Protein AF-0000000087096176 (afdb_homodimer)

Solvent-accessible surface area (backbone atoms only — not comparable to full-atom values): 64821 Å² total; per-residue (Å²): 145,80,95,76,73,90,76,78,76,77,76,79,79,78,75,79,74,74,74,67,80,70,73,62,77,65,70,66,70,52,69,66,39,53,58,54,60,72,56,38,27,32,73,54,94,52,72,79,53,64,83,51,69,37,27,41,52,64,70,56,50,54,68,63,57,31,74,67,51,45,43,53,53,45,50,52,31,26,60,74,67,70,46,69,56,90,79,56,54,57,60,62,65,36,30,38,93,77,67,76,44,36,29,60,59,52,47,49,38,25,40,46,61,70,44,51,59,59,52,55,42,32,57,74,65,70,56,49,43,86,59,61,82,68,51,59,85,86,36,48,77,60,49,56,87,58,42,68,33,57,50,53,48,46,54,59,49,48,30,27,64,51,43,57,66,47,54,50,72,44,79,67,74,44,79,45,61,68,66,53,10,72,50,36,52,53,75,84,59,71,92,71,34,43,71,48,98,88,24,35,36,39,80,44,38,65,42,72,89,38,54,41,70,51,88,92,60,76,82,69,88,36,26,26,40,35,40,29,51,62,81,36,46,66,42,49,53,37,22,49,55,54,32,56,64,37,39,37,86,90,42,53,42,92,18,40,54,47,62,34,39,40,36,37,42,68,71,32,37,38,36,34,30,76,43,58,80,26,30,42,52,55,42,33,67,76,47,80,61,60,47,72,37,39,68,58,48,52,48,50,45,48,42,54,25,41,42,30,49,34,48,33,56,44,41,73,71,42,22,31,54,70,59,61,43,46,74,31,27,29,31,34,77,28,87,92,46,68,77,40,46,48,23,44,46,73,43,48,61,36,46,63,71,42,93,82,50,71,71,60,51,30,55,80,45,79,76,84,47,45,50,58,48,59,41,38,76,62,31,65,92,57,54,62,49,55,45,54,44,38,27,14,45,25,52,42,50,53,49,50,52,40,27,39,69,65,25,31,46,32,43,76,34,55,44,29,69,49,94,86,70,46,52,22,31,2,53,45,24,35,31,22,53,62,28,65,89,48,96,61,65,50,57,38,61,56,41,74,82,51,75,79,40,63,40,66,31,66,45,54,55,44,35,52,50,27,54,58,19,30,51,50,31,14,60,42,54,41,50,51,51,46,47,29,58,70,31,20,58,39,64,54,57,88,68,29,54,53,52,62,55,52,23,47,54,36,45,51,46,50,50,42,36,72,76,34,65,67,34,40,30,46,38,57,88,62,30,50,84,84,62,72,54,43,58,67,55,45,80,68,50,58,64,48,43,62,66,65,50,81,75,60,74,81,68,75,78,75,75,72,81,66,78,76,76,43,76,66,48,60,54,56,67,59,60,73,63,75,76,76,80,76,80,70,136,143,88,93,77,72,93,77,77,78,80,75,79,79,78,75,79,75,77,74,67,80,72,75,62,79,68,72,66,70,52,67,65,37,54,58,52,60,72,55,39,28,31,72,57,94,50,73,79,52,64,82,51,69,37,27,41,54,65,70,56,49,54,67,63,57,3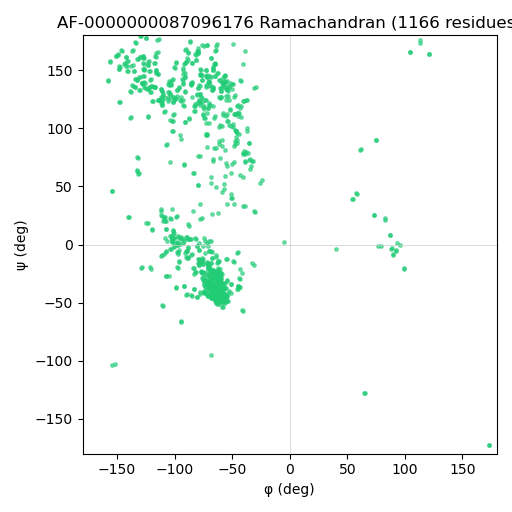2,72,68,50,46,43,54,52,44,49,52,32,25,59,75,67,71,46,70,57,90,79,55,54,58,62,60,66,37,31,39,95,60,77,79,40,36,30,59,61,53,48,51,38,25,39,45,60,70,43,50,59,58,52,54,41,32,56,75,65,71,57,49,45,87,60,61,82,67,52,56,85,87,36,48,78,60,49,57,84,57,41,67,34,56,50,54,48,44,54,60,48,47,29,26,63,50,44,58,66,45,54,52,72,43,79,67,73,43,78,46,62,70,67,55,11,71,51,36,52,54,75,84,59,71,90,72,35,43,71,48,96,89,22,36,36,39,81,44,39,66,43,71,90,36,53,41,69,52,87,92,60,77,81,70,87,38,27,26,37,35,39,28,51,63,80,36,46,66,42,50,53,36,22,49,56,54,32,56,63,37,38,36,86,91,42,54,43,91,18,40,55,46,62,34,40,39,36,36,42,68,71,33,37,37,37,34,29,75,43,59,78,26,31,41,50,54,41,34,67,77,46,79,62,60,44,69,36,39,68,59,49,51,48,50,47,48,42,53,24,41,42,30,48,34,49,33,55,45,40,73,70,44,22,30,55,71,59,61,43,47,74,32,26,29,31,34,77,28,89,92,45,68,77,40,44,49,23,43,45,73,42,48,62,34,46,65,70,43,93,82,50,70,70,59,51,30,56,80,45,80,76,83,47,48,50,57,46,59,40,38,76,62,31,65,92,56,53,63,49,56,44,55,43,38,28,14,46,25,52,43,50,53,50,51,51,40,26,39,69,66,25,32,45,33,41,75,32,56,44,29,72,48,94,86,70,45,52,22,32,3,53,46,26,34,30,22,53,63,26,63,90,48,97,62,66,51,57,37,59,56,41,74,82,50,72,80,39,63,40,66,31,66,44,54,54,43,35,52,52,29,54,56,18,30,52,48,31,13,60,41,53,41,51,53,50,47,47,30,57,71,30,20,58,40,65,54,56,88,69,28,52,53,52,62,55,54,23,47,53,36,47,51,46,51,50,42,37,71,76,34,66,67,34,39,30,48,39,57,87,62,28,49,84,83,61,72,52,43,58,66,55,46,80,68,49,57,65,48,42,59,67,67,48,79,77,57,74,82,68,74,77,74,75,73,81,65,77,76,76,44,74,66,49,61,56,58,66,59,60,73,64,76,77,74,80,75,84,71,136

Organism: NCBI:txid702518

pLDDT: mean 79.22, std 22.74, range [18.48, 98.44]

Sequence (1170 aa):
MDPQQFSRRLSAQTSRSTTGSNASSIRLRSPTGIKLREKVLPKTADPYTFHLPRFLPECDLNTILTIETVKEVMEMVYTNRKLEKELFDPEQQIWGAHRDLKRLKILATLVLIEEPTYIINFVDNDIWDDKLPLDPVSHPMLFDGWLDGHIESFCHRQYWVLAPVLDFTTTKHRVFDARFPMPFEEVLDWSQAKGGANGLVLKVKIHEKYQRWAPLSKPYSFYAIKRFDKSQRDHFLNEKEALLRFSLPEDRHKNLIRLLFSYDIGSHMFMIFPGANWDLEGFWKDNRNNPASSEELIWLIHQCQGLADGLCKVHDYGGRHGDIKSRNLLFFADPQNPPGRLVVADFTLMRFHSPDSDVTKASKVDKTTTYRPPEADGLYSTVASPKFDIWTLGCVYLEFVTWHLLGGDAITEGSFQAEDGETYESFSTARQSDDDGLAHREDKFFNQFATNAAKVKASVETWIHCLRGHPNTSPALRGLLDLVKDHMLVVVPDDRCGMHMVKETLNIIFNQCGKHAEYAKPDSKRSTKGAVIAPRWTEKSKTYSRVAVGAMSTSPEPRDSGSKLDLETINQAFSDAIPFPQNQPMDPQQFSRRLSAQTSRSTTGSNASSIRLRSPTGIKLREKVLPKTADPYTFHLPRFLPECDLNTILTIETVKEVMEMVYTNRKLEKELFDPEQQIWGAHRDLKRLKILATLVLIEEPTYIINFVDNDIWDDKLPLDPVSHPMLFDGWLDGHIESFCHRQYWVLAPVLDFTTTKHRVFDARFPMPFEEVLDWSQAKGGANGLVLKVKIHEKYQRWAPLSKPYSFYAIKRFDKSQRDHFLNEKEALLRFSLPEDRHKNLIRLLFSYDIGSHMFMIFPGANWDLEGFWKDNRNNPASSEELIWLIHQCQGLADGLCKVHDYGGRHGDIKSRNLLFFADPQNPPGRLVVADFTLMRFHSPDSDVTKASKVDKTTTYRPPEADGLYSTVASPKFDIWTLGCVYLEFVTWHLLGGDAITEGSFQAEDGETYESFSTARQSDDDGLAHREDKFFNQFATNAAKVKASVETWIHCLRGHPNTSPALRGLLDLVKDHMLVVVPDDRCGMHMVKETLNIIFNQCGKHAEYAKPDSKRSTKGAVIAPRWTEKSKTYSRVAVGAMSTSPEPRDSGSKLDLETINQAFSDAIPFPQNQP

Foldseek 3Di:
DDPDDPPCCPDPPPPPPPVPPPCPVPLDQDPLLVQQVVQKPQDDPPPVVVVAAIAGDVVSLDVSPDPVNQVVLVVVLCVVVVHDPVVDDSCCLAAPPVSPWGASLVQNLCVNLPHNNLSVLCSVVVPTLVPPPDACVVPVSSCPPPDPVSRVSSNLSSLNHVAAQQEQLDADEEEDEQSHDHQWNHDDDQLPWDDDPLFTKDKTAGDPVSYHDDPPDDDARIKMKTKDFLVLVLLVVQQSVLQVQQQPPVRDAPQAWHWRYWYDYDRMIMTMTHDFPAQQLVCLVQAAADLQDLVVVLLLLVQLLSNLVVVVSQVVQQKALQDDDSRQWGWHQDLVRPRTHTHGHRSSVMDHPDVVDPLPQLCVHPPQDQQFAPCVVVADPDRPHNLRVLSSSLVRSLQSLCCSQATSCLAQNQWGAGPVRFIFGRLQLQQQVLCVVPPDGGNYQWDDDDPHDIDGGPLNVLLLVQSCQAQSQFQLNVLLSCLSVQARNDRHSVRHDDSVVSSVSSVVSSVCCVVDVRRSGGDRVRHDPPRDNGHGDDPVSVVRSVVPCPVPPPDPDPPPPPPSCHSVNSNVVPVPPDDDDDPDD/DDPDDPPPCPDPPPPPPPVPPPCPVPLDQDPLLVQQVVQKPQDDPDVVVVVAAIAGDPVSLDVSPDPVNQVVLVVVLCVVVVHDPVVDDSCCLAAPPVNPWGASLVQNLCVNLVHNNLSVLCSVVVPTLVPPPDACVVPVSSCPPPDPVSRVSSNLSSLNHVAAQQEQLDADEEEDEQSHDHQWNHDDDQLPWDDDPLFTKDKTAGDPVSYHDDPPDDDARIKMKTKDFLVLVLLVVQQSVLQVQQQPPVRDAPQAWHWRYWYDYDRMIMTMTHDFPAQQLVCLVQDAADLQDLVVVLLLLVQLLSNLVVVVSQVVQQKALQDDDSRQWGWHQDPVRPRTHTHGHRSSVMDHPDVVDPLPQLCVHPPQDQQFAPCVVVADRDRPHNLRVLSSSLVRSLQSLCCSQATSCLAQNQWGAGPVRFIFGRLQLQQQVLCVVPPDGGNYQWDDDDPHDIDGGPLNVLLLVQSCQAQSQFQLNVLSSCLSVQARNDRHSVSHDDSVVSSVSSVVSSVCCVVPVRRSGGDRVSHDPPRDNGHGDDPVSVVRSVVPCPVPPPPPDPPPPPPSCHSVNSVVVPVPPDPDDDPDD

Secondary structure (DSSP, 8-state):
------------------------------HHHHHHHHT-BS--SSTTGGGS--B--HHHHHHHS-HHHHHHHHHHHHHHTT--GGG--HHHHHB-TTSS-B-HHHHHHHHHTT-GGGHHHHHHTT--GGG-S--TTT-TTTTTT--HHHHHHHHHHGGGG-PPPEETT---EEEE-TTPPP-BSS---GGG-EEETTEEEEEE-B-GGGEE--TTPPPPS-EEEEEEEGGGHHHHHHHHHHHHHHHSGGG--TTB----EEEEETTEEEEEEEPPSEEHHHHHHH----TT-HHHHHHHHHHHHHHHHHHHHHHHTTEE-----GGGEEEEE-TTSSSEEEEE---TT-EE--SSS---BGGGS-TT-TT--GGGGT-S--BS-THHHHHHHHHHHHHHHHHHHH-GGGTTSSEEE-TTS-EEE-HHHHHHHTTTTSS-----SEEEEETTEEEE-HHHHHHHHHHHT-TT--HHHHHHHHHIIIIIS-SSGGGSPPHHHHHHHHHHHHHHHHH-GGGGS--GGG--TT---SPBP-TTHHHHHGGGGGG--------S------HHHHHHHGGGS--------/------------------------------HHHHHHHHT-BS--S-TTGGGS--B--HHHHHHHS-HHHHHHHHHHHHHHTT--GGG--HHHHHB-SSTT-B-HHHHHHHHHTT-GGGHHHHHHTT--GGG-S--TTT-TTTTTT--HHHHHHHHHHGGGG-PPPEETT---EEEE-TTPPP-BSS---GGG-EEETTEEEEEE-B-GGGEE--TTPPPPS-EEEEEEEGGGHHHHHHHHHHHHHHHSGGG--TTB----EEEEETTEEEEEEEPPSEEHHHHHHH----TT-HHHHHHHHHHHHHHHHHHHHHHHTTEE-----GGGEEEEE-TTSSSEEEEE---TT-EE--SSS---BGGGS-TT-TT--GGGGT-S--BS-THHHHHHHHHHHHHHHHHHHH-THHHHSSEEE-TTS-EEE-HHHHHHHTTTTSS-----SEEEEETTEEEE-HHHHHHHHHHHT-TT--HHHHHHHHHIIIIIS-SSGGGSPPHHHHHHHHHHHHHHHHH-GGGGS--GGG--TT---SPBP-TTHHHHHGGGGGG--------S------HHHHHHHGGG---------

Nearest PDB structures (foldseek):
  6xdf-assembly3_B  TM=8.021E-01  e=5.341E-10  Homo sapiens
  6lvl-assembly2_B  TM=7.315E-01  e=6.959E-09  Homo sapiens
  8y22-assembly2_A  TM=6.646E-01  e=1.322E-08  Homo sapiens
  4zsa-assembly2_B  TM=6.770E-01  e=1.064E-07  Homo sapiens
  1agw-assembly1_A  TM=6.658E-01  e=1.633E-07  Homo sapiens

InterPro domains:
  IPR000719 Protein kinase domain [PF00069] (222-501)
  IPR000719 Protein kinase domain [PS50011] (187-490)
  IPR000719 Protein kinase domain [SM00220] (196-510)
  IPR011009 Protein kinase-like domain superfamily [SSF56112] (196-406)

Radius of gyration: 37.57 Å; Cα contacts (8 Å, |Δi|>4): 1878; chains: 2; bounding box: 113×122×106 Å

Structure (mmCIF, N/CA/C/O backbone):
data_AF-0000000087096176-model_v1
#
loop_
_entity.id
_entity.type
_entity.pdbx_description
1 polymer 'Protein kinase'
#
loop_
_atom_site.group_PDB
_atom_site.id
_atom_site.type_symbol
_atom_site.label_atom_id
_atom_site.label_alt_id
_atom_site.label_comp_id
_atom_site.label_asym_id
_atom_site.label_entity_id
_atom_site.label_seq_id
_atom_site.pdbx_PDB_ins_code
_atom_site.Cartn_x
_atom_site.Cartn_y
_atom_site.Cartn_z
_atom_site.occupancy
_atom_site.B_iso_or_equiv
_atom_site.auth_seq_id
_atom_site.auth_comp_id
_atom_site.auth_asym_id
_atom_site.auth_atom_id
_atom_site.pdbx_PDB_model_num
ATOM 1 N N . MET A 1 1 ? 70.75 -31.422 46.719 1 20.17 1 MET A N 1
ATOM 2 C CA . MET A 1 1 ? 71.562 -30.547 45.875 1 20.17 1 MET A CA 1
ATOM 3 C C . MET A 1 1 ? 70.688 -29.375 45.344 1 20.17 1 MET A C 1
ATOM 5 O O . MET A 1 1 ? 69.5 -29.531 45.125 1 20.17 1 MET A O 1
ATOM 9 N N . ASP A 1 2 ? 71.188 -28.016 45.406 1 23.94 2 ASP A N 1
ATOM 10 C CA . ASP A 1 2 ? 71.188 -26.562 45.594 1 23.94 2 ASP A CA 1
ATOM 11 C C . ASP A 1 2 ? 70.75 -25.828 44.344 1 23.94 2 ASP A C 1
ATOM 13 O O . ASP A 1 2 ? 71.062 -26.281 43.219 1 23.94 2 ASP A O 1
ATOM 17 N N . PRO A 1 3 ? 69.75 -24.922 44.438 1 25.97 3 PRO A N 1
ATOM 18 C CA . PRO A 1 3 ? 68.812 -24.219 43.594 1 25.97 3 PRO A CA 1
ATOM 19 C C . PRO A 1 3 ? 69.438 -23.281 42.594 1 25.97 3 PRO A C 1
ATOM 21 O O . PRO A 1 3 ? 69.875 -22.172 42.938 1 25.97 3 PRO A O 1
ATOM 24 N N . GLN A 1 4 ? 70.5 -23.75 41.781 1 20.31 4 GLN A N 1
ATOM 25 C CA . GLN A 1 4 ? 71.562 -23.203 40.906 1 20.31 4 GLN A CA 1
ATOM 26 C C . GLN A 1 4 ? 71 -22.203 39.938 1 20.31 4 GLN A C 1
ATOM 28 O O . GLN A 1 4 ? 69.812 -22.203 39.625 1 20.31 4 GLN A O 1
ATOM 33 N N . GLN A 1 5 ? 71.875 -21.391 39.062 1 19.95 5 GLN A N 1
ATOM 34 C CA . GLN A 1 5 ? 72.438 -20.156 38.562 1 19.95 5 GLN A CA 1
ATOM 35 C C . GLN A 1 5 ? 71.938 -19.828 37.156 1 19.95 5 GLN A C 1
ATOM 37 O O . GLN A 1 5 ? 72.438 -18.891 36.531 1 19.95 5 GLN A O 1
ATOM 42 N N . PHE A 1 6 ? 71.188 -20.75 36.438 1 21.11 6 PHE A N 1
ATOM 43 C CA . PHE A 1 6 ? 71.375 -20.625 35 1 21.11 6 PHE A CA 1
ATOM 44 C C . PHE A 1 6 ? 71 -19.234 34.5 1 21.11 6 PHE A C 1
ATOM 46 O O . PHE A 1 6 ? 69.812 -18.875 34.625 1 21.11 6 PHE A O 1
ATOM 53 N N . SER A 1 7 ? 71.875 -18.188 34.531 1 20.08 7 SER A N 1
ATOM 54 C CA . SER A 1 7 ? 72.188 -16.781 34.281 1 20.08 7 SER A CA 1
ATOM 55 C C . SER A 1 7 ? 71.812 -16.391 32.844 1 20.08 7 SER A C 1
ATOM 57 O O . SER A 1 7 ? 72.562 -16.719 31.906 1 20.08 7 SER A O 1
ATOM 59 N N . ARG A 1 8 ? 70.5 -16.484 32.438 1 18.72 8 ARG A N 1
ATOM 60 C CA . ARG A 1 8 ? 69.812 -16.375 31.141 1 18.72 8 ARG A CA 1
ATOM 61 C C . ARG A 1 8 ? 70.125 -15.031 30.469 1 18.72 8 ARG A C 1
ATOM 63 O O . ARG A 1 8 ? 69.688 -13.984 30.984 1 18.72 8 ARG A O 1
ATOM 70 N N . ARG A 1 9 ? 71.25 -14.844 29.781 1 18.48 9 ARG A N 1
ATOM 71 C CA . ARG A 1 9 ? 71.938 -13.75 29.109 1 18.48 9 ARG A CA 1
ATOM 72 C C . ARG A 1 9 ? 71 -13.078 28.078 1 18.48 9 ARG A C 1
ATOM 74 O O . ARG A 1 9 ? 70.938 -13.547 26.953 1 18.48 9 ARG A O 1
ATOM 81 N N . LEU A 1 10 ? 69.688 -12.922 28.219 1 18.77 10 LEU A N 1
ATOM 82 C CA . LEU A 1 10 ? 68.938 -12.508 27.078 1 18.77 10 LEU A CA 1
ATOM 83 C C . LEU A 1 10 ? 69.375 -11.148 26.562 1 18.77 10 LEU A C 1
ATOM 85 O O . LEU A 1 10 ? 69.312 -10.156 27.281 1 18.77 10 LEU A O 1
ATOM 89 N N . SER A 1 11 ? 70.375 -11.102 25.703 1 18.77 11 SER A N 1
ATOM 90 C CA . SER A 1 11 ? 71.062 -9.984 25.078 1 18.77 11 SER A CA 1
ATOM 91 C C . SER A 1 11 ? 70.062 -9 24.453 1 18.77 11 SER A C 1
ATOM 93 O O . SER A 1 11 ? 69 -9.398 24.016 1 18.77 11 SER A O 1
ATOM 95 N N . ALA A 1 12 ? 70.25 -7.629 24.688 1 22.69 12 ALA A N 1
ATOM 96 C CA . ALA A 1 12 ? 69.75 -6.285 24.422 1 22.69 12 ALA A CA 1
ATOM 97 C C . ALA A 1 12 ? 69.812 -5.957 22.938 1 22.69 12 ALA A C 1
ATOM 99 O O . ALA A 1 12 ? 70.5 -4.992 22.531 1 22.69 12 ALA A O 1
ATOM 100 N N . GLN A 1 13 ? 69.75 -6.949 22.016 1 19.41 13 GLN A N 1
ATOM 101 C CA . GLN A 1 13 ? 70.062 -6.398 20.703 1 19.41 13 GLN A CA 1
ATOM 102 C C . GLN A 1 13 ? 69.188 -5.234 20.344 1 19.41 13 GLN A C 1
ATOM 104 O O . GLN A 1 13 ? 67.938 -5.309 20.562 1 19.41 13 GLN A O 1
ATOM 109 N N . THR A 1 14 ? 69.688 -3.982 20.234 1 21.91 14 THR A N 1
ATOM 110 C CA . THR A 1 14 ? 69.25 -2.635 19.906 1 21.91 14 THR A CA 1
ATOM 111 C C . THR A 1 14 ? 68.625 -2.602 18.531 1 21.91 14 THR A C 1
ATOM 113 O O . THR A 1 14 ? 69.312 -2.672 17.516 1 21.91 14 THR A O 1
ATOM 116 N N . SER A 1 15 ? 67.688 -3.529 18.172 1 20.94 15 SER A N 1
ATOM 117 C CA . SER A 1 15 ? 67.25 -3.506 16.781 1 20.94 15 SER A CA 1
ATOM 118 C C . SER A 1 15 ? 66.75 -2.121 16.391 1 20.94 15 SER A C 1
ATOM 120 O O . SER A 1 15 ? 65.938 -1.533 17.094 1 20.94 15 SER A O 1
ATOM 122 N N . ARG A 1 16 ? 67.5 -1.351 15.602 1 21.03 16 ARG A N 1
ATOM 123 C CA . ARG A 1 16 ? 67.312 -0.095 14.891 1 21.03 16 ARG A CA 1
ATOM 124 C C . ARG A 1 16 ? 66 -0.131 14.094 1 21.03 16 ARG A C 1
ATOM 126 O O . ARG A 1 16 ? 65.875 -0.889 13.125 1 21.03 16 ARG A O 1
ATOM 133 N N . SER A 1 17 ? 64.938 -0.085 14.742 1 22.23 17 SER A N 1
ATOM 134 C CA . SER A 1 17 ? 63.594 -0.04 14.133 1 22.23 17 SER A CA 1
ATOM 135 C C . SER A 1 17 ? 63.469 1.107 13.141 1 22.23 17 SER A C 1
ATOM 137 O O . SER A 1 17 ? 63.562 2.277 13.516 1 22.23 17 SER A O 1
ATOM 139 N N . THR A 1 18 ? 64.25 0.993 11.977 1 23.78 18 THR A N 1
ATOM 140 C CA . THR A 1 18 ? 64 1.982 10.93 1 23.78 18 THR A CA 1
ATOM 141 C C . THR A 1 18 ? 62.531 2.143 10.656 1 23.78 18 THR A C 1
ATOM 143 O O . THR A 1 18 ? 61.844 1.175 10.312 1 23.78 18 THR A O 1
ATOM 146 N N . THR A 1 19 ? 61.906 2.99 11.328 1 25.75 19 THR A N 1
ATOM 147 C CA . THR A 1 19 ? 60.562 3.523 11.164 1 25.75 19 THR A CA 1
ATOM 148 C C . THR A 1 19 ? 60.344 3.994 9.727 1 25.75 19 THR A C 1
ATOM 150 O O . THR A 1 19 ? 60.719 5.105 9.367 1 25.75 19 THR A O 1
ATOM 153 N N . GLY A 1 20 ? 60.844 3.252 8.727 1 24.94 20 GLY A N 1
ATOM 154 C CA . GLY A 1 20 ? 60.438 3.764 7.426 1 24.94 20 GLY A CA 1
ATOM 155 C C . GLY A 1 20 ? 58.969 4.117 7.367 1 24.94 20 GLY A C 1
ATOM 156 O O . GLY A 1 20 ? 58.125 3.393 7.898 1 24.94 20 GLY A O 1
ATOM 157 N N . SER A 1 21 ? 58.719 5.43 7.281 1 27.23 21 SER A N 1
ATOM 158 C CA . SER A 1 21 ? 57.406 6.047 7.035 1 27.23 21 SER A CA 1
ATOM 159 C C . SER A 1 21 ? 56.656 5.305 5.949 1 27.23 21 SER A C 1
ATOM 161 O O . SER A 1 21 ? 57.031 5.344 4.777 1 27.23 21 SER A O 1
ATOM 163 N N . ASN A 1 22 ? 56.375 4.062 6.094 1 28.66 22 ASN A N 1
ATOM 164 C CA . ASN A 1 22 ? 55.438 3.393 5.215 1 28.66 22 ASN A CA 1
ATOM 165 C C . ASN A 1 22 ? 54.25 4.297 4.871 1 28.66 22 ASN A C 1
ATOM 167 O O . ASN A 1 22 ? 53.406 4.543 5.715 1 28.66 22 ASN A O 1
ATOM 171 N N . ALA A 1 23 ? 54.469 5.301 4.07 1 28.44 23 ALA A N 1
ATOM 172 C CA . ALA A 1 23 ? 53.406 6.086 3.428 1 28.44 23 ALA A CA 1
ATOM 173 C C . ALA A 1 23 ? 52.281 5.188 2.941 1 28.44 23 ALA A C 1
ATOM 175 O O . ALA A 1 23 ? 52.312 4.723 1.799 1 28.44 23 ALA A O 1
ATOM 176 N N . SER A 1 24 ? 52.031 4.16 3.621 1 31.88 24 SER A N 1
ATOM 177 C CA . SER A 1 24 ? 50.719 3.607 3.301 1 31.88 24 SER A CA 1
ATOM 178 C C . SER A 1 24 ? 49.688 4.715 3.09 1 31.88 24 SER A C 1
ATOM 180 O O . SER A 1 24 ? 49.531 5.594 3.939 1 31.88 24 SER A O 1
ATOM 182 N N . SER A 1 25 ? 49.625 5.344 1.963 1 33.84 25 SER A N 1
ATOM 183 C CA . SER A 1 25 ? 48.594 6.309 1.61 1 33.84 25 SER A CA 1
ATOM 184 C C . SER A 1 25 ? 47.312 6.074 2.414 1 33.84 25 SER A C 1
ATOM 186 O O . SER A 1 25 ? 46.562 5.137 2.141 1 33.84 25 SER A O 1
ATOM 188 N N . ILE A 1 26 ? 47.344 6.051 3.637 1 36.81 26 ILE A N 1
ATOM 189 C CA . ILE A 1 26 ? 46.156 6.16 4.465 1 36.81 26 ILE A CA 1
ATOM 190 C C . ILE A 1 26 ? 45.125 7.059 3.779 1 36.81 26 ILE A C 1
ATOM 192 O O . ILE A 1 26 ? 45.375 8.25 3.576 1 36.81 26 ILE A O 1
ATOM 196 N N . ARG A 1 27 ? 44.5 6.656 2.758 1 47.66 27 ARG A N 1
ATOM 197 C CA . ARG A 1 27 ? 43.344 7.371 2.219 1 47.66 27 ARG A CA 1
ATOM 198 C C . ARG A 1 27 ? 42.562 8.047 3.332 1 47.66 27 ARG A C 1
ATOM 200 O O . ARG A 1 27 ? 41.906 7.379 4.141 1 47.66 27 ARG A O 1
ATOM 207 N N . LEU A 1 28 ? 43.062 9.102 3.928 1 46.62 28 LEU A N 1
ATOM 208 C CA . LEU A 1 28 ? 42.469 9.945 4.938 1 46.62 28 LEU A CA 1
ATOM 209 C C . LEU A 1 28 ? 41.031 10.328 4.531 1 46.62 28 LEU A C 1
ATOM 211 O O . LEU A 1 28 ? 40.781 10.625 3.363 1 46.62 28 LEU A O 1
ATOM 215 N N . ARG A 1 29 ? 40.188 10.094 5.453 1 64.38 29 ARG A N 1
ATOM 216 C CA . ARG A 1 29 ? 38.812 10.562 5.402 1 64.38 29 ARG A CA 1
ATOM 217 C C . ARG A 1 29 ? 38.75 12.039 5.016 1 64.38 29 ARG A C 1
ATOM 219 O O . ARG A 1 29 ? 39.438 12.875 5.602 1 64.38 29 ARG A O 1
ATOM 226 N N . SER A 1 30 ? 38.219 12.305 3.848 1 76 30 SER A N 1
ATOM 227 C CA . SER A 1 30 ? 38.062 13.68 3.381 1 76 30 SER A CA 1
ATOM 228 C C . SER A 1 30 ? 37.281 14.531 4.379 1 76 30 SER A C 1
ATOM 230 O O . SER A 1 30 ? 36.156 14.172 4.758 1 76 30 SER A O 1
ATOM 232 N N . PRO A 1 31 ? 37.938 15.531 5.09 1 86.88 31 PRO A N 1
ATOM 233 C CA . PRO A 1 31 ? 37.188 16.438 5.965 1 86.88 31 PRO A CA 1
ATOM 234 C C . PRO A 1 31 ? 35.906 16.969 5.32 1 86.88 31 PRO A C 1
ATOM 236 O O . PRO A 1 31 ? 34.875 17.109 5.988 1 86.88 31 PRO A O 1
ATOM 239 N N . THR A 1 32 ? 36.031 17.188 4.035 1 93.38 32 THR A N 1
ATOM 240 C CA . THR A 1 32 ? 34.875 17.688 3.314 1 93.38 32 THR A CA 1
ATOM 241 C C . THR A 1 32 ? 33.75 16.625 3.287 1 93.38 32 THR A C 1
ATOM 243 O O . THR A 1 32 ? 32.594 16.953 3.488 1 93.38 32 THR A O 1
ATOM 246 N N . GLY A 1 33 ? 34.125 15.383 3.082 1 92.75 33 GLY A N 1
ATOM 247 C CA . GLY A 1 33 ? 33.156 14.305 3.09 1 92.75 33 GLY A CA 1
ATOM 248 C C . GLY A 1 33 ? 32.438 14.156 4.418 1 92.75 33 GLY A C 1
ATOM 249 O O . GLY A 1 33 ? 31.234 13.898 4.453 1 92.75 33 GLY A O 1
ATOM 250 N N . ILE A 1 34 ? 33.156 14.352 5.469 1 92.06 34 ILE A N 1
ATOM 251 C CA . ILE A 1 34 ? 32.594 14.234 6.809 1 92.06 34 ILE A CA 1
ATOM 252 C C . ILE A 1 34 ? 31.578 15.352 7.039 1 92.06 34 ILE A C 1
ATOM 254 O O . ILE A 1 34 ? 30.469 15.102 7.531 1 92.06 34 ILE A O 1
ATOM 258 N N . LYS A 1 35 ? 31.953 16.578 6.676 1 94.69 35 LYS A N 1
ATOM 259 C CA . LYS A 1 35 ? 31.062 17.719 6.848 1 94.69 35 LYS A CA 1
ATOM 260 C C . LYS A 1 35 ? 29.766 17.547 6.047 1 94.69 35 LYS A C 1
ATOM 262 O O . LYS A 1 35 ? 28.688 17.859 6.531 1 94.69 35 LYS A O 1
ATOM 267 N N . LEU A 1 36 ? 29.875 17.062 4.855 1 94.38 36 LEU A N 1
ATOM 268 C CA . LEU A 1 36 ? 28.703 16.844 4.016 1 94.38 36 LEU A CA 1
ATOM 269 C C . LEU A 1 36 ? 27.781 15.805 4.645 1 94.38 36 LEU A C 1
ATOM 271 O O . LEU A 1 36 ? 26.562 16.016 4.707 1 94.38 36 LEU A O 1
ATOM 275 N N . ARG A 1 37 ? 28.344 14.688 5.148 1 91.44 37 ARG A N 1
ATOM 276 C CA . ARG A 1 37 ? 27.547 13.602 5.723 1 91.44 37 ARG A CA 1
ATOM 277 C C . ARG A 1 37 ? 26.828 14.062 6.984 1 91.44 37 ARG A C 1
ATOM 279 O O . ARG A 1 37 ? 25.703 13.617 7.262 1 91.44 37 ARG A O 1
ATOM 286 N N . GLU A 1 38 ? 27.344 14.984 7.668 1 91.12 38 GLU A N 1
ATOM 287 C CA . GLU A 1 38 ? 26.75 15.492 8.906 1 91.12 38 GLU A CA 1
ATOM 288 C C . GLU A 1 38 ? 25.484 16.297 8.617 1 91.12 38 GLU A C 1
ATOM 290 O O . GLU A 1 38 ? 24.641 16.469 9.5 1 91.12 38 GLU A O 1
ATOM 295 N N . LYS A 1 39 ? 25.359 16.75 7.375 1 93.69 39 LYS A N 1
ATOM 296 C CA . LYS A 1 39 ? 24.25 17.641 7.047 1 93.69 39 LYS A CA 1
ATOM 297 C C . LYS A 1 39 ? 23.125 16.891 6.324 1 93.69 39 LYS A C 1
ATOM 299 O O . LYS A 1 39 ? 22.094 17.469 5.984 1 93.69 39 LYS A O 1
ATOM 304 N N . VAL A 1 40 ? 23.297 15.555 6.148 1 92.25 40 VAL A N 1
ATOM 305 C CA . VAL A 1 40 ? 22.328 14.75 5.426 1 92.25 40 VAL A CA 1
ATOM 306 C C . VAL A 1 40 ? 21.062 14.57 6.281 1 92.25 40 VAL A C 1
ATOM 308 O O . VAL A 1 40 ? 21.172 14.336 7.488 1 92.25 40 VAL A O 1
ATOM 311 N N . LEU A 1 41 ? 19.922 14.719 5.66 1 91.88 41 LEU A N 1
ATOM 312 C CA . LEU A 1 41 ? 18.625 14.562 6.309 1 91.88 41 LEU A CA 1
ATOM 313 C C . LEU A 1 41 ? 17.797 13.492 5.609 1 91.88 41 LEU A C 1
ATOM 315 O O . LEU A 1 41 ? 17.922 13.289 4.402 1 91.88 41 LEU A O 1
ATOM 319 N N . PRO A 1 42 ? 16.781 12.891 6.32 1 89.94 42 PRO A N 1
ATOM 320 C CA . PRO A 1 42 ? 16.594 12.938 7.773 1 89.94 42 PRO A CA 1
ATOM 321 C C . PRO A 1 42 ? 17.719 12.25 8.539 1 89.94 42 PRO A C 1
ATOM 323 O O . PRO A 1 42 ? 18.422 11.391 7.988 1 89.94 42 PRO A O 1
ATOM 326 N N . LYS A 1 43 ? 17.828 12.703 9.75 1 84.31 43 LYS A N 1
ATOM 327 C CA . LYS A 1 43 ? 18.844 12.078 10.594 1 84.31 43 LYS A CA 1
ATOM 328 C C . LYS A 1 43 ? 18.391 10.695 11.062 1 84.31 43 LYS A C 1
ATOM 330 O O . LYS A 1 43 ? 17.203 10.492 11.359 1 84.31 43 LYS A O 1
ATOM 335 N N . THR A 1 44 ? 19.062 9.703 10.727 1 71.31 44 THR A N 1
ATOM 336 C CA . THR A 1 44 ? 18.703 8.359 11.172 1 71.31 44 THR A CA 1
ATOM 337 C C . THR A 1 44 ? 19.656 7.863 12.242 1 71.31 44 THR A C 1
ATOM 339 O O . THR A 1 44 ? 20.828 8.258 12.266 1 71.31 44 THR A O 1
ATOM 342 N N . ALA A 1 45 ? 19.016 7.414 13.398 1 59.78 45 ALA A N 1
ATOM 343 C CA . ALA A 1 45 ? 19.875 6.855 14.445 1 59.78 45 ALA A CA 1
ATOM 344 C C . ALA A 1 45 ? 20.812 5.801 13.883 1 59.78 45 ALA A C 1
ATOM 346 O O . ALA A 1 45 ? 21.938 5.633 14.375 1 59.78 45 ALA A O 1
ATOM 347 N N . ASP A 1 46 ? 20.125 5.016 13.008 1 58 46 ASP A N 1
ATOM 348 C CA . ASP A 1 46 ? 20.922 3.943 12.43 1 58 46 ASP A CA 1
ATOM 349 C C . ASP A 1 46 ? 21.516 4.363 11.086 1 58 46 ASP A C 1
ATOM 351 O O . ASP A 1 46 ? 20.797 4.57 10.117 1 58 46 ASP A O 1
ATOM 355 N N . PRO A 1 47 ? 22.641 4.883 11.18 1 50.84 47 PRO A N 1
ATOM 356 C CA . PRO A 1 47 ? 23.25 5.277 9.906 1 50.84 47 PRO A CA 1
ATOM 357 C C . PRO A 1 47 ? 23.047 4.234 8.805 1 50.84 47 PRO A C 1
ATOM 359 O O . PRO A 1 47 ? 23.234 4.531 7.625 1 50.84 47 PRO A O 1
ATOM 362 N N . TYR A 1 48 ? 22.859 3.033 9.305 1 51.62 48 TYR A N 1
ATOM 363 C CA . TYR A 1 48 ? 22.781 1.954 8.328 1 51.62 48 TYR A CA 1
ATOM 364 C C . TYR A 1 48 ? 21.406 1.915 7.672 1 51.62 48 TYR A C 1
ATOM 366 O O . TYR A 1 48 ? 21.125 1.046 6.84 1 51.62 48 TYR A O 1
ATOM 374 N N . THR A 1 49 ? 20.609 2.859 8.086 1 57.88 49 THR A N 1
ATOM 375 C CA . THR A 1 49 ? 19.328 2.914 7.406 1 57.88 49 THR A CA 1
ATOM 376 C C . THR A 1 49 ? 19.453 3.574 6.035 1 57.88 49 THR A C 1
ATOM 378 O O . THR A 1 49 ? 18.562 4.312 5.605 1 57.88 49 THR A O 1
ATOM 381 N N . PHE A 1 50 ? 20.672 3.221 5.535 1 56.88 50 PHE A N 1
ATOM 382 C CA . PHE A 1 50 ? 21.141 3.795 4.277 1 56.88 50 PHE A CA 1
ATOM 383 C C . PHE A 1 50 ? 20.125 3.564 3.166 1 56.88 50 PHE A C 1
ATOM 385 O O . PHE A 1 50 ? 20.141 4.254 2.145 1 56.88 50 PHE A O 1
ATOM 392 N N . HIS A 1 51 ? 19.188 2.691 3.518 1 63.62 51 HIS A N 1
ATOM 393 C CA . HIS A 1 51 ? 18.328 2.35 2.398 1 63.62 51 HIS A CA 1
ATOM 394 C C . HIS A 1 51 ? 17.188 3.359 2.252 1 63.62 51 HIS A C 1
ATOM 396 O O . HIS A 1 51 ? 16.547 3.438 1.197 1 63.62 51 HIS A O 1
ATOM 402 N N . LEU A 1 52 ? 17.156 4.16 3.26 1 74.06 52 LEU A N 1
ATOM 403 C CA . LEU A 1 52 ? 16.094 5.16 3.184 1 74.06 52 LEU A CA 1
ATOM 404 C C . LEU A 1 52 ? 16.562 6.379 2.391 1 74.06 52 LEU A C 1
ATOM 406 O O . LEU A 1 52 ? 17.719 6.777 2.475 1 74.06 52 LEU A O 1
ATOM 410 N N . PRO A 1 53 ? 15.711 6.852 1.614 1 80.75 53 PRO A N 1
ATOM 411 C CA . PRO A 1 53 ? 16.094 8.039 0.847 1 80.75 53 PRO A CA 1
ATOM 412 C C . PRO A 1 53 ? 16.438 9.234 1.738 1 80.75 53 PRO A C 1
ATOM 414 O O . PRO A 1 53 ? 15.688 9.547 2.672 1 80.75 53 PRO A O 1
ATOM 417 N N . ARG A 1 54 ? 17.609 9.781 1.504 1 89.81 54 ARG A N 1
ATOM 418 C CA . ARG A 1 54 ? 18.078 10.953 2.236 1 89.81 54 ARG A CA 1
ATOM 419 C C . ARG A 1 54 ? 18.531 12.055 1.279 1 89.81 54 ARG A C 1
ATOM 421 O O . ARG A 1 54 ? 18.75 11.797 0.094 1 89.81 54 ARG A O 1
ATOM 428 N N . PHE A 1 55 ? 18.609 13.281 1.863 1 94.12 55 PHE A N 1
ATOM 429 C CA . PHE A 1 55 ? 19.016 14.367 0.979 1 94.12 55 PHE A CA 1
ATOM 430 C C . PHE A 1 55 ? 19.953 15.328 1.703 1 94.12 55 PHE A C 1
ATOM 432 O O . PHE A 1 55 ? 19.938 15.406 2.934 1 94.12 55 PHE A O 1
ATOM 439 N N . LEU A 1 56 ? 20.781 15.883 0.956 1 95.69 56 LEU A N 1
ATOM 440 C CA . LEU A 1 56 ? 21.688 16.938 1.383 1 95.69 56 LEU A CA 1
ATOM 441 C C . LEU A 1 56 ? 21.172 18.312 0.924 1 95.69 56 LEU A C 1
ATOM 443 O O . LEU A 1 56 ? 21.188 18.609 -0.272 1 95.69 56 LEU A O 1
ATOM 447 N N . PRO A 1 57 ? 20.734 19.141 1.94 1 96.44 57 PRO A N 1
ATOM 448 C CA . PRO A 1 57 ? 20.188 20.438 1.55 1 96.44 57 PRO A CA 1
ATOM 449 C C . PRO A 1 57 ? 21.188 21.281 0.766 1 96.44 57 PRO A C 1
ATOM 451 O O . PRO A 1 57 ? 22.359 21.344 1.121 1 96.44 57 PRO A O 1
ATOM 454 N N . GLU A 1 58 ? 20.719 21.938 -0.229 1 94.81 58 GLU A N 1
ATOM 455 C CA . GLU A 1 58 ? 21.578 22.75 -1.097 1 94.81 58 GLU A CA 1
ATOM 456 C C . GLU A 1 58 ? 22.219 23.891 -0.324 1 94.81 58 GLU A C 1
ATOM 458 O O . GLU A 1 58 ? 23.359 24.281 -0.603 1 94.81 58 GLU A O 1
ATOM 463 N N . CYS A 1 59 ? 21.484 24.484 0.581 1 94.62 59 CYS A N 1
ATOM 464 C CA . CYS A 1 59 ? 22.031 25.578 1.381 1 94.62 59 CYS A CA 1
ATOM 465 C C . CYS A 1 59 ? 23.25 25.109 2.168 1 94.62 59 CYS A C 1
ATOM 467 O O . CYS A 1 59 ? 24.234 25.844 2.299 1 94.62 59 CYS A O 1
ATOM 469 N N . ASP A 1 60 ? 23.188 23.953 2.67 1 94.94 60 ASP A N 1
ATOM 470 C CA . ASP A 1 60 ? 24.328 23.391 3.408 1 94.94 60 ASP A CA 1
ATOM 471 C C . ASP A 1 60 ? 25.484 23.062 2.471 1 94.94 60 ASP A C 1
ATOM 473 O O . ASP A 1 60 ? 26.641 23.234 2.824 1 94.94 60 ASP A O 1
ATOM 477 N N . LEU A 1 61 ? 25.141 22.547 1.331 1 94.19 61 LEU A N 1
ATOM 478 C CA . LEU A 1 61 ? 26.156 22.281 0.317 1 94.19 61 LEU A CA 1
ATOM 479 C C . LEU A 1 61 ? 26.969 23.531 0.016 1 94.19 61 LEU A C 1
ATOM 481 O O . LEU A 1 61 ? 28.203 23.5 -0.035 1 94.19 61 LEU A O 1
ATOM 485 N N . ASN A 1 62 ? 26.328 24.656 -0.135 1 92.31 62 ASN A N 1
ATOM 486 C CA . ASN A 1 62 ? 26.953 25.938 -0.446 1 92.31 62 ASN A CA 1
ATOM 487 C C . ASN A 1 62 ? 27.797 26.438 0.717 1 92.31 62 ASN A C 1
ATOM 489 O O . ASN A 1 62 ? 28.844 27.047 0.505 1 92.31 62 ASN A O 1
ATOM 493 N N . THR A 1 63 ? 27.312 26.156 1.868 1 94.94 63 THR A N 1
ATOM 494 C CA . THR A 1 63 ? 28.047 26.625 3.047 1 94.94 63 THR A CA 1
ATOM 495 C C . THR A 1 63 ? 29.312 25.797 3.266 1 94.94 63 THR A C 1
ATOM 497 O O . THR A 1 63 ? 30.312 26.297 3.756 1 94.94 63 THR A O 1
ATOM 500 N N . ILE A 1 64 ? 29.281 24.562 2.893 1 95.75 64 ILE A N 1
ATOM 501 C CA . ILE A 1 64 ? 30.406 23.656 3.121 1 95.75 64 ILE A CA 1
ATOM 502 C C . ILE A 1 64 ? 31.406 23.781 1.983 1 95.75 64 ILE A C 1
ATOM 504 O O . ILE A 1 64 ? 32.625 23.859 2.223 1 95.75 64 ILE A O 1
ATOM 508 N N . LEU A 1 65 ? 30.906 23.828 0.751 1 95 65 LEU A N 1
ATOM 509 C CA . LEU A 1 65 ? 31.766 23.891 -0.419 1 95 65 LEU A CA 1
ATOM 510 C C . LEU A 1 65 ? 32.031 25.344 -0.817 1 95 65 LEU A C 1
ATOM 512 O O . LEU A 1 65 ? 31.672 25.766 -1.915 1 95 65 LEU A O 1
ATOM 516 N N . THR A 1 66 ? 32.75 25.984 0.035 1 93.5 66 THR A N 1
ATOM 517 C CA . THR A 1 66 ? 33.219 27.344 -0.256 1 93.5 66 THR A CA 1
ATOM 518 C C . THR A 1 66 ? 34.312 27.328 -1.33 1 93.5 66 THR A C 1
ATOM 520 O O . THR A 1 66 ? 34.781 26.266 -1.722 1 93.5 66 THR A O 1
ATOM 523 N N . ILE A 1 67 ? 34.656 28.5 -1.771 1 92.06 67 ILE A N 1
ATOM 524 C CA . ILE A 1 67 ? 35.688 28.625 -2.779 1 92.06 67 ILE A CA 1
ATOM 525 C C . ILE A 1 67 ? 37 28 -2.262 1 92.06 67 ILE A C 1
ATOM 527 O O . ILE A 1 67 ? 37.688 27.266 -2.986 1 92.06 67 ILE A O 1
ATOM 531 N N . GLU A 1 68 ? 37.281 28.219 -1.019 1 93.19 68 GLU A N 1
ATOM 532 C CA . GLU A 1 68 ? 38.5 27.688 -0.402 1 93.19 68 GLU A CA 1
ATOM 533 C C . GLU A 1 68 ? 38.469 26.156 -0.345 1 93.19 68 GLU A C 1
ATOM 535 O O . GLU A 1 68 ? 39.438 25.5 -0.68 1 93.19 68 GLU A O 1
ATOM 540 N N . THR A 1 69 ? 37.312 25.641 0.079 1 94.75 69 THR A N 1
ATOM 541 C CA . THR A 1 69 ? 37.188 24.188 0.18 1 94.75 69 THR A CA 1
ATOM 542 C C . THR A 1 69 ? 37.281 23.531 -1.198 1 94.75 69 THR A C 1
ATOM 544 O O . THR A 1 69 ? 37.906 22.5 -1.356 1 94.75 69 THR A O 1
ATOM 547 N N . VAL A 1 70 ? 36.656 24.141 -2.174 1 94.31 70 VAL A N 1
ATOM 548 C CA . VAL A 1 70 ? 36.656 23.609 -3.535 1 94.31 70 VAL A CA 1
ATOM 549 C C . VAL A 1 70 ? 38.094 23.609 -4.078 1 94.31 70 VAL A C 1
ATOM 551 O O . VAL A 1 70 ? 38.531 22.641 -4.707 1 94.31 70 VAL A O 1
ATOM 554 N N . LYS A 1 71 ? 38.812 24.672 -3.848 1 92.38 71 LYS A N 1
ATOM 555 C CA . LYS A 1 71 ? 40.188 24.734 -4.293 1 92.38 71 LYS A CA 1
ATOM 556 C C . LYS A 1 71 ? 41.031 23.625 -3.672 1 92.38 71 LYS A C 1
ATOM 558 O O . LYS A 1 71 ? 41.875 23.016 -4.344 1 92.38 71 LYS A O 1
ATOM 563 N N . GLU A 1 72 ? 40.781 23.375 -2.457 1 91.69 72 GLU A N 1
ATOM 564 C CA . GLU A 1 72 ? 41.5 22.312 -1.762 1 91.69 72 GLU A CA 1
ATOM 565 C C . GLU A 1 72 ? 41.188 20.953 -2.385 1 91.69 72 GLU A C 1
ATOM 567 O O . GLU A 1 72 ? 42.094 20.141 -2.604 1 91.69 72 GLU A O 1
ATOM 572 N N . VAL A 1 73 ? 39.938 20.703 -2.643 1 93.31 73 VAL A N 1
ATOM 573 C CA . VAL A 1 73 ? 39.531 19.438 -3.232 1 93.31 73 VAL A CA 1
ATOM 574 C C . VAL A 1 73 ? 40.094 19.312 -4.637 1 93.31 73 VAL A C 1
ATOM 576 O O . VAL A 1 73 ? 40.625 18.25 -5.004 1 93.31 73 VAL A O 1
ATOM 579 N N . MET A 1 74 ? 40.062 20.391 -5.398 1 92.56 74 MET A N 1
ATOM 580 C CA . MET A 1 74 ? 40.531 20.344 -6.777 1 92.56 74 MET A CA 1
ATOM 581 C C . MET A 1 74 ? 42.062 20.172 -6.82 1 92.56 74 MET A C 1
ATOM 583 O O . MET A 1 74 ? 42.594 19.531 -7.73 1 92.56 74 MET A O 1
ATOM 587 N N . GLU A 1 75 ? 42.719 20.703 -5.883 1 90.06 75 GLU A N 1
ATOM 588 C CA . GLU A 1 75 ? 44.156 20.516 -5.801 1 90.06 75 GLU A CA 1
ATOM 589 C C . GLU A 1 75 ? 44.5 19.031 -5.598 1 90.06 75 GLU A C 1
ATOM 591 O O . GLU A 1 75 ? 45.469 18.531 -6.191 1 90.06 75 GLU A O 1
ATOM 596 N N . MET A 1 76 ? 43.75 18.484 -4.727 1 89.5 76 MET A N 1
ATOM 597 C CA . MET A 1 76 ? 43.938 17.047 -4.512 1 89.5 76 MET A CA 1
ATOM 598 C C . MET A 1 76 ? 43.656 16.266 -5.797 1 89.5 76 MET A C 1
ATOM 600 O O . MET A 1 76 ? 44.375 15.297 -6.102 1 89.5 76 MET A O 1
ATOM 604 N N . VAL A 1 77 ? 42.688 16.656 -6.551 1 91 77 VAL A N 1
ATOM 605 C CA . VAL A 1 77 ? 42.312 16.016 -7.805 1 91 77 VAL A CA 1
ATOM 606 C C . VAL A 1 77 ? 43.438 16.141 -8.812 1 91 77 VAL A C 1
ATOM 608 O O . VAL A 1 77 ? 43.844 15.156 -9.453 1 91 77 VAL A O 1
ATOM 611 N N . TYR A 1 78 ? 44.031 17.328 -8.859 1 89.25 78 TYR A N 1
ATOM 612 C CA . TYR A 1 78 ? 45.125 17.562 -9.805 1 89.25 78 TYR A CA 1
ATOM 613 C C . TYR A 1 78 ? 46.344 16.734 -9.453 1 89.25 78 TYR A C 1
ATOM 615 O O . TYR A 1 78 ? 47 16.156 -10.336 1 89.25 78 TYR A O 1
ATOM 623 N N . THR A 1 79 ? 46.562 16.641 -8.234 1 86.88 79 THR A N 1
ATOM 624 C CA . THR A 1 79 ? 47.719 15.875 -7.77 1 86.88 79 THR A CA 1
ATOM 625 C C . THR A 1 79 ? 47.562 14.391 -8.078 1 86.88 79 THR A C 1
ATOM 627 O O . THR A 1 79 ? 48.469 13.742 -8.578 1 86.88 79 THR A O 1
ATOM 630 N N . ASN A 1 80 ? 46.375 13.914 -7.836 1 85.31 80 ASN A N 1
ATOM 631 C CA . ASN A 1 80 ? 46.094 12.492 -8.047 1 85.31 80 ASN A CA 1
ATOM 632 C C . ASN A 1 80 ? 46.125 12.133 -9.531 1 85.31 80 ASN A C 1
ATOM 634 O O . ASN A 1 80 ? 46.531 11.031 -9.898 1 85.31 80 ASN A O 1
ATOM 638 N N . ARG A 1 81 ? 45.719 13.008 -10.344 1 84.88 81 ARG A N 1
ATOM 639 C CA . ARG A 1 81 ? 45.656 12.75 -11.781 1 84.88 81 ARG A CA 1
ATOM 640 C C . ARG A 1 81 ? 46.938 13.188 -12.469 1 84.88 81 ARG A C 1
ATOM 642 O O . ARG A 1 81 ? 47.062 13.078 -13.695 1 84.88 81 ARG A O 1
ATOM 649 N N . LYS A 1 82 ? 47.875 13.672 -11.727 1 83.44 82 LYS A N 1
ATOM 650 C CA . LYS A 1 82 ? 49.156 14.148 -12.242 1 83.44 82 LYS A CA 1
ATOM 651 C C . LYS A 1 82 ? 48.969 15.203 -13.32 1 83.44 82 LYS A C 1
ATOM 653 O O . LYS A 1 82 ? 49.562 15.133 -14.391 1 83.44 82 LYS A O 1
ATOM 658 N N . LEU A 1 83 ? 48.031 15.984 -13.047 1 80.94 83 LEU A N 1
ATOM 659 C CA . LEU A 1 83 ? 47.75 17.094 -13.953 1 80.94 83 LEU A CA 1
ATOM 660 C C . LEU A 1 83 ? 48.531 18.344 -13.523 1 80.94 83 LEU A C 1
ATOM 662 O O . LEU A 1 83 ? 48.75 18.547 -12.328 1 80.94 83 LEU A O 1
ATOM 666 N N . GLU A 1 84 ? 48.906 19.125 -14.539 1 75.94 84 GLU A N 1
ATOM 667 C CA . GLU A 1 84 ? 49.594 20.375 -14.234 1 75.94 84 GLU A CA 1
ATOM 668 C C . GLU A 1 84 ? 48.625 21.422 -13.695 1 75.94 84 GLU A C 1
ATOM 670 O O . GLU A 1 84 ? 47.812 21.984 -14.445 1 75.94 84 GLU A O 1
ATOM 675 N N . LYS A 1 85 ? 48.719 21.719 -12.445 1 71.12 85 LYS A N 1
ATOM 676 C CA . LYS A 1 85 ? 47.781 22.562 -11.703 1 71.12 85 LYS A CA 1
ATOM 677 C C . LYS A 1 85 ? 47.688 23.953 -12.328 1 71.12 85 LYS A C 1
ATOM 679 O O . LYS A 1 85 ? 46.625 24.578 -12.312 1 71.12 85 LYS A O 1
ATOM 684 N N . GLU A 1 86 ? 48.812 24.359 -12.758 1 71.94 86 GLU A N 1
ATOM 685 C CA . GLU A 1 86 ? 48.906 25.734 -13.242 1 71.94 86 GLU A CA 1
ATOM 686 C C . GLU A 1 86 ? 48.031 25.938 -14.484 1 71.94 86 GLU A C 1
ATOM 688 O O . GLU A 1 86 ? 47.688 27.078 -14.82 1 71.94 86 GLU A O 1
ATOM 693 N N . LEU A 1 87 ? 47.531 24.859 -14.984 1 70.56 87 LEU A N 1
ATOM 694 C CA . LEU A 1 87 ? 46.812 24.953 -16.25 1 70.56 87 LEU A CA 1
ATOM 695 C C . LEU A 1 87 ? 45.312 25.031 -15.992 1 70.56 87 LEU A C 1
ATOM 697 O O . LEU A 1 87 ? 44.531 25.281 -16.906 1 70.56 87 LEU A O 1
ATOM 701 N N . PHE A 1 88 ? 45.031 24.859 -14.711 1 79.69 88 PHE A N 1
ATOM 702 C CA . PHE A 1 88 ? 43.594 24.75 -14.469 1 79.69 88 PHE A CA 1
ATOM 703 C C . PHE A 1 88 ? 43.156 25.734 -13.391 1 79.69 88 PHE A C 1
ATOM 705 O O . PHE A 1 88 ? 43.906 26.031 -12.469 1 79.69 88 PHE A O 1
ATOM 712 N N . ASP A 1 89 ? 42.031 26.359 -13.609 1 86 89 ASP A N 1
ATOM 713 C CA . ASP A 1 89 ? 41.344 27.203 -12.625 1 86 89 ASP A CA 1
ATOM 714 C C . ASP A 1 89 ? 40.188 26.484 -11.984 1 86 89 ASP A C 1
ATOM 716 O O . ASP A 1 89 ? 39.125 26.359 -12.594 1 86 89 ASP A O 1
ATOM 720 N N . PRO A 1 90 ? 40.438 26.109 -10.727 1 88.5 90 PRO A N 1
ATOM 721 C CA . PRO A 1 90 ? 39.375 25.344 -10.062 1 88.5 90 PRO A CA 1
ATOM 722 C C . PRO A 1 90 ? 38.031 26.094 -10.031 1 88.5 90 PRO A C 1
ATOM 724 O O . PRO A 1 90 ? 37 25.469 -10.156 1 88.5 90 PRO A O 1
ATOM 727 N N . GLU A 1 91 ? 38.062 27.359 -9.875 1 88.12 91 GLU A N 1
ATOM 728 C CA . GLU A 1 91 ? 36.844 28.141 -9.797 1 88.12 91 GLU A CA 1
ATOM 729 C C . GLU A 1 91 ? 36.062 28.109 -11.125 1 88.12 91 GLU A C 1
ATOM 731 O O . GLU A 1 91 ? 34.844 27.953 -11.141 1 88.12 91 GLU A O 1
ATOM 736 N N . GLN A 1 92 ? 36.75 28.25 -12.156 1 87.19 92 GLN A N 1
ATOM 737 C CA . GLN A 1 92 ? 36.125 28.234 -13.469 1 87.19 92 GLN A CA 1
ATOM 738 C C . GLN A 1 92 ? 35.594 26.844 -13.82 1 87.19 92 GLN A C 1
ATOM 740 O O . GLN A 1 92 ? 34.594 26.719 -14.539 1 87.19 92 GLN A O 1
ATOM 745 N N . GLN A 1 93 ? 36.25 25.875 -13.312 1 89.81 93 GLN A N 1
ATOM 746 C CA . GLN A 1 93 ? 35.844 24.5 -13.617 1 89.81 93 GLN A CA 1
ATOM 747 C C . GLN A 1 93 ? 34.562 24.125 -12.844 1 89.81 93 GLN A C 1
ATOM 749 O O . GLN A 1 93 ? 33.781 23.312 -13.312 1 89.81 93 GLN A O 1
ATOM 754 N N . ILE A 1 94 ? 34.438 24.719 -11.688 1 93.19 94 ILE A N 1
ATOM 755 C CA . ILE A 1 94 ? 33.344 24.328 -10.828 1 93.19 94 ILE A CA 1
ATOM 756 C C . ILE A 1 94 ? 32.188 25.328 -10.961 1 93.19 94 ILE A C 1
ATOM 758 O O . ILE A 1 94 ? 31.031 24.953 -10.883 1 93.19 94 ILE A O 1
ATOM 762 N N . TRP A 1 95 ? 32.594 26.562 -11.102 1 90.44 95 TRP A N 1
ATOM 763 C CA . TRP A 1 95 ? 31.594 27.594 -11.352 1 90.44 95 TRP A CA 1
ATOM 764 C C . TRP A 1 95 ? 31.719 28.141 -12.773 1 90.44 95 TRP A C 1
ATOM 766 O O . TRP A 1 95 ? 32.812 28.5 -13.203 1 90.44 95 TRP A O 1
ATOM 776 N N . GLY A 1 96 ? 30.672 28.031 -13.523 1 81.25 96 GLY A N 1
ATOM 777 C CA . GLY A 1 96 ? 30.688 28.594 -14.867 1 81.25 96 GLY A CA 1
ATOM 778 C C . GLY A 1 96 ? 30.844 30.109 -14.883 1 81.25 96 GLY A C 1
ATOM 779 O O . GLY A 1 96 ? 30.875 30.734 -13.828 1 81.25 96 GLY A O 1
ATOM 780 N N . ALA A 1 97 ? 31.016 30.562 -16.094 1 74.62 97 ALA A N 1
ATOM 781 C CA . ALA A 1 97 ? 31.219 32 -16.297 1 74.62 97 ALA A CA 1
ATOM 782 C C . ALA A 1 97 ? 30.062 32.812 -15.75 1 74.62 97 ALA A C 1
ATOM 784 O O . ALA A 1 97 ? 30.266 33.906 -15.203 1 74.62 97 ALA A O 1
ATOM 785 N N . HIS A 1 98 ? 28.828 32.344 -15.891 1 70.06 98 HIS A N 1
ATOM 786 C CA . HIS A 1 98 ? 27.656 33.125 -15.461 1 70.06 98 HIS A CA 1
ATOM 787 C C . HIS A 1 98 ? 27.125 32.594 -14.133 1 70.06 98 HIS A C 1
ATOM 789 O O . HIS A 1 98 ? 26.031 32.938 -13.719 1 70.06 98 HIS A O 1
ATOM 795 N N . ARG A 1 99 ? 27.891 32.062 -13.281 1 66.88 99 ARG A N 1
ATOM 796 C CA . ARG A 1 99 ? 27.656 31.547 -11.938 1 66.88 99 ARG A CA 1
ATOM 797 C C . ARG A 1 99 ? 26.328 30.797 -11.867 1 66.88 99 ARG A C 1
ATOM 799 O O . ARG A 1 99 ? 25.984 30.234 -10.82 1 66.88 99 ARG A O 1
ATOM 806 N N . ASP A 1 100 ? 25.578 30.828 -13.039 1 76.94 100 ASP A N 1
ATOM 807 C CA . ASP A 1 100 ? 24.328 30.078 -13.023 1 76.94 100 ASP A CA 1
ATOM 808 C C . ASP A 1 100 ? 24.578 28.578 -13.148 1 76.94 100 ASP A C 1
ATOM 810 O O . ASP A 1 100 ? 23.766 27.766 -12.727 1 76.94 100 ASP A O 1
ATOM 814 N N . LEU A 1 101 ? 25.656 28.344 -13.711 1 79.44 101 LEU A N 1
ATOM 815 C CA . LEU A 1 101 ? 26.047 26.953 -13.852 1 79.44 101 LEU A CA 1
ATOM 816 C C . LEU A 1 101 ? 27.078 26.547 -12.805 1 79.44 101 LEU A C 1
ATOM 818 O O . LEU A 1 101 ? 28.031 27.297 -12.562 1 79.44 101 LEU A O 1
ATOM 822 N N . LYS A 1 102 ? 26.766 25.562 -12.102 1 93.38 102 LYS A N 1
ATOM 823 C CA . LYS A 1 102 ? 27.719 25.062 -11.109 1 93.38 102 LYS A CA 1
ATOM 824 C C . LYS A 1 102 ? 27.797 23.547 -11.133 1 93.38 102 LYS A C 1
ATOM 826 O O . LYS A 1 102 ? 26.938 22.875 -11.695 1 93.38 102 LYS A O 1
ATOM 831 N N . ARG A 1 103 ? 28.969 23 -10.688 1 96.38 103 ARG A N 1
ATOM 832 C CA . ARG A 1 103 ? 29.188 21.562 -10.539 1 96.38 103 ARG A CA 1
ATOM 833 C C . ARG A 1 103 ? 29.328 21.172 -9.07 1 96.38 103 ARG A C 1
ATOM 835 O O . ARG A 1 103 ? 30.078 20.266 -8.734 1 96.38 103 ARG A O 1
ATOM 842 N N . LEU A 1 104 ? 28.641 21.938 -8.227 1 95.81 104 LEU A N 1
ATOM 843 C CA . LEU A 1 104 ? 28.812 21.719 -6.789 1 95.81 104 LEU A CA 1
ATOM 844 C C . LEU A 1 104 ? 28.156 20.406 -6.367 1 95.81 104 LEU A C 1
ATOM 846 O O . LEU A 1 104 ? 28.719 19.656 -5.57 1 95.81 104 LEU A O 1
ATOM 850 N N . LYS A 1 105 ? 26.922 20.141 -6.871 1 97.56 105 LYS A N 1
ATOM 851 C CA . LYS A 1 105 ? 26.234 18.891 -6.555 1 97.56 105 LYS A CA 1
ATOM 852 C C . LYS A 1 105 ? 27.031 17.688 -7.043 1 97.56 105 LYS A C 1
ATOM 854 O O . LYS A 1 105 ? 27.156 16.688 -6.336 1 97.56 105 LYS A O 1
ATOM 859 N N . ILE A 1 106 ? 27.562 17.828 -8.242 1 98.12 106 ILE A N 1
ATOM 860 C CA . ILE A 1 106 ? 28.375 16.766 -8.82 1 98.12 106 ILE A CA 1
ATOM 861 C C . ILE A 1 106 ? 29.609 16.531 -7.949 1 98.12 106 ILE A C 1
ATOM 863 O O . ILE A 1 106 ? 29.906 15.391 -7.586 1 98.12 106 ILE A O 1
ATOM 867 N N . LEU A 1 107 ? 30.312 17.625 -7.621 1 97.31 107 LEU A N 1
ATOM 868 C CA . LEU A 1 107 ? 31.516 17.516 -6.805 1 97.31 107 LEU A CA 1
ATOM 869 C C . LEU A 1 107 ? 31.203 16.875 -5.457 1 97.31 107 LEU A C 1
ATOM 871 O O . LEU A 1 107 ? 31.922 15.992 -5 1 97.31 107 LEU A O 1
ATOM 875 N N . ALA A 1 108 ? 30.125 17.344 -4.836 1 97.5 108 ALA A N 1
ATOM 876 C CA . ALA A 1 108 ? 29.719 16.781 -3.551 1 97.5 108 ALA A CA 1
ATOM 877 C C . ALA A 1 108 ? 29.484 15.281 -3.66 1 97.5 108 ALA A C 1
ATOM 879 O O . ALA A 1 108 ? 29.922 14.508 -2.803 1 97.5 108 ALA A O 1
ATOM 880 N N . THR A 1 109 ? 28.766 14.852 -4.684 1 97.56 109 THR A N 1
ATOM 881 C CA . THR A 1 109 ? 28.469 13.445 -4.902 1 97.56 109 THR A CA 1
ATOM 882 C C . THR A 1 109 ? 29.75 12.633 -5.043 1 97.56 109 THR A C 1
ATOM 884 O O . THR A 1 109 ? 29.891 11.578 -4.438 1 97.56 109 THR A O 1
ATOM 887 N N . LEU A 1 110 ? 30.688 13.172 -5.816 1 97.62 110 LEU A N 1
ATOM 888 C CA . LEU A 1 110 ? 31.938 12.484 -6.059 1 97.62 110 LEU A CA 1
ATOM 889 C C . LEU A 1 110 ? 32.781 12.391 -4.777 1 97.62 110 LEU A C 1
ATOM 891 O O . LEU A 1 110 ? 33.438 11.383 -4.527 1 97.62 110 LEU A O 1
ATOM 895 N N . VAL A 1 111 ? 32.75 13.43 -3.998 1 96.25 111 VAL A N 1
ATOM 896 C CA . VAL A 1 111 ? 33.438 13.422 -2.707 1 96.25 111 VAL A CA 1
ATOM 897 C C . VAL A 1 111 ? 32.781 12.367 -1.8 1 96.25 111 VAL A C 1
ATOM 899 O O . VAL A 1 111 ? 33.5 11.617 -1.121 1 96.25 111 VAL A O 1
ATOM 902 N N . LEU A 1 112 ? 31.531 12.281 -1.812 1 94.62 112 LEU A N 1
ATOM 903 C CA . LEU A 1 112 ? 30.797 11.375 -0.931 1 94.62 112 LEU A CA 1
ATOM 904 C C . LEU A 1 112 ? 31.078 9.922 -1.293 1 94.62 112 LEU A C 1
ATOM 906 O O . LEU A 1 112 ? 31.062 9.047 -0.422 1 94.62 112 LEU A O 1
ATOM 910 N N . ILE A 1 113 ? 31.328 9.672 -2.594 1 94.69 113 ILE A N 1
ATOM 911 C CA . ILE A 1 113 ? 31.609 8.289 -2.969 1 94.69 113 ILE A CA 1
ATOM 912 C C . ILE A 1 113 ? 33.125 8.062 -2.988 1 94.69 113 ILE A C 1
ATOM 914 O O . ILE A 1 113 ? 33.594 7.02 -3.453 1 94.69 113 ILE A O 1
ATOM 918 N N . GLU A 1 114 ? 33.938 9.055 -2.59 1 93.62 114 GLU A N 1
ATOM 919 C CA . GLU A 1 114 ? 35.375 9 -2.387 1 93.62 114 GLU A CA 1
ATOM 920 C C . GLU A 1 114 ? 36.125 8.938 -3.721 1 93.62 114 GLU A C 1
ATOM 922 O O . GLU A 1 114 ? 37.156 8.297 -3.824 1 93.62 114 GLU A O 1
ATOM 927 N N . GLU A 1 115 ? 35.438 9.469 -4.754 1 94.81 115 GLU A N 1
ATOM 928 C CA . GLU A 1 115 ? 36.094 9.477 -6.07 1 94.81 115 GLU A CA 1
ATOM 929 C C . GLU A 1 115 ? 36 10.852 -6.719 1 94.81 115 GLU A C 1
ATOM 931 O O . GLU A 1 115 ? 35.469 10.984 -7.832 1 94.81 115 GLU A O 1
ATOM 936 N N . PRO A 1 116 ? 36.594 11.891 -6.078 1 95.12 116 PRO A N 1
ATOM 937 C CA . PRO A 1 116 ? 36.469 13.25 -6.613 1 95.12 116 PRO A CA 1
ATOM 938 C C . PRO A 1 116 ? 37.219 13.43 -7.934 1 95.12 116 PRO A C 1
ATOM 940 O O . PRO A 1 116 ? 36.938 14.375 -8.672 1 95.12 116 PRO A O 1
ATOM 943 N N . THR A 1 117 ? 38.125 12.523 -8.297 1 94.38 117 THR A N 1
ATOM 944 C CA . THR A 1 117 ? 38.969 12.672 -9.484 1 94.38 117 THR A CA 1
ATOM 945 C C . THR A 1 117 ? 38.094 12.586 -10.75 1 94.38 117 THR A C 1
ATOM 947 O O . THR A 1 117 ? 38.469 13.102 -11.797 1 94.38 117 THR A O 1
ATOM 950 N N . TYR A 1 118 ? 36.938 11.938 -10.617 1 96.12 118 TYR A N 1
ATOM 951 C CA . TYR A 1 118 ? 36.062 11.789 -11.766 1 96.12 118 TYR A CA 1
ATOM 952 C C . TYR A 1 118 ? 35.5 13.133 -12.188 1 96.12 118 TYR A C 1
ATOM 954 O O . TYR A 1 118 ? 34.844 13.242 -13.242 1 96.12 118 TYR A O 1
ATOM 962 N N . ILE A 1 119 ? 35.75 14.258 -11.398 1 96.38 119 ILE A N 1
ATOM 963 C CA . ILE A 1 119 ? 35.25 15.594 -11.727 1 96.38 119 ILE A CA 1
ATOM 964 C C . ILE A 1 119 ? 35.781 16.031 -13.078 1 96.38 119 ILE A C 1
ATOM 966 O O . ILE A 1 119 ? 35.125 16.781 -13.805 1 96.38 119 ILE A O 1
ATOM 970 N N . ILE A 1 120 ? 36.906 15.539 -13.438 1 94.25 120 ILE A N 1
ATOM 971 C CA . ILE A 1 120 ? 37.562 15.914 -14.688 1 94.25 120 ILE A CA 1
ATOM 972 C C . ILE A 1 120 ? 36.719 15.453 -15.875 1 94.25 120 ILE A C 1
ATOM 974 O O . ILE A 1 120 ? 36.656 16.141 -16.891 1 94.25 120 ILE A O 1
ATOM 978 N N . ASN A 1 121 ? 36.125 14.242 -15.742 1 95.69 121 ASN A N 1
ATOM 979 C CA . ASN A 1 121 ? 35.219 13.75 -16.797 1 95.69 121 ASN A CA 1
ATOM 980 C C . ASN A 1 121 ? 34.062 14.711 -17.031 1 95.69 121 ASN A C 1
ATOM 982 O O . ASN A 1 121 ? 33.656 14.914 -18.172 1 95.69 121 ASN A O 1
ATOM 986 N N . PHE A 1 122 ? 33.594 15.32 -15.984 1 96.94 122 PHE A N 1
ATOM 987 C CA . PHE A 1 122 ? 32.469 16.25 -16.094 1 96.94 122 PHE A CA 1
ATOM 988 C C . PHE A 1 122 ? 32.938 17.562 -16.734 1 96.94 122 PHE A C 1
ATOM 990 O O . PHE A 1 122 ? 32.188 18.141 -17.547 1 96.94 122 PHE A O 1
ATOM 997 N N . VAL A 1 123 ? 34.094 18 -16.344 1 93.75 123 VAL A N 1
ATOM 998 C CA . VAL A 1 123 ? 34.656 19.219 -16.938 1 93.75 123 VAL A CA 1
ATOM 999 C C . VAL A 1 123 ? 34.906 19 -18.422 1 93.75 123 VAL A C 1
ATOM 1001 O O . VAL A 1 123 ? 34.469 19.828 -19.25 1 93.75 123 VAL A O 1
ATOM 1004 N N . ASP A 1 124 ? 35.438 17.844 -18.781 1 93.19 124 ASP A N 1
ATOM 1005 C CA . ASP A 1 124 ? 35.781 17.547 -20.172 1 93.19 124 ASP A CA 1
ATOM 1006 C C . ASP A 1 124 ? 34.5 17.422 -21.031 1 93.19 124 ASP A C 1
ATOM 1008 O O . ASP A 1 124 ? 34.531 17.734 -22.219 1 93.19 124 ASP A O 1
ATOM 1012 N N . ASN A 1 125 ? 33.5 16.953 -20.453 1 95.75 125 ASN A N 1
ATOM 1013 C CA . ASN A 1 125 ? 32.25 16.734 -21.219 1 95.75 125 ASN A CA 1
ATOM 1014 C C . ASN A 1 125 ? 31.281 17.891 -21.016 1 95.75 125 ASN A C 1
ATOM 1016 O O . ASN A 1 125 ? 30.141 17.828 -21.5 1 95.75 125 ASN A O 1
ATOM 1020 N N . ASP A 1 126 ? 31.594 18.891 -20.297 1 93.69 126 ASP A N 1
ATOM 1021 C CA . ASP A 1 126 ? 30.812 20.094 -20.062 1 93.69 126 ASP A CA 1
ATOM 1022 C C . ASP A 1 126 ? 29.453 19.75 -19.453 1 93.69 126 ASP A C 1
ATOM 1024 O O . ASP A 1 126 ? 28.422 20.188 -19.938 1 93.69 126 ASP A O 1
ATOM 1028 N N . ILE A 1 127 ? 29.484 18.875 -18.516 1 96.38 127 ILE A N 1
ATOM 1029 C CA . ILE A 1 127 ? 28.266 18.469 -17.812 1 96.38 127 ILE A CA 1
ATOM 1030 C C . ILE A 1 127 ? 28.172 19.219 -16.484 1 96.38 127 ILE A C 1
ATOM 1032 O O . ILE A 1 127 ? 29.109 19.234 -15.695 1 96.38 127 ILE A O 1
ATOM 1036 N N . TRP A 1 128 ? 27.031 19.875 -16.281 1 96 128 TRP A N 1
ATOM 1037 C CA . TRP A 1 128 ? 26.797 20.688 -15.086 1 96 128 TRP A CA 1
ATOM 1038 C C . TRP A 1 128 ? 25.688 20.078 -14.227 1 96 128 TRP A C 1
ATOM 1040 O O . TRP A 1 128 ? 25.078 19.078 -14.609 1 96 128 TRP A O 1
ATOM 1050 N N . ASP A 1 129 ? 25.406 20.672 -13.055 1 96.31 129 ASP A N 1
ATOM 1051 C CA . ASP A 1 129 ? 24.453 20.141 -12.086 1 96.31 129 ASP A CA 1
ATOM 1052 C C . ASP A 1 129 ? 23.047 20.047 -12.688 1 96.31 129 ASP A C 1
ATOM 1054 O O . ASP A 1 129 ? 22.266 19.188 -12.289 1 96.31 129 ASP A O 1
ATOM 1058 N N . ASP A 1 130 ? 22.688 20.859 -13.594 1 94.25 130 ASP A N 1
ATOM 1059 C CA . ASP A 1 130 ? 21.344 20.906 -14.133 1 94.25 130 ASP A CA 1
ATOM 1060 C C . ASP A 1 130 ? 21.031 19.672 -14.977 1 94.25 130 ASP A C 1
ATOM 1062 O O . ASP A 1 130 ? 19.875 19.422 -15.32 1 94.25 130 ASP A O 1
ATOM 1066 N N . LYS A 1 131 ? 22.031 18.812 -15.195 1 95.81 131 LYS A N 1
ATOM 1067 C CA . LYS A 1 131 ? 21.828 17.625 -16.016 1 95.81 131 LYS A CA 1
ATOM 1068 C C . LYS A 1 131 ? 21.547 16.391 -15.148 1 95.81 131 LYS A C 1
ATOM 1070 O O . LYS A 1 131 ? 21.203 15.328 -15.664 1 95.81 131 LYS A O 1
ATOM 1075 N N . LEU A 1 132 ? 21.688 16.625 -13.859 1 95.44 132 LEU A N 1
ATOM 1076 C CA . LEU A 1 132 ? 21.391 15.5 -12.977 1 95.44 132 LEU A CA 1
ATOM 1077 C C . LEU A 1 132 ? 19.891 15.195 -12.977 1 95.44 132 LEU A C 1
ATOM 1079 O O . LEU A 1 132 ? 19.078 16.094 -13.094 1 95.44 132 LEU A O 1
ATOM 1083 N N . PRO A 1 133 ? 19.531 13.945 -12.875 1 93.44 133 PRO A N 1
ATOM 1084 C CA . PRO A 1 133 ? 20.359 12.758 -12.648 1 93.44 133 PRO A CA 1
ATOM 1085 C C . PRO A 1 133 ? 20.953 12.203 -13.945 1 93.44 133 PRO A C 1
ATOM 1087 O O . PRO A 1 133 ? 20.422 12.461 -15.031 1 93.44 133 PRO A O 1
ATOM 1090 N N . LEU A 1 134 ? 22.047 11.492 -13.75 1 93.44 134 LEU A N 1
ATOM 1091 C CA . LEU A 1 134 ? 22.781 10.961 -14.898 1 93.44 134 LEU A CA 1
ATOM 1092 C C . LEU A 1 134 ? 22.891 9.438 -14.812 1 93.44 134 LEU A C 1
ATOM 1094 O O . LEU A 1 134 ? 22.891 8.875 -13.711 1 93.44 134 LEU A O 1
ATOM 1098 N N . ASP A 1 135 ? 22.938 8.789 -15.969 1 89.06 135 ASP A N 1
ATOM 1099 C CA . ASP A 1 135 ? 23.125 7.344 -16.047 1 89.06 135 ASP A CA 1
ATOM 1100 C C . ASP A 1 135 ? 23.984 6.961 -17.25 1 89.06 135 ASP A C 1
ATOM 1102 O O . ASP A 1 135 ? 24.062 7.711 -18.219 1 89.06 135 ASP A O 1
ATOM 1106 N N . PRO A 1 136 ? 24.641 5.832 -17.188 1 89 136 PRO A N 1
ATOM 1107 C CA . PRO A 1 136 ? 25.609 5.453 -18.234 1 89 136 PRO A CA 1
ATOM 1108 C C . PRO A 1 136 ? 24.953 5.176 -19.578 1 89 136 PRO A C 1
ATOM 1110 O O . PRO A 1 136 ? 25.625 5.207 -20.609 1 89 136 PRO A O 1
ATOM 1113 N N . VAL A 1 137 ? 23.719 4.828 -19.562 1 85.62 137 VAL A N 1
ATOM 1114 C CA . VAL A 1 137 ? 23.047 4.531 -20.812 1 85.62 137 VAL A CA 1
ATOM 1115 C C . VAL A 1 137 ? 22.812 5.82 -21.594 1 85.62 137 VAL A C 1
ATOM 1117 O O . VAL A 1 137 ? 23.109 5.887 -22.797 1 85.62 137 VAL A O 1
ATOM 1120 N N . SER A 1 138 ? 22.391 6.82 -20.953 1 87.44 138 SER A N 1
ATOM 1121 C CA . SER A 1 138 ? 22.094 8.094 -21.594 1 87.44 138 SER A CA 1
ATOM 1122 C C . SER A 1 138 ? 23.344 8.922 -21.797 1 87.44 138 SER A C 1
ATOM 1124 O O . SER A 1 138 ? 23.406 9.773 -22.688 1 87.44 138 SER A O 1
ATOM 1126 N N . HIS A 1 139 ? 24.422 8.656 -20.969 1 92.38 139 HIS A N 1
ATOM 1127 C CA . HIS A 1 139 ? 25.656 9.43 -21.047 1 92.38 139 HIS A CA 1
ATOM 1128 C C . HIS A 1 139 ? 26.875 8.516 -21.078 1 92.38 139 HIS A C 1
ATOM 1130 O O . HIS A 1 139 ? 27.75 8.609 -20.219 1 92.38 139 HIS A O 1
ATOM 1136 N N . PRO A 1 140 ? 26.969 7.746 -22.078 1 91.25 140 PRO A N 1
ATOM 1137 C CA . PRO A 1 140 ? 28.062 6.766 -22.141 1 91.25 140 PRO A CA 1
ATOM 1138 C C . PRO A 1 140 ? 29.438 7.41 -22.141 1 91.25 140 PRO A C 1
ATOM 1140 O O . PRO A 1 140 ? 30.375 6.879 -21.531 1 91.25 140 PRO A O 1
ATOM 1143 N N . MET A 1 141 ? 29.672 8.547 -22.797 1 94.94 141 MET A N 1
ATOM 1144 C CA . MET A 1 141 ? 30.969 9.203 -22.891 1 94.94 141 MET A CA 1
ATOM 1145 C C . MET A 1 141 ? 31.422 9.711 -21.516 1 94.94 141 MET A C 1
ATOM 1147 O O . MET A 1 141 ? 32.594 9.648 -21.188 1 94.94 141 MET A O 1
ATOM 1151 N N . LEU A 1 142 ? 30.5 10.172 -20.75 1 95.88 142 LEU A N 1
ATOM 1152 C CA . LEU A 1 142 ? 30.797 10.688 -19.422 1 95.88 142 LEU A CA 1
ATOM 1153 C C . LEU A 1 142 ? 31.406 9.594 -18.547 1 95.88 142 LEU A C 1
ATOM 1155 O O . LEU A 1 142 ? 32.344 9.852 -17.797 1 95.88 142 LEU A O 1
ATOM 1159 N N . PHE A 1 143 ? 30.859 8.422 -18.688 1 94 143 PHE A N 1
ATOM 1160 C CA . PHE A 1 143 ? 31.234 7.355 -17.766 1 94 143 PHE A CA 1
ATOM 1161 C C . PHE A 1 143 ? 32.312 6.465 -18.375 1 94 143 PHE A C 1
ATOM 1163 O O . PHE A 1 143 ? 32.656 5.434 -17.797 1 94 143 PHE A O 1
ATOM 1170 N N . ASP A 1 144 ? 32.75 6.91 -19.469 1 92.56 144 ASP A N 1
ATOM 1171 C CA . ASP A 1 144 ? 33.875 6.184 -20.078 1 92.56 144 ASP A CA 1
ATOM 1172 C C . ASP A 1 144 ? 35.094 6.168 -19.156 1 92.56 144 ASP A C 1
ATOM 1174 O O . ASP A 1 144 ? 35.469 7.207 -18.625 1 92.56 144 ASP A O 1
ATOM 1178 N N . GLY A 1 145 ? 35.656 4.961 -18.875 1 90.88 145 GLY A N 1
ATOM 1179 C CA . GLY A 1 145 ? 36.844 4.816 -18.062 1 90.88 145 GLY A CA 1
ATOM 1180 C C . GLY A 1 145 ? 36.531 4.66 -16.578 1 90.88 145 GLY A C 1
ATOM 1181 O O . GLY A 1 145 ? 37.438 4.434 -15.773 1 90.88 145 GLY A O 1
ATOM 1182 N N . TRP A 1 146 ? 35.25 4.859 -16.172 1 93.25 146 TRP A N 1
ATOM 1183 C CA . TRP A 1 146 ? 34.875 4.641 -14.773 1 93.25 146 TRP A CA 1
ATOM 1184 C C . TRP A 1 146 ? 34.844 3.152 -14.438 1 93.25 146 TRP A C 1
ATOM 1186 O O . TRP A 1 146 ? 34.594 2.314 -15.305 1 93.25 146 TRP A O 1
ATOM 1196 N N . LEU A 1 147 ? 35.219 2.842 -13.273 1 92.44 147 LEU A N 1
ATOM 1197 C CA . LEU A 1 147 ? 34.969 1.487 -12.789 1 92.44 147 LEU A CA 1
ATOM 1198 C C . LEU A 1 147 ? 33.469 1.275 -12.508 1 92.44 147 LEU A C 1
ATOM 1200 O O . LEU A 1 147 ? 32.781 2.197 -12.078 1 92.44 147 LEU A O 1
ATOM 1204 N N . ASP A 1 148 ? 32.938 0.085 -12.766 1 89.81 148 ASP A N 1
ATOM 1205 C CA . ASP A 1 148 ? 31.531 -0.217 -12.68 1 89.81 148 ASP A CA 1
ATOM 1206 C C . ASP A 1 148 ? 30.984 0.072 -11.273 1 89.81 148 ASP A C 1
ATOM 1208 O O . ASP A 1 148 ? 29.906 0.64 -11.125 1 89.81 148 ASP A O 1
ATOM 1212 N N . GLY A 1 149 ? 31.703 -0.304 -10.266 1 90.31 149 GLY A N 1
ATOM 1213 C CA . GLY A 1 149 ? 31.266 -0.049 -8.906 1 90.31 149 GLY A CA 1
ATOM 1214 C C . GLY A 1 149 ? 31.125 1.429 -8.594 1 90.31 149 GLY A C 1
ATOM 1215 O O . GLY A 1 149 ? 30.219 1.823 -7.848 1 90.31 149 GLY A O 1
ATOM 1216 N N . HIS A 1 150 ? 32.062 2.232 -9.156 1 93.5 150 HIS A N 1
ATOM 1217 C CA . HIS A 1 150 ? 31.984 3.674 -8.945 1 93.5 150 HIS A CA 1
ATOM 1218 C C . HIS A 1 150 ? 30.781 4.277 -9.672 1 93.5 150 HIS A C 1
ATOM 1220 O O . HIS A 1 150 ? 30.141 5.191 -9.148 1 93.5 150 HIS A O 1
ATOM 1226 N N . ILE A 1 151 ? 30.531 3.723 -10.875 1 92.19 151 ILE A N 1
ATOM 1227 C CA . ILE A 1 151 ? 29.359 4.172 -11.617 1 92.19 151 ILE A CA 1
ATOM 1228 C C . ILE A 1 151 ? 28.094 3.906 -10.805 1 92.19 151 ILE A C 1
ATOM 1230 O O . ILE A 1 151 ? 27.25 4.789 -10.648 1 92.19 151 ILE A O 1
ATOM 1234 N N . GLU A 1 152 ? 27.969 2.709 -10.25 1 89.12 152 GLU A N 1
ATOM 1235 C CA . GLU A 1 152 ? 26.812 2.324 -9.453 1 89.12 152 GLU A CA 1
ATOM 1236 C C . GLU A 1 152 ? 26.672 3.207 -8.219 1 89.12 152 GLU A C 1
ATOM 1238 O O . GLU A 1 152 ? 25.562 3.648 -7.887 1 89.12 152 GLU A O 1
ATOM 1243 N N . SER A 1 153 ? 27.766 3.467 -7.578 1 91 153 SER A N 1
ATOM 1244 C CA . SER A 1 153 ? 27.75 4.316 -6.391 1 91 153 SER A CA 1
ATOM 1245 C C . SER A 1 153 ? 27.312 5.738 -6.73 1 91 153 SER A C 1
ATOM 1247 O O . SER A 1 153 ? 26.547 6.355 -5.992 1 91 153 SER A O 1
ATOM 1249 N N . PHE A 1 154 ? 27.859 6.23 -7.848 1 93.5 154 PHE A N 1
ATOM 1250 C CA . PHE A 1 154 ? 27.5 7.582 -8.273 1 93.5 154 PHE A CA 1
ATOM 1251 C C . PHE A 1 154 ? 26.016 7.676 -8.594 1 93.5 154 PHE A C 1
ATOM 1253 O O . PHE A 1 154 ? 25.344 8.602 -8.141 1 93.5 154 PHE A O 1
ATOM 1260 N N . CYS A 1 155 ? 25.547 6.715 -9.352 1 90.81 155 CYS A N 1
ATOM 1261 C CA . CYS A 1 155 ? 24.156 6.719 -9.789 1 90.81 155 CYS A CA 1
ATOM 1262 C C . CYS A 1 155 ? 23.219 6.625 -8.602 1 90.81 155 CYS A C 1
ATOM 1264 O O . CYS A 1 155 ? 22.109 7.188 -8.625 1 90.81 155 CYS A O 1
ATOM 1266 N N . HIS A 1 156 ? 23.641 6.004 -7.586 1 88.81 156 HIS A N 1
ATOM 1267 C CA . HIS A 1 156 ? 22.828 5.898 -6.379 1 88.81 156 HIS A CA 1
ATOM 1268 C C . HIS A 1 156 ? 22.922 7.172 -5.543 1 88.81 156 HIS A C 1
ATOM 1270 O O . HIS A 1 156 ? 21.906 7.719 -5.121 1 88.81 156 HIS A O 1
ATOM 1276 N N . ARG A 1 157 ? 24.094 7.676 -5.359 1 91.94 157 ARG A N 1
ATOM 1277 C CA . ARG A 1 157 ? 24.391 8.742 -4.41 1 91.94 157 ARG A CA 1
ATOM 1278 C C . ARG A 1 157 ? 23.938 10.094 -4.961 1 91.94 157 ARG A C 1
ATOM 1280 O O . ARG A 1 157 ? 23.641 11.016 -4.195 1 91.94 157 ARG A O 1
ATOM 1287 N N . GLN A 1 158 ? 23.828 10.203 -6.273 1 94.62 158 GLN A N 1
ATOM 1288 C CA . GLN A 1 158 ? 23.516 11.5 -6.867 1 94.62 158 GLN A CA 1
ATOM 1289 C C . GLN A 1 158 ? 22.141 11.992 -6.406 1 94.62 158 GLN A C 1
ATOM 1291 O O . GLN A 1 158 ? 21.906 13.203 -6.355 1 94.62 158 GLN A O 1
ATOM 1296 N N . TYR A 1 159 ? 21.297 11.148 -5.973 1 93.19 159 TYR A N 1
ATOM 1297 C CA . TYR A 1 159 ? 19.938 11.539 -5.602 1 93.19 159 TYR A CA 1
ATOM 1298 C C . TYR A 1 159 ? 19.938 12.266 -4.262 1 93.19 159 TYR A C 1
ATOM 1300 O O . TYR A 1 159 ? 18.953 12.945 -3.924 1 93.19 159 TYR A O 1
ATOM 1308 N N . TRP A 1 160 ? 21.031 12.148 -3.467 1 93.81 160 TRP A N 1
ATOM 1309 C CA . TRP A 1 160 ? 21.141 12.875 -2.203 1 93.81 160 TRP A CA 1
ATOM 1310 C C . TRP A 1 160 ? 21.062 14.383 -2.428 1 93.81 160 TRP A C 1
ATOM 1312 O O . TRP A 1 160 ? 20.719 15.133 -1.513 1 93.81 160 TRP A O 1
ATOM 1322 N N . VAL A 1 161 ? 21.422 14.805 -3.633 1 97.06 161 VAL A N 1
ATOM 1323 C CA . VAL A 1 161 ? 21.484 16.234 -3.867 1 97.06 161 VAL A CA 1
ATOM 1324 C C . VAL A 1 161 ? 20.359 16.656 -4.816 1 97.06 161 VAL A C 1
ATOM 1326 O O . VAL A 1 161 ? 20.438 17.688 -5.47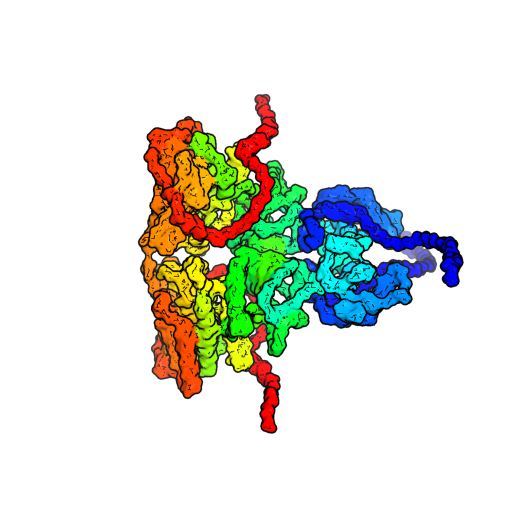3 1 97.06 161 VAL A O 1
ATOM 1329 N N . LEU A 1 162 ? 19.266 15.797 -4.93 1 96 162 LEU A N 1
ATOM 1330 C CA . LEU A 1 162 ? 18.25 16.062 -5.941 1 96 162 LEU A CA 1
ATOM 1331 C C . LEU A 1 162 ? 16.875 16.188 -5.309 1 96 162 LEU A C 1
ATOM 1333 O O . LEU A 1 162 ? 15.859 16 -5.98 1 96 162 LEU A O 1
ATOM 1337 N N . ALA A 1 163 ? 16.766 16.422 -4.016 1 96.62 163 ALA A N 1
ATOM 1338 C CA . ALA A 1 163 ? 15.461 16.641 -3.4 1 96.62 163 ALA A CA 1
ATOM 1339 C C . ALA A 1 163 ? 14.703 17.75 -4.113 1 96.62 163 ALA A C 1
ATOM 1341 O O . ALA A 1 163 ? 15.273 18.797 -4.426 1 96.62 163 ALA A O 1
ATOM 1342 N N . PRO A 1 164 ? 13.484 17.516 -4.426 1 96.56 164 PRO A N 1
ATOM 1343 C CA . PRO A 1 164 ? 12.727 18.531 -5.156 1 96.56 164 PRO A CA 1
ATOM 1344 C C . PRO A 1 164 ? 12.234 19.672 -4.254 1 96.56 164 PRO A C 1
ATOM 1346 O O . PRO A 1 164 ? 11.93 19.438 -3.08 1 96.56 164 PRO A O 1
ATOM 1349 N N . VAL A 1 165 ? 12.195 20.812 -4.816 1 96.38 165 VAL A N 1
ATOM 1350 C CA . VAL A 1 165 ? 11.508 21.922 -4.16 1 96.38 165 VAL A CA 1
ATOM 1351 C C . VAL A 1 165 ? 10 21.797 -4.367 1 96.38 165 VAL A C 1
ATOM 1353 O O . VAL A 1 165 ? 9.531 21.672 -5.504 1 96.38 165 VAL A O 1
ATOM 1356 N N . LEU A 1 166 ? 9.266 21.766 -3.311 1 96.69 166 LEU A N 1
ATOM 1357 C CA . LEU A 1 166 ? 7.809 21.656 -3.391 1 96.69 166 LEU A CA 1
ATOM 1358 C C . LEU A 1 166 ? 7.172 23.031 -3.637 1 96.69 166 LEU A C 1
ATOM 1360 O O . LEU A 1 166 ? 7.242 23.906 -2.781 1 96.69 166 LEU A O 1
ATOM 1364 N N . ASP A 1 167 ? 6.559 23.141 -4.785 1 95.25 167 ASP A N 1
ATOM 1365 C CA . ASP A 1 167 ? 5.945 24.406 -5.188 1 95.25 167 ASP A CA 1
ATOM 1366 C C . ASP A 1 167 ? 4.484 24.469 -4.754 1 95.25 167 ASP A C 1
ATOM 1368 O O . ASP A 1 167 ? 3.615 23.875 -5.395 1 95.25 167 ASP A O 1
ATOM 1372 N N . PHE A 1 168 ? 4.227 25.234 -3.742 1 92.44 168 PHE A N 1
ATOM 1373 C CA . PHE A 1 168 ? 2.877 25.312 -3.193 1 92.44 168 PHE A CA 1
ATOM 1374 C C . PHE A 1 168 ? 2.082 26.422 -3.881 1 92.44 168 PHE A C 1
ATOM 1376 O O . PHE A 1 168 ? 0.96 26.719 -3.477 1 92.44 168 PHE A O 1
ATOM 1383 N N . THR A 1 169 ? 2.641 27.016 -4.906 1 89.56 169 THR A N 1
ATOM 1384 C CA . THR A 1 169 ? 1.963 28.078 -5.641 1 89.56 169 THR A CA 1
ATOM 1385 C C . THR A 1 169 ? 1.114 27.5 -6.77 1 89.56 169 THR A C 1
ATOM 1387 O O . THR A 1 169 ? 0.302 28.219 -7.367 1 89.56 169 THR A O 1
ATOM 1390 N N . THR A 1 170 ? 1.334 26.25 -7 1 86 170 THR A N 1
ATOM 1391 C CA . THR A 1 170 ? 0.58 25.578 -8.047 1 86 170 THR A CA 1
ATOM 1392 C C . THR A 1 170 ? -0.027 24.281 -7.531 1 86 170 THR A C 1
ATOM 1394 O O . THR A 1 170 ? 0.342 23.797 -6.457 1 86 170 THR A O 1
ATOM 1397 N N . THR A 1 171 ? -1.038 23.812 -8.289 1 82.69 171 THR A N 1
ATOM 1398 C CA . THR A 1 171 ? -1.652 22.531 -7.926 1 82.69 171 THR A CA 1
ATOM 1399 C C . THR A 1 171 ? -1.263 21.438 -8.914 1 82.69 171 THR A C 1
ATOM 1401 O O . THR A 1 171 ? -1.941 20.422 -9.016 1 82.69 171 THR A O 1
ATOM 1404 N N . LYS A 1 172 ? -0.223 21.719 -9.562 1 88.31 172 LYS A N 1
ATOM 1405 C CA . LYS A 1 172 ? 0.223 20.75 -10.555 1 88.31 172 LYS A CA 1
ATOM 1406 C C . LYS A 1 172 ? 0.699 19.469 -9.891 1 88.31 172 LYS A C 1
ATOM 1408 O O . LYS A 1 172 ? 1.455 19.5 -8.914 1 88.31 172 LYS A O 1
ATOM 1413 N N . HIS A 1 173 ? 0.218 18.391 -10.438 1 93.88 173 HIS A N 1
ATOM 1414 C CA . HIS A 1 173 ? 0.625 17.078 -9.945 1 93.88 173 HIS A CA 1
ATOM 1415 C C . HIS A 1 173 ? 2.008 16.703 -10.461 1 93.88 173 HIS A C 1
ATOM 1417 O O . HIS A 1 173 ? 2.32 16.922 -11.633 1 93.88 173 HIS A O 1
ATOM 1423 N N . ARG A 1 174 ? 2.869 16.156 -9.617 1 95.94 174 ARG A N 1
ATOM 1424 C CA . ARG A 1 174 ? 4.215 15.773 -10.023 1 95.94 174 ARG A CA 1
ATOM 1425 C C . ARG A 1 174 ? 4.414 14.266 -9.922 1 95.94 174 ARG A C 1
ATOM 1427 O O . ARG A 1 174 ? 3.76 13.602 -9.109 1 95.94 174 ARG A O 1
ATOM 1434 N N . VAL A 1 175 ? 5.223 13.719 -10.789 1 94 175 VAL A N 1
ATOM 1435 C CA . VAL A 1 175 ? 5.605 12.312 -10.75 1 94 175 VAL A CA 1
ATOM 1436 C C . VAL A 1 175 ? 7.113 12.188 -10.562 1 94 175 VAL A C 1
ATOM 1438 O O . VAL A 1 175 ? 7.887 12.742 -11.352 1 94 175 VAL A O 1
ATOM 1441 N N . PHE A 1 176 ? 7.5 11.484 -9.523 1 91.31 176 PHE A N 1
ATOM 1442 C CA . PHE A 1 176 ? 8.914 11.32 -9.227 1 91.31 176 PHE A CA 1
ATOM 1443 C C . PHE A 1 176 ? 9.328 9.859 -9.336 1 91.31 176 PHE A C 1
ATOM 1445 O O . PHE A 1 176 ? 8.539 8.961 -9.031 1 91.31 176 PHE A O 1
ATOM 1452 N N . ASP A 1 177 ? 10.562 9.703 -9.688 1 84.81 177 ASP A N 1
ATOM 1453 C CA . ASP A 1 177 ? 11.188 8.391 -9.555 1 84.81 177 ASP A CA 1
ATOM 1454 C C . ASP A 1 177 ? 11.328 7.992 -8.086 1 84.81 177 ASP A C 1
ATOM 1456 O O . ASP A 1 177 ? 11.531 8.852 -7.223 1 84.81 177 ASP A O 1
ATOM 1460 N N . ALA A 1 178 ? 11.281 6.668 -7.84 1 81.62 178 ALA A N 1
ATOM 1461 C CA . ALA A 1 178 ? 11.289 6.152 -6.473 1 81.62 178 ALA A CA 1
ATOM 1462 C C . ALA A 1 178 ? 12.578 6.543 -5.75 1 81.62 178 ALA A C 1
ATOM 1464 O O . ALA A 1 178 ? 12.617 6.582 -4.52 1 81.62 178 ALA A O 1
ATOM 1465 N N . ARG A 1 179 ? 13.617 7.008 -6.469 1 86.56 179 ARG A N 1
ATOM 1466 C CA . ARG A 1 179 ? 14.922 7.289 -5.883 1 86.56 179 ARG A CA 1
ATOM 1467 C C . ARG A 1 179 ? 15 8.727 -5.379 1 86.56 179 ARG A C 1
ATOM 1469 O O . ARG A 1 179 ? 15.914 9.078 -4.633 1 86.56 179 ARG A O 1
ATOM 1476 N N . PHE A 1 180 ? 14.086 9.461 -5.723 1 91 180 PHE A N 1
ATOM 1477 C CA . PHE A 1 180 ? 14.102 10.852 -5.281 1 91 180 PHE A CA 1
ATOM 1478 C C . PHE A 1 180 ? 13.758 10.953 -3.799 1 91 180 PHE A C 1
ATOM 1480 O O . PHE A 1 180 ? 12.734 10.43 -3.357 1 91 180 PHE A O 1
ATOM 1487 N N . PRO A 1 181 ? 14.648 11.578 -3.074 1 93.12 181 PRO A N 1
ATOM 1488 C CA . PRO A 1 181 ? 14.32 11.836 -1.67 1 93.12 181 PRO A CA 1
ATOM 1489 C C . PRO A 1 181 ? 13.422 13.055 -1.487 1 93.12 181 PRO A C 1
ATOM 1491 O O . PRO A 1 181 ? 13.695 14.117 -2.061 1 93.12 181 PRO A O 1
ATOM 1494 N N . MET A 1 182 ? 12.359 12.867 -0.766 1 94.69 182 MET A N 1
ATOM 1495 C CA . MET A 1 182 ? 11.523 14.016 -0.44 1 94.69 182 MET A CA 1
ATOM 1496 C C . MET A 1 182 ? 12.156 14.859 0.664 1 94.69 182 MET A C 1
ATOM 1498 O O . MET A 1 182 ? 12.852 14.328 1.533 1 94.69 182 MET A O 1
ATOM 1502 N N . PRO A 1 183 ? 11.969 16.094 0.609 1 96.62 183 PRO A N 1
ATOM 1503 C CA . PRO A 1 183 ? 12.68 17 1.524 1 96.62 183 PRO A CA 1
ATOM 1504 C C . PRO A 1 183 ? 12.047 17.047 2.914 1 96.62 183 PRO A C 1
ATOM 1506 O O . PRO A 1 183 ? 11.836 18.125 3.469 1 96.62 183 PRO A O 1
ATOM 1509 N N . PHE A 1 184 ? 11.828 15.961 3.5 1 95.44 184 PHE A N 1
ATOM 1510 C CA . PHE A 1 184 ? 11.32 15.859 4.863 1 95.44 184 PHE A CA 1
ATOM 1511 C C . PHE A 1 184 ? 12.469 15.789 5.863 1 95.44 184 PHE A C 1
ATOM 1513 O O . PHE A 1 184 ? 13.477 15.125 5.609 1 95.44 184 PHE A O 1
ATOM 1520 N N . GLU A 1 185 ? 12.305 16.344 6.918 1 93.06 185 GLU A N 1
ATOM 1521 C CA . GLU A 1 185 ? 13.383 16.453 7.898 1 93.06 185 GLU A CA 1
ATOM 1522 C C . GLU A 1 185 ? 13.484 15.195 8.75 1 93.06 185 GLU A C 1
ATOM 1524 O O . GLU A 1 185 ? 14.516 14.93 9.367 1 93.06 185 GLU A O 1
ATOM 1529 N N . GLU A 1 186 ? 12.383 14.445 8.773 1 89.19 186 GLU A N 1
ATOM 1530 C CA . GLU A 1 186 ? 12.344 13.219 9.562 1 89.19 186 GLU A CA 1
ATOM 1531 C C . GLU A 1 186 ? 11.914 12.023 8.719 1 89.19 186 GLU A C 1
ATOM 1533 O O . GLU A 1 186 ? 11.273 12.195 7.676 1 89.19 186 GLU A O 1
ATOM 1538 N N . VAL A 1 187 ? 12.336 10.898 9.195 1 85.81 187 VAL A N 1
ATOM 1539 C CA . VAL A 1 187 ? 11.938 9.664 8.516 1 85.81 187 VAL A CA 1
ATOM 1540 C C . VAL A 1 187 ? 10.43 9.461 8.672 1 85.81 187 VAL A C 1
ATOM 1542 O O . VAL A 1 187 ? 9.883 9.656 9.758 1 85.81 187 VAL A O 1
ATOM 1545 N N . LEU A 1 188 ? 9.828 9.125 7.582 1 84.44 188 LEU A N 1
ATOM 1546 C CA . LEU A 1 188 ? 8.398 8.844 7.633 1 84.44 188 LEU A CA 1
ATOM 1547 C C . LEU A 1 188 ? 8.133 7.477 8.258 1 84.44 188 LEU A C 1
ATOM 1549 O O . LEU A 1 188 ? 8.523 6.445 7.703 1 84.44 188 LEU A O 1
ATOM 1553 N N . ASP A 1 189 ? 7.574 7.461 9.344 1 81.06 189 ASP A N 1
ATOM 1554 C CA . ASP A 1 189 ? 7.191 6.223 10.016 1 81.06 189 ASP A CA 1
ATOM 1555 C C . ASP A 1 189 ? 5.699 5.953 9.859 1 81.06 189 ASP A C 1
ATOM 1557 O O . ASP A 1 189 ? 4.891 6.402 10.68 1 81.06 189 ASP A O 1
ATOM 1561 N N . TRP A 1 190 ? 5.332 5.164 8.961 1 80.12 190 TRP A N 1
ATOM 1562 C CA . TRP A 1 190 ? 3.934 4.941 8.609 1 80.12 190 TRP A CA 1
ATOM 1563 C C . TRP A 1 190 ? 3.246 4.051 9.641 1 80.12 190 TRP A C 1
ATOM 1565 O O . TRP A 1 190 ? 2.021 3.912 9.633 1 80.12 190 TRP A O 1
ATOM 1575 N N . SER A 1 191 ? 4.07 3.41 10.477 1 71.81 191 SER A N 1
ATOM 1576 C CA . SER A 1 191 ? 3.447 2.662 11.562 1 71.81 191 SER A CA 1
ATOM 1577 C C . SER A 1 191 ? 2.678 3.588 12.5 1 71.81 191 SER A C 1
ATOM 1579 O O . SER A 1 191 ? 1.758 3.15 13.195 1 71.81 191 SER A O 1
ATOM 1581 N N . GLN A 1 192 ? 2.971 4.859 12.367 1 74.62 192 GLN A N 1
ATOM 1582 C CA . GLN A 1 192 ? 2.33 5.859 13.219 1 74.62 192 GLN A CA 1
ATOM 1583 C C . GLN A 1 192 ? 1.22 6.59 12.469 1 74.62 192 GLN A C 1
ATOM 1585 O O . GLN A 1 192 ? 0.594 7.504 13.008 1 74.62 192 GLN A O 1
ATOM 1590 N N . ALA A 1 193 ? 1.044 6.145 11.32 1 82.5 193 ALA A N 1
ATOM 1591 C CA . ALA A 1 193 ? 0.084 6.848 10.477 1 82.5 193 ALA A CA 1
ATOM 1592 C C . ALA A 1 193 ? -1.347 6.59 10.938 1 82.5 193 ALA A C 1
ATOM 1594 O O . ALA A 1 193 ? -1.624 5.574 11.586 1 82.5 193 ALA A O 1
ATOM 1595 N N . LYS A 1 194 ? -2.156 7.566 10.695 1 76.5 194 LYS A N 1
ATOM 1596 C CA . LYS A 1 194 ? -3.596 7.438 10.906 1 76.5 194 LYS A CA 1
ATOM 1597 C C . LYS A 1 194 ? -4.316 7.172 9.586 1 76.5 194 LYS A C 1
ATOM 1599 O O . LYS A 1 194 ? -3.801 7.492 8.516 1 76.5 194 LYS A O 1
ATOM 1604 N N . GLY A 1 195 ? -5.32 6.582 9.695 1 67.62 195 GLY A N 1
ATOM 1605 C CA . GLY A 1 195 ? -6.121 6.332 8.508 1 67.62 195 GLY A CA 1
ATOM 1606 C C . GLY A 1 195 ? -6.188 4.863 8.133 1 67.62 195 GLY A C 1
ATOM 1607 O O . GLY A 1 195 ? -5.699 4.008 8.867 1 67.62 195 GLY A O 1
ATOM 1608 N N . GLY A 1 196 ? -6.93 4.465 7.145 1 63.19 196 GLY A N 1
ATOM 1609 C CA . GLY A 1 196 ? -7.176 3.102 6.699 1 63.19 196 GLY A CA 1
ATOM 1610 C C . GLY A 1 196 ? -7.547 3.008 5.234 1 63.19 196 GLY A C 1
ATOM 1611 O O . GLY A 1 196 ? -6.762 3.396 4.363 1 63.19 196 GLY A O 1
ATOM 1612 N N . ALA A 1 197 ? -8.836 2.799 5.043 1 59.56 197 ALA A N 1
ATOM 1613 C CA . ALA A 1 197 ? -9.359 2.482 3.715 1 59.56 197 ALA A CA 1
ATOM 1614 C C . ALA A 1 197 ? -9.227 3.674 2.771 1 59.56 197 ALA A C 1
ATOM 1616 O O . ALA A 1 197 ? -9.078 3.5 1.561 1 59.56 197 ALA A O 1
ATOM 1617 N N . ASN A 1 198 ? -9.18 4.875 3.334 1 71 198 ASN A N 1
ATOM 1618 C CA . ASN A 1 198 ? -9.117 6.059 2.484 1 71 198 ASN A CA 1
ATOM 1619 C C . ASN A 1 198 ? -7.699 6.609 2.383 1 71 198 ASN A C 1
ATOM 1621 O O . ASN A 1 198 ? -7.488 7.695 1.84 1 71 198 ASN A O 1
ATOM 1625 N N . GLY A 1 199 ? -6.777 5.934 2.928 1 79.62 199 GLY A N 1
ATOM 1626 C CA . GLY A 1 199 ? -5.395 6.383 2.9 1 79.62 199 GLY A CA 1
ATOM 1627 C C . GLY A 1 199 ? -4.805 6.57 4.281 1 79.62 199 GLY A C 1
ATOM 1628 O O . GLY A 1 199 ? -5.535 6.668 5.27 1 79.62 199 GLY A O 1
ATOM 1629 N N . LEU A 1 200 ? -3.529 6.656 4.32 1 85.31 200 LEU A N 1
ATOM 1630 C CA . LEU A 1 200 ? -2.807 6.871 5.57 1 85.31 200 LEU A CA 1
ATOM 1631 C C . LEU A 1 200 ? -2.295 8.305 5.66 1 85.31 200 LEU A C 1
ATOM 1633 O O . LEU A 1 200 ? -1.854 8.875 4.66 1 85.31 200 LEU A O 1
ATOM 1637 N N . VAL A 1 201 ? -2.42 8.867 6.805 1 91.44 201 VAL A N 1
ATOM 1638 C CA . VAL A 1 201 ? -2 10.258 6.98 1 91.44 201 VAL A CA 1
ATOM 1639 C C . VAL A 1 201 ? -0.913 10.336 8.047 1 91.44 201 VAL A C 1
ATOM 1641 O O . VAL A 1 201 ? -1.015 9.695 9.102 1 91.44 201 VAL A O 1
ATOM 1644 N N . LEU A 1 202 ? 0.142 11.102 7.816 1 91.75 202 LEU A N 1
ATOM 1645 C CA . LEU A 1 202 ? 1.265 11.289 8.734 1 91.75 202 LEU A CA 1
ATOM 1646 C C . LEU A 1 202 ? 1.63 12.758 8.859 1 91.75 202 LEU A C 1
ATOM 1648 O O . LEU A 1 202 ? 1.539 13.516 7.887 1 91.75 202 LEU A O 1
ATOM 1652 N N . LYS A 1 203 ? 1.988 13.133 10.047 1 93.06 203 LYS A N 1
ATOM 1653 C CA . LYS A 1 203 ? 2.531 14.469 10.273 1 93.06 203 LYS A CA 1
ATOM 1654 C C . LYS A 1 203 ? 4 14.547 9.875 1 93.06 203 LYS A C 1
ATOM 1656 O O . LYS A 1 203 ? 4.781 13.641 10.18 1 93.06 203 LYS A O 1
ATOM 1661 N N . VAL A 1 204 ? 4.414 15.625 9.133 1 94.94 204 VAL A N 1
ATOM 1662 C CA . VAL A 1 204 ? 5.793 15.703 8.664 1 94.94 204 VAL A CA 1
ATOM 1663 C C . VAL A 1 204 ? 6.281 17.141 8.742 1 94.94 204 VAL A C 1
ATOM 1665 O O . VAL A 1 204 ? 5.477 18.078 8.836 1 94.94 204 VAL A O 1
ATOM 1668 N N . LYS A 1 205 ? 7.543 17.297 8.727 1 95.88 205 LYS A N 1
ATOM 1669 C CA . LYS A 1 205 ? 8.203 18.594 8.602 1 95.88 205 LYS A CA 1
ATOM 1670 C C . LYS A 1 205 ? 8.977 18.688 7.293 1 95.88 205 LYS A C 1
ATOM 1672 O O . LYS A 1 205 ? 9.797 17.828 6.984 1 95.88 205 LYS A O 1
ATOM 1677 N N . ILE A 1 206 ? 8.672 19.688 6.543 1 96.44 206 ILE A N 1
ATOM 1678 C CA . ILE A 1 206 ? 9.344 19.922 5.27 1 96.44 206 ILE A CA 1
ATOM 1679 C C . ILE A 1 206 ? 10.453 20.953 5.449 1 96.44 206 ILE A C 1
ATOM 1681 O O . ILE A 1 206 ? 10.234 22 6.074 1 96.44 206 ILE A O 1
ATOM 1685 N N . HIS A 1 207 ? 11.602 20.688 4.934 1 96.5 207 HIS A N 1
ATOM 1686 C CA . HIS A 1 207 ? 12.719 21.625 5.023 1 96.5 207 HIS A CA 1
ATOM 1687 C C . HIS A 1 207 ? 12.328 22.984 4.461 1 96.5 207 HIS A C 1
ATOM 1689 O O . HIS A 1 207 ? 11.766 23.078 3.369 1 96.5 207 HIS A O 1
ATOM 1695 N N . GLU A 1 208 ? 12.625 24.016 5.105 1 94.5 208 GLU A N 1
ATOM 1696 C CA . GLU A 1 208 ? 12.148 25.359 4.809 1 94.5 208 GLU A CA 1
ATOM 1697 C C . GLU A 1 208 ? 12.609 25.828 3.428 1 94.5 208 GLU A C 1
ATOM 1699 O O . GLU A 1 208 ? 11.852 26.469 2.697 1 94.5 208 GLU A O 1
ATOM 1704 N N . LYS A 1 209 ? 13.859 25.422 3.105 1 95.12 209 LYS A N 1
ATOM 1705 C CA . LYS A 1 209 ? 14.438 25.906 1.857 1 95.12 209 LYS A CA 1
ATOM 1706 C C . LYS A 1 209 ? 13.898 25.125 0.659 1 95.12 209 LYS A C 1
ATOM 1708 O O . LYS A 1 209 ? 14.203 25.469 -0.489 1 95.12 209 LYS A O 1
ATOM 1713 N N . TYR A 1 210 ? 13.141 24.172 0.927 1 96.88 210 TYR A N 1
ATOM 1714 C CA . TYR A 1 210 ? 12.617 23.344 -0.154 1 96.88 210 TYR A CA 1
ATOM 1715 C C . TYR A 1 210 ? 11.109 23.531 -0.314 1 96.88 210 TYR A C 1
ATOM 1717 O O . TYR A 1 210 ? 10.398 22.625 -0.743 1 96.88 210 TYR A O 1
ATOM 1725 N N . GLN A 1 211 ? 10.648 24.672 0.103 1 95.75 211 GLN A N 1
ATOM 1726 C CA . GLN A 1 211 ? 9.266 25.109 -0.078 1 95.75 211 GLN A CA 1
ATOM 1727 C C . GLN A 1 211 ? 9.203 26.406 -0.862 1 95.75 211 GLN A C 1
ATOM 1729 O O . GLN A 1 211 ? 9.969 27.344 -0.594 1 95.75 211 GLN A O 1
ATOM 1734 N N . ARG A 1 212 ? 8.336 26.391 -1.873 1 94.56 212 ARG A N 1
ATOM 1735 C CA . ARG A 1 212 ? 8.078 27.641 -2.588 1 94.56 212 ARG A CA 1
ATOM 1736 C C . ARG A 1 212 ? 6.664 28.141 -2.312 1 94.56 212 ARG A C 1
ATOM 1738 O O . ARG A 1 212 ? 5.688 27.438 -2.566 1 94.56 212 ARG A O 1
ATOM 1745 N N . TRP A 1 213 ? 6.582 29.266 -1.788 1 92.62 213 TRP A N 1
ATOM 1746 C CA . TRP A 1 213 ? 5.309 29.891 -1.426 1 92.62 213 TRP A CA 1
ATOM 1747 C C . TRP A 1 213 ? 5.086 31.172 -2.209 1 92.62 213 TRP A C 1
ATOM 1749 O O . TRP A 1 213 ? 6.043 31.797 -2.686 1 92.62 213 TRP A O 1
ATOM 1759 N N . ALA A 1 214 ? 3.803 31.469 -2.301 1 86.94 214 ALA A N 1
ATOM 1760 C CA . ALA A 1 214 ? 3.488 32.812 -2.812 1 86.94 214 ALA A CA 1
ATOM 1761 C C . ALA A 1 214 ? 3.977 33.875 -1.858 1 86.94 214 ALA A C 1
ATOM 1763 O O . ALA A 1 214 ? 4.137 33.656 -0.66 1 86.94 214 ALA A O 1
ATOM 1764 N N . PRO A 1 215 ? 4.195 35.031 -2.455 1 85.12 215 PRO A N 1
ATOM 1765 C CA . PRO A 1 215 ? 4.641 36.125 -1.588 1 85.12 215 PRO A CA 1
ATOM 1766 C C . PRO A 1 215 ? 3.674 36.375 -0.438 1 85.12 215 PRO A C 1
ATOM 1768 O O . PRO A 1 215 ? 2.455 36.281 -0.616 1 85.12 215 PRO A O 1
ATOM 1771 N N . LEU A 1 216 ? 4.098 36.656 0.779 1 79.38 216 LEU A N 1
ATOM 1772 C CA . LEU A 1 216 ? 3.355 37.031 1.97 1 79.38 216 LEU A CA 1
ATOM 1773 C C . LEU A 1 216 ? 2.67 35.844 2.609 1 79.38 216 LEU A C 1
ATOM 1775 O O . LEU A 1 216 ? 1.946 35.969 3.598 1 79.38 216 LEU A O 1
ATOM 1779 N N . SER A 1 217 ? 2.846 34.656 1.959 1 84.31 217 SER A N 1
ATOM 1780 C CA . SER A 1 217 ? 2.299 33.438 2.584 1 84.31 217 SER A CA 1
ATOM 1781 C C . SER A 1 217 ? 3.17 32.969 3.746 1 84.31 217 SER A C 1
ATOM 1783 O O . SER A 1 217 ? 4.391 33.156 3.715 1 84.31 217 SER A O 1
ATOM 1785 N N . LYS A 1 218 ? 2.486 32.531 4.699 1 83.06 218 LYS A N 1
ATOM 1786 C CA . LYS A 1 218 ? 3.217 32 5.84 1 83.06 218 LYS A CA 1
ATOM 1787 C C . LYS A 1 218 ? 3.24 30.484 5.812 1 83.06 218 LYS A C 1
ATOM 1789 O O . LYS A 1 218 ? 2.189 29.844 5.727 1 83.06 218 LYS A O 1
ATOM 1794 N N . PRO A 1 219 ? 4.473 29.984 5.902 1 89.94 219 PRO A N 1
ATOM 1795 C CA . PRO A 1 219 ? 4.57 28.516 5.941 1 89.94 219 PRO A CA 1
ATOM 1796 C C . PRO A 1 219 ? 4.012 27.922 7.234 1 89.94 219 PRO A C 1
ATOM 1798 O O . PRO A 1 219 ? 3.842 28.641 8.227 1 89.94 219 PRO A O 1
ATOM 1801 N N . TYR A 1 220 ? 3.715 26.734 7.191 1 90.19 220 TYR A N 1
ATOM 1802 C CA . TYR A 1 220 ? 3.236 26 8.359 1 90.19 220 TYR A CA 1
ATOM 1803 C C . TYR A 1 220 ? 4.395 25.344 9.102 1 90.19 220 TYR A C 1
ATOM 1805 O O . TYR A 1 220 ? 5.461 25.125 8.531 1 90.19 220 TYR A O 1
ATOM 1813 N N . SER A 1 221 ? 4.148 25.125 10.391 1 88.62 221 SER A N 1
ATOM 1814 C CA . SER A 1 221 ? 5.172 24.469 11.195 1 88.62 221 SER A CA 1
ATOM 1815 C C . SER A 1 221 ? 5.277 22.984 10.852 1 88.62 221 SER A C 1
ATOM 1817 O O . SER A 1 221 ? 6.34 22.375 11 1 88.62 221 SER A O 1
ATOM 1819 N N . PHE A 1 222 ? 4.219 22.453 10.508 1 94.44 222 PHE A N 1
ATOM 1820 C CA . PHE A 1 222 ? 4.191 21.062 10.078 1 94.44 222 PHE A CA 1
ATOM 1821 C C . PHE A 1 222 ? 3.139 20.844 9 1 94.44 222 PHE A C 1
ATOM 1823 O O . PHE A 1 222 ? 2.328 21.734 8.734 1 94.44 222 PHE A O 1
ATOM 1830 N N . TYR A 1 223 ? 3.221 19.734 8.391 1 96.75 223 TYR A N 1
ATOM 1831 C CA . TYR A 1 223 ? 2.348 19.375 7.277 1 96.75 223 TYR A CA 1
ATOM 1832 C C . TYR A 1 223 ? 1.783 17.969 7.469 1 96.75 223 TYR A C 1
ATOM 1834 O O . TYR A 1 223 ? 2.234 17.234 8.344 1 96.75 223 TYR A O 1
ATOM 1842 N N . ALA A 1 224 ? 0.709 17.734 6.781 1 95.81 224 ALA A N 1
ATOM 1843 C CA . ALA A 1 224 ? 0.141 16.391 6.738 1 95.81 224 ALA A CA 1
ATOM 1844 C C . ALA A 1 224 ? 0.323 15.758 5.359 1 95.81 224 ALA A C 1
ATOM 1846 O O . ALA A 1 224 ? 0.053 16.391 4.336 1 95.81 224 ALA A O 1
ATOM 1847 N N . ILE A 1 225 ? 0.847 14.562 5.391 1 95.81 225 ILE A N 1
ATOM 1848 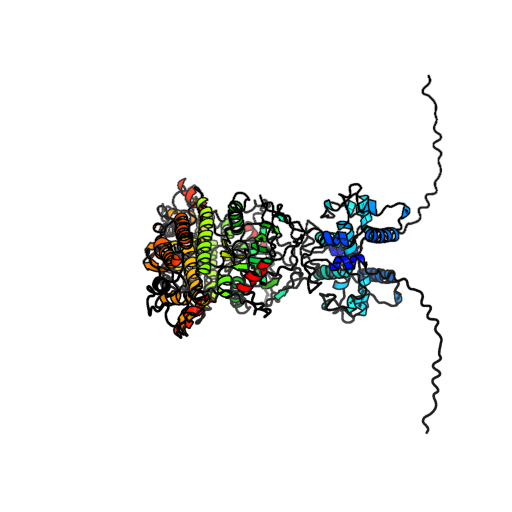C CA . ILE A 1 225 ? 0.994 13.812 4.145 1 95.81 225 ILE A CA 1
ATOM 1849 C C . ILE A 1 225 ? 0.034 12.625 4.133 1 95.81 225 ILE A C 1
ATOM 1851 O O . ILE A 1 225 ? 0.005 11.836 5.082 1 95.81 225 ILE A O 1
ATOM 1855 N N . LYS A 1 226 ? -0.755 12.594 3.105 1 93.56 226 LYS A N 1
ATOM 1856 C CA . LYS A 1 226 ? -1.678 11.484 2.896 1 93.56 226 LYS A CA 1
ATOM 1857 C C . LYS A 1 226 ? -1.171 10.547 1.805 1 93.56 226 LYS A C 1
ATOM 1859 O O . LYS A 1 226 ? -0.792 10.992 0.721 1 93.56 226 LYS A O 1
ATOM 1864 N N . ARG A 1 227 ? -1.145 9.266 2.139 1 92.19 227 ARG A N 1
ATOM 1865 C CA . ARG A 1 227 ? -0.63 8.266 1.208 1 92.19 227 ARG A CA 1
ATOM 1866 C C . ARG A 1 227 ? -1.748 7.352 0.71 1 92.19 227 ARG A C 1
ATOM 1868 O O . ARG A 1 227 ? -2.592 6.914 1.493 1 92.19 227 ARG A O 1
ATOM 1875 N N . PHE A 1 228 ? -1.754 7.129 -0.62 1 86.75 228 PHE A N 1
ATOM 1876 C CA . PHE A 1 228 ? -2.67 6.195 -1.267 1 86.75 228 PHE A CA 1
ATOM 1877 C C . PHE A 1 228 ? -1.903 5.059 -1.931 1 86.75 228 PHE A C 1
ATOM 1879 O O . PHE A 1 228 ? -0.875 5.285 -2.572 1 86.75 228 PHE A O 1
ATOM 1886 N N . ASP A 1 229 ? -2.389 3.898 -1.731 1 78.69 229 ASP A N 1
ATOM 1887 C CA . ASP A 1 229 ? -1.822 2.77 -2.463 1 78.69 229 ASP A CA 1
ATOM 1888 C C . ASP A 1 229 ? -2.375 2.705 -3.885 1 78.69 229 ASP A C 1
ATOM 1890 O O . ASP A 1 229 ? -3.369 3.361 -4.199 1 78.69 229 ASP A O 1
ATOM 1894 N N . LYS A 1 230 ? -1.771 1.954 -4.672 1 72.56 230 LYS A N 1
ATOM 1895 C CA . LYS A 1 230 ? -2.197 1.837 -6.062 1 72.56 230 LYS A CA 1
ATOM 1896 C C . LYS A 1 230 ? -3.646 1.367 -6.156 1 72.56 230 LYS A C 1
ATOM 1898 O O . LYS A 1 230 ? -4.391 1.801 -7.043 1 72.56 230 LYS A O 1
ATOM 1903 N N . SER A 1 231 ? -4.023 0.52 -5.246 1 69.12 231 SER A N 1
ATOM 1904 C CA . SER A 1 231 ? -5.391 0.007 -5.234 1 69.12 231 SER A CA 1
ATOM 1905 C C . SER A 1 231 ? -6.391 1.106 -4.895 1 69.12 231 SER A C 1
ATOM 1907 O O . SER A 1 231 ? -7.594 0.954 -5.125 1 69.12 231 SER A O 1
ATOM 1909 N N . GLN A 1 232 ? -5.887 2.232 -4.449 1 76.38 232 GLN A N 1
ATOM 1910 C CA . GLN A 1 232 ? -6.742 3.34 -4.035 1 76.38 232 GLN A CA 1
ATOM 1911 C C . GLN A 1 232 ? -6.676 4.492 -5.035 1 76.38 232 GLN A C 1
ATOM 1913 O O . GLN A 1 232 ? -6.906 5.648 -4.676 1 76.38 232 GLN A O 1
ATOM 1918 N N . ARG A 1 233 ? -6.336 4.23 -6.246 1 81.75 233 ARG A N 1
ATOM 1919 C CA . ARG A 1 233 ? -6.145 5.262 -7.258 1 81.75 233 ARG A CA 1
ATOM 1920 C C . ARG A 1 233 ? -7.422 6.066 -7.469 1 81.75 233 ARG A C 1
ATOM 1922 O O . ARG A 1 233 ? -7.375 7.289 -7.617 1 81.75 233 ARG A O 1
ATOM 1929 N N . ASP A 1 234 ? -8.508 5.395 -7.441 1 78.25 234 ASP A N 1
ATOM 1930 C CA . ASP A 1 234 ? -9.773 6.09 -7.625 1 78.25 234 ASP A CA 1
ATOM 1931 C C . ASP A 1 234 ? -10.039 7.07 -6.488 1 78.25 234 ASP A C 1
ATOM 1933 O O . ASP A 1 234 ? -10.523 8.18 -6.715 1 78.25 234 ASP A O 1
ATOM 1937 N N . HIS A 1 235 ? -9.789 6.609 -5.348 1 82.44 235 HIS A N 1
ATOM 1938 C CA . HIS A 1 235 ? -9.938 7.488 -4.195 1 82.44 235 HIS A CA 1
ATOM 1939 C C . HIS A 1 235 ? -9.039 8.719 -4.316 1 82.44 235 HIS A C 1
ATOM 1941 O O . HIS A 1 235 ? -9.477 9.836 -4.047 1 82.44 235 HIS A O 1
ATOM 1947 N N . PHE A 1 236 ? -7.891 8.445 -4.754 1 89 236 PHE A N 1
ATOM 1948 C CA . PHE A 1 236 ? -6.93 9.523 -4.926 1 89 236 PHE A CA 1
ATOM 1949 C C . PHE A 1 236 ? -7.418 10.531 -5.961 1 89 236 PHE A C 1
ATOM 1951 O O . PHE A 1 236 ? -7.438 11.734 -5.707 1 89 236 PHE A O 1
ATOM 1958 N N . LEU A 1 237 ? -7.836 10.078 -7.086 1 86.44 237 LEU A N 1
ATOM 1959 C CA . LEU A 1 237 ? -8.266 10.938 -8.188 1 86.44 237 LEU A CA 1
ATOM 1960 C C . LEU A 1 237 ? -9.516 11.727 -7.801 1 86.44 237 LEU A C 1
ATOM 1962 O O . LEU A 1 237 ? -9.625 12.914 -8.109 1 86.44 237 LEU A O 1
ATOM 1966 N N . ASN A 1 238 ? -10.383 11.086 -7.098 1 83.19 238 ASN A N 1
ATOM 1967 C CA . ASN A 1 238 ? -11.609 11.75 -6.652 1 83.19 238 ASN A CA 1
ATOM 1968 C C . ASN A 1 238 ? -11.305 12.891 -5.688 1 83.19 238 ASN A C 1
ATOM 1970 O O . ASN A 1 238 ? -11.836 14 -5.836 1 83.19 238 ASN A O 1
ATOM 1974 N N . GLU A 1 239 ? -10.523 12.555 -4.781 1 88.31 239 GLU A N 1
ATOM 1975 C CA . GLU A 1 239 ? -10.195 13.57 -3.789 1 88.31 239 GLU A CA 1
ATOM 1976 C C . GLU A 1 239 ? -9.438 14.734 -4.426 1 88.31 239 GLU A C 1
ATOM 1978 O O . GLU A 1 239 ? -9.695 15.898 -4.113 1 88.31 239 GLU A O 1
ATOM 1983 N N . LYS A 1 240 ? -8.523 14.43 -5.293 1 89.75 240 LYS A N 1
ATOM 1984 C CA . LYS A 1 240 ? -7.758 15.477 -5.969 1 89.75 240 LYS A CA 1
ATOM 1985 C C . LYS A 1 240 ? -8.672 16.391 -6.781 1 89.75 240 LYS A C 1
ATOM 1987 O O . LYS A 1 240 ? -8.539 17.609 -6.73 1 89.75 240 LYS A O 1
ATOM 1992 N N . GLU A 1 241 ? -9.555 15.82 -7.465 1 85.19 241 GLU A N 1
ATOM 1993 C CA . GLU A 1 241 ? -10.484 16.594 -8.273 1 85.19 241 GLU A CA 1
ATOM 1994 C C . GLU A 1 241 ? -11.336 17.516 -7.406 1 85.19 241 GLU A C 1
ATOM 1996 O O . GLU A 1 241 ? -11.547 18.688 -7.75 1 85.19 241 GLU A O 1
ATOM 2001 N N . ALA A 1 242 ? -11.797 16.969 -6.359 1 84.19 242 ALA A N 1
ATOM 2002 C CA . ALA A 1 242 ? -12.594 17.75 -5.426 1 84.19 242 ALA A CA 1
ATOM 2003 C C . ALA A 1 242 ? -11.789 18.922 -4.871 1 84.19 242 ALA A C 1
ATOM 2005 O O . ALA A 1 242 ? -12.258 20.062 -4.871 1 84.19 242 ALA A O 1
ATOM 2006 N N . LEU A 1 243 ? -10.633 18.641 -4.457 1 88.69 243 LEU A N 1
ATOM 2007 C CA . LEU A 1 243 ? -9.797 19.641 -3.797 1 88.69 243 LEU A CA 1
ATOM 2008 C C . LEU A 1 243 ? -9.367 20.719 -4.781 1 88.69 243 LEU A C 1
ATOM 2010 O O . LEU A 1 243 ? -9.195 21.875 -4.398 1 88.69 243 LEU A O 1
ATOM 2014 N N . LEU A 1 244 ? -9.141 20.359 -6.008 1 86.38 244 LEU A N 1
ATOM 2015 C CA . LEU A 1 244 ? -8.727 21.328 -7.012 1 86.38 244 LEU A CA 1
ATOM 2016 C C . LEU A 1 244 ? -9.82 22.359 -7.266 1 86.38 244 LEU A C 1
ATOM 2018 O O . LEU A 1 244 ? -9.539 23.5 -7.625 1 86.38 244 LEU A O 1
ATOM 2022 N N . ARG A 1 245 ? -10.977 21.969 -7.016 1 78.62 245 ARG A N 1
ATOM 2023 C CA . ARG A 1 245 ? -12.094 22.875 -7.207 1 78.62 245 ARG A CA 1
ATOM 2024 C C . ARG A 1 245 ? -12.125 23.938 -6.113 1 78.62 245 ARG A C 1
ATOM 2026 O O . ARG A 1 245 ? -12.57 25.062 -6.348 1 78.62 245 ARG A O 1
ATOM 2033 N N . PHE A 1 246 ? -11.648 23.531 -4.984 1 78.81 246 PHE A N 1
ATOM 2034 C CA . PHE A 1 246 ? -11.766 24.438 -3.842 1 78.81 246 PHE A CA 1
ATOM 2035 C C . PHE A 1 246 ? -10.406 25.031 -3.479 1 78.81 246 PHE A C 1
ATOM 2037 O O . PHE A 1 246 ? -10.305 25.844 -2.559 1 78.81 246 PHE A O 1
ATOM 2044 N N . SER A 1 247 ? -9.375 24.594 -4.078 1 69.38 247 SER A N 1
ATOM 2045 C CA . SER A 1 247 ? -8.039 24.984 -3.637 1 69.38 247 SER A CA 1
ATOM 2046 C C . SER A 1 247 ? -7.438 26.047 -4.551 1 69.38 247 SER A C 1
ATOM 2048 O O . SER A 1 247 ? -6.375 26.609 -4.258 1 69.38 247 SER A O 1
ATOM 2050 N N . LEU A 1 248 ? -8.117 26.359 -5.551 1 67.88 248 LEU A N 1
ATOM 2051 C CA . LEU A 1 248 ? -7.629 27.453 -6.391 1 67.88 248 LEU A CA 1
ATOM 2052 C C . LEU A 1 248 ? -7.754 28.797 -5.672 1 67.88 248 LEU A C 1
ATOM 2054 O O . LEU A 1 248 ? -8.68 29 -4.879 1 67.88 248 LEU A O 1
ATOM 2058 N N . PRO A 1 249 ? -6.711 29.609 -5.863 1 64.5 249 PRO A N 1
ATOM 2059 C CA . PRO A 1 249 ? -6.645 30.875 -5.117 1 64.5 249 PRO A CA 1
ATOM 2060 C C . PRO A 1 249 ? -7.973 31.625 -5.113 1 64.5 249 PRO A C 1
ATOM 2062 O O . PRO A 1 249 ? -8.359 32.188 -4.09 1 64.5 249 PRO A O 1
ATOM 2065 N N . GLU A 1 250 ? -8.602 31.562 -6.188 1 63.69 250 GLU A N 1
ATOM 2066 C CA . GLU A 1 250 ? -9.852 32.312 -6.273 1 63.69 250 GLU A CA 1
ATOM 2067 C C . GLU A 1 250 ? -10.992 31.562 -5.586 1 63.69 250 GLU A C 1
ATOM 2069 O O . GLU A 1 250 ? -12.016 32.156 -5.242 1 63.69 250 GLU A O 1
ATOM 2074 N N . ASP A 1 251 ? -10.758 30.359 -5.289 1 67.5 251 ASP A N 1
ATOM 2075 C CA . ASP A 1 251 ? -11.867 29.516 -4.828 1 67.5 251 ASP A CA 1
ATOM 2076 C C . ASP A 1 251 ? -11.602 28.984 -3.422 1 67.5 251 ASP A C 1
ATOM 2078 O O . ASP A 1 251 ? -12.367 28.172 -2.906 1 67.5 251 ASP A O 1
ATOM 2082 N N . ARG A 1 252 ? -10.656 29.562 -2.865 1 79.12 252 ARG A N 1
ATOM 2083 C CA . ARG A 1 252 ? -10.297 29.094 -1.536 1 79.12 252 ARG A CA 1
ATOM 2084 C C . ARG A 1 252 ? -11.359 29.469 -0.509 1 79.12 252 ARG A C 1
ATOM 2086 O O . ARG A 1 252 ? -11.984 30.516 -0.616 1 79.12 252 ARG A O 1
ATOM 2093 N N . HIS A 1 253 ? -11.586 28.594 0.3 1 88.38 253 HIS A N 1
ATOM 2094 C CA . HIS A 1 253 ? -12.484 28.812 1.43 1 88.38 253 HIS A CA 1
ATOM 2095 C C . HIS A 1 253 ? -11.773 28.562 2.754 1 88.38 253 HIS A C 1
ATOM 2097 O O . HIS A 1 253 ? -11.086 27.547 2.906 1 88.38 253 HIS A O 1
ATOM 2103 N N . LYS A 1 254 ? -11.938 29.375 3.652 1 89.62 254 LYS A N 1
ATOM 2104 C CA . LYS A 1 254 ? -11.203 29.328 4.91 1 89.62 254 LYS A CA 1
ATOM 2105 C C . LYS A 1 254 ? -11.539 28.062 5.695 1 89.62 254 LYS A C 1
ATOM 2107 O O . LYS A 1 254 ? -10.75 27.609 6.527 1 89.62 254 LYS A O 1
ATOM 2112 N N . ASN A 1 255 ? -12.727 27.469 5.457 1 94.38 255 ASN A N 1
ATOM 2113 C CA . ASN A 1 255 ? -13.164 26.312 6.238 1 94.38 255 ASN A CA 1
ATOM 2114 C C . ASN A 1 255 ? -13.094 25.031 5.422 1 94.38 255 ASN A C 1
ATOM 2116 O O . ASN A 1 255 ? -13.688 24.016 5.793 1 94.38 255 ASN A O 1
ATOM 2120 N N . LEU A 1 256 ? -12.445 25.047 4.32 1 94 256 LEU A N 1
ATOM 2121 C CA . LEU A 1 256 ? -12.141 23.859 3.535 1 94 256 LEU A CA 1
ATOM 2122 C C . LEU A 1 256 ? -10.633 23.656 3.418 1 94 256 LEU A C 1
ATOM 2124 O O . LEU A 1 256 ? -9.898 24.625 3.166 1 94 256 LEU A O 1
ATOM 2128 N N . ILE A 1 257 ? -10.203 22.469 3.594 1 93.88 257 ILE A N 1
ATOM 2129 C CA . ILE A 1 257 ? -8.773 22.172 3.57 1 93.88 257 ILE A CA 1
ATOM 2130 C C . ILE A 1 257 ? -8.219 22.438 2.178 1 93.88 257 ILE A C 1
ATOM 2132 O O . ILE A 1 257 ? -8.891 22.203 1.172 1 93.88 257 ILE A O 1
ATOM 2136 N N . ARG A 1 258 ? -7.055 22.891 2.178 1 91 258 ARG A N 1
ATOM 2137 C CA . ARG A 1 258 ? -6.383 23.219 0.923 1 91 258 ARG A CA 1
ATOM 2138 C C . ARG A 1 258 ? -5.34 22.156 0.57 1 91 258 ARG A C 1
ATOM 2140 O O . ARG A 1 258 ? -4.504 21.797 1.403 1 91 258 ARG A O 1
ATOM 2147 N N . LEU A 1 259 ? -5.402 21.688 -0.692 1 93.56 259 LEU A N 1
ATOM 2148 C CA . LEU A 1 259 ? -4.344 20.828 -1.191 1 93.56 259 LEU A CA 1
ATOM 2149 C C . LEU A 1 259 ? -3.105 21.625 -1.562 1 93.56 259 LEU A C 1
ATOM 2151 O O . LEU A 1 259 ? -3.178 22.531 -2.393 1 93.56 259 LEU A O 1
ATOM 2155 N N . LEU A 1 260 ? -2.004 21.359 -0.958 1 93.25 260 LEU A N 1
ATOM 2156 C CA . LEU A 1 260 ? -0.783 22.109 -1.227 1 93.25 260 LEU A CA 1
ATOM 2157 C C . LEU A 1 260 ? 0.001 21.484 -2.373 1 93.25 260 LEU A C 1
ATOM 2159 O O . LEU A 1 260 ? 0.554 22.188 -3.217 1 93.25 260 LEU A O 1
ATOM 2163 N N . PHE A 1 261 ? 0.087 20.172 -2.352 1 94.88 261 PHE A N 1
ATOM 2164 C CA . PHE A 1 261 ? 0.943 19.453 -3.293 1 94.88 261 PHE A CA 1
ATOM 2165 C C . PHE A 1 261 ? 0.493 18.016 -3.443 1 94.88 261 PHE A C 1
ATOM 2167 O O . PHE A 1 261 ? -0.002 17.406 -2.49 1 94.88 261 PHE A O 1
ATOM 2174 N N . SER A 1 262 ? 0.524 17.453 -4.645 1 96.31 262 SER A N 1
ATOM 2175 C CA . SER A 1 262 ? 0.263 16.047 -4.883 1 96.31 262 SER A CA 1
ATOM 2176 C C . SER A 1 262 ? 1.321 15.438 -5.797 1 96.31 262 SER A C 1
ATOM 2178 O O . SER A 1 262 ? 1.845 16.109 -6.688 1 96.31 262 SER A O 1
ATOM 2180 N N . TYR A 1 263 ? 1.709 14.219 -5.523 1 96.19 263 TYR A N 1
ATOM 2181 C CA . TYR A 1 263 ? 2.756 13.602 -6.324 1 96.19 263 TYR A CA 1
ATOM 2182 C C . TYR A 1 263 ? 2.658 12.078 -6.266 1 96.19 263 TYR A C 1
ATOM 2184 O O . TYR A 1 263 ? 2.01 11.523 -5.375 1 96.19 263 TYR A O 1
ATOM 2192 N N . ASP A 1 264 ? 3.238 11.469 -7.301 1 93.62 264 ASP A N 1
ATOM 2193 C CA . ASP A 1 264 ? 3.475 10.031 -7.336 1 93.62 264 ASP A CA 1
ATOM 2194 C C . ASP A 1 264 ? 4.941 9.703 -7.062 1 93.62 264 ASP A C 1
ATOM 2196 O O . ASP A 1 264 ? 5.836 10.391 -7.562 1 93.62 264 ASP A O 1
ATOM 2200 N N . ILE A 1 265 ? 5.117 8.719 -6.289 1 88.5 265 ILE A N 1
ATOM 2201 C CA . ILE A 1 265 ? 6.461 8.172 -6.141 1 88.5 265 ILE A CA 1
ATOM 2202 C C . ILE A 1 265 ? 6.379 6.664 -5.902 1 88.5 265 ILE A C 1
ATOM 2204 O O . ILE A 1 265 ? 5.695 6.211 -4.98 1 88.5 265 ILE A O 1
ATOM 2208 N N . GLY A 1 266 ? 7.043 5.965 -6.773 1 77.75 266 GLY A N 1
ATOM 2209 C CA . GLY A 1 266 ? 6.922 4.52 -6.695 1 77.75 266 GLY A CA 1
ATOM 2210 C C . GLY A 1 266 ? 5.516 4.023 -6.977 1 77.75 266 GLY A C 1
ATOM 2211 O O . GLY A 1 266 ? 4.926 4.363 -8 1 77.75 266 GLY A O 1
ATOM 2212 N N . SER A 1 267 ? 5.004 3.197 -6.016 1 74.69 267 SER A N 1
ATOM 2213 C CA . SER A 1 267 ? 3.688 2.6 -6.199 1 74.69 267 SER A CA 1
ATOM 2214 C C . SER A 1 267 ? 2.627 3.338 -5.387 1 74.69 267 SER A C 1
ATOM 2216 O O . SER A 1 267 ? 1.489 2.877 -5.281 1 74.69 267 SER A O 1
ATOM 2218 N N . HIS A 1 268 ? 3.025 4.492 -4.887 1 86.06 268 HIS A N 1
ATOM 2219 C CA . HIS A 1 268 ? 2.105 5.215 -4.012 1 86.06 268 HIS A CA 1
ATOM 2220 C C . HIS A 1 268 ? 1.838 6.621 -4.539 1 86.06 268 HIS A C 1
ATOM 2222 O O . HIS A 1 268 ? 2.646 7.172 -5.285 1 86.06 268 HIS A O 1
ATOM 2228 N N . MET A 1 269 ? 0.753 7.098 -4.184 1 92.81 269 MET A N 1
ATOM 2229 C CA . MET A 1 269 ? 0.364 8.484 -4.441 1 92.81 269 MET A CA 1
ATOM 2230 C C . MET A 1 269 ? 0.236 9.266 -3.139 1 92.81 269 MET A C 1
ATOM 2232 O O . MET A 1 269 ? -0.142 8.703 -2.107 1 92.81 269 MET A O 1
ATOM 2236 N N . PHE A 1 270 ? 0.585 10.555 -3.258 1 95.44 270 PHE A N 1
ATOM 2237 C CA . PHE A 1 270 ? 0.649 11.344 -2.033 1 95.44 270 PHE A CA 1
ATOM 2238 C C . PHE A 1 270 ? -0.024 12.695 -2.223 1 95.44 270 PHE A C 1
ATOM 2240 O O . PHE A 1 270 ? -0.029 13.242 -3.326 1 95.44 270 PHE A O 1
ATOM 2247 N N . MET A 1 271 ? -0.573 13.18 -1.145 1 95.81 271 MET A N 1
ATOM 2248 C CA . MET A 1 271 ? -1.06 14.547 -1.028 1 95.81 271 MET A CA 1
ATOM 2249 C C . MET A 1 271 ? -0.484 15.227 0.21 1 95.81 271 MET A C 1
ATOM 2251 O O . MET A 1 271 ? -0.36 14.602 1.265 1 95.81 271 MET A O 1
ATOM 2255 N N . ILE A 1 272 ? -0.137 16.438 0.047 1 96.44 272 ILE A N 1
ATOM 2256 C CA . ILE A 1 272 ? 0.359 17.219 1.178 1 96.44 272 ILE A CA 1
ATOM 2257 C C . ILE A 1 272 ? -0.652 18.297 1.54 1 96.44 272 ILE A C 1
ATOM 2259 O O . ILE A 1 272 ? -1.149 19.016 0.665 1 96.44 272 ILE A O 1
ATOM 2263 N N . PHE A 1 273 ? -0.955 18.406 2.824 1 95.5 273 PHE A N 1
ATOM 2264 C CA . PHE A 1 273 ? -1.883 19.391 3.381 1 95.5 273 PHE A CA 1
ATOM 2265 C C . PHE A 1 273 ? -1.23 20.172 4.516 1 95.5 273 PHE A C 1
ATOM 2267 O O . PHE A 1 273 ? -0.219 19.734 5.074 1 95.5 273 PHE A O 1
ATOM 2274 N N . PRO A 1 274 ? -1.839 21.344 4.797 1 94.56 274 PRO A N 1
ATOM 2275 C CA . PRO A 1 274 ? -1.422 21.953 6.059 1 94.56 274 PRO A CA 1
ATOM 2276 C C . PRO A 1 274 ? -1.643 21.047 7.266 1 94.56 274 PRO A C 1
ATOM 2278 O O . PRO A 1 274 ? -2.641 20.328 7.324 1 94.56 274 PRO A O 1
ATOM 2281 N N . GLY A 1 275 ? -0.673 21.062 8.133 1 94.62 275 GLY A N 1
ATOM 2282 C CA . GLY A 1 275 ? -0.817 20.266 9.344 1 94.62 275 GLY A CA 1
ATOM 2283 C C . GLY A 1 275 ? -1.739 20.891 10.367 1 94.62 275 GLY A C 1
ATOM 2284 O O . GLY A 1 275 ? -1.521 22.031 10.797 1 94.62 275 GLY A O 1
ATOM 2285 N N . ALA A 1 276 ? -2.725 20.188 10.812 1 95.19 276 ALA A N 1
ATOM 2286 C CA . ALA A 1 276 ? -3.666 20.688 11.812 1 95.19 276 ALA A CA 1
ATOM 2287 C C . ALA A 1 276 ? -3.182 20.359 13.227 1 95.19 276 ALA A C 1
ATOM 2289 O O . ALA A 1 276 ? -2.414 19.422 13.422 1 95.19 276 ALA A O 1
ATOM 2290 N N . ASN A 1 277 ? -3.666 21.125 14.148 1 94 277 ASN A N 1
ATOM 2291 C CA . ASN A 1 277 ? -3.35 20.859 15.547 1 94 277 ASN A CA 1
ATOM 2292 C C . ASN A 1 277 ? -4.109 19.641 16.078 1 94 277 ASN A C 1
ATOM 2294 O O . ASN A 1 277 ? -3.557 18.844 16.828 1 94 277 ASN A O 1
ATOM 2298 N N . TRP A 1 278 ? -5.391 19.562 15.68 1 94.06 278 TRP A N 1
ATOM 2299 C CA . TRP A 1 278 ? -6.273 18.469 16.078 1 94.06 278 TRP A CA 1
ATOM 2300 C C . TRP A 1 278 ? -7.289 18.156 14.992 1 94.06 278 TRP A C 1
ATOM 2302 O O . TRP A 1 278 ? -7.555 19 14.125 1 94.06 278 TRP A O 1
ATOM 2312 N N . ASP A 1 279 ? -7.648 16.953 15 1 93.56 279 ASP A N 1
ATOM 2313 C CA . ASP A 1 279 ? -9.016 16.766 14.516 1 93.56 279 ASP A CA 1
ATOM 2314 C C . ASP A 1 279 ? -10.031 17.062 15.609 1 93.56 279 ASP A C 1
ATOM 2316 O O . ASP A 1 279 ? -9.672 17.203 16.781 1 93.56 279 ASP A O 1
ATOM 2320 N N . LEU A 1 280 ? -11.234 17.266 15.281 1 95.81 280 LEU A N 1
ATOM 2321 C CA . LEU A 1 280 ? -12.219 17.75 16.234 1 95.81 280 LEU A CA 1
ATOM 2322 C C . LEU A 1 280 ? -12.383 16.766 17.391 1 95.81 280 LEU A C 1
ATOM 2324 O O . LEU A 1 280 ? -12.578 17.172 18.547 1 95.81 280 LEU A O 1
ATOM 2328 N N . GLU A 1 281 ? -12.297 15.477 17.109 1 93.31 281 GLU A N 1
ATOM 2329 C CA . GLU A 1 281 ? -12.367 14.484 18.188 1 93.31 281 GLU A CA 1
ATOM 2330 C C . GLU A 1 281 ? -11.203 14.641 19.156 1 93.31 281 GLU A C 1
ATOM 2332 O O . GLU A 1 281 ? -11.398 14.617 20.375 1 93.31 281 GLU A O 1
ATOM 2337 N N . GLY A 1 282 ? -10.07 14.773 18.609 1 93.5 282 GLY A N 1
ATOM 2338 C CA . GLY A 1 282 ? -8.906 15.008 19.453 1 93.5 282 GLY A CA 1
ATOM 2339 C C . GLY A 1 282 ? -8.984 16.312 20.219 1 93.5 282 GLY A C 1
ATOM 2340 O O . GLY A 1 282 ? -8.562 16.375 21.391 1 93.5 282 GLY A O 1
ATOM 2341 N N . PHE A 1 283 ? -9.469 17.281 19.625 1 94.81 283 PHE A N 1
ATOM 2342 C CA . PHE A 1 283 ? -9.656 18.562 20.281 1 94.81 283 PHE A CA 1
ATOM 2343 C C . PHE A 1 283 ? -10.57 18.422 21.5 1 94.81 283 PHE A C 1
ATOM 2345 O O . PHE A 1 283 ? -10.273 18.938 22.578 1 94.81 283 PHE A O 1
ATOM 2352 N N . TRP A 1 284 ? -11.664 17.688 21.297 1 95 284 TRP A N 1
ATOM 2353 C CA . TRP A 1 284 ? -12.609 17.453 22.375 1 95 284 TRP A CA 1
ATOM 2354 C C . TRP A 1 284 ? -11.945 16.719 23.531 1 95 284 TRP A C 1
ATOM 2356 O O . TRP A 1 284 ? -12.258 16.969 24.703 1 95 284 TRP A O 1
ATOM 2366 N N . LYS A 1 285 ? -11.109 15.844 23.203 1 92.5 285 LYS A N 1
ATOM 2367 C CA . LYS A 1 285 ? -10.453 15.016 24.219 1 92.5 285 LYS A CA 1
ATOM 2368 C C . LYS A 1 285 ? -9.445 15.828 25.016 1 92.5 285 LYS A C 1
ATOM 2370 O O . LYS A 1 285 ? -9.359 15.695 26.234 1 92.5 285 LYS A O 1
ATOM 2375 N N . ASP A 1 286 ? -8.773 16.719 24.375 1 93.12 286 ASP A N 1
ATOM 2376 C CA . ASP A 1 286 ? -7.621 17.375 24.984 1 93.12 286 ASP A CA 1
ATOM 2377 C C . ASP A 1 286 ? -8.016 18.719 25.609 1 93.12 286 ASP A C 1
ATOM 2379 O O . ASP A 1 286 ? -7.258 19.281 26.391 1 93.12 286 ASP A O 1
ATOM 2383 N N . ASN A 1 287 ? -9.227 19.188 25.219 1 92.38 287 ASN A N 1
ATOM 2384 C CA . ASN A 1 287 ? -9.625 20.516 25.672 1 92.38 287 ASN A CA 1
ATOM 2385 C C . ASN A 1 287 ? -10.992 20.484 26.359 1 92.38 287 ASN A C 1
ATOM 2387 O O . ASN A 1 287 ? -11.82 19.625 26.047 1 92.38 287 ASN A O 1
ATOM 2391 N N . ARG A 1 288 ? -11.195 21.406 27.297 1 91 288 ARG A N 1
ATOM 2392 C CA . ARG A 1 288 ? -12.477 21.578 27.984 1 91 288 ARG A CA 1
ATOM 2393 C C . ARG A 1 288 ? -12.953 23.031 27.875 1 91 288 ARG A C 1
ATOM 2395 O O . ARG A 1 288 ? -12.156 23.953 27.953 1 91 288 ARG A O 1
ATOM 2402 N N . ASN A 1 289 ? -14.203 23.125 27.656 1 88.75 289 ASN A N 1
ATOM 2403 C CA . ASN A 1 289 ? -14.812 24.453 27.641 1 88.75 289 ASN A CA 1
ATOM 2404 C C . ASN A 1 289 ? -15.484 24.781 28.969 1 88.75 289 ASN A C 1
ATOM 2406 O O . ASN A 1 289 ? -15.766 23.875 29.766 1 88.75 289 ASN A O 1
ATOM 2410 N N . ASN A 1 290 ? -15.609 26.094 29.203 1 90.5 290 ASN A N 1
ATOM 2411 C CA . ASN A 1 290 ? -16.484 26.578 30.266 1 90.5 290 ASN A CA 1
ATOM 2412 C C . ASN A 1 290 ? -17.922 26.766 29.766 1 90.5 290 ASN A C 1
ATOM 2414 O O . ASN A 1 290 ? -18.203 27.719 29.031 1 90.5 290 ASN A O 1
ATOM 2418 N N . PRO A 1 291 ? -18.781 25.906 30.203 1 91.44 291 PRO A N 1
ATOM 2419 C CA . PRO A 1 291 ? -20.156 25.953 29.672 1 91.44 291 PRO A CA 1
ATOM 2420 C C . PRO A 1 291 ? -20.859 27.266 29.984 1 91.44 291 PRO A C 1
ATOM 2422 O O . PRO A 1 291 ? -21.828 27.625 29.297 1 91.44 291 PRO A O 1
ATOM 2425 N N . ALA A 1 292 ? -20.375 27.938 30.953 1 91.5 292 ALA A N 1
ATOM 2426 C CA . ALA A 1 292 ? -21.016 29.188 31.344 1 91.5 292 ALA A CA 1
ATOM 2427 C C . ALA A 1 292 ? -20.438 30.359 30.562 1 91.5 292 ALA A C 1
ATOM 2429 O O . ALA A 1 292 ? -20.953 31.484 30.625 1 91.5 292 ALA A O 1
ATOM 2430 N N . SER A 1 293 ? -19.469 30.125 29.812 1 93.25 293 SER A N 1
ATOM 2431 C CA . SER A 1 293 ? -18.781 31.188 29.094 1 93.25 293 SER A CA 1
ATOM 2432 C C . SER A 1 293 ? -19.5 31.547 27.797 1 93.25 293 SER A C 1
ATOM 2434 O O . SER A 1 293 ? -19.562 30.734 26.875 1 93.25 293 SER A O 1
ATOM 2436 N N . SER A 1 294 ? -19.938 32.781 27.688 1 93.62 294 SER A N 1
ATOM 2437 C CA . SER A 1 294 ? -20.594 33.25 26.469 1 93.62 294 SER A CA 1
ATOM 2438 C C . SER A 1 294 ? -19.594 33.312 25.312 1 93.62 294 SER A C 1
ATOM 2440 O O . SER A 1 294 ? -19.953 33.031 24.156 1 93.62 294 SER A O 1
ATOM 2442 N N . GLU A 1 295 ? -18.375 33.688 25.609 1 92.88 295 GLU A N 1
ATOM 2443 C CA . GLU A 1 295 ? -17.359 33.812 24.578 1 92.88 295 GLU A CA 1
ATOM 2444 C C . GLU A 1 295 ? -17.078 32.469 23.922 1 92.88 295 GLU A C 1
ATOM 2446 O O . GLU A 1 295 ? -16.969 32.375 22.688 1 92.88 295 GLU A O 1
ATOM 2451 N N . GLU A 1 296 ? -17 31.453 24.719 1 94.81 296 GLU A N 1
ATOM 2452 C CA . GLU A 1 296 ? -16.719 30.125 24.203 1 94.81 296 GLU A CA 1
ATOM 2453 C C . GLU A 1 296 ? -17.891 29.578 23.406 1 94.81 296 GLU A C 1
ATOM 2455 O O . GLU A 1 296 ? -17.703 28.875 22.406 1 94.81 296 GLU A O 1
ATOM 2460 N N . LEU A 1 297 ? -19.047 29.906 23.859 1 95.88 297 LEU A N 1
ATOM 2461 C CA . LEU A 1 297 ? -20.234 29.516 23.094 1 95.88 297 LEU A CA 1
ATOM 2462 C C . LEU A 1 297 ? -20.281 30.219 21.75 1 95.88 297 LEU A C 1
ATOM 2464 O O . LEU A 1 297 ? -20.594 29.594 20.734 1 95.88 297 LEU A O 1
ATOM 2468 N N . ILE A 1 298 ? -20.016 31.5 21.766 1 95.88 298 ILE A N 1
ATOM 2469 C CA . ILE A 1 298 ? -20.031 32.281 20.547 1 95.88 298 ILE A CA 1
ATOM 2470 C C . ILE A 1 298 ? -19.016 31.719 19.547 1 95.88 298 ILE A C 1
ATOM 2472 O O . ILE A 1 298 ? -19.312 31.625 18.359 1 95.88 298 ILE A O 1
ATOM 2476 N N . TRP A 1 299 ? -17.859 31.359 20 1 95.69 299 TRP A N 1
ATOM 2477 C CA . TRP A 1 299 ? -16.875 30.719 19.156 1 95.69 299 TRP A CA 1
ATOM 2478 C C . TRP A 1 299 ? -17.422 29.453 18.531 1 95.69 299 TRP A C 1
ATOM 2480 O O . TRP A 1 299 ? -17.266 29.219 17.328 1 95.69 299 TRP A O 1
ATOM 2490 N N . LEU A 1 300 ? -18.016 28.609 19.375 1 97.19 300 LEU A N 1
ATOM 2491 C CA . LEU A 1 300 ? -18.578 27.359 18.906 1 97.19 300 LEU A CA 1
ATOM 2492 C C . LEU A 1 300 ? -19.594 27.594 17.781 1 97.19 300 LEU A C 1
ATOM 2494 O O . LEU A 1 300 ? -19.547 26.953 16.734 1 97.19 300 LEU A O 1
ATOM 2498 N N . ILE A 1 301 ? -20.484 28.531 18.016 1 97.31 301 ILE A N 1
ATOM 2499 C CA . ILE A 1 301 ? -21.516 28.844 17.031 1 97.31 301 ILE A CA 1
ATOM 2500 C C . ILE A 1 301 ? -20.859 29.359 15.742 1 97.31 301 ILE A C 1
ATOM 2502 O O . ILE A 1 301 ? -21.266 28.969 14.641 1 97.31 301 ILE A O 1
ATOM 2506 N N . HIS A 1 302 ? -19.891 30.156 15.914 1 96.38 302 HIS A N 1
ATOM 2507 C CA . HIS A 1 302 ? -19.156 30.688 14.766 1 96.38 302 HIS A CA 1
ATOM 2508 C C . HIS A 1 302 ? -18.5 29.578 13.969 1 96.38 302 HIS A C 1
ATOM 2510 O O . HIS A 1 302 ? -18.5 29.594 12.742 1 96.38 302 HIS A O 1
ATOM 2516 N N . GLN A 1 303 ? -17.891 28.625 14.625 1 97.06 303 GLN A N 1
ATOM 2517 C CA . GLN A 1 303 ? -17.266 27.5 13.961 1 97.06 303 GLN A CA 1
ATOM 2518 C C . GLN A 1 303 ? -18.297 26.656 13.211 1 97.06 303 GLN A C 1
ATOM 2520 O O . GLN A 1 303 ? -18.047 26.219 12.094 1 97.06 303 GLN A O 1
ATOM 2525 N N . CYS A 1 304 ? -19.406 26.422 13.875 1 98.38 304 CYS A N 1
ATOM 2526 C CA . CYS A 1 304 ? -20.484 25.688 13.203 1 98.38 304 CYS A CA 1
ATOM 2527 C C . CYS A 1 304 ? -20.922 26.422 11.938 1 98.38 304 CYS A C 1
ATOM 2529 O O . CYS A 1 304 ? -21.109 25.797 10.898 1 98.38 304 CYS A O 1
ATOM 2531 N N . GLN A 1 305 ? -21.062 27.703 12.094 1 97.75 305 GLN A N 1
ATOM 2532 C CA . GLN A 1 305 ? -21.438 28.516 10.945 1 97.75 305 GLN A CA 1
ATOM 2533 C C . GLN A 1 305 ? -20.391 28.422 9.836 1 97.75 305 GLN A C 1
ATOM 2535 O O . GLN A 1 305 ? -20.734 28.328 8.656 1 97.75 305 GLN A O 1
ATOM 2540 N N . GLY A 1 306 ? -19.188 28.562 10.172 1 96.69 306 GLY A N 1
ATOM 2541 C CA . GLY A 1 306 ? -18.094 28.453 9.211 1 96.69 306 GLY A CA 1
ATOM 2542 C C . GLY A 1 306 ? -18.078 27.125 8.477 1 96.69 306 GLY A C 1
ATOM 2543 O O . GLY A 1 306 ? -17.859 27.094 7.262 1 96.69 306 GLY A O 1
ATOM 2544 N N . LEU A 1 307 ? -18.234 26 9.18 1 97.94 307 LEU A N 1
ATOM 2545 C CA . LEU A 1 307 ? -18.297 24.672 8.562 1 97.94 307 LEU A CA 1
ATOM 2546 C C . LEU A 1 307 ? -19.438 24.594 7.555 1 97.94 307 LEU A C 1
ATOM 2548 O O . LEU A 1 307 ? -19.266 24.094 6.441 1 97.94 307 LEU A O 1
ATOM 2552 N N . ALA A 1 308 ? -20.578 25.109 7.977 1 98.19 308 ALA A N 1
ATOM 2553 C CA . ALA A 1 308 ? -21.719 25.141 7.066 1 98.19 308 ALA A CA 1
ATOM 2554 C C . ALA A 1 308 ? -21.422 25.969 5.828 1 98.19 308 ALA A C 1
ATOM 2556 O O . ALA A 1 308 ? -21.781 25.609 4.711 1 98.19 308 ALA A O 1
ATOM 2557 N N . ASP A 1 309 ? -20.797 27.062 6.062 1 96.5 309 ASP A N 1
ATOM 2558 C CA . ASP A 1 309 ? -20.438 27.953 4.953 1 96.5 309 ASP A CA 1
ATOM 2559 C C . ASP A 1 309 ? -19.531 27.234 3.955 1 96.5 309 ASP A C 1
ATOM 2561 O O . ASP A 1 309 ? -19.75 27.312 2.746 1 96.5 309 ASP A O 1
ATOM 2565 N N . GLY A 1 310 ? -18.531 26.594 4.438 1 94.88 310 GLY A N 1
ATOM 2566 C CA . GLY A 1 310 ? -17.672 25.797 3.572 1 94.88 310 GLY A CA 1
ATOM 2567 C C . GLY A 1 310 ? -18.422 24.734 2.803 1 94.88 310 GLY A C 1
ATOM 2568 O O . GLY A 1 310 ? -18.203 24.547 1.603 1 94.88 310 GLY A O 1
ATOM 2569 N N . LEU A 1 311 ? -19.297 24.047 3.457 1 95.69 311 LEU A N 1
ATOM 2570 C CA . LEU A 1 311 ? -20.047 22.953 2.838 1 95.69 311 LEU A CA 1
ATOM 2571 C C . LEU A 1 311 ? -21.047 23.484 1.823 1 95.69 311 LEU A C 1
ATOM 2573 O O . LEU A 1 311 ? -21.422 22.766 0.884 1 95.69 311 LEU A O 1
ATOM 2577 N N . CYS A 1 312 ? -21.516 24.75 2.041 1 94.56 312 CYS A N 1
ATOM 2578 C CA . CYS A 1 312 ? -22.328 25.375 1.012 1 94.56 312 CYS A CA 1
ATOM 2579 C C . CYS A 1 312 ? -21.594 25.438 -0.317 1 94.56 312 CYS A C 1
ATOM 2581 O O . CYS A 1 312 ? -22.172 25.156 -1.37 1 94.56 312 CYS A O 1
ATOM 2583 N N . LYS A 1 313 ? -20.406 25.75 -0.232 1 89.69 313 LYS A N 1
ATOM 2584 C CA . LYS A 1 313 ? -19.594 25.797 -1.446 1 89.69 313 LYS A CA 1
ATOM 2585 C C . LYS A 1 313 ? -19.516 24.438 -2.123 1 89.69 313 LYS A C 1
ATOM 2587 O O . LYS A 1 313 ? -19.641 24.328 -3.346 1 89.69 313 LYS A O 1
ATOM 2592 N N . VAL A 1 314 ? -19.328 23.391 -1.383 1 88.69 314 VAL A N 1
ATOM 2593 C CA . VAL A 1 314 ? -19.266 22.031 -1.888 1 88.69 314 VAL A CA 1
ATOM 2594 C C . VAL A 1 314 ? -20.594 21.688 -2.578 1 88.69 314 VAL A C 1
ATOM 2596 O O . VAL A 1 314 ? -20.594 21.156 -3.697 1 88.69 314 VAL A O 1
ATOM 2599 N N . HIS A 1 315 ? -21.641 22.016 -1.939 1 88.81 315 HIS A N 1
ATOM 2600 C CA . HIS A 1 315 ? -22.969 21.688 -2.451 1 88.81 315 HIS A CA 1
ATOM 2601 C C . HIS A 1 315 ? -23.312 22.516 -3.682 1 88.81 315 HIS A C 1
ATOM 2603 O O . HIS A 1 315 ? -23.984 22.031 -4.594 1 88.81 315 HIS A O 1
ATOM 2609 N N . ASP A 1 316 ? -22.859 23.719 -3.664 1 86.25 316 ASP A N 1
ATOM 2610 C CA . ASP A 1 316 ? -23.094 24.609 -4.797 1 86.25 316 ASP A CA 1
ATOM 2611 C C . ASP A 1 316 ? -22.422 24.078 -6.062 1 86.25 316 ASP A C 1
ATOM 2613 O O . ASP A 1 316 ? -22.906 24.328 -7.176 1 86.25 316 ASP A O 1
ATOM 2617 N N . TYR A 1 317 ? -21.422 23.359 -5.875 1 77.69 317 TYR A N 1
ATOM 2618 C CA . TYR A 1 317 ? -20.719 22.766 -7.012 1 77.69 317 TYR A CA 1
ATOM 2619 C C . TYR A 1 317 ? -21.359 21.438 -7.398 1 77.69 317 TYR A C 1
ATOM 2621 O O . TYR A 1 317 ? -20.828 20.719 -8.25 1 77.69 317 TYR A O 1
ATOM 2629 N N . GLY A 1 318 ? -22.453 21.109 -6.734 1 76.94 318 GLY A N 1
ATOM 2630 C CA . GLY A 1 318 ? -23.172 19.891 -7.066 1 76.94 318 GLY A CA 1
ATOM 2631 C C . GLY A 1 318 ? -22.594 18.641 -6.426 1 76.94 318 GLY A C 1
ATOM 2632 O O . GLY A 1 318 ? -22.766 17.531 -6.926 1 76.94 318 GLY A O 1
ATOM 2633 N N . GLY A 1 319 ? -21.891 18.922 -5.402 1 79.19 319 GLY A N 1
ATOM 2634 C CA . GLY A 1 319 ? -21.25 17.781 -4.773 1 79.19 319 GLY A CA 1
ATOM 2635 C C . GLY A 1 319 ? -21.766 17.5 -3.373 1 79.19 319 GLY A C 1
ATOM 2636 O O . GLY A 1 319 ? -22.562 18.266 -2.838 1 79.19 319 GLY A O 1
ATOM 2637 N N . ARG A 1 320 ? -21.469 16.359 -2.859 1 87.19 320 ARG A N 1
ATOM 2638 C CA . ARG A 1 320 ? -21.625 15.977 -1.459 1 87.19 320 ARG A CA 1
ATOM 2639 C C . ARG A 1 320 ? -20.297 15.5 -0.876 1 87.19 320 ARG A C 1
ATOM 2641 O O . ARG A 1 320 ? -19.531 14.812 -1.553 1 87.19 320 ARG A O 1
ATOM 2648 N N . HIS A 1 321 ? -19.984 15.984 0.311 1 89.31 321 HIS A N 1
ATOM 2649 C CA . HIS A 1 321 ? -18.766 15.531 0.961 1 89.31 321 HIS A CA 1
ATOM 2650 C C . HIS A 1 321 ? -18.766 14.023 1.159 1 89.31 321 HIS A C 1
ATOM 2652 O O . HIS A 1 321 ? -17.844 13.328 0.748 1 89.31 321 HIS A O 1
ATOM 2658 N N . GLY A 1 322 ? -19.906 13.562 1.829 1 86.62 322 GLY A N 1
ATOM 2659 C CA . GLY A 1 322 ? -20.172 12.133 1.892 1 86.62 322 GLY A CA 1
ATOM 2660 C C . GLY A 1 322 ? -19.516 11.453 3.076 1 86.62 322 GLY A C 1
ATOM 2661 O O . GLY A 1 322 ? -19.766 10.281 3.344 1 86.62 322 GLY A O 1
ATOM 2662 N N . ASP A 1 323 ? -18.688 12.172 3.916 1 87.56 323 ASP A N 1
ATOM 2663 C CA . ASP A 1 323 ? -18.047 11.539 5.062 1 87.56 323 ASP A CA 1
ATOM 2664 C C . ASP A 1 323 ? -17.734 12.562 6.152 1 87.56 323 ASP A C 1
ATOM 2666 O O . ASP A 1 323 ? -16.625 12.594 6.688 1 87.56 323 ASP A O 1
ATOM 2670 N N . ILE A 1 324 ? -18.672 13.383 6.453 1 93.25 324 ILE A N 1
ATOM 2671 C CA . ILE A 1 324 ? -18.516 14.352 7.531 1 93.25 324 ILE A CA 1
ATOM 2672 C C . ILE A 1 324 ? -18.531 13.641 8.883 1 93.25 324 ILE A C 1
ATOM 2674 O O . ILE A 1 324 ? -19.484 12.914 9.188 1 93.25 324 ILE A O 1
ATOM 2678 N N . LYS A 1 325 ? -17.453 13.727 9.594 1 92.38 325 LYS A N 1
ATOM 2679 C CA . LYS A 1 325 ? -17.328 13.219 10.953 1 92.38 325 LYS A CA 1
ATOM 2680 C C . LYS A 1 325 ? -16.312 14.031 11.75 1 92.38 325 LYS A C 1
ATOM 2682 O O . LYS A 1 325 ? -15.578 14.844 11.188 1 92.38 325 LYS A O 1
ATOM 2687 N N . SER A 1 326 ? -16.359 13.914 13.047 1 94.31 326 SER A N 1
ATOM 2688 C CA . SER A 1 326 ? -15.508 14.719 13.922 1 94.31 326 SER A CA 1
ATOM 2689 C C . SER A 1 326 ? -14.039 14.578 13.547 1 94.31 326 SER A C 1
ATOM 2691 O O . SER A 1 326 ? -13.281 15.555 13.594 1 94.31 326 SER A O 1
ATOM 2693 N N . ARG A 1 327 ? -13.633 13.406 13.031 1 91.19 327 ARG A N 1
ATOM 2694 C CA . ARG A 1 327 ? -12.242 13.148 12.695 1 91.19 327 ARG A CA 1
ATOM 2695 C C . ARG A 1 327 ? -11.859 13.805 11.375 1 91.19 327 ARG A C 1
ATOM 2697 O O . ARG A 1 327 ? -10.672 13.922 11.055 1 91.19 327 ARG A O 1
ATOM 2704 N N . ASN A 1 328 ? -12.859 14.242 10.602 1 92.75 328 ASN A N 1
ATOM 2705 C CA . ASN A 1 328 ? -12.586 14.883 9.312 1 92.75 328 ASN A CA 1
ATOM 2706 C C . ASN A 1 328 ? -12.773 16.391 9.391 1 92.75 328 ASN A C 1
ATOM 2708 O O . ASN A 1 328 ? -12.781 17.078 8.367 1 92.75 328 ASN A O 1
ATOM 2712 N N . LEU A 1 329 ? -12.984 16.906 10.57 1 97.12 329 LEU A N 1
ATOM 2713 C CA . LEU A 1 329 ? -12.984 18.344 10.867 1 97.12 329 LEU A CA 1
ATOM 2714 C C . LEU A 1 329 ? -11.75 18.734 11.68 1 97.12 329 LEU A C 1
ATOM 2716 O O . LEU A 1 329 ? -11.594 18.312 12.828 1 97.12 329 LEU A O 1
ATOM 2720 N N . LEU A 1 330 ? -10.945 19.5 11.055 1 96.94 330 LEU A N 1
ATOM 2721 C CA . LEU A 1 330 ? -9.625 19.766 11.602 1 96.94 330 LEU A CA 1
ATOM 2722 C C . LEU A 1 330 ? -9.586 21.125 12.281 1 96.94 330 LEU A C 1
ATOM 2724 O O . LEU A 1 330 ? -10.195 22.094 11.797 1 96.94 330 LEU A O 1
ATOM 2728 N N . PHE A 1 331 ? -8.883 21.219 13.359 1 96.94 331 PHE A N 1
ATOM 2729 C CA . PHE A 1 331 ? -8.703 22.453 14.109 1 96.94 331 PHE A CA 1
ATOM 2730 C C . PHE A 1 331 ? -7.34 23.078 13.82 1 96.94 331 PHE A C 1
ATOM 2732 O O . PHE A 1 331 ? -6.305 22.438 14.016 1 96.94 331 PHE A O 1
ATOM 2739 N N . PHE A 1 332 ? -7.359 24.297 13.359 1 94.81 332 PHE A N 1
ATOM 2740 C CA . PHE A 1 332 ? -6.156 25.094 13.148 1 94.81 332 PHE A CA 1
ATOM 2741 C C . PHE A 1 332 ? -6.117 26.281 14.102 1 94.81 332 PHE A C 1
ATOM 2743 O O . PHE A 1 332 ? -7.047 27.094 14.133 1 94.81 332 PHE A O 1
ATOM 2750 N N . ALA A 1 333 ? -5.098 26.344 14.805 1 91.94 333 ALA A N 1
ATOM 2751 C CA . ALA A 1 333 ? -4.934 27.531 15.633 1 91.94 333 ALA A CA 1
ATOM 2752 C C . ALA A 1 333 ? -4.887 28.797 14.773 1 91.94 333 ALA A C 1
ATOM 2754 O O . ALA A 1 333 ? -4.281 28.797 13.695 1 91.94 333 ALA A O 1
ATOM 2755 N N . ASP A 1 334 ? -5.582 29.766 15.172 1 88.69 334 ASP A N 1
ATOM 2756 C CA . ASP A 1 334 ? -5.676 31.016 14.438 1 88.69 334 ASP A CA 1
ATOM 2757 C C . ASP A 1 334 ? -5.629 32.219 15.383 1 88.69 334 ASP A C 1
ATOM 2759 O O . ASP A 1 334 ? -6.621 32.531 16.031 1 88.69 334 ASP A O 1
ATOM 2763 N N . PRO A 1 335 ? -4.578 32.938 15.375 1 83.88 335 PRO A N 1
ATOM 2764 C CA . PRO A 1 335 ? -4.449 34.094 16.281 1 83.88 335 PRO A CA 1
ATOM 2765 C C . PRO A 1 335 ? -5.441 35.188 15.969 1 83.88 335 PRO A C 1
ATOM 2767 O O . PRO A 1 335 ? -5.801 35.969 16.859 1 83.88 335 PRO A O 1
ATOM 2770 N N . GLN A 1 336 ? -5.871 35.281 14.758 1 82.69 336 GLN A N 1
ATOM 2771 C CA . GLN A 1 336 ? -6.824 36.312 14.391 1 82.69 336 GLN A CA 1
ATOM 2772 C C . GLN A 1 336 ? -8.227 35.969 14.891 1 82.69 336 GLN A C 1
ATOM 2774 O O . GLN A 1 336 ? -9.039 36.875 15.133 1 82.69 336 GLN A O 1
ATOM 2779 N N . ASN A 1 337 ? -8.477 34.688 15.008 1 83.81 337 ASN A N 1
ATOM 2780 C CA . ASN A 1 337 ? -9.734 34.188 15.531 1 83.81 337 ASN A CA 1
ATOM 2781 C C . ASN A 1 337 ? -9.516 33.094 16.594 1 83.81 337 ASN A C 1
ATOM 2783 O O . ASN A 1 337 ? -9.781 31.922 16.344 1 83.81 337 ASN A O 1
ATOM 2787 N N . PRO A 1 338 ? -9.125 33.562 17.703 1 88.94 338 PRO A N 1
ATOM 2788 C CA . PRO A 1 338 ? -8.805 32.562 18.719 1 88.94 338 PRO A CA 1
ATOM 2789 C C . PRO A 1 338 ? -10.031 31.781 19.188 1 88.94 338 PRO A C 1
ATOM 2791 O O . PRO A 1 338 ? -11.141 32.312 19.188 1 88.94 338 PRO A O 1
ATOM 2794 N N . PRO A 1 339 ? -9.852 30.562 19.625 1 92.38 339 PRO A N 1
ATOM 2795 C CA . PRO A 1 339 ? -8.594 29.797 19.688 1 92.38 339 PRO A CA 1
ATOM 2796 C C . PRO A 1 339 ? -8.188 29.219 18.328 1 92.38 339 PRO A C 1
ATOM 2798 O O . PRO A 1 339 ? -7.031 28.828 18.156 1 92.38 339 PRO A O 1
ATOM 2801 N N . GLY A 1 340 ? -9.125 29.172 17.484 1 94.75 340 GLY A N 1
ATOM 2802 C CA . GLY A 1 340 ? -8.781 28.625 16.172 1 94.75 340 GLY A CA 1
ATOM 2803 C C . GLY A 1 340 ? -9.984 28.438 15.266 1 94.75 340 GLY A C 1
ATOM 2804 O O . GLY A 1 340 ? -11.062 28.953 15.547 1 94.75 340 GLY A O 1
ATOM 2805 N N . ARG A 1 341 ? -9.727 27.812 14.172 1 95.56 341 ARG A N 1
ATOM 2806 C CA . ARG A 1 341 ? -10.773 27.609 13.172 1 95.56 341 ARG A CA 1
ATOM 2807 C C . ARG A 1 341 ? -10.883 26.141 12.789 1 95.56 341 ARG A C 1
ATOM 2809 O O . ARG A 1 341 ? -9.875 25.422 12.75 1 95.56 341 ARG A O 1
ATOM 2816 N N . LEU A 1 342 ? -12.117 25.719 12.523 1 97.25 342 LEU A N 1
ATOM 2817 C CA . LEU A 1 342 ? -12.367 24.375 12.047 1 97.25 342 LEU A CA 1
ATOM 2818 C C . LEU A 1 342 ? -12.398 24.328 10.523 1 97.25 342 LEU A C 1
ATOM 2820 O O . LEU A 1 342 ? -12.922 25.234 9.883 1 97.25 342 LEU A O 1
ATOM 2824 N N . VAL A 1 343 ? -11.812 23.328 10 1 96.38 343 VAL A N 1
ATOM 2825 C CA . VAL A 1 343 ? -11.672 23.172 8.562 1 96.38 343 VAL A CA 1
ATOM 2826 C C . VAL A 1 343 ? -12.117 21.781 8.141 1 96.38 343 VAL A C 1
ATOM 2828 O O . VAL A 1 343 ? -11.75 20.781 8.766 1 96.38 343 VAL A O 1
ATOM 2831 N N . VAL A 1 344 ? -12.938 21.672 7.102 1 96.5 344 VAL A N 1
ATOM 2832 C CA . VAL A 1 344 ? -13.43 20.391 6.582 1 96.5 344 VAL A CA 1
ATOM 2833 C C . VAL A 1 344 ? -12.336 19.719 5.75 1 96.5 344 VAL A C 1
ATOM 2835 O O . VAL A 1 344 ? -11.719 20.359 4.895 1 96.5 344 VAL A O 1
ATOM 2838 N N . ALA A 1 345 ? -12.078 18.469 6.051 1 93.44 345 ALA A N 1
ATOM 2839 C CA . ALA A 1 345 ? -11.039 17.75 5.332 1 93.44 345 ALA A CA 1
ATOM 2840 C C . ALA A 1 345 ? -11.562 16.391 4.832 1 93.44 345 ALA A C 1
ATOM 2842 O O . ALA A 1 345 ? -12.742 16.078 4.988 1 93.44 345 ALA A O 1
ATOM 2843 N N . ASP A 1 346 ? -10.703 15.594 4.125 1 88.5 346 ASP A N 1
ATOM 2844 C CA . ASP A 1 346 ? -10.914 14.242 3.615 1 88.5 346 ASP A CA 1
ATOM 2845 C C . ASP A 1 346 ? -12.07 14.203 2.621 1 88.5 346 ASP A C 1
ATOM 2847 O O . ASP A 1 346 ? -13.164 13.742 2.951 1 88.5 346 ASP A O 1
ATOM 2851 N N . PHE A 1 347 ? -11.875 14.539 1.447 1 85.75 347 PHE A N 1
ATOM 2852 C CA . PHE A 1 347 ? -12.875 14.594 0.385 1 85.75 347 PHE A CA 1
ATOM 2853 C C . PHE A 1 347 ? -12.828 13.336 -0.471 1 85.75 347 PHE A C 1
ATOM 2855 O O . PHE A 1 347 ? -13.203 13.359 -1.645 1 85.75 347 PHE A O 1
ATOM 2862 N N . THR A 1 348 ? -12.328 12.266 0.113 1 77.12 348 THR A N 1
ATOM 2863 C CA . THR A 1 348 ? -12.125 11.023 -0.622 1 77.12 348 THR A CA 1
ATOM 2864 C C . THR A 1 348 ? -13.445 10.492 -1.17 1 77.12 348 THR A C 1
ATOM 2866 O O . THR A 1 348 ? -13.492 9.945 -2.273 1 77.12 348 THR A O 1
ATOM 2869 N N . LEU A 1 349 ? -14.523 10.695 -0.442 1 64.81 349 LEU A N 1
ATOM 2870 C CA . LEU A 1 349 ? -15.805 10.094 -0.81 1 64.81 349 LEU A CA 1
ATOM 2871 C C . LEU A 1 349 ? -16.719 11.117 -1.477 1 64.81 349 LEU A C 1
ATOM 2873 O O . LEU A 1 349 ? -17.891 10.844 -1.717 1 64.81 349 LEU A O 1
ATOM 2877 N N . MET A 1 350 ? -16.156 12.273 -1.683 1 70.81 350 MET A N 1
ATOM 2878 C CA . MET A 1 350 ? -16.938 13.328 -2.314 1 70.81 350 MET A CA 1
ATOM 2879 C C . MET A 1 350 ? -17.422 12.891 -3.695 1 70.81 350 MET A C 1
ATOM 2881 O O . MET A 1 350 ? -16.688 12.219 -4.426 1 70.81 350 MET A O 1
ATOM 2885 N N . ARG A 1 351 ? -18.578 13.039 -4.02 1 67 351 ARG A N 1
ATOM 2886 C CA . ARG A 1 351 ? -19.141 12.727 -5.324 1 67 351 ARG A CA 1
ATOM 2887 C C . ARG A 1 351 ? -19.875 13.93 -5.902 1 67 351 ARG A C 1
ATOM 2889 O O . ARG A 1 351 ? -20.5 14.703 -5.168 1 67 351 ARG A O 1
ATOM 2896 N N . PHE A 1 352 ? -19.594 14.156 -7.262 1 54.06 352 PHE A N 1
ATOM 2897 C CA . PHE A 1 352 ? -20.312 15.211 -7.965 1 54.06 352 PHE A CA 1
ATOM 2898 C C . PHE A 1 352 ? -21.5 14.648 -8.719 1 54.06 352 PHE A C 1
ATOM 2900 O O . PHE A 1 352 ? -21.453 13.523 -9.219 1 54.06 352 PHE A O 1
ATOM 2907 N N . HIS A 1 353 ? -22.578 15.172 -8.711 1 49.88 353 HIS A N 1
ATOM 2908 C CA . HIS A 1 353 ? -23.734 14.812 -9.523 1 49.88 353 HIS A CA 1
ATOM 2909 C C . HIS A 1 353 ? -23.469 15.086 -11 1 49.88 353 HIS A C 1
ATOM 2911 O O . HIS A 1 353 ? -23.094 16.203 -11.375 1 49.88 353 HIS A O 1
ATOM 2917 N N . SER A 1 354 ? -22.703 14.352 -11.688 1 43.91 354 SER A N 1
ATOM 2918 C CA . SER A 1 354 ? -22.75 14.617 -13.125 1 43.91 354 SER A CA 1
ATOM 2919 C C . SER A 1 354 ? -24.078 14.141 -13.727 1 43.91 354 SER A C 1
ATOM 2921 O O . SER A 1 354 ? -24.656 13.164 -13.266 1 43.91 354 SER A O 1
ATOM 2923 N N . PRO A 1 355 ? -24.688 15.047 -14.664 1 39.62 355 PRO A N 1
ATOM 2924 C CA . PRO A 1 355 ? -25.875 14.594 -15.375 1 39.62 355 PRO A CA 1
ATOM 2925 C C . PRO A 1 355 ? -25.781 13.141 -15.836 1 39.62 355 PRO A C 1
ATOM 2927 O O . PRO A 1 355 ? -26.781 12.422 -15.859 1 39.62 355 PRO A O 1
ATOM 2930 N N . ASP A 1 356 ? -24.781 12.891 -16.562 1 35.94 356 ASP A N 1
ATOM 2931 C CA . ASP A 1 356 ? -24.625 11.578 -17.188 1 35.94 356 ASP A CA 1
ATOM 2932 C C . ASP A 1 356 ? -24.234 10.531 -16.156 1 35.94 356 ASP A C 1
ATOM 2934 O O . ASP A 1 356 ? -24.094 9.352 -16.484 1 35.94 356 ASP A O 1
ATOM 2938 N N . SER A 1 357 ? -23.656 11 -15.188 1 36.69 357 SER A N 1
ATOM 2939 C CA . SER A 1 357 ? -23.031 10.102 -14.227 1 36.69 357 SER A CA 1
ATOM 2940 C C . SER A 1 357 ? -24.078 9.391 -13.375 1 36.69 357 SER A C 1
ATOM 2942 O O . SER A 1 357 ? -24.922 10.039 -12.75 1 36.69 357 SER A O 1
ATOM 2944 N N . ASP A 1 358 ? -24.469 8.289 -13.711 1 33.88 358 ASP A N 1
ATOM 2945 C CA . ASP A 1 358 ? -25.328 7.359 -13.008 1 33.88 358 ASP A CA 1
ATOM 2946 C C . ASP A 1 358 ? -25.188 7.504 -11.492 1 33.88 358 ASP A C 1
ATOM 2948 O O . ASP A 1 358 ? -24.109 7.84 -11 1 33.88 358 ASP A O 1
ATOM 2952 N N . VAL A 1 359 ? -26.375 7.5 -10.805 1 36.03 359 VAL A N 1
ATOM 2953 C CA . VAL A 1 359 ? -26.766 7.496 -9.398 1 36.03 359 VAL A CA 1
ATOM 2954 C C . VAL A 1 359 ? -25.766 6.688 -8.578 1 36.03 359 VAL A C 1
ATOM 2956 O O . VAL A 1 359 ? -25.672 5.469 -8.727 1 36.03 359 VAL A O 1
ATOM 2959 N N . THR A 1 360 ? -24.656 7.148 -8.531 1 39.41 360 THR A N 1
ATOM 2960 C CA . THR A 1 360 ? -23.844 6.453 -7.543 1 39.41 360 THR A CA 1
ATOM 2961 C C . THR A 1 360 ? -24.625 6.223 -6.258 1 39.41 360 THR A C 1
ATOM 2963 O O . THR A 1 360 ? -25.062 7.176 -5.605 1 39.41 360 THR A O 1
ATOM 2966 N N . LYS A 1 361 ? -25.219 5.145 -6.047 1 40.5 361 LYS A N 1
ATOM 2967 C CA . LYS A 1 361 ? -26.109 4.676 -4.992 1 40.5 361 LYS A CA 1
ATOM 2968 C C . LYS A 1 361 ? -25.5 4.906 -3.611 1 40.5 361 LYS A C 1
ATOM 2970 O O . LYS A 1 361 ? -24.312 4.648 -3.4 1 40.5 361 LYS A O 1
ATOM 2975 N N . ALA A 1 362 ? -26.156 5.75 -2.848 1 40.28 362 ALA A N 1
ATOM 2976 C CA . ALA A 1 362 ? -25.875 5.961 -1.431 1 40.28 362 ALA A CA 1
ATOM 2977 C C . ALA A 1 362 ? -25.344 4.68 -0.781 1 40.28 362 ALA A C 1
ATOM 2979 O O . ALA A 1 362 ? -24.641 4.734 0.223 1 40.28 362 ALA A O 1
ATOM 2980 N N . SER A 1 363 ? -25.562 3.631 -1.434 1 38.72 363 SER A N 1
ATOM 2981 C CA . SER A 1 363 ? -25.25 2.326 -0.855 1 38.72 363 SER A CA 1
ATOM 2982 C C . SER A 1 363 ? -23.766 2.016 -0.956 1 38.72 363 SER A C 1
ATOM 2984 O O . SER A 1 363 ? -23.266 1.127 -0.263 1 38.72 363 SER A O 1
ATOM 2986 N N . LYS A 1 364 ? -23.094 2.734 -1.764 1 42.41 364 LYS A N 1
ATOM 2987 C CA . LYS A 1 364 ? -21.656 2.455 -1.897 1 42.41 364 LYS A CA 1
ATOM 2988 C C . LYS A 1 364 ? -20.859 3.107 -0.77 1 42.41 364 LYS A C 1
ATOM 2990 O O . LYS A 1 364 ? -19.641 3.16 -0.821 1 42.41 364 LYS A O 1
ATOM 2995 N N . VAL A 1 365 ? -21.688 3.688 0.128 1 43.72 365 VAL A N 1
ATOM 2996 C CA . VAL A 1 365 ? -21.047 4.395 1.225 1 43.72 365 VAL A CA 1
ATOM 2997 C C . VAL A 1 365 ? -20.703 3.414 2.346 1 43.72 365 VAL A C 1
ATOM 2999 O O . VAL A 1 365 ? -21.375 2.389 2.502 1 43.72 365 VAL A O 1
ATOM 3002 N N . ASP A 1 366 ? -19.547 3.572 2.922 1 47.38 366 ASP A N 1
ATOM 3003 C CA . ASP A 1 366 ? -19.141 2.773 4.07 1 47.38 366 ASP A CA 1
ATOM 3004 C C . ASP A 1 366 ? -20.234 2.711 5.125 1 47.38 366 ASP A C 1
ATOM 3006 O O . ASP A 1 366 ? -20.578 3.723 5.742 1 47.38 366 ASP A O 1
ATOM 3010 N N . LYS A 1 367 ? -21.031 1.738 5.246 1 47.19 367 LYS A N 1
ATOM 3011 C CA . LYS A 1 367 ? -22.203 1.493 6.086 1 47.19 367 LYS A CA 1
ATOM 3012 C C . LYS A 1 367 ? -21.812 1.315 7.547 1 47.19 367 LYS A C 1
ATOM 3014 O O . LYS A 1 367 ? -22.672 1.158 8.414 1 47.19 367 LYS A O 1
ATOM 3019 N N . THR A 1 368 ? -20.453 1.491 7.77 1 47.06 368 THR A N 1
ATOM 3020 C CA . THR A 1 368 ? -20.078 1.155 9.133 1 47.06 368 THR A CA 1
ATOM 3021 C C . THR A 1 368 ? -19.844 2.418 9.961 1 47.06 368 THR A C 1
ATOM 3023 O O . THR A 1 368 ? -19.422 2.344 11.117 1 47.06 368 THR A O 1
ATOM 3026 N N . THR A 1 369 ? -20.469 3.547 9.484 1 69.12 369 THR A N 1
ATOM 3027 C CA . THR A 1 369 ? -20.078 4.746 10.227 1 69.12 369 THR A CA 1
ATOM 3028 C C . THR A 1 369 ? -21.203 5.176 11.172 1 69.12 369 THR A C 1
ATOM 3030 O O . THR A 1 369 ? -22.375 5.043 10.852 1 69.12 369 THR A O 1
ATOM 3033 N N . THR A 1 370 ? -20.891 5.605 12.344 1 82.56 370 THR A N 1
ATOM 3034 C CA . THR A 1 370 ? -21.75 6.133 13.391 1 82.56 370 THR A CA 1
ATOM 3035 C C . THR A 1 370 ? -22.656 7.23 12.844 1 82.56 370 THR A C 1
ATOM 3037 O O . THR A 1 370 ? -23.844 7.285 13.18 1 82.56 370 THR A O 1
ATOM 3040 N N . TYR A 1 371 ? -22.234 7.992 11.945 1 90.88 371 TYR A N 1
ATOM 3041 C CA . TYR A 1 371 ? -22.922 9.211 11.531 1 90.88 371 TYR A CA 1
ATOM 3042 C C . TYR A 1 371 ? -23.781 8.961 10.289 1 90.88 371 TYR A C 1
ATOM 3044 O O . TYR A 1 371 ? -24.469 9.859 9.82 1 90.88 371 TYR A O 1
ATOM 3052 N N . ARG A 1 372 ? -23.781 7.727 9.758 1 87.69 372 ARG A N 1
ATOM 3053 C CA . ARG A 1 372 ? -24.484 7.48 8.492 1 87.69 372 ARG A CA 1
ATOM 3054 C C . ARG A 1 372 ? -25.969 7.781 8.625 1 87.69 372 ARG A C 1
ATOM 3056 O O . ARG A 1 372 ? -26.578 7.484 9.648 1 87.69 372 ARG A O 1
ATOM 3063 N N . PRO A 1 373 ? -26.531 8.367 7.57 1 88.44 373 PRO A N 1
ATOM 3064 C CA . PRO A 1 373 ? -27.969 8.594 7.559 1 88.44 373 PRO A CA 1
ATOM 3065 C C . PRO A 1 373 ? -28.766 7.34 7.203 1 88.44 373 PRO A C 1
ATOM 3067 O O . PRO A 1 373 ? -28.188 6.359 6.723 1 88.44 373 PRO A O 1
ATOM 3070 N N . PRO A 1 374 ? -30 7.359 7.461 1 83.19 374 PRO A N 1
ATOM 3071 C CA . PRO A 1 374 ? -30.828 6.184 7.184 1 83.19 374 PRO A CA 1
ATOM 3072 C C . PRO A 1 374 ? -30.75 5.738 5.723 1 83.19 374 PRO A C 1
ATOM 3074 O O . PRO A 1 374 ? -30.828 4.539 5.434 1 83.19 374 PRO A O 1
ATOM 3077 N N . GLU A 1 375 ? -30.594 6.645 4.754 1 79.56 375 GLU A N 1
ATOM 3078 C CA . GLU A 1 375 ? -30.562 6.281 3.338 1 79.56 375 GLU A CA 1
ATOM 3079 C C . GLU A 1 375 ? -29.297 5.508 2.982 1 79.56 375 GLU A C 1
ATOM 3081 O O . GLU A 1 375 ? -29.25 4.836 1.951 1 79.56 375 GLU A O 1
ATOM 3086 N N . ALA A 1 376 ? -28.266 5.617 3.783 1 75.25 376 ALA A N 1
ATOM 3087 C CA . ALA A 1 376 ? -27.047 4.836 3.557 1 75.25 376 ALA A CA 1
ATOM 3088 C C . ALA A 1 376 ? -27.328 3.342 3.705 1 75.25 376 ALA A C 1
ATOM 3090 O O . ALA A 1 376 ? -26.609 2.514 3.135 1 75.25 376 ALA A O 1
ATOM 3091 N N . ASP A 1 377 ? -28.328 3.062 4.52 1 68.88 377 ASP A N 1
ATOM 3092 C CA . ASP A 1 377 ? -28.703 1.669 4.73 1 68.88 377 ASP A CA 1
ATOM 3093 C C . ASP A 1 377 ? -29.734 1.217 3.689 1 68.88 377 ASP A C 1
ATOM 3095 O O . ASP A 1 377 ? -30.391 0.192 3.863 1 68.88 377 ASP A O 1
ATOM 3099 N N . GLY A 1 378 ? -29.797 1.988 2.666 1 63.44 378 GLY A N 1
ATOM 3100 C CA . GLY A 1 378 ? -30.656 1.596 1.561 1 63.44 378 GLY A CA 1
ATOM 3101 C C . GLY A 1 378 ? -32.094 2.055 1.731 1 63.44 378 GLY A C 1
ATOM 3102 O O . GLY A 1 378 ? -32.969 1.655 0.966 1 63.44 378 GLY A O 1
ATOM 3103 N N . LEU A 1 379 ? -32.219 2.816 2.705 1 57.47 379 LEU A N 1
ATOM 3104 C CA . LEU A 1 379 ? -33.594 3.322 2.928 1 57.47 379 LEU A CA 1
ATOM 3105 C C . LEU A 1 379 ? -33.844 4.566 2.088 1 57.47 379 LEU A C 1
ATOM 3107 O O . LEU A 1 379 ? -32.938 5.391 1.896 1 57.47 379 LEU A O 1
ATOM 3111 N N . TYR A 1 380 ? -34.875 4.703 1.528 1 54.34 380 TYR A N 1
ATOM 3112 C CA . TYR A 1 380 ? -35.375 5.871 0.802 1 54.34 380 TYR A CA 1
ATOM 3113 C C . TYR A 1 380 ? -34.688 6 -0.548 1 54.34 380 TYR A C 1
ATOM 3115 O O . TYR A 1 380 ? -33.5 5.637 -0.689 1 54.34 380 TYR A O 1
ATOM 3123 N N . SER A 1 381 ? -35.062 5.492 -1.655 1 48.84 381 SER A N 1
ATOM 3124 C CA . SER A 1 381 ? -34.562 5.43 -3.031 1 48.84 381 SER A CA 1
ATOM 3125 C C . SER A 1 381 ? -33.75 6.672 -3.391 1 48.84 381 SER A C 1
ATOM 3127 O O . SER A 1 381 ? -33.625 7.004 -4.566 1 48.84 381 SER A O 1
ATOM 3129 N N . THR A 1 382 ? -33.156 7.273 -2.438 1 47.75 382 THR A N 1
ATOM 3130 C CA . THR A 1 382 ? -32.688 8.57 -2.895 1 47.75 382 THR A CA 1
ATOM 3131 C C . THR A 1 382 ? -31.234 8.469 -3.371 1 47.75 382 THR A C 1
ATOM 3133 O O . THR A 1 382 ? -30.453 7.699 -2.82 1 47.75 382 THR A O 1
ATOM 3136 N N . VAL A 1 383 ? -31.047 8.938 -4.605 1 46.97 383 VAL A N 1
ATOM 3137 C CA . VAL A 1 383 ? -29.734 9.305 -5.156 1 46.97 383 VAL A CA 1
ATOM 3138 C C . VAL A 1 383 ? -28.891 9.969 -4.074 1 46.97 383 VAL A C 1
ATOM 3140 O O . VAL A 1 383 ? -29.422 10.695 -3.225 1 46.97 383 VAL A O 1
ATOM 3143 N N . ALA A 1 384 ? -27.797 9.5 -3.822 1 56.94 384 ALA A N 1
ATOM 3144 C CA . ALA A 1 384 ? -26.859 10.133 -2.902 1 56.94 384 ALA A CA 1
ATOM 3145 C C . ALA A 1 384 ? -26.938 11.656 -3.008 1 56.94 384 ALA A C 1
ATOM 3147 O O . ALA A 1 384 ? -26.359 12.25 -3.924 1 56.94 384 ALA A O 1
ATOM 3148 N N . SER A 1 385 ? -27.859 12.383 -2.244 1 74.06 385 SER A N 1
ATOM 3149 C CA . SER A 1 385 ? -28.172 13.812 -2.25 1 74.06 385 SER A CA 1
ATOM 3150 C C . SER A 1 385 ? -27.344 14.555 -1.209 1 74.06 385 SER A C 1
ATOM 3152 O O . SER A 1 385 ? -26.797 13.945 -0.287 1 74.06 385 SER A O 1
ATOM 3154 N N . PRO A 1 386 ? -27.047 15.883 -1.435 1 86.69 386 PRO A N 1
ATOM 3155 C CA . PRO A 1 386 ? -26.391 16.734 -0.444 1 86.69 386 PRO A CA 1
ATOM 3156 C C . PRO A 1 386 ? -27.031 16.656 0.935 1 86.69 386 PRO A C 1
ATOM 3158 O O . PRO A 1 386 ? -26.438 17.062 1.93 1 86.69 386 PRO A O 1
ATOM 3161 N N . LYS A 1 387 ? -28.266 16.078 0.984 1 90.06 387 LYS A N 1
ATOM 3162 C CA . LYS A 1 387 ? -28.969 15.938 2.25 1 90.06 387 LYS A CA 1
ATOM 3163 C C . LYS A 1 387 ? -28.25 14.969 3.178 1 90.06 387 LYS A C 1
ATOM 3165 O O . LYS A 1 387 ? -28.422 15.008 4.395 1 90.06 387 LYS A O 1
ATOM 3170 N N . PHE A 1 388 ? -27.438 14.109 2.598 1 89.69 388 PHE A N 1
ATOM 3171 C CA . PHE A 1 388 ? -26.578 13.203 3.346 1 89.69 388 PHE A CA 1
ATOM 3172 C C . PHE A 1 388 ? -25.688 13.969 4.301 1 89.69 388 PHE A C 1
ATOM 3174 O O . PHE A 1 388 ? -25.578 13.633 5.48 1 89.69 388 PHE A O 1
ATOM 3181 N N . ASP A 1 389 ? -25.125 15.07 3.811 1 94.31 389 ASP A N 1
ATOM 3182 C CA . ASP A 1 389 ? -24.203 15.891 4.578 1 94.31 389 ASP A CA 1
ATOM 3183 C C . ASP A 1 389 ? -24.922 16.625 5.703 1 94.31 389 ASP A C 1
ATOM 3185 O O . ASP A 1 389 ? -24.344 16.875 6.762 1 94.31 389 ASP A O 1
ATOM 3189 N N . ILE A 1 390 ? -26.172 16.953 5.469 1 96.19 390 ILE A N 1
ATOM 3190 C CA . ILE A 1 390 ? -26.938 17.672 6.473 1 96.19 390 ILE A CA 1
ATOM 3191 C C . ILE A 1 390 ? -27.094 16.812 7.723 1 96.19 390 ILE A C 1
ATOM 3193 O O . ILE A 1 390 ? -26.891 17.281 8.844 1 96.19 390 ILE A O 1
ATOM 3197 N N . TRP A 1 391 ? -27.422 15.57 7.457 1 95.06 391 TRP A N 1
ATOM 3198 C CA . TRP A 1 391 ? -27.578 14.641 8.57 1 95.06 391 TRP A CA 1
ATOM 3199 C C . TRP A 1 391 ? -26.266 14.453 9.312 1 95.06 391 TRP A C 1
ATOM 3201 O O . TRP A 1 391 ? -26.219 14.609 10.539 1 95.06 391 TRP A O 1
ATOM 3211 N N . THR A 1 392 ? -25.234 14.156 8.617 1 95.31 392 THR A N 1
ATOM 3212 C CA . THR A 1 392 ? -23.953 13.859 9.25 1 95.31 392 THR A CA 1
ATOM 3213 C C . THR A 1 392 ? -23.438 15.07 10.023 1 95.31 392 THR A C 1
ATOM 3215 O O . THR A 1 392 ? -22.906 14.93 11.125 1 95.31 392 THR A O 1
ATOM 3218 N N . LEU A 1 393 ? -23.609 16.25 9.445 1 97.69 393 LEU A N 1
ATOM 3219 C CA . LEU A 1 393 ? -23.188 17.469 10.133 1 97.69 393 LEU A CA 1
ATOM 3220 C C . LEU A 1 393 ? -24 17.688 11.398 1 97.69 393 LEU A C 1
ATOM 3222 O O . LEU A 1 393 ? -23.484 18.156 12.406 1 97.69 393 LEU A O 1
ATOM 3226 N N . GLY A 1 394 ? -25.281 17.406 11.305 1 98.25 394 GLY A N 1
ATOM 3227 C CA . GLY A 1 394 ? -26.125 17.469 12.484 1 98.25 394 GLY A CA 1
ATOM 3228 C C . GLY A 1 394 ? -25.641 16.609 13.625 1 98.25 394 GLY A C 1
ATOM 3229 O O . GLY A 1 394 ? -25.688 17.016 14.789 1 98.25 394 GLY A O 1
ATOM 3230 N N . CYS A 1 395 ? -25.219 15.383 13.266 1 97.31 395 CYS A N 1
ATOM 3231 C CA . CYS A 1 395 ? -24.656 14.492 14.273 1 97.31 395 CYS A CA 1
ATOM 3232 C C . CYS A 1 395 ? -23.453 15.141 14.953 1 97.31 395 CYS A C 1
ATOM 3234 O O . CYS A 1 395 ? -23.344 15.125 16.172 1 97.31 395 CYS A O 1
ATOM 3236 N N . VAL A 1 396 ? -22.594 15.727 14.211 1 97.62 396 VAL A N 1
ATOM 3237 C CA . VAL A 1 396 ? -21.375 16.344 14.734 1 97.62 396 VAL A CA 1
ATOM 3238 C C . VAL A 1 396 ? -21.734 17.547 15.602 1 97.62 396 VAL A C 1
ATOM 3240 O O . VAL A 1 396 ? -21.156 17.75 16.672 1 97.62 396 VAL A O 1
ATOM 3243 N N . TYR A 1 397 ? -22.688 18.406 15.125 1 98.44 397 TYR A N 1
ATOM 3244 C CA . TYR A 1 397 ? -23.109 19.562 15.891 1 98.44 397 TYR A CA 1
ATOM 3245 C C . TYR A 1 397 ? -23.641 19.156 17.25 1 98.44 397 TYR A C 1
ATOM 3247 O O . TYR A 1 397 ? -23.344 19.812 18.266 1 98.44 397 TYR A O 1
ATOM 3255 N N . LEU A 1 398 ? -24.406 18.109 17.25 1 97.81 398 LEU A N 1
ATOM 3256 C CA . LEU A 1 398 ? -24.938 17.625 18.531 1 97.81 398 LEU A CA 1
ATOM 3257 C C . LEU A 1 398 ? -23.828 17.219 19.469 1 97.81 398 LEU A C 1
ATOM 3259 O O . LEU A 1 398 ? -23.859 17.562 20.656 1 97.81 398 LEU A O 1
ATOM 3263 N N . GLU A 1 399 ? -22.891 16.562 18.953 1 97.12 399 GLU A N 1
ATOM 3264 C CA . GLU A 1 399 ? -21.75 16.156 19.781 1 97.12 399 GLU A CA 1
ATOM 3265 C C . GLU A 1 399 ? -20.922 17.359 20.203 1 97.12 399 GLU A C 1
ATOM 3267 O O . GLU A 1 399 ? -20.375 17.391 21.312 1 97.12 399 GLU A O 1
ATOM 3272 N N . PHE A 1 400 ? -20.812 18.344 19.328 1 97.69 400 PHE A N 1
ATOM 3273 C CA . PHE A 1 400 ? -20.094 19.562 19.656 1 97.69 400 PHE A CA 1
ATOM 3274 C C . PHE A 1 400 ? -20.734 20.297 20.828 1 97.69 400 PHE A C 1
ATOM 3276 O O . PHE A 1 400 ? -20.047 20.734 21.75 1 97.69 400 PHE A O 1
ATOM 3283 N N . VAL A 1 401 ? -22.031 20.359 20.812 1 97.31 401 VAL A N 1
ATOM 3284 C CA . VAL A 1 401 ? -22.781 20.953 21.906 1 97.31 401 VAL A CA 1
ATOM 3285 C C . VAL A 1 401 ? -22.578 20.125 23.188 1 97.31 401 VAL A C 1
ATOM 3287 O O . VAL A 1 401 ? -22.438 20.688 24.281 1 97.31 401 VAL A O 1
ATOM 3290 N N . THR A 1 402 ? -22.578 18.812 22.984 1 96.19 402 THR A N 1
ATOM 3291 C CA . THR A 1 402 ? -22.328 17.922 24.125 1 96.19 402 THR A CA 1
ATOM 3292 C C . THR A 1 402 ? -20.969 18.219 24.75 1 96.19 402 THR A C 1
ATOM 3294 O O . THR A 1 402 ? -20.859 18.297 25.969 1 96.19 402 THR A O 1
ATOM 3297 N N . TRP A 1 403 ? -20 18.344 23.922 1 96.56 403 TRP A N 1
ATOM 3298 C CA . TRP A 1 403 ? -18.656 18.672 24.406 1 96.56 403 TRP A CA 1
ATOM 3299 C C . TRP A 1 403 ? -18.656 19.984 25.188 1 96.56 403 TRP A C 1
ATOM 3301 O O . TRP A 1 403 ? -18.047 20.078 26.25 1 96.56 403 TRP A O 1
ATOM 3311 N N . HIS A 1 404 ? -19.391 20.984 24.688 1 96.06 404 HIS A N 1
ATOM 3312 C CA . HIS A 1 404 ? -19.438 22.312 25.312 1 96.06 404 HIS A CA 1
ATOM 3313 C C . HIS A 1 404 ? -20.062 22.234 26.703 1 96.06 404 HIS A C 1
ATOM 3315 O O . HIS A 1 404 ? -19.547 22.844 27.641 1 96.06 404 HIS A O 1
ATOM 3321 N N . LEU A 1 405 ? -21.109 21.453 26.844 1 93.56 405 LEU A N 1
ATOM 3322 C CA . LEU A 1 405 ? -21.875 21.469 28.078 1 93.56 405 LEU A CA 1
ATOM 3323 C C . LEU A 1 405 ? -21.359 20.422 29.062 1 93.56 405 LEU A C 1
ATOM 3325 O O . LEU A 1 405 ? -21.375 20.641 30.281 1 93.56 405 LEU A O 1
ATOM 3329 N N . LEU A 1 406 ? -20.922 19.281 28.453 1 92.94 406 LEU A N 1
ATOM 3330 C CA . LEU A 1 406 ? -20.688 18.141 29.344 1 92.94 406 LEU A CA 1
ATOM 3331 C C . LEU A 1 406 ? -19.234 17.688 29.266 1 92.94 406 LEU A C 1
ATOM 3333 O O . LEU A 1 406 ? -18.75 16.969 30.141 1 92.94 406 LEU A O 1
ATOM 3337 N N . GLY A 1 407 ? -18.547 18.016 28.234 1 92.5 407 GLY A N 1
ATOM 3338 C CA . GLY A 1 407 ? -17.172 17.562 28.078 1 92.5 407 GLY A CA 1
ATOM 3339 C C . GLY A 1 407 ? -17.031 16.438 27.062 1 92.5 407 GLY A C 1
ATOM 3340 O O . GLY A 1 407 ? -18.016 15.812 26.688 1 92.5 407 GLY A O 1
ATOM 3341 N N . GLY A 1 408 ? -15.797 16.172 26.656 1 93.12 408 GLY A N 1
ATOM 3342 C CA . GLY A 1 408 ? -15.508 15.18 25.625 1 93.12 408 GLY A CA 1
ATOM 3343 C C . GLY A 1 408 ? -15.781 13.758 26.094 1 93.12 408 GLY A C 1
ATOM 3344 O O . GLY A 1 408 ? -16.125 12.898 25.281 1 93.12 408 GLY A O 1
ATOM 3345 N N . ASP A 1 409 ? -15.57 13.469 27.297 1 91.12 409 ASP A N 1
ATOM 3346 C CA . ASP A 1 409 ? -15.805 12.141 27.844 1 91.12 409 ASP A CA 1
ATOM 3347 C C . ASP A 1 409 ? -17.266 11.734 27.703 1 91.12 409 ASP A C 1
ATOM 3349 O O . ASP A 1 409 ? -17.594 10.547 27.641 1 91.12 409 ASP A O 1
ATOM 3353 N N . ALA A 1 410 ? -18.156 12.68 27.609 1 93.25 410 ALA A N 1
ATOM 3354 C CA . ALA A 1 410 ? -19.578 12.406 27.5 1 93.25 410 ALA A CA 1
ATOM 3355 C C . ALA A 1 410 ? -19.922 11.93 26.094 1 93.25 410 ALA A C 1
ATOM 3357 O O . ALA A 1 410 ? -21.031 11.414 25.859 1 93.25 410 ALA A O 1
ATOM 3358 N N . ILE A 1 411 ? -19.016 12.062 25.188 1 92.31 411 ILE A N 1
ATOM 3359 C CA . ILE A 1 411 ? -19.312 11.727 23.797 1 92.31 411 ILE A CA 1
ATOM 3360 C C . ILE A 1 411 ? -18.875 10.289 23.516 1 92.31 411 ILE A C 1
ATOM 3362 O O . ILE A 1 411 ? -19.703 9.438 23.188 1 92.31 411 ILE A O 1
ATOM 3366 N N . THR A 1 412 ? -17.5 10.008 23.562 1 81.12 412 THR A N 1
ATOM 3367 C CA . THR A 1 412 ? -17 8.773 22.953 1 81.12 412 THR A CA 1
ATOM 3368 C C . THR A 1 412 ? -16.5 7.816 24.031 1 81.12 412 THR A C 1
ATOM 3370 O O . THR A 1 412 ? -16.266 6.637 23.766 1 81.12 412 THR A O 1
ATOM 3373 N N . GLU A 1 413 ? -16.422 8.305 25.172 1 81.5 413 GLU A N 1
ATOM 3374 C CA . GLU A 1 413 ? -15.969 7.367 26.188 1 81.5 413 GLU A CA 1
ATOM 3375 C C . GLU A 1 413 ? -17.094 6.453 26.656 1 81.5 413 GLU A C 1
ATOM 3377 O O . GLU A 1 413 ? -18.234 6.594 26.203 1 81.5 413 GLU A O 1
ATOM 3382 N N . GLY A 1 414 ? -16.844 5.496 27.344 1 84.25 414 GLY A N 1
ATOM 3383 C CA . GLY A 1 414 ? -17.875 4.609 27.859 1 84.25 414 GLY A CA 1
ATOM 3384 C C . GLY A 1 414 ? -18.844 5.301 28.812 1 84.25 414 GLY A C 1
ATOM 3385 O O . GLY A 1 414 ? -20.047 5.094 28.719 1 84.25 414 GLY A O 1
ATOM 3386 N N . SER A 1 415 ? -18.297 6.105 29.609 1 89.19 415 SER A N 1
ATOM 3387 C CA . SER A 1 415 ? -19.078 6.828 30.609 1 89.19 415 SER A CA 1
ATOM 3388 C C . SER A 1 415 ? -18.453 8.188 30.906 1 89.19 415 SER A C 1
ATOM 3390 O O . SER A 1 415 ? -17.375 8.508 30.422 1 89.19 415 SER A O 1
ATOM 3392 N N . PHE A 1 416 ? -19.266 9.062 31.547 1 90.38 416 PHE A N 1
ATOM 3393 C CA . PHE A 1 416 ? -18.766 10.352 32 1 90.38 416 PHE A CA 1
ATOM 3394 C C . PHE A 1 416 ? -19.359 10.719 33.344 1 90.38 416 PHE A C 1
ATOM 3396 O O . PHE A 1 416 ? -20.406 10.188 33.75 1 90.38 416 PHE A O 1
ATOM 3403 N N . GLN A 1 417 ? -18.656 11.516 34.094 1 87.88 417 GLN A N 1
ATOM 3404 C CA . GLN A 1 417 ? -19.141 12 35.375 1 87.88 417 GLN A CA 1
ATOM 3405 C C . GLN A 1 417 ? -19.797 13.375 35.25 1 87.88 417 GLN A C 1
ATOM 3407 O O . GLN A 1 417 ? -19.172 14.312 34.75 1 87.88 417 GLN A O 1
ATOM 3412 N N . ALA A 1 418 ? -21.016 13.469 35.688 1 83.19 418 ALA A N 1
ATOM 3413 C CA . ALA A 1 418 ? -21.734 14.727 35.625 1 83.19 418 ALA A CA 1
ATOM 3414 C C . ALA A 1 418 ? -21.453 15.594 36.844 1 83.19 418 ALA A C 1
ATOM 3416 O O . ALA A 1 418 ? -20.688 15.211 37.719 1 83.19 418 ALA A O 1
ATOM 3417 N N . GLU A 1 419 ? -22 16.797 36.812 1 76.12 419 GLU A N 1
ATOM 3418 C CA . GLU A 1 419 ? -21.781 17.766 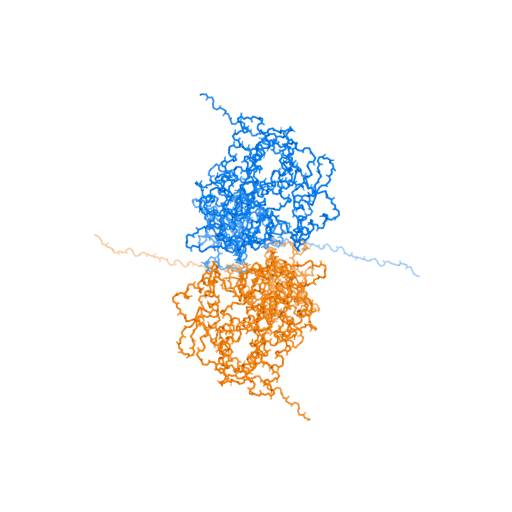37.875 1 76.12 419 GLU A CA 1
ATOM 3419 C C . GLU A 1 419 ? -22.375 17.281 39.188 1 76.12 419 GLU A C 1
ATOM 3421 O O . GLU A 1 419 ? -21.906 17.656 40.281 1 76.12 419 GLU A O 1
ATOM 3426 N N . ASP A 1 420 ? -23.344 16.422 39.094 1 76.31 420 ASP A N 1
ATOM 3427 C CA . ASP A 1 420 ? -23.984 15.914 40.312 1 76.31 420 ASP A CA 1
ATOM 3428 C C . ASP A 1 420 ? -23.156 14.805 40.938 1 76.31 420 ASP A C 1
ATOM 3430 O O . ASP A 1 420 ? -23.531 14.258 41.969 1 76.31 420 ASP A O 1
ATOM 3434 N N . GLY A 1 421 ? -22.078 14.445 40.344 1 81.19 421 GLY A N 1
ATOM 3435 C CA . GLY A 1 421 ? -21.172 13.461 40.906 1 81.19 421 GLY A CA 1
ATOM 3436 C C . GLY A 1 421 ? -21.453 12.047 40.438 1 81.19 421 GLY A C 1
ATOM 3437 O O . GLY A 1 421 ? -20.703 11.125 40.719 1 81.19 421 GLY A O 1
ATOM 3438 N N . GLU A 1 422 ? -22.484 11.914 39.719 1 85.06 422 GLU A N 1
ATOM 3439 C CA . GLU A 1 422 ? -22.859 10.578 39.25 1 85.06 422 GLU A CA 1
ATOM 3440 C C . GLU A 1 422 ? -22.203 10.25 37.938 1 85.06 422 GLU A C 1
ATOM 3442 O O . GLU A 1 422 ? -21.797 11.156 37.188 1 85.06 422 GLU A O 1
ATOM 3447 N N . THR A 1 423 ? -22.172 8.93 37.688 1 89.62 423 THR A N 1
ATOM 3448 C CA . THR A 1 423 ? -21.609 8.453 36.438 1 89.62 423 THR A CA 1
ATOM 3449 C C . THR A 1 423 ? -22.703 7.996 35.469 1 89.62 423 THR A C 1
ATOM 3451 O O . THR A 1 423 ? -23.562 7.195 35.844 1 89.62 423 THR A O 1
ATOM 3454 N N . TYR A 1 424 ? -22.672 8.578 34.344 1 90.31 424 TYR A N 1
ATOM 3455 C CA . TYR A 1 424 ? -23.688 8.289 33.344 1 90.31 424 TYR A CA 1
ATOM 3456 C C . TYR A 1 424 ? -23.078 7.637 32.094 1 90.31 424 TYR A C 1
ATOM 3458 O O . TYR A 1 424 ? -21.859 7.691 31.906 1 90.31 424 TYR A O 1
ATOM 3466 N N . GLU A 1 425 ? -23.938 6.992 31.312 1 91.25 425 GLU A N 1
ATOM 3467 C CA . GLU A 1 425 ? -23.5 6.504 30 1 91.25 425 GLU A CA 1
ATOM 3468 C C . GLU A 1 425 ? -23.172 7.656 29.062 1 91.25 425 GLU A C 1
ATOM 3470 O O . GLU A 1 425 ? -23.859 8.68 29.062 1 91.25 425 GLU A O 1
ATOM 3475 N N . SER A 1 426 ? -22.094 7.461 28.422 1 92.19 426 SER A N 1
ATOM 3476 C CA . SER A 1 426 ? -21.797 8.445 27.391 1 92.19 426 SER A CA 1
ATOM 3477 C C . SER A 1 426 ? -22.828 8.414 26.281 1 92.19 426 SER A C 1
ATOM 3479 O O . SER A 1 426 ? -23.672 7.512 26.234 1 92.19 426 SER A O 1
ATOM 3481 N N . PHE A 1 427 ? -22.812 9.414 25.453 1 93.56 427 PHE A N 1
ATOM 3482 C CA . PHE A 1 427 ? -23.75 9.508 24.344 1 93.56 427 PHE A CA 1
ATOM 3483 C C . PHE A 1 427 ? -23.641 8.281 23.438 1 93.56 427 PHE A C 1
ATOM 3485 O O . PHE A 1 427 ? -24.656 7.734 23 1 93.56 427 PHE A O 1
ATOM 3492 N N . SER A 1 428 ? -22.422 7.852 23.078 1 91.06 428 SER A N 1
ATOM 3493 C CA . SER A 1 428 ? -22.172 6.656 22.266 1 91.06 428 SER A CA 1
ATOM 3494 C C . SER A 1 428 ? -22.766 5.414 22.938 1 91.06 428 SER A C 1
ATOM 3496 O O . SER A 1 428 ? -23.453 4.629 22.281 1 91.06 428 SER A O 1
ATOM 3498 N N . THR A 1 429 ? -22.516 5.262 24.219 1 88.81 429 THR A N 1
ATOM 3499 C CA . THR A 1 429 ? -23.031 4.113 24.953 1 88.81 429 THR A CA 1
ATOM 3500 C C . THR A 1 429 ? -24.547 4.145 25.031 1 88.81 429 THR A C 1
ATOM 3502 O O . THR A 1 429 ? -25.203 3.107 24.891 1 88.81 429 THR A O 1
ATOM 3505 N N . ALA A 1 430 ? -25.078 5.27 25.25 1 90.56 430 ALA A N 1
ATOM 3506 C CA . ALA A 1 430 ? -26.531 5.426 25.344 1 90.56 430 ALA A CA 1
ATOM 3507 C C . ALA A 1 430 ? -27.203 5.012 24.031 1 90.56 430 ALA A C 1
ATOM 3509 O O . ALA A 1 430 ? -28.281 4.398 24.047 1 90.56 430 ALA A O 1
ATOM 3510 N N . ARG A 1 431 ? -26.625 5.352 22.922 1 90.44 431 ARG A N 1
ATOM 3511 C CA . ARG A 1 431 ? -27.188 4.984 21.625 1 90.44 431 ARG A CA 1
ATOM 3512 C C . ARG A 1 431 ? -27.172 3.475 21.422 1 90.44 431 ARG A C 1
ATOM 3514 O O . ARG A 1 431 ? -28.078 2.91 20.797 1 90.44 431 ARG A O 1
ATOM 3521 N N . GLN A 1 432 ? -26.172 2.887 21.906 1 85.75 432 GLN A N 1
ATOM 3522 C CA . GLN A 1 432 ? -26.078 1.434 21.812 1 85.75 432 GLN A CA 1
ATOM 3523 C C . GLN A 1 432 ? -27.062 0.758 22.781 1 85.75 432 GLN A C 1
ATOM 3525 O O . GLN A 1 432 ? -27.672 -0.259 22.438 1 85.75 432 GLN A O 1
ATOM 3530 N N . SER A 1 433 ? -27.125 1.349 23.938 1 85.44 433 SER A N 1
ATOM 3531 C CA . SER A 1 433 ? -28.062 0.834 24.938 1 85.44 433 SER A CA 1
ATOM 3532 C C . SER A 1 433 ? -29.5 0.886 24.438 1 85.44 433 SER A C 1
ATOM 3534 O O . SER A 1 433 ? -30.328 0.046 24.812 1 85.44 433 SER A O 1
ATOM 3536 N N . ASP A 1 434 ? -29.75 1.798 23.641 1 86.06 434 ASP A N 1
ATOM 3537 C CA . ASP A 1 434 ? -31.078 1.974 23.047 1 86.06 434 ASP A CA 1
ATOM 3538 C C . ASP A 1 434 ? -31.469 0.757 22.219 1 86.06 434 ASP A C 1
ATOM 3540 O O . ASP A 1 434 ? -32.656 0.529 21.953 1 86.06 434 ASP A O 1
ATOM 3544 N N . ASP A 1 435 ? -30.516 0.037 21.75 1 79.56 435 ASP A N 1
ATOM 3545 C CA . ASP A 1 435 ? -30.734 -1.127 20.906 1 79.56 435 ASP A CA 1
ATOM 3546 C C . ASP A 1 435 ? -30.906 -2.395 21.734 1 79.56 435 ASP A C 1
ATOM 3548 O O . ASP A 1 435 ? -30.922 -3.502 21.188 1 79.56 435 ASP A O 1
ATOM 3552 N N . ASP A 1 436 ? -30.922 -2.148 22.984 1 74.75 436 ASP A N 1
ATOM 3553 C CA . ASP A 1 436 ? -31.078 -3.311 23.859 1 74.75 436 ASP A CA 1
ATOM 3554 C C . ASP A 1 436 ? -32.344 -4.109 23.484 1 74.75 436 ASP A C 1
ATOM 3556 O O . ASP A 1 436 ? -33.406 -3.537 23.328 1 74.75 436 ASP A O 1
ATOM 3560 N N . GLY A 1 437 ? -32.188 -5.348 23.281 1 62.91 437 GLY A N 1
ATOM 3561 C CA . GLY A 1 437 ? -33.281 -6.211 22.875 1 62.91 437 GLY A CA 1
ATOM 3562 C C . GLY A 1 437 ? -33.312 -6.484 21.391 1 62.91 437 GLY A C 1
ATOM 3563 O O . GLY A 1 437 ? -34.062 -7.363 20.938 1 62.91 437 GLY A O 1
ATOM 3564 N N . LEU A 1 438 ? -32.625 -5.551 20.781 1 64.25 438 LEU A N 1
ATOM 3565 C CA . LEU A 1 438 ? -32.531 -5.777 19.344 1 64.25 438 LEU A CA 1
ATOM 3566 C C . LEU A 1 438 ? -31.438 -6.777 19.016 1 64.25 438 LEU A C 1
ATOM 3568 O O . LEU A 1 438 ? -30.594 -7.086 19.875 1 64.25 438 LEU A O 1
ATOM 3572 N N . ALA A 1 439 ? -31.547 -7.336 17.906 1 53.03 439 ALA A N 1
ATOM 3573 C CA . ALA A 1 439 ? -30.609 -8.375 17.469 1 53.03 439 ALA A CA 1
ATOM 3574 C C . ALA A 1 439 ? -29.188 -7.824 17.391 1 53.03 439 ALA A C 1
ATOM 3576 O O . ALA A 1 439 ? -28.219 -8.539 17.656 1 53.03 439 ALA A O 1
ATOM 3577 N N . HIS A 1 440 ? -29.062 -6.562 17.031 1 59.34 440 HIS A N 1
ATOM 3578 C CA . HIS A 1 440 ? -27.75 -5.938 16.891 1 59.34 440 HIS A CA 1
ATOM 3579 C C . HIS A 1 440 ? -27.734 -4.531 17.484 1 59.34 440 HIS A C 1
ATOM 3581 O O . HIS A 1 440 ? -28.703 -3.785 17.328 1 59.34 440 HIS A O 1
ATOM 3587 N N . ARG A 1 441 ? -26.688 -4.391 18.266 1 71.56 441 ARG A N 1
ATOM 3588 C CA . ARG A 1 441 ? -26.469 -3.037 18.766 1 71.56 441 ARG A CA 1
ATOM 3589 C C . ARG A 1 441 ? -25.547 -2.248 17.828 1 71.56 441 ARG A C 1
ATOM 3591 O O . ARG A 1 441 ? -24.578 -2.789 17.312 1 71.56 441 ARG A O 1
ATOM 3598 N N . GLU A 1 442 ? -25.922 -1.107 17.484 1 78.06 442 GLU A N 1
ATOM 3599 C CA . GLU A 1 442 ? -25.109 -0.259 16.625 1 78.06 442 GLU A CA 1
ATOM 3600 C C . GLU A 1 442 ? -25.031 1.167 17.156 1 78.06 442 GLU A C 1
ATOM 3602 O O . GLU A 1 442 ? -26.031 1.719 17.625 1 78.06 442 GLU A O 1
ATOM 3607 N N . ASP A 1 443 ? -23.891 1.692 17.141 1 86.25 443 ASP A N 1
ATOM 3608 C CA . ASP A 1 443 ? -23.688 3.102 17.469 1 86.25 443 ASP A CA 1
ATOM 3609 C C . ASP A 1 443 ? -24.078 3.996 16.281 1 86.25 443 ASP A C 1
ATOM 3611 O O . ASP A 1 443 ? -23.203 4.426 15.523 1 86.25 443 ASP A O 1
ATOM 3615 N N . LYS A 1 444 ? -25.312 4.137 16.125 1 89.12 444 LYS A N 1
ATOM 3616 C CA . LYS A 1 444 ? -25.844 5.027 15.102 1 89.12 444 LYS A CA 1
ATOM 3617 C C . LYS A 1 444 ? -26.969 5.898 15.648 1 89.12 444 LYS A C 1
ATOM 3619 O O . LYS A 1 444 ? -27.391 5.727 16.797 1 89.12 444 LYS A O 1
ATOM 3624 N N . PHE A 1 445 ? -27.484 6.832 14.883 1 93.88 445 PHE A N 1
ATOM 3625 C CA . PHE A 1 445 ? -28.375 7.855 15.398 1 93.88 445 PHE A CA 1
ATOM 3626 C C . PHE A 1 445 ? -29.828 7.516 15.078 1 93.88 445 PHE A C 1
ATOM 3628 O O . PHE A 1 445 ? -30.734 8.25 15.453 1 93.88 445 PHE A O 1
ATOM 3635 N N . PHE A 1 446 ? -30.031 6.379 14.367 1 90.44 446 PHE A N 1
ATOM 3636 C CA . PHE A 1 446 ? -31.391 6.008 13.992 1 90.44 446 PHE A CA 1
ATOM 3637 C C . PHE A 1 446 ? -31.594 4.504 14.109 1 90.44 446 PHE A C 1
ATOM 3639 O O . PHE A 1 446 ? -30.625 3.748 14.219 1 90.44 446 PHE A O 1
ATOM 3646 N N . ASN A 1 447 ? -32.844 4.137 14.242 1 86.12 447 ASN A N 1
ATOM 3647 C CA . ASN A 1 447 ? -33.219 2.73 14.133 1 86.12 447 ASN A CA 1
ATOM 3648 C C . ASN A 1 447 ? -34.219 2.506 13.016 1 86.12 447 ASN A C 1
ATOM 3650 O O . ASN A 1 447 ? -35.062 3.373 12.75 1 86.12 447 ASN A O 1
ATOM 3654 N N . GLN A 1 448 ? -34 1.37 12.367 1 76.56 448 GLN A N 1
ATOM 3655 C CA . GLN A 1 448 ? -34.938 0.968 11.336 1 76.56 448 GLN A CA 1
ATOM 3656 C C . GLN A 1 448 ? -36.031 0.052 11.922 1 76.56 448 GLN A C 1
ATOM 3658 O O . GLN A 1 448 ? -35.719 -0.822 12.734 1 76.56 448 GLN A O 1
ATOM 3663 N N . PHE A 1 449 ? -37.312 0.369 11.883 1 63.31 449 PHE A N 1
ATOM 3664 C CA . PHE A 1 449 ? -38.344 -0.461 12.5 1 63.31 449 PHE A CA 1
ATOM 3665 C C . PHE A 1 449 ? -39.156 -1.182 11.445 1 63.31 449 PHE A C 1
ATOM 3667 O O . PHE A 1 449 ? -39.875 -2.154 11.742 1 63.31 449 PHE A O 1
ATOM 3674 N N . ALA A 1 450 ? -39.281 -0.664 10.258 1 55.47 450 ALA A N 1
ATOM 3675 C CA . ALA A 1 450 ? -40 -1.333 9.164 1 55.47 450 ALA A CA 1
ATOM 3676 C C . ALA A 1 450 ? -39.219 -1.213 7.859 1 55.47 450 ALA A C 1
ATOM 3678 O O . ALA A 1 450 ? -38.125 -0.615 7.828 1 55.47 450 ALA A O 1
ATOM 3679 N N . THR A 1 451 ? -39.625 -2.037 6.805 1 53.91 451 THR A N 1
ATOM 3680 C CA . THR A 1 451 ? -38.969 -2.121 5.5 1 53.91 451 THR A CA 1
ATOM 3681 C C . THR A 1 451 ? -38.594 -0.73 4.988 1 53.91 451 THR A C 1
ATOM 3683 O O . THR A 1 451 ? -37.562 -0.555 4.34 1 53.91 451 THR A O 1
ATOM 3686 N N . ASN A 1 452 ? -39.344 0.233 5.363 1 59.22 452 ASN A N 1
ATOM 3687 C CA . ASN A 1 452 ? -39.062 1.508 4.707 1 59.22 452 ASN A CA 1
ATOM 3688 C C . ASN A 1 452 ? -39.156 2.674 5.684 1 59.22 452 ASN A C 1
ATOM 3690 O O . ASN A 1 452 ? -39.5 3.797 5.293 1 59.22 452 ASN A O 1
ATOM 3694 N N . ALA A 1 453 ? -38.969 2.24 6.941 1 73.94 453 ALA A N 1
ATOM 3695 C CA . ALA A 1 453 ? -39.156 3.359 7.863 1 73.94 453 ALA A CA 1
ATOM 3696 C C . ALA A 1 453 ? -38.062 3.357 8.938 1 73.94 453 ALA A C 1
ATOM 3698 O O . ALA A 1 453 ? -37.656 2.295 9.422 1 73.94 453 ALA A O 1
ATOM 3699 N N . ALA A 1 454 ? -37.562 4.578 9.18 1 85.25 454 ALA A N 1
ATOM 3700 C CA . ALA A 1 454 ? -36.562 4.789 10.219 1 85.25 454 ALA A CA 1
ATOM 3701 C C . ALA A 1 454 ? -37 5.883 11.195 1 85.25 454 ALA A C 1
ATOM 3703 O O . ALA A 1 454 ? -37.875 6.68 10.883 1 85.25 454 ALA A O 1
ATOM 3704 N N . LYS A 1 455 ? -36.562 5.777 12.406 1 87.88 455 LYS A N 1
ATOM 3705 C CA . LYS A 1 455 ? -36.781 6.805 13.422 1 87.88 455 LYS A CA 1
ATOM 3706 C C . LYS A 1 455 ? -35.469 7.152 14.133 1 87.88 455 LYS A C 1
ATOM 3708 O O . LYS A 1 455 ? -34.625 6.285 14.344 1 87.88 455 LYS A O 1
ATOM 3713 N N . VAL A 1 456 ? -35.406 8.438 14.438 1 94.06 456 VAL A N 1
ATOM 3714 C CA . VAL A 1 456 ? -34.312 8.812 15.305 1 94.06 456 VAL A CA 1
ATOM 3715 C C . VAL A 1 456 ? -34.375 8.016 16.609 1 94.06 456 VAL A C 1
ATOM 3717 O O . VAL A 1 456 ? -35.438 7.848 17.188 1 94.06 456 VAL A O 1
ATOM 3720 N N . LYS A 1 457 ? -33.25 7.527 17.016 1 92.81 457 LYS A N 1
ATOM 3721 C CA . LYS A 1 457 ? -33.188 6.734 18.25 1 92.81 457 LYS A CA 1
ATOM 3722 C C . LYS A 1 457 ? -33.75 7.523 19.422 1 92.81 457 LYS A C 1
ATOM 3724 O O . LYS A 1 457 ? -33.531 8.727 19.547 1 92.81 457 LYS A O 1
ATOM 3729 N N . ALA A 1 458 ? -34.406 6.871 20.359 1 91.38 458 ALA A N 1
ATOM 3730 C CA . ALA A 1 458 ? -34.969 7.496 21.562 1 91.38 458 ALA A CA 1
ATOM 3731 C C . ALA A 1 458 ? -33.875 8.117 22.406 1 91.38 458 ALA A C 1
ATOM 3733 O O . ALA A 1 458 ? -34.062 9.172 23.016 1 91.38 458 ALA A O 1
ATOM 3734 N N . SER A 1 459 ? -32.781 7.457 22.5 1 92.25 459 SER A N 1
ATOM 3735 C CA . SER A 1 459 ? -31.656 7.969 23.266 1 92.25 459 SER A CA 1
ATOM 3736 C C . SER A 1 459 ? -31.188 9.312 22.719 1 92.25 459 SER A C 1
ATOM 3738 O O . SER A 1 459 ? -30.781 10.188 23.484 1 92.25 459 SER A O 1
ATOM 3740 N N . VAL A 1 460 ? -31.219 9.477 21.406 1 95.31 460 VAL A N 1
ATOM 3741 C CA . VAL A 1 460 ? -30.797 10.719 20.781 1 95.31 460 VAL A CA 1
ATOM 3742 C C . VAL A 1 460 ? -31.781 11.836 21.109 1 95.31 460 VAL A C 1
ATOM 3744 O O . VAL A 1 460 ? -31.391 12.945 21.453 1 95.31 460 VAL A O 1
ATOM 3747 N N . GLU A 1 461 ? -33.062 11.531 21.031 1 93.19 461 GLU A N 1
ATOM 3748 C CA . GLU A 1 461 ? -34.094 12.508 21.359 1 93.19 461 GLU A CA 1
ATOM 3749 C C . GLU A 1 461 ? -34 12.93 22.828 1 93.19 461 GLU A C 1
ATOM 3751 O O . GLU A 1 461 ? -34.094 14.117 23.141 1 93.19 461 GLU A O 1
ATOM 3756 N N . THR A 1 462 ? -33.812 11.945 23.625 1 92.31 462 THR A N 1
ATOM 3757 C CA . THR A 1 462 ? -33.656 12.227 25.047 1 92.31 462 THR A CA 1
ATOM 3758 C C . THR A 1 462 ? -32.438 13.086 25.312 1 92.31 462 THR A C 1
ATOM 3760 O O . THR A 1 462 ? -32.469 14 26.141 1 92.31 462 THR A O 1
ATOM 3763 N N . TRP A 1 463 ? -31.375 12.742 24.672 1 94.06 463 TRP A N 1
ATOM 3764 C CA . TRP A 1 463 ? -30.141 13.492 24.828 1 94.06 463 TRP A CA 1
ATOM 3765 C C . TRP A 1 463 ? -30.328 14.961 24.469 1 94.06 463 TRP A C 1
ATOM 3767 O O . TRP A 1 463 ? -29.906 15.852 25.203 1 94.06 463 TRP A O 1
ATOM 3777 N N . ILE A 1 464 ? -30.969 15.227 23.344 1 95.12 464 ILE A N 1
ATOM 3778 C CA . ILE A 1 464 ? -31.25 16.594 22.891 1 95.12 464 ILE A CA 1
ATOM 3779 C C . ILE A 1 464 ? -32.094 17.312 23.938 1 95.12 464 ILE A C 1
ATOM 3781 O O . ILE A 1 464 ? -31.844 18.469 24.266 1 95.12 464 ILE A O 1
ATOM 3785 N N . HIS A 1 465 ? -33.062 16.594 24.422 1 91.31 465 HIS A N 1
ATOM 3786 C CA . HIS A 1 465 ? -33.938 17.156 25.422 1 91.31 465 HIS A CA 1
ATOM 3787 C C . HIS A 1 465 ? -33.188 17.562 26.672 1 91.31 465 HIS A C 1
ATOM 3789 O O . HIS A 1 465 ? -33.375 18.641 27.219 1 91.31 465 HIS A O 1
ATOM 3795 N N . CYS A 1 466 ? -32.312 16.734 27.062 1 89.81 466 CYS A N 1
ATOM 3796 C CA . CYS A 1 466 ? -31.531 17 28.25 1 89.81 466 CYS A CA 1
ATOM 3797 C C . CYS A 1 466 ? -30.594 18.172 28.047 1 89.81 466 CYS A C 1
ATOM 3799 O O . CYS A 1 466 ? -30.438 19.016 28.922 1 89.81 466 CYS A O 1
ATOM 3801 N N . LEU A 1 467 ? -29.984 18.234 26.938 1 93.5 467 LEU A N 1
ATOM 3802 C CA . LEU A 1 467 ? -29.094 19.359 26.641 1 93.5 467 LEU A CA 1
ATOM 3803 C C . LEU A 1 467 ? -29.859 20.672 26.594 1 93.5 467 LEU A C 1
ATOM 3805 O O . LEU A 1 467 ? -29.375 21.703 27.078 1 93.5 467 LEU A O 1
ATOM 3809 N N . ARG A 1 468 ? -31.016 20.625 26.047 1 91.88 468 ARG A N 1
ATOM 3810 C CA . ARG A 1 468 ? -31.875 21.797 25.953 1 91.88 468 ARG A CA 1
ATOM 3811 C C . ARG A 1 468 ? -32.25 22.312 27.344 1 91.88 468 ARG A C 1
ATOM 3813 O O . ARG A 1 468 ? -32.406 23.516 27.547 1 91.88 468 ARG A O 1
ATOM 3820 N N . GLY A 1 469 ? -32.344 21.406 28.25 1 89.12 469 GLY A N 1
ATOM 3821 C CA . GLY A 1 469 ? -32.75 21.75 29.609 1 89.12 469 GLY A CA 1
ATOM 3822 C C . GLY A 1 469 ? -31.578 21.969 30.547 1 89.12 469 GLY A C 1
ATOM 3823 O O . GLY A 1 469 ? -31.781 22.203 31.75 1 89.12 469 GLY A O 1
ATOM 3824 N N . HIS A 1 470 ? -30.453 21.859 30.125 1 89.81 470 HIS A N 1
ATOM 3825 C CA . HIS A 1 470 ? -29.266 22.031 30.953 1 89.81 470 HIS A CA 1
ATOM 3826 C C . HIS A 1 470 ? -29.188 23.453 31.516 1 89.81 470 HIS A C 1
ATOM 3828 O O . HIS A 1 470 ? -29.516 24.406 30.828 1 89.81 470 HIS A O 1
ATOM 3834 N N . PRO A 1 471 ? -28.672 23.625 32.656 1 88.12 471 PRO A N 1
ATOM 3835 C CA . PRO A 1 471 ? -28.656 24.938 33.312 1 88.12 471 PRO A CA 1
ATOM 3836 C C . PRO A 1 471 ? -27.812 25.953 32.562 1 88.12 471 PRO A C 1
ATOM 3838 O O . PRO A 1 471 ? -28.062 27.156 32.625 1 88.12 471 PRO A O 1
ATOM 3841 N N . ASN A 1 472 ? -26.859 25.516 31.906 1 91.38 472 ASN A N 1
ATOM 3842 C CA . ASN A 1 472 ? -25.953 26.422 31.203 1 91.38 472 ASN A CA 1
ATOM 3843 C C . ASN A 1 472 ? -26.375 26.656 29.766 1 91.38 472 ASN A C 1
ATOM 3845 O O . ASN A 1 472 ? -25.641 27.25 28.984 1 91.38 472 ASN A O 1
ATOM 3849 N N . THR A 1 473 ? -27.5 26.125 29.359 1 93.75 473 THR A N 1
ATOM 3850 C CA . THR A 1 473 ? -27.969 26.312 28 1 93.75 473 THR A CA 1
ATOM 3851 C C . THR A 1 473 ? -28.547 27.719 27.797 1 93.75 473 THR A C 1
ATOM 3853 O O . THR A 1 473 ? -29.438 28.125 28.547 1 93.75 473 THR A O 1
ATOM 3856 N N . SER A 1 474 ? -28.062 28.469 26.906 1 94.75 474 SER A N 1
ATOM 3857 C CA . SER A 1 474 ? -28.516 29.812 26.531 1 94.75 474 SER A CA 1
ATOM 3858 C C . SER A 1 474 ? -29.562 29.75 25.438 1 94.75 474 SER A C 1
ATOM 3860 O O . SER A 1 474 ? -29.766 28.703 24.812 1 94.75 474 SER A O 1
ATOM 3862 N N . PRO A 1 475 ? -30.234 30.844 25.156 1 94.75 475 PRO A N 1
ATOM 3863 C CA . PRO A 1 475 ? -31.156 30.875 24.016 1 94.75 475 PRO A CA 1
ATOM 3864 C C . PRO A 1 475 ? -30.453 30.547 22.703 1 94.75 475 PRO A C 1
ATOM 3866 O O . PRO A 1 475 ? -31.031 29.891 21.828 1 94.75 475 PRO A O 1
ATOM 3869 N N . ALA A 1 476 ? -29.25 31.031 22.562 1 96.75 476 ALA A N 1
ATOM 3870 C CA . ALA A 1 476 ? -28.484 30.734 21.359 1 96.75 476 ALA A CA 1
ATOM 3871 C C . ALA A 1 476 ? -28.281 29.234 21.188 1 96.75 476 ALA A C 1
ATOM 3873 O O . ALA A 1 476 ? -28.469 28.703 20.094 1 96.75 476 ALA A O 1
ATOM 3874 N N . LEU A 1 477 ? -27.875 28.625 22.234 1 96.56 477 LEU A N 1
ATOM 3875 C CA . LEU A 1 477 ? -27.625 27.188 22.188 1 96.56 477 LEU A CA 1
ATOM 3876 C C . LEU A 1 477 ? -28.922 26.438 21.922 1 96.56 477 LEU A C 1
ATOM 3878 O O . LEU A 1 477 ? -28.922 25.422 21.234 1 96.56 477 LEU A O 1
ATOM 3882 N N . ARG A 1 478 ? -30 26.844 22.516 1 95.69 478 ARG A N 1
ATOM 3883 C CA . ARG A 1 478 ? -31.312 26.25 22.234 1 95.69 478 ARG A CA 1
ATOM 3884 C C . ARG A 1 478 ? -31.656 26.344 20.766 1 95.69 478 ARG A C 1
ATOM 3886 O O . ARG A 1 478 ? -32.219 25.406 20.188 1 95.69 478 ARG A O 1
ATOM 3893 N N . GLY A 1 479 ? -31.391 27.547 20.219 1 96.25 479 GLY A N 1
ATOM 3894 C CA . GLY A 1 479 ? -31.609 27.719 18.797 1 96.25 479 GLY A CA 1
ATOM 3895 C C . GLY A 1 479 ? -30.859 26.719 17.953 1 96.25 479 GLY A C 1
ATOM 3896 O O . GLY A 1 479 ? -31.406 26.172 16.984 1 96.25 479 GLY A O 1
ATOM 3897 N N . LEU A 1 480 ? -29.594 26.516 18.266 1 97.88 480 LEU A N 1
ATOM 3898 C CA . LEU A 1 480 ? -28.766 25.547 17.547 1 97.88 480 LEU A CA 1
ATOM 3899 C C . LEU A 1 480 ? -29.328 24.141 17.703 1 97.88 480 LEU A C 1
ATOM 3901 O O . LEU A 1 480 ? -29.406 23.375 16.734 1 97.88 480 LEU A O 1
ATOM 3905 N N . LEU A 1 481 ? -29.688 23.734 18.922 1 97.56 481 LEU A N 1
ATOM 3906 C CA . LEU A 1 481 ? -30.266 22.422 19.172 1 97.56 481 LEU A CA 1
ATOM 3907 C C . LEU A 1 481 ? -31.562 22.234 18.406 1 97.56 481 LEU A C 1
ATOM 3909 O O . LEU A 1 481 ? -31.844 21.141 17.906 1 97.56 481 LEU A O 1
ATOM 3913 N N . ASP A 1 482 ? -32.375 23.281 18.312 1 96.81 482 ASP A N 1
ATOM 3914 C CA . ASP A 1 482 ? -33.594 23.219 17.547 1 96.81 482 ASP A CA 1
ATOM 3915 C C . ASP A 1 482 ? -33.312 22.984 16.062 1 96.81 482 ASP A C 1
ATOM 3917 O O . ASP A 1 482 ? -34 22.203 15.414 1 96.81 482 ASP A O 1
ATOM 3921 N N . LEU A 1 483 ? -32.375 23.734 15.578 1 97.81 483 LEU A N 1
ATOM 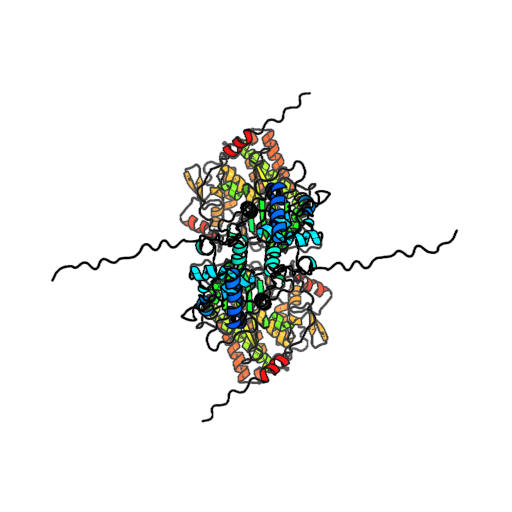3922 C CA . LEU A 1 483 ? -31.953 23.531 14.195 1 97.81 483 LEU A CA 1
ATOM 3923 C C . LEU A 1 483 ? -31.578 22.078 13.945 1 97.81 483 LEU A C 1
ATOM 3925 O O . LEU A 1 483 ? -32.031 21.469 12.977 1 97.81 483 LEU A O 1
ATOM 3929 N N . VAL A 1 484 ? -30.766 21.469 14.805 1 98.31 484 VAL A N 1
ATOM 3930 C CA . VAL A 1 484 ? -30.266 20.109 14.68 1 98.31 484 VAL A CA 1
ATOM 3931 C C . VAL A 1 484 ? -31.438 19.125 14.742 1 98.31 484 VAL A C 1
ATOM 3933 O O . VAL A 1 484 ? -31.578 18.266 13.859 1 98.31 484 VAL A O 1
ATOM 3936 N N . LYS A 1 485 ? -32.281 19.266 15.688 1 97.12 485 LYS A N 1
ATOM 3937 C CA . LYS A 1 485 ? -33.375 18.328 15.953 1 97.12 485 LYS A CA 1
ATOM 3938 C C . LYS A 1 485 ? -34.438 18.391 14.852 1 97.12 485 LYS A C 1
ATOM 3940 O O . LYS A 1 485 ? -34.844 17.359 14.328 1 97.12 485 LYS A O 1
ATOM 3945 N N . ASP A 1 486 ? -34.75 19.578 14.445 1 96 486 ASP A N 1
ATOM 3946 C CA . ASP A 1 486 ? -35.969 19.75 13.648 1 96 486 ASP A CA 1
ATOM 3947 C C . ASP A 1 486 ? -35.625 19.797 12.156 1 96 486 ASP A C 1
ATOM 3949 O O . ASP A 1 486 ? -36.5 19.547 11.32 1 96 486 ASP A O 1
ATOM 3953 N N . HIS A 1 487 ? -34.406 20.062 11.836 1 96.69 487 HIS A N 1
ATOM 3954 C CA . HIS A 1 487 ? -34.156 20.344 10.422 1 96.69 487 HIS A CA 1
ATOM 3955 C C . HIS A 1 487 ? -33 19.5 9.898 1 96.69 487 HIS A C 1
ATOM 3957 O O . HIS A 1 487 ? -32.844 19.344 8.688 1 96.69 487 HIS A O 1
ATOM 3963 N N . MET A 1 488 ? -32.156 18.984 10.766 1 97.94 488 MET A N 1
ATOM 3964 C CA . MET A 1 488 ? -30.984 18.266 10.281 1 97.94 488 MET A CA 1
ATOM 3965 C C . MET A 1 488 ? -31.094 16.781 10.555 1 97.94 488 MET A C 1
ATOM 3967 O O . MET A 1 488 ? -30.953 15.961 9.641 1 97.94 488 MET A O 1
ATOM 3971 N N . LEU A 1 489 ? -31.344 16.391 11.797 1 97.19 489 LEU A N 1
ATOM 3972 C CA . LEU A 1 489 ? -31.516 14.984 12.148 1 97.19 489 LEU A CA 1
ATOM 3973 C C . LEU A 1 489 ? -32.938 14.523 11.875 1 97.19 489 LEU A C 1
ATOM 3975 O O . LEU A 1 489 ? -33.656 14.102 12.797 1 97.19 489 LEU A O 1
ATOM 3979 N N . VAL A 1 490 ? -33.281 14.617 10.625 1 94.12 490 VAL A N 1
ATOM 3980 C CA . VAL A 1 490 ? -34.594 14.203 10.102 1 94.12 490 VAL A CA 1
ATOM 3981 C C . VAL A 1 490 ? -34.406 12.977 9.211 1 94.12 490 VAL A C 1
ATOM 3983 O O . VAL A 1 490 ? -33.625 12.984 8.273 1 94.12 490 VAL A O 1
ATOM 3986 N N . VAL A 1 491 ? -35.125 11.906 9.445 1 91.19 491 VAL A N 1
ATOM 3987 C CA . VAL A 1 491 ? -34.875 10.586 8.875 1 91.19 491 VAL A CA 1
ATOM 3988 C C . VAL A 1 491 ? -35.156 10.609 7.379 1 91.19 491 VAL A C 1
ATOM 3990 O O . VAL A 1 491 ? -34.438 9.953 6.602 1 91.19 491 VAL A O 1
ATOM 3993 N N . VAL A 1 492 ? -36.219 11.328 6.957 1 85.94 492 VAL A N 1
ATOM 3994 C CA . VAL A 1 492 ? -36.531 11.422 5.535 1 85.94 492 VAL A CA 1
ATOM 3995 C C . VAL A 1 492 ? -35.625 12.477 4.879 1 85.94 492 VAL A C 1
ATOM 3997 O O . VAL A 1 492 ? -35.719 13.656 5.23 1 85.94 492 VAL A O 1
ATOM 4000 N N . PRO A 1 493 ? -34.875 12.18 3.932 1 87.56 493 PRO A N 1
ATOM 4001 C CA . PRO A 1 493 ? -33.906 13.109 3.35 1 87.56 493 PRO A CA 1
ATOM 4002 C C . PRO A 1 493 ? -34.562 14.367 2.789 1 87.56 493 PRO A C 1
ATOM 4004 O O . PRO A 1 493 ? -34.062 15.477 3.006 1 87.56 493 PRO A O 1
ATOM 4007 N N . ASP A 1 494 ? -35.625 14.297 2.16 1 85.56 494 ASP A N 1
ATOM 4008 C CA . ASP A 1 494 ? -36.281 15.43 1.492 1 85.56 494 ASP A CA 1
ATOM 4009 C C . ASP A 1 494 ? -36.875 16.406 2.508 1 85.56 494 ASP A C 1
ATOM 4011 O O . ASP A 1 494 ? -37.188 17.547 2.17 1 85.56 494 ASP A O 1
ATOM 4015 N N . ASP A 1 495 ? -37 15.969 3.678 1 90.12 495 ASP A N 1
ATOM 4016 C CA . ASP A 1 495 ? -37.531 16.828 4.719 1 90.12 495 ASP A CA 1
ATOM 4017 C C . ASP A 1 495 ? -36.438 17.594 5.449 1 90.12 495 ASP A C 1
ATOM 4019 O O . ASP A 1 495 ? -36.719 18.469 6.262 1 90.12 495 ASP A O 1
ATOM 4023 N N . ARG A 1 496 ? -35.219 17.297 5.168 1 93.94 496 ARG A N 1
ATOM 4024 C CA . ARG A 1 496 ? -34.094 18.031 5.75 1 93.94 496 ARG A CA 1
ATOM 4025 C C . ARG A 1 496 ? -33.906 19.375 5.055 1 93.94 496 ARG A C 1
ATOM 4027 O O . ARG A 1 496 ? -34.25 19.531 3.881 1 93.94 496 ARG A O 1
ATOM 4034 N N . CYS A 1 497 ? -33.438 20.266 5.777 1 94 497 CYS A N 1
ATOM 4035 C CA . CYS A 1 497 ? -33.156 21.562 5.172 1 94 497 CYS A CA 1
ATOM 4036 C C . CYS A 1 497 ? -31.906 21.516 4.301 1 94 497 CYS A C 1
ATOM 4038 O O . CYS A 1 497 ? -31.234 20.484 4.246 1 94 497 CYS A O 1
ATOM 4040 N N . GLY A 1 498 ? -31.656 22.578 3.562 1 94 498 GLY A N 1
ATOM 4041 C CA . GLY A 1 498 ? -30.438 22.703 2.789 1 94 498 GLY A CA 1
ATOM 4042 C C . GLY A 1 498 ? -29.297 23.328 3.572 1 94 498 GLY A C 1
ATOM 4043 O O . GLY A 1 498 ? -29.516 23.906 4.641 1 94 498 GLY A O 1
ATOM 4044 N N . MET A 1 499 ? -28.156 23.188 3.049 1 96.75 499 MET A N 1
ATOM 4045 C CA . MET A 1 499 ? -26.969 23.688 3.748 1 96.75 499 MET A CA 1
ATOM 4046 C C . MET A 1 499 ? -27.031 25.203 3.887 1 96.75 499 MET A C 1
ATOM 4048 O O . MET A 1 499 ? -26.562 25.75 4.883 1 96.75 499 MET A O 1
ATOM 4052 N N . HIS A 1 500 ? -27.594 25.906 2.92 1 96.06 500 HIS A N 1
ATOM 4053 C CA . HIS A 1 500 ? -27.734 27.344 2.99 1 96.06 500 HIS A CA 1
ATOM 4054 C C . HIS A 1 500 ? -28.625 27.766 4.16 1 96.06 500 HIS A C 1
ATOM 4056 O O . HIS A 1 500 ? -28.359 28.766 4.82 1 96.06 500 HIS A O 1
ATOM 4062 N N . MET A 1 501 ? -29.625 26.969 4.344 1 96.31 501 MET A N 1
ATOM 4063 C CA . MET A 1 501 ? -30.5 27.266 5.477 1 96.31 501 MET A CA 1
ATOM 4064 C C . MET A 1 501 ? -29.781 27.047 6.797 1 96.31 501 MET A C 1
ATOM 4066 O O . MET A 1 501 ? -29.953 27.812 7.746 1 96.31 501 MET A O 1
ATOM 4070 N N . VAL A 1 502 ? -29 26 6.863 1 98.19 502 VAL A N 1
ATOM 4071 C CA . VAL A 1 502 ? -28.203 25.75 8.062 1 98.19 502 VAL A CA 1
ATOM 4072 C C . VAL A 1 502 ? -27.281 26.953 8.32 1 98.19 502 VAL A C 1
ATOM 4074 O O . VAL A 1 502 ? -27.266 27.5 9.422 1 98.19 502 VAL A O 1
ATOM 4077 N N . LYS A 1 503 ? -26.562 27.375 7.289 1 98 503 LYS A N 1
ATOM 4078 C CA . LYS A 1 503 ? -25.625 28.516 7.367 1 98 503 LYS A CA 1
ATOM 4079 C C . LYS A 1 503 ? -26.359 29.781 7.816 1 98 503 LYS A C 1
ATOM 4081 O O . LYS A 1 503 ? -25.891 30.469 8.727 1 98 503 LYS A O 1
ATOM 4086 N N . GLU A 1 504 ? -27.453 30.016 7.223 1 97.56 504 GLU A N 1
ATOM 4087 C CA . GLU A 1 504 ? -28.203 31.234 7.504 1 97.56 504 GLU A CA 1
ATOM 4088 C C . GLU A 1 504 ? -28.75 31.234 8.93 1 97.56 504 GLU A C 1
ATOM 4090 O O . GLU A 1 504 ? -28.719 32.25 9.609 1 97.56 504 GLU A O 1
ATOM 4095 N N . THR A 1 505 ? -29.312 30.141 9.297 1 97.56 505 THR A N 1
ATOM 4096 C CA . THR A 1 505 ? -29.828 30.047 10.656 1 97.56 505 THR A CA 1
ATOM 4097 C C . THR A 1 505 ? -28.719 30.297 11.68 1 97.56 505 THR A C 1
ATOM 4099 O O . THR A 1 505 ? -28.922 31.016 12.656 1 97.56 505 THR A O 1
ATOM 4102 N N . LEU A 1 506 ? -27.609 29.75 11.469 1 98.25 506 LEU A N 1
ATOM 4103 C CA . LEU A 1 506 ? -26.484 29.938 12.375 1 98.25 506 LEU A CA 1
ATOM 4104 C C . LEU A 1 506 ? -25.969 31.359 12.336 1 98.25 506 LEU A C 1
ATOM 4106 O O . LEU A 1 506 ? -25.531 31.906 13.352 1 98.25 506 LEU A O 1
ATOM 4110 N N . ASN A 1 507 ? -26.016 31.969 11.141 1 97.25 507 ASN A N 1
ATOM 4111 C CA . ASN A 1 507 ? -25.672 33.375 11.016 1 97.25 507 ASN A CA 1
ATOM 4112 C C . ASN A 1 507 ? -26.578 34.25 11.852 1 97.25 507 ASN A C 1
ATOM 4114 O O . ASN A 1 507 ? -26.109 35.219 12.484 1 97.25 507 ASN A O 1
ATOM 4118 N N . ILE A 1 508 ? -27.812 33.938 11.797 1 96.75 508 ILE A N 1
ATOM 4119 C CA . ILE A 1 508 ? -28.781 34.688 12.578 1 96.75 508 ILE A CA 1
ATOM 4120 C C . ILE A 1 508 ? -28.484 34.531 14.07 1 96.75 508 ILE A C 1
ATOM 4122 O O . ILE A 1 508 ? -28.438 35.531 14.805 1 96.75 508 ILE A O 1
ATOM 4126 N N . ILE A 1 509 ? -28.25 33.344 14.492 1 96.88 509 ILE A N 1
ATOM 4127 C CA . ILE A 1 509 ? -27.953 33.094 15.891 1 96.88 509 ILE A CA 1
ATOM 4128 C C . ILE A 1 509 ? -26.672 33.844 16.297 1 96.88 509 ILE A C 1
ATOM 4130 O O . ILE A 1 509 ? -26.641 34.5 17.328 1 96.88 509 ILE A O 1
ATOM 4134 N N . PHE A 1 510 ? -25.703 33.781 15.492 1 96.38 510 PHE A N 1
ATOM 4135 C CA . PHE A 1 510 ? -24.406 34.406 15.758 1 96.38 510 PHE A CA 1
ATOM 4136 C C . PHE A 1 510 ? -24.578 35.938 15.875 1 96.38 510 PHE A C 1
ATOM 4138 O O . PHE A 1 510 ? -24.031 36.531 16.797 1 96.38 510 PHE A O 1
ATOM 4145 N N . ASN A 1 511 ? -25.328 36.5 14.93 1 95.94 511 ASN A N 1
ATOM 4146 C CA . ASN A 1 511 ? -25.547 37.938 14.938 1 95.94 511 ASN A CA 1
ATOM 4147 C C . ASN A 1 511 ? -26.328 38.375 16.172 1 95.94 511 ASN A C 1
ATOM 4149 O O . ASN A 1 511 ? -26.078 39.438 16.719 1 95.94 511 ASN A O 1
ATOM 4153 N N . GLN A 1 512 ? -27.297 37.562 16.578 1 95.75 512 GLN A N 1
ATOM 4154 C CA . GLN A 1 512 ? -28.062 37.844 17.781 1 95.75 512 GLN A CA 1
ATOM 4155 C C . GLN A 1 512 ? -27.188 37.844 19.031 1 95.75 512 GLN A C 1
ATOM 4157 O O . GLN A 1 512 ? -27.391 38.656 19.953 1 95.75 512 GLN A O 1
ATOM 4162 N N . CYS A 1 513 ? -26.219 37 19.078 1 94.75 513 CYS A N 1
ATOM 4163 C CA . CYS A 1 513 ? -25.266 36.969 20.188 1 94.75 513 CYS A CA 1
ATOM 4164 C C . CYS A 1 513 ? -24.469 38.25 20.25 1 94.75 513 CYS A C 1
ATOM 4166 O O . CYS A 1 513 ? -24.125 38.719 21.344 1 94.75 513 CYS A O 1
ATOM 4168 N N . GLY A 1 514 ? -24.172 38.844 19.109 1 91.81 514 GLY A N 1
ATOM 4169 C CA . GLY A 1 514 ? -23.453 40.094 19.047 1 91.81 514 GLY A CA 1
ATOM 4170 C C . GLY A 1 514 ? -24.281 41.312 19.438 1 91.81 514 GLY A C 1
ATOM 4171 O O . GLY A 1 514 ? -23.797 42.219 20.094 1 91.81 514 GLY A O 1
ATOM 4172 N N . LYS A 1 515 ? -25.547 41.25 19.109 1 93.31 515 LYS A N 1
ATOM 4173 C CA . LYS A 1 515 ? -26.453 42.375 19.359 1 93.31 515 LYS A CA 1
ATOM 4174 C C . LYS A 1 515 ? -26.984 42.375 20.781 1 93.31 515 LYS A C 1
ATOM 4176 O O . LYS A 1 515 ? -27.188 43.406 21.391 1 93.31 515 LYS A O 1
ATOM 4181 N N . HIS A 1 516 ? -27.25 41.125 21.234 1 92.19 516 HIS A N 1
ATOM 4182 C CA . HIS A 1 516 ? -27.828 40.938 22.578 1 92.19 516 HIS A CA 1
ATOM 4183 C C . HIS A 1 516 ? -26.953 40.031 23.422 1 92.19 516 HIS A C 1
ATOM 4185 O O . HIS A 1 516 ? -27.031 38.812 23.297 1 92.19 516 HIS A O 1
ATOM 4191 N N . ALA A 1 517 ? -26.344 40.5 24.359 1 87.69 517 ALA A N 1
ATOM 4192 C CA . ALA A 1 517 ? -25.422 39.75 25.188 1 87.69 517 ALA A CA 1
ATOM 4193 C C . ALA A 1 517 ? -26.141 38.625 25.938 1 87.69 517 ALA A C 1
ATOM 4195 O O . ALA A 1 517 ? -25.578 37.562 26.156 1 87.69 517 ALA A O 1
ATOM 4196 N N . GLU A 1 518 ? -27.359 38.875 26.25 1 91.19 518 GLU A N 1
ATOM 4197 C CA . GLU A 1 518 ? -28.141 37.906 27.031 1 91.19 518 GLU A CA 1
ATOM 4198 C C . GLU A 1 518 ? -28.469 36.688 26.203 1 91.19 518 GLU A C 1
ATOM 4200 O O . GLU A 1 518 ? -28.781 35.625 26.75 1 91.19 518 GLU A O 1
ATOM 4205 N N . TYR A 1 519 ? -28.344 36.844 24.922 1 94.38 519 TYR A N 1
ATOM 4206 C CA . TYR A 1 519 ? -28.719 35.75 24.031 1 94.38 519 TYR A CA 1
ATOM 4207 C C . TYR A 1 519 ? -27.734 34.594 24.141 1 94.38 519 TYR A C 1
ATOM 4209 O O . TYR A 1 519 ? -28.094 33.438 23.891 1 94.38 519 TYR A O 1
ATOM 4217 N N . ALA A 1 520 ? -26.516 34.875 24.594 1 94.62 520 ALA A N 1
ATOM 4218 C CA . ALA A 1 520 ? -25.484 33.844 24.719 1 94.62 520 ALA A CA 1
ATOM 4219 C C . ALA A 1 520 ? -25.234 33.469 26.188 1 94.62 520 ALA A C 1
ATOM 4221 O O . ALA A 1 520 ? -24.375 32.656 26.484 1 94.62 520 ALA A O 1
ATOM 4222 N N . LYS A 1 521 ? -25.953 34.031 27.047 1 93.94 521 LYS A N 1
ATOM 4223 C CA . LYS A 1 521 ? -25.812 33.75 28.469 1 93.94 521 LYS A CA 1
ATOM 4224 C C . LYS A 1 521 ? -26.766 32.625 28.891 1 93.94 521 LYS A C 1
ATOM 4226 O O . LYS A 1 521 ? -27.906 32.562 28.438 1 93.94 521 LYS A O 1
ATOM 4231 N N . PRO A 1 522 ? -26.25 31.797 29.766 1 91 522 PRO A N 1
ATOM 4232 C CA . PRO A 1 522 ? -27.109 30.734 30.281 1 91 522 PRO A CA 1
ATOM 4233 C C . PRO A 1 522 ? -28.422 31.266 30.844 1 91 522 PRO A C 1
ATOM 4235 O O . PRO A 1 522 ? -28.453 32.312 31.469 1 91 522 PRO A O 1
ATOM 4238 N N . ASP A 1 523 ? -29.469 30.562 30.5 1 83.19 523 ASP A N 1
ATOM 4239 C CA . ASP A 1 523 ? -30.781 30.891 31.031 1 83.19 523 ASP A CA 1
ATOM 4240 C C . ASP A 1 523 ? -31.234 29.859 32.062 1 83.19 523 ASP A C 1
ATOM 4242 O O . ASP A 1 523 ? -31.938 28.906 31.734 1 83.19 523 ASP A O 1
ATOM 4246 N N . SER A 1 524 ? -30.844 30.031 33.312 1 71.19 524 SER A N 1
ATOM 4247 C CA . SER A 1 524 ? -31.062 29.047 34.375 1 71.19 524 SER A CA 1
ATOM 4248 C C . SER A 1 524 ? -32.562 28.891 34.656 1 71.19 524 SER A C 1
ATOM 4250 O O . SER A 1 524 ? -32.969 27.859 35.188 1 71.19 524 SER A O 1
ATOM 4252 N N . LYS A 1 525 ? -33.375 29.828 34.344 1 73.25 525 LYS A N 1
ATOM 4253 C CA . LYS A 1 525 ? -34.781 29.75 34.656 1 73.25 525 LYS A CA 1
ATOM 4254 C C . LYS A 1 525 ? -35.469 28.672 33.812 1 73.25 525 LYS A C 1
ATOM 4256 O O . LYS A 1 525 ? -36.531 28.141 34.219 1 73.25 525 LYS A O 1
ATOM 4261 N N . ARG A 1 526 ? -34.906 28.312 32.719 1 69.75 526 ARG A N 1
ATOM 4262 C CA . ARG A 1 526 ? -35.5 27.328 31.812 1 69.75 526 ARG A CA 1
ATOM 4263 C C . ARG A 1 526 ? -34.844 25.953 31.969 1 69.75 526 ARG A C 1
ATOM 4265 O O . ARG A 1 526 ? -35 25.094 31.094 1 69.75 526 ARG A O 1
ATOM 4272 N N . SER A 1 527 ? -34.094 25.906 32.938 1 71.44 527 SER A N 1
ATOM 4273 C CA . SER A 1 527 ? -33.406 24.625 33.188 1 71.44 527 SER A CA 1
ATOM 4274 C C . SER A 1 527 ? -34.375 23.562 33.656 1 71.44 527 SER A C 1
ATOM 4276 O O . SER A 1 527 ? -35.344 23.859 34.375 1 71.44 527 SER A O 1
ATOM 4278 N N . THR A 1 528 ? -34.5 22.469 32.938 1 63.56 528 THR A N 1
ATOM 4279 C CA . THR A 1 528 ? -35.344 21.359 33.375 1 63.56 528 THR A CA 1
ATOM 4280 C C . THR A 1 528 ? -34.688 20.625 34.562 1 63.56 528 THR A C 1
ATOM 4282 O O . THR A 1 528 ? -33.562 20.094 34.406 1 63.56 528 THR A O 1
ATOM 4285 N N . LYS A 1 529 ? -35.031 20.984 35.812 1 56.25 529 LYS A N 1
ATOM 4286 C CA . LYS A 1 529 ? -34.562 20.281 37 1 56.25 529 LYS A CA 1
ATOM 4287 C C . LYS A 1 529 ? -34.844 18.781 36.906 1 56.25 529 LYS A C 1
ATOM 4289 O O . LYS A 1 529 ? -35.938 18.375 36.5 1 56.25 529 LYS A O 1
ATOM 4294 N N . GLY A 1 530 ? -33.719 17.859 37.062 1 55.28 530 GLY A N 1
ATOM 4295 C CA . GLY A 1 530 ? -33.875 16.422 37.25 1 55.28 530 GLY A CA 1
ATOM 4296 C C . GLY A 1 530 ? -33.812 15.648 35.938 1 55.28 530 GLY A C 1
ATOM 4297 O O . GLY A 1 530 ? -34.125 14.461 35.906 1 55.28 530 GLY A O 1
ATOM 4298 N N . ALA A 1 531 ? -33.594 16.375 34.844 1 57.06 531 ALA A N 1
ATOM 4299 C CA . ALA A 1 531 ? -33.656 15.555 33.625 1 57.06 531 ALA A CA 1
ATOM 4300 C C . ALA A 1 531 ? -32.375 14.695 33.531 1 57.06 531 ALA A C 1
ATOM 4302 O O . ALA A 1 531 ? -31.281 15.18 33.719 1 57.06 531 ALA A O 1
ATOM 4303 N N . VAL A 1 532 ? -32.656 13.383 33.594 1 57.94 532 VAL A N 1
ATOM 4304 C CA . VAL A 1 532 ? -31.609 12.367 33.469 1 57.94 532 VAL A CA 1
ATOM 4305 C C . VAL A 1 532 ? -31.141 12.312 32 1 57.94 532 VAL A C 1
ATOM 4307 O O . VAL A 1 532 ? -31.922 11.984 31.109 1 57.94 532 VAL A O 1
ATOM 4310 N N . ILE A 1 533 ? -29.984 12.859 31.719 1 66.69 533 ILE A N 1
ATOM 4311 C CA . ILE A 1 533 ? -29.469 12.977 30.359 1 66.69 533 ILE A CA 1
ATOM 4312 C C . ILE A 1 533 ? -29.25 11.586 29.781 1 66.69 533 ILE A C 1
ATOM 4314 O O . ILE A 1 533 ? -29.453 11.375 28.578 1 66.69 533 ILE A O 1
ATOM 4318 N N . ALA A 1 534 ? -28.797 10.789 30.594 1 73.25 534 ALA A N 1
ATOM 4319 C CA . ALA A 1 534 ? -28.422 9.453 30.141 1 73.25 534 ALA A CA 1
ATOM 4320 C C . ALA A 1 534 ? -28.625 8.422 31.25 1 73.25 534 ALA A C 1
ATOM 4322 O O . ALA A 1 534 ? -28.75 8.781 32.438 1 73.25 534 ALA A O 1
ATOM 4323 N N . PRO A 1 535 ? -28.844 7.207 30.734 1 77.88 535 PRO A N 1
ATOM 4324 C CA . PRO A 1 535 ? -28.891 6.168 31.766 1 77.88 535 PRO A CA 1
ATOM 4325 C C . PRO A 1 535 ? -27.625 6.137 32.625 1 77.88 535 PRO A C 1
ATOM 4327 O O . PRO A 1 535 ? -26.531 6.469 32.125 1 77.88 535 PRO A O 1
ATOM 4330 N N . ARG A 1 536 ? -27.922 5.906 33.906 1 84.19 536 ARG A N 1
ATOM 4331 C CA . ARG A 1 536 ? -26.781 5.734 34.812 1 84.19 536 ARG A CA 1
ATOM 4332 C C . ARG A 1 536 ? -25.891 4.59 34.344 1 84.19 536 ARG A C 1
ATOM 4334 O O . ARG A 1 536 ? -26.359 3.619 33.75 1 84.19 536 ARG A O 1
ATOM 4341 N N . TRP A 1 537 ? -24.656 4.816 34.531 1 86.94 537 TRP A N 1
ATOM 4342 C CA . TRP A 1 537 ? -23.672 3.797 34.188 1 86.94 537 TRP A CA 1
ATOM 4343 C C . TRP A 1 537 ? -23.797 2.574 35.094 1 86.94 537 TRP A C 1
ATOM 4345 O O . TRP A 1 537 ? -23.766 2.691 36.312 1 86.94 537 TRP A O 1
ATOM 4355 N N . THR A 1 538 ? -24.062 1.513 34.531 1 82.44 538 THR A N 1
ATOM 4356 C CA . THR A 1 538 ? -24.25 0.261 35.25 1 82.44 538 THR A CA 1
ATOM 4357 C C . THR A 1 538 ? -23.328 -0.823 34.719 1 82.44 538 THR A C 1
ATOM 4359 O O . THR A 1 538 ? -22.562 -0.581 33.781 1 82.44 538 THR A O 1
ATOM 4362 N N . GLU A 1 539 ? -23.359 -2.041 35.344 1 78.75 539 GLU A N 1
ATOM 4363 C CA . GLU A 1 539 ? -22.594 -3.186 34.875 1 78.75 539 GLU A CA 1
ATOM 4364 C C . GLU A 1 539 ? -23 -3.582 33.438 1 78.75 539 GLU A C 1
ATOM 4366 O O . GLU A 1 539 ? -22.172 -4.008 32.656 1 78.75 539 GLU A O 1
ATOM 4371 N N . LYS A 1 540 ? -24.188 -3.396 33.219 1 76.31 540 LYS A N 1
ATOM 4372 C CA . LYS A 1 540 ? -24.703 -3.723 31.891 1 76.31 540 LYS A CA 1
ATOM 4373 C C . LYS A 1 540 ? -24.156 -2.762 30.844 1 76.31 540 LYS A C 1
ATOM 4375 O O . LYS A 1 540 ? -23.906 -3.162 29.703 1 76.31 540 LYS A O 1
ATOM 4380 N N . SER A 1 541 ? -23.984 -1.535 31.266 1 82.94 541 SER A N 1
ATOM 4381 C CA . SER A 1 541 ? -23.484 -0.509 30.359 1 82.94 541 SER A CA 1
ATOM 4382 C C . SER A 1 541 ? -22.109 -0.887 29.812 1 82.94 541 SER A C 1
ATOM 4384 O O . SER A 1 541 ? -21.781 -0.536 28.688 1 82.94 541 SER A O 1
ATOM 4386 N N . LYS A 1 542 ? -21.328 -1.571 30.594 1 74.06 542 LYS A N 1
ATOM 4387 C CA . LYS A 1 542 ? -19.984 -1.984 30.203 1 74.06 542 LYS A CA 1
ATOM 4388 C C . LYS A 1 542 ? -20.016 -2.885 28.969 1 74.06 542 LYS A C 1
ATOM 4390 O O . LYS A 1 542 ? -19.062 -2.896 28.172 1 74.06 542 LYS A O 1
ATOM 4395 N N . THR A 1 543 ? -21.047 -3.582 28.812 1 71.19 543 THR A N 1
ATOM 4396 C CA . THR A 1 543 ? -21.156 -4.52 27.703 1 71.19 543 THR A CA 1
ATOM 4397 C C . THR A 1 543 ? -21.438 -3.783 26.391 1 71.19 543 THR A C 1
ATOM 4399 O O . THR A 1 543 ? -21.203 -4.324 25.312 1 71.19 543 THR A O 1
ATOM 4402 N N . TYR A 1 544 ? -22 -2.623 26.562 1 67.31 544 TYR A N 1
ATOM 4403 C CA . TYR A 1 544 ? -22.344 -1.854 25.375 1 67.31 544 TYR A CA 1
ATOM 4404 C C . TYR A 1 544 ? -21.109 -1.179 24.781 1 67.31 544 TYR A C 1
ATOM 4406 O O . TYR A 1 544 ? -20.984 -1.055 23.562 1 67.31 544 TYR A O 1
ATOM 4414 N N . SER A 1 545 ? -20.25 -0.612 25.594 1 58.44 545 SER A N 1
ATOM 4415 C CA . SER A 1 545 ? -19.094 0.182 25.188 1 58.44 545 SER A CA 1
ATOM 4416 C C . SER A 1 545 ? -18.031 -0.687 24.531 1 58.44 545 SER A C 1
ATOM 4418 O O . SER A 1 545 ? -17.297 -0.221 23.656 1 58.44 545 SER A O 1
ATOM 4420 N N . ARG A 1 546 ? -17.781 -1.926 24.875 1 45.28 546 ARG A N 1
ATOM 4421 C CA . ARG A 1 546 ? -16.719 -2.803 24.375 1 45.28 546 ARG A CA 1
ATOM 4422 C C . ARG A 1 546 ? -17 -3.254 22.953 1 45.28 546 ARG A C 1
ATOM 4424 O O . ARG A 1 546 ? -16.141 -3.852 22.297 1 45.28 546 ARG A O 1
ATOM 4431 N N . VAL A 1 547 ? -18.109 -3.055 22.625 1 38.97 547 VAL A N 1
ATOM 4432 C CA . VAL A 1 547 ? -18.328 -3.65 21.312 1 38.97 547 VAL A CA 1
ATOM 4433 C C . VAL A 1 547 ? -17.594 -2.85 20.25 1 38.97 547 VAL A C 1
ATOM 4435 O O . VAL A 1 547 ? -17.531 -3.254 19.078 1 38.97 547 VAL A O 1
ATOM 4438 N N . ALA A 1 548 ? -17.25 -1.621 20.5 1 35.97 548 ALA A N 1
ATOM 4439 C CA . ALA A 1 548 ? -16.672 -0.789 19.453 1 35.97 548 ALA A CA 1
ATOM 4440 C C . ALA A 1 548 ? -15.258 -1.244 19.094 1 35.97 548 ALA A C 1
ATOM 4442 O O . ALA A 1 548 ? -14.648 -0.722 18.156 1 35.97 548 ALA A O 1
ATOM 4443 N N . VAL A 1 549 ? -14.5 -1.927 20.062 1 31.91 549 VAL A N 1
ATOM 4444 C CA . VAL A 1 549 ? -13.047 -1.812 19.984 1 31.91 549 VAL A CA 1
ATOM 4445 C C . VAL A 1 549 ? -12.531 -2.59 18.781 1 31.91 549 VAL A C 1
ATOM 4447 O O . VAL A 1 549 ? -11.328 -2.857 18.672 1 31.91 549 VAL A O 1
ATOM 4450 N N . GLY A 1 550 ? -13.25 -3.207 18.047 1 28.06 550 GLY A N 1
ATOM 4451 C CA . GLY A 1 550 ? -12.43 -3.973 17.125 1 28.06 550 GLY A CA 1
ATOM 4452 C C . GLY A 1 550 ? -11.445 -3.117 16.344 1 28.06 550 GLY A C 1
ATOM 4453 O O . GLY A 1 550 ? -10.609 -3.637 15.609 1 28.06 550 GLY A O 1
ATOM 4454 N N . ALA A 1 551 ? -11.812 -1.939 15.945 1 27.77 551 ALA A N 1
ATOM 4455 C CA . ALA A 1 551 ? -10.773 -1.171 15.266 1 27.77 551 ALA A CA 1
ATOM 4456 C C . ALA A 1 551 ? -9.789 -0.57 16.266 1 27.77 551 ALA A C 1
ATOM 4458 O O . ALA A 1 551 ? -9.727 0.651 16.422 1 27.77 551 ALA A O 1
ATOM 4459 N N . MET A 1 552 ? -9.602 -1.036 17.484 1 25.95 552 MET A N 1
ATOM 4460 C CA . MET A 1 552 ? -8.688 -0.3 18.344 1 25.95 552 MET A CA 1
ATOM 4461 C C . MET A 1 552 ? -7.281 -0.278 17.75 1 25.95 552 MET A C 1
ATOM 4463 O O . MET A 1 552 ? -6.688 -1.331 17.516 1 25.95 552 MET A O 1
ATOM 4467 N N . SER A 1 553 ? -6.848 0.752 17.141 1 24.28 553 SER A N 1
ATOM 4468 C CA . SER A 1 553 ? -5.477 1.22 16.984 1 24.28 553 SER A CA 1
ATOM 4469 C C . SER A 1 553 ? -4.738 1.228 18.312 1 24.28 553 SER A C 1
ATOM 4471 O O . SER A 1 553 ? -5.227 1.793 19.297 1 24.28 553 SER A O 1
ATOM 4473 N N . THR A 1 554 ? -4.145 0.13 18.781 1 25.06 554 THR A N 1
ATOM 4474 C CA . THR A 1 554 ? -3.223 0.205 19.906 1 25.06 554 THR A CA 1
ATOM 4475 C C . THR A 1 554 ? -2.369 1.467 19.828 1 25.06 554 THR A C 1
ATOM 4477 O O . THR A 1 554 ? -1.543 1.605 18.922 1 25.06 554 THR A O 1
ATOM 4480 N N . SER A 1 555 ? -2.812 2.605 20.188 1 23.19 555 SER A N 1
ATOM 4481 C CA . SER A 1 555 ? -2.039 3.818 20.438 1 23.19 555 SER A CA 1
ATOM 4482 C C . SER A 1 555 ? -0.865 3.551 21.359 1 23.19 555 SER A C 1
ATOM 4484 O O . SER A 1 555 ? -1.025 2.904 22.406 1 23.19 555 SER A O 1
ATOM 4486 N N . PRO A 1 556 ? 0.4 3.461 20.891 1 25.31 556 PRO A N 1
ATOM 4487 C CA . PRO A 1 556 ? 1.463 3.422 21.891 1 25.31 556 PRO A CA 1
ATOM 4488 C C . PRO A 1 556 ? 1.236 4.418 23.031 1 25.31 556 PRO A C 1
ATOM 4490 O O . PRO A 1 556 ? 0.508 5.398 22.859 1 25.31 556 PRO A O 1
ATOM 4493 N N . GLU A 1 557 ? 1.546 4.012 24.297 1 23.73 557 GLU A N 1
ATOM 4494 C CA . GLU A 1 557 ? 1.582 4.844 25.484 1 23.73 557 GLU A CA 1
ATOM 4495 C C . GLU A 1 557 ? 2.246 6.188 25.203 1 23.73 557 GLU A C 1
ATOM 4497 O O . GLU A 1 557 ? 3.254 6.254 24.5 1 23.73 557 GLU A O 1
ATOM 4502 N N . PRO A 1 558 ? 1.506 7.309 25.391 1 22.44 558 PRO A N 1
ATOM 4503 C CA . PRO A 1 558 ? 2.098 8.641 25.266 1 22.44 558 PRO A CA 1
ATOM 4504 C C . PRO A 1 558 ? 3.432 8.766 26 1 22.44 558 PRO A C 1
ATOM 4506 O O . PRO A 1 558 ? 3.58 8.258 27.109 1 22.44 558 PRO A O 1
ATOM 4509 N N . ARG A 1 559 ? 4.555 8.648 25.391 1 23.41 559 ARG A N 1
ATOM 4510 C CA . ARG A 1 559 ? 5.645 9.227 26.172 1 23.41 559 ARG A CA 1
ATOM 4511 C C . ARG A 1 559 ? 5.199 10.516 26.844 1 23.41 559 ARG A C 1
ATOM 4513 O O . ARG A 1 559 ? 4.434 11.297 26.281 1 23.41 559 ARG A O 1
ATOM 4520 N N . ASP A 1 560 ? 5.254 10.758 28.172 1 22.25 560 ASP A N 1
ATOM 4521 C CA . ASP A 1 560 ? 4.926 11.766 29.172 1 22.25 560 ASP A CA 1
ATOM 4522 C C . ASP A 1 560 ? 5.348 13.164 28.719 1 22.25 560 ASP A C 1
ATOM 4524 O O . ASP A 1 560 ? 5.398 14.094 29.516 1 22.25 560 ASP A O 1
ATOM 4528 N N . SER A 1 561 ? 6.039 13.32 27.609 1 26.11 561 SER A N 1
ATOM 4529 C CA . SER A 1 561 ? 6.43 14.719 27.75 1 26.11 561 SER A CA 1
ATOM 4530 C C . SER A 1 561 ? 5.219 15.641 27.625 1 26.11 561 SER A C 1
ATOM 4532 O O . SER A 1 561 ? 4.738 15.914 26.531 1 26.11 561 SER A O 1
ATOM 4534 N N . GLY A 1 562 ? 4.211 15.508 28.438 1 26.8 562 GLY A N 1
ATOM 4535 C CA . GLY A 1 562 ? 2.939 16.188 28.641 1 26.8 562 GLY A CA 1
ATOM 4536 C C . GLY A 1 562 ? 3.076 17.703 28.703 1 26.8 562 GLY A C 1
ATOM 4537 O O . GLY A 1 562 ? 2.961 18.297 29.766 1 26.8 562 GLY A O 1
ATOM 4538 N N . SER A 1 563 ? 3.963 18.375 27.969 1 25.38 563 SER A N 1
ATOM 4539 C CA . SER A 1 563 ? 3.666 19.766 28.266 1 25.38 563 SER A CA 1
ATOM 4540 C C . SER A 1 563 ? 2.242 20.141 27.859 1 25.38 563 SER A C 1
ATOM 4542 O O . SER A 1 563 ? 1.875 20 26.703 1 25.38 563 SER A O 1
ATOM 4544 N N . LYS A 1 564 ? 1.301 19.969 28.719 1 29.27 564 LYS A N 1
ATOM 4545 C CA . LYS A 1 564 ? -0.087 20.422 28.734 1 29.27 564 LYS A CA 1
ATOM 4546 C C . LYS A 1 564 ? -0.208 21.844 28.219 1 29.27 564 LYS A C 1
ATOM 4548 O O . LYS A 1 564 ? 0.203 22.797 28.875 1 29.27 564 LYS A O 1
ATOM 4553 N N . LEU A 1 565 ? -0.17 22.094 26.875 1 28.64 565 LEU A N 1
ATOM 4554 C CA . LEU A 1 565 ? -0.454 23.453 26.391 1 28.64 565 LEU A CA 1
ATOM 4555 C C . LEU A 1 565 ? -1.898 23.844 26.672 1 28.64 565 LEU A C 1
ATOM 4557 O O . LEU A 1 565 ? -2.83 23.203 26.188 1 28.64 565 LEU A O 1
ATOM 4561 N N . ASP A 1 566 ? -2.244 24.297 27.797 1 32.19 566 ASP A N 1
ATOM 4562 C CA . ASP A 1 566 ? -3.521 24.844 28.234 1 32.19 566 ASP A CA 1
ATOM 4563 C C . ASP A 1 566 ? -4.039 25.891 27.266 1 32.19 566 ASP A C 1
ATOM 4565 O O . ASP A 1 566 ? -3.258 26.516 26.547 1 32.19 566 ASP A O 1
ATOM 4569 N N . LEU A 1 567 ? -5.34 25.844 27 1 35.09 567 LEU A N 1
ATOM 4570 C CA . LEU A 1 567 ? -5.992 26.844 26.156 1 35.09 567 LEU A CA 1
ATOM 4571 C C . LEU A 1 567 ? -5.5 28.25 26.516 1 35.09 567 LEU A C 1
ATOM 4573 O O . LEU A 1 567 ? -5.328 29.078 25.625 1 35.09 567 LEU A O 1
ATOM 4577 N N . GLU A 1 568 ? -5.273 28.438 27.828 1 34.5 568 GLU A N 1
ATOM 4578 C CA . GLU A 1 568 ? -4.715 29.703 28.281 1 34.5 568 GLU A CA 1
ATOM 4579 C C . GLU A 1 568 ? -3.305 29.922 27.734 1 34.5 568 GLU A C 1
ATOM 4581 O O . GLU A 1 568 ? -2.932 31.047 27.391 1 34.5 568 GLU A O 1
ATOM 4586 N N . THR A 1 569 ? -2.607 28.906 27.594 1 36.97 569 THR A N 1
ATOM 4587 C CA . THR A 1 569 ? -1.235 29 27.109 1 36.97 569 THR A CA 1
ATOM 4588 C C . THR A 1 569 ? -1.21 29.297 25.609 1 36.97 569 THR A C 1
ATOM 4590 O O . THR A 1 569 ? -0.367 30.062 25.141 1 36.97 569 THR A O 1
ATOM 4593 N N . ILE A 1 570 ? -2.1 28.766 24.906 1 35.97 570 ILE A N 1
ATOM 4594 C CA . ILE A 1 570 ? -2.176 29.156 23.516 1 35.97 570 ILE A CA 1
ATOM 4595 C C . ILE A 1 570 ? -2.518 30.641 23.406 1 35.97 570 ILE A C 1
ATOM 4597 O O . ILE A 1 570 ? -1.914 31.359 22.609 1 35.97 570 ILE A O 1
ATOM 4601 N N . ASN A 1 571 ? -3.297 31.172 24.281 1 35.66 571 ASN A N 1
ATOM 4602 C CA . ASN A 1 571 ? -3.619 32.594 24.281 1 35.66 571 ASN A CA 1
ATOM 4603 C C . ASN A 1 571 ? -2.404 33.438 24.641 1 35.66 571 ASN A C 1
ATOM 4605 O O . ASN A 1 571 ? -2.211 34.531 24.094 1 35.66 571 ASN A O 1
ATOM 4609 N N . GLN A 1 572 ? -1.632 33.062 25.703 1 33.91 572 GLN A N 1
ATOM 4610 C CA . GLN A 1 572 ? -0.504 33.875 26.172 1 33.91 572 GLN A CA 1
ATOM 4611 C C . GLN A 1 572 ? 0.613 33.906 25.125 1 33.91 572 GLN A C 1
ATOM 4613 O O . GLN A 1 572 ? 1.324 34.906 25 1 33.91 572 GLN A O 1
ATOM 4618 N N . ALA A 1 573 ? 0.766 32.875 24.453 1 34.78 573 ALA A N 1
ATOM 4619 C CA . ALA A 1 573 ? 1.871 32.875 23.5 1 34.78 573 ALA A CA 1
ATOM 4620 C C . ALA A 1 573 ? 1.62 33.875 22.375 1 34.78 573 ALA A C 1
ATOM 4622 O O . ALA A 1 573 ? 2.564 34.406 21.797 1 34.78 573 ALA A O 1
ATOM 4623 N N . PHE A 1 574 ? 0.484 34.125 22.094 1 33.12 574 PHE A N 1
ATOM 4624 C CA . PHE A 1 574 ? 0.204 35.062 21 1 33.12 574 PHE A CA 1
ATOM 4625 C C . PHE A 1 574 ? 0.145 36.5 21.516 1 33.12 574 PHE A C 1
ATOM 4627 O O . PHE A 1 574 ? -0.147 37.438 20.766 1 33.12 574 PHE A O 1
ATOM 4634 N N . SER A 1 575 ? 0.288 36.719 22.844 1 29.86 575 SER A N 1
ATOM 4635 C CA . SER A 1 575 ? 0.271 38.125 23.281 1 29.86 575 SER A CA 1
ATOM 4636 C C . SER A 1 575 ? 1.403 38.906 22.641 1 29.86 575 SER A C 1
ATOM 4638 O O . SER A 1 575 ? 1.354 40.125 22.594 1 29.86 575 SER A O 1
ATOM 4640 N N . ASP A 1 576 ? 2.574 38.25 22.5 1 28.72 576 ASP A N 1
ATOM 4641 C CA . ASP A 1 576 ? 3.689 39.125 22.172 1 28.72 576 ASP A CA 1
ATOM 4642 C C . ASP A 1 576 ? 3.613 39.594 20.719 1 28.72 576 ASP A C 1
ATOM 4644 O O . ASP A 1 576 ? 4.613 40.031 20.141 1 28.72 576 ASP A O 1
ATOM 4648 N N . ALA A 1 577 ? 2.527 39.188 20.031 1 27.41 577 ALA A N 1
ATOM 4649 C CA . ALA A 1 577 ? 2.57 39.75 18.672 1 27.41 577 ALA A CA 1
ATOM 4650 C C . ALA A 1 577 ? 2.469 41.25 18.672 1 27.41 577 ALA A C 1
ATOM 4652 O O . ALA A 1 577 ? 1.628 41.812 19.375 1 27.41 577 ALA A O 1
ATOM 4653 N N . ILE A 1 578 ? 3.549 42 18.328 1 29.62 578 ILE A N 1
ATOM 4654 C CA . ILE A 1 578 ? 3.85 43.438 18.188 1 29.62 578 ILE A CA 1
ATOM 4655 C C . ILE A 1 578 ? 2.713 44.125 17.453 1 29.62 578 ILE A C 1
ATOM 4657 O O . ILE A 1 578 ? 2.277 43.688 16.391 1 29.62 578 ILE A O 1
ATOM 4661 N N . PRO A 1 579 ? 1.999 45 18.156 1 27.91 579 PRO A N 1
ATOM 4662 C CA . PRO A 1 579 ? 0.961 45.875 17.641 1 27.91 579 PRO A CA 1
ATOM 4663 C C . PRO A 1 579 ? 1.414 46.625 16.391 1 27.91 579 PRO A C 1
ATOM 4665 O O . PRO A 1 579 ? 2.564 47.094 16.328 1 27.91 579 PRO A O 1
ATOM 4668 N N . PHE A 1 580 ? 1.053 46.25 15.195 1 25.27 580 PHE A N 1
ATOM 4669 C CA . PHE A 1 580 ? 1.307 47.094 14.047 1 25.27 580 PHE A CA 1
ATOM 4670 C C . PHE A 1 580 ? 0.921 48.531 14.352 1 25.27 580 PHE A C 1
ATOM 4672 O O . PHE A 1 580 ? -0.058 48.781 15.062 1 25.27 580 PHE A O 1
ATOM 4679 N N . PRO A 1 581 ? 1.853 49.5 14.297 1 26.61 581 PRO A N 1
ATOM 4680 C CA . PRO A 1 581 ? 1.65 50.938 14.508 1 26.61 581 PRO A CA 1
ATOM 4681 C C . PRO A 1 581 ? 0.452 51.5 13.727 1 26.61 581 PRO A C 1
ATOM 4683 O O . PRO A 1 581 ? 0.143 51 12.641 1 26.61 581 PRO A O 1
ATOM 4686 N N . GLN A 1 582 ? -0.587 51.906 14.461 1 22.38 582 GLN A N 1
ATOM 4687 C CA . GLN A 1 582 ? -1.741 52.656 14.016 1 22.38 582 GLN A CA 1
ATOM 4688 C C . GLN A 1 582 ? -1.31 53.844 13.141 1 22.38 582 GLN A C 1
ATOM 4690 O O . GLN A 1 582 ? -0.456 54.625 13.547 1 22.38 582 GLN A O 1
ATOM 4695 N N . ASN A 1 583 ? -1.218 53.781 11.812 1 22.44 583 ASN A N 1
ATOM 4696 C CA . ASN A 1 583 ? -1.143 54.969 10.977 1 22.44 583 ASN A CA 1
ATOM 4697 C C . ASN A 1 583 ? -2.035 56.094 11.516 1 22.44 583 ASN A C 1
ATOM 4699 O O . ASN A 1 583 ? -3.209 55.844 11.812 1 22.44 583 ASN A O 1
ATOM 4703 N N . GLN A 1 584 ? -1.519 57.125 12.234 1 23.55 584 GLN A N 1
ATOM 4704 C CA . GLN A 1 584 ? -2.084 58.438 12.406 1 23.55 584 GLN A CA 1
ATOM 4705 C C . GLN A 1 584 ? -2.73 58.938 11.117 1 23.55 584 GLN A C 1
ATOM 4707 O O . GLN A 1 584 ? -2.357 58.5 10.023 1 23.55 584 GLN A O 1
ATOM 4712 N N . PRO A 1 585 ? -3.6 60.094 11.141 1 23.73 585 PRO A N 1
ATOM 4713 C CA . PRO A 1 585 ? -3.945 60.812 9.914 1 23.73 585 PRO A CA 1
ATOM 4714 C C . PRO A 1 585 ? -2.719 61.188 9.086 1 23.73 585 PRO A C 1
ATOM 4716 O O . PRO A 1 585 ? -1.631 61.375 9.641 1 23.73 585 PRO A O 1
ATOM 4719 N N . MET B 1 1 ? 49.094 42.688 -60.5 1 19.62 1 MET B N 1
ATOM 4720 C CA . MET B 1 1 ? 50.312 42.125 -59.938 1 19.62 1 MET B CA 1
ATOM 4721 C C . MET B 1 1 ? 50.062 40.719 -59.406 1 19.62 1 MET B C 1
ATOM 4723 O O . MET B 1 1 ? 48.938 40.406 -59 1 19.62 1 MET B O 1
ATOM 4727 N N . ASP B 1 2 ? 51.031 39.625 -59.469 1 22.84 2 ASP B N 1
ATOM 4728 C CA . ASP B 1 2 ? 51.438 38.281 -59.875 1 22.84 2 ASP B CA 1
ATOM 4729 C C . ASP B 1 2 ? 51.375 37.344 -58.656 1 22.84 2 ASP B C 1
ATOM 4731 O O . ASP B 1 2 ? 51.906 37.625 -57.594 1 22.84 2 ASP B O 1
ATOM 4735 N N . PRO B 1 3 ? 50.375 36.375 -58.5 1 24.69 3 PRO B N 1
ATOM 4736 C CA . PRO B 1 3 ? 49.656 35.594 -57.5 1 24.69 3 PRO B CA 1
ATOM 4737 C C . PRO B 1 3 ? 50.5 34.531 -56.875 1 24.69 3 PRO B C 1
ATOM 4739 O O . PRO B 1 3 ? 49.969 33.625 -56.188 1 24.69 3 PRO B O 1
ATOM 4742 N N . GLN B 1 4 ? 51.875 34.406 -57.281 1 19.86 4 GLN B N 1
ATOM 4743 C CA . GLN B 1 4 ? 52.688 33.188 -57.406 1 19.86 4 GLN B CA 1
ATOM 4744 C C . GLN B 1 4 ? 52.969 32.562 -56.031 1 19.86 4 GLN B C 1
ATOM 4746 O O . GLN B 1 4 ? 52.719 31.375 -55.844 1 19.86 4 GLN B O 1
ATOM 4751 N N . GLN B 1 5 ? 54.156 32.812 -55.281 1 19.22 5 GLN B N 1
ATOM 4752 C CA . GLN B 1 5 ? 55.344 32.031 -55 1 19.22 5 GLN B CA 1
ATOM 4753 C C . GLN B 1 5 ? 55.312 31.5 -53.562 1 19.22 5 GLN B C 1
ATOM 4755 O O . GLN B 1 5 ? 56.219 30.734 -53.156 1 19.22 5 GLN B O 1
ATOM 4760 N N . PHE B 1 6 ? 54.625 32.125 -52.531 1 21 6 PHE B N 1
ATOM 4761 C CA . PHE B 1 6 ? 55.344 32.094 -51.25 1 21 6 PHE B CA 1
ATOM 4762 C C . PHE B 1 6 ? 55.312 30.672 -50.688 1 21 6 PHE B C 1
ATOM 4764 O O . PHE B 1 6 ? 54.25 30.156 -50.344 1 21 6 PHE B O 1
ATOM 4771 N N . SER B 1 7 ? 56.25 29.688 -51.094 1 20.22 7 SER B N 1
ATOM 4772 C CA . SER B 1 7 ? 56.688 28.297 -50.938 1 20.22 7 SER B CA 1
ATOM 4773 C C . SER B 1 7 ? 57 27.984 -49.5 1 20.22 7 SER B C 1
ATOM 4775 O O . SER B 1 7 ? 58.062 28.344 -49 1 20.22 7 SER B O 1
ATOM 4777 N N . ARG B 1 8 ? 56 28.125 -48.5 1 18.69 8 ARG B N 1
ATOM 4778 C CA . ARG B 1 8 ? 56.125 28.141 -47.062 1 18.69 8 ARG B CA 1
ATOM 4779 C C . ARG B 1 8 ? 56.75 26.859 -46.531 1 18.69 8 ARG B C 1
ATOM 4781 O O . ARG B 1 8 ? 56.281 25.766 -46.812 1 18.69 8 ARG B O 1
ATOM 4788 N N . ARG B 1 9 ? 58.062 26.812 -46.156 1 19.03 9 ARG B N 1
ATOM 4789 C CA . ARG B 1 9 ? 59.125 25.906 -45.719 1 19.03 9 ARG B CA 1
ATOM 4790 C C . ARG B 1 9 ? 58.688 25.156 -44.469 1 19.03 9 ARG B C 1
ATOM 4792 O O . ARG B 1 9 ? 58.656 25.719 -43.375 1 19.03 9 ARG B O 1
ATOM 4799 N N . LEU B 1 10 ? 57.469 24.453 -44.406 1 19.7 10 LEU B N 1
ATOM 4800 C CA . LEU B 1 10 ? 56.938 23.844 -43.188 1 19.7 10 LEU B CA 1
ATOM 4801 C C . LEU B 1 10 ? 57.906 22.797 -42.656 1 19.7 10 LEU B C 1
ATOM 4803 O O . LEU B 1 10 ? 58.156 21.766 -43.281 1 19.7 10 LEU B O 1
ATOM 4807 N N . SER B 1 11 ? 59.062 23.234 -42.031 1 19.25 11 SER B N 1
ATOM 4808 C CA . SER B 1 11 ? 60.156 22.422 -41.5 1 19.25 11 SER B CA 1
ATOM 4809 C C . SER B 1 11 ? 59.625 21.312 -40.594 1 19.25 11 SER B C 1
ATOM 4811 O O . SER B 1 11 ? 58.594 21.453 -39.938 1 19.25 11 SER B O 1
ATOM 4813 N N . ALA B 1 12 ? 60.188 19.984 -40.688 1 21.56 12 ALA B N 1
ATOM 4814 C CA . ALA B 1 12 ? 60.125 18.594 -40.25 1 21.56 12 ALA B CA 1
ATOM 4815 C C . ALA B 1 12 ? 60.5 18.469 -38.781 1 21.56 12 ALA B C 1
ATOM 4817 O O . ALA B 1 12 ? 61.562 17.938 -38.469 1 21.56 12 ALA B O 1
ATOM 4818 N N . GLN B 1 13 ? 60.312 19.516 -37.938 1 19.62 13 GLN B N 1
ATOM 4819 C CA . GLN B 1 13 ? 61 19.219 -36.688 1 19.62 13 GLN B CA 1
ATOM 4820 C C . GLN B 1 13 ? 60.469 17.906 -36.094 1 19.62 13 GLN B C 1
ATOM 4822 O O . GLN B 1 13 ? 59.281 17.672 -36.031 1 19.62 13 GLN B O 1
ATOM 4827 N N . THR B 1 14 ? 61.312 16.844 -36.031 1 21.33 14 THR B N 1
ATOM 4828 C CA . THR B 1 14 ? 61.281 15.469 -35.531 1 21.33 14 THR B CA 1
ATOM 4829 C C . THR B 1 14 ? 60.969 15.43 -34.031 1 21.33 14 THR B C 1
ATOM 4831 O O . THR B 1 14 ? 61.812 15.758 -33.188 1 21.33 14 THR B O 1
ATOM 4834 N N . SER B 1 15 ? 60 16.172 -33.531 1 20.83 15 SER B N 1
ATOM 4835 C CA . SER B 1 15 ? 59.844 16.156 -32.062 1 20.83 15 SER B CA 1
ATOM 4836 C C . SER B 1 15 ? 59.719 14.734 -31.531 1 20.83 15 SER B C 1
ATOM 4838 O O . SER B 1 15 ? 58.906 13.953 -32.031 1 20.83 15 SER B O 1
ATOM 4840 N N . ARG B 1 16 ? 60.781 14.188 -30.875 1 21.56 16 ARG B N 1
ATOM 4841 C CA . ARG B 1 16 ? 61 12.969 -30.109 1 21.56 16 ARG B CA 1
ATOM 4842 C C . ARG B 1 16 ? 59.906 12.797 -29.047 1 21.56 16 ARG B C 1
ATOM 4844 O O . ARG B 1 16 ? 59.875 13.531 -28.062 1 21.56 16 ARG B O 1
ATOM 4851 N N . SER B 1 17 ? 58.719 12.531 -29.469 1 22.28 17 SER B N 1
ATOM 4852 C CA . SER B 1 17 ? 57.594 12.289 -28.562 1 22.28 17 SER B CA 1
ATOM 4853 C C . SER B 1 17 ? 57.906 11.164 -27.578 1 22.28 17 SER B C 1
ATOM 4855 O O . SER B 1 17 ? 58.125 10.016 -27.984 1 22.28 17 SER B O 1
ATOM 4857 N N . THR B 1 18 ? 58.875 11.445 -26.562 1 24.27 18 THR B N 1
ATOM 4858 C CA . THR B 1 18 ? 59.094 10.492 -25.484 1 24.27 18 THR B CA 1
ATOM 4859 C C . THR B 1 18 ? 57.781 10.008 -24.906 1 24.27 18 THR B C 1
ATOM 4861 O O . THR B 1 18 ? 56.969 10.812 -24.438 1 24.27 18 THR B O 1
ATOM 4864 N N . THR B 1 19 ? 57.219 9.008 -25.453 1 25.66 19 THR B N 1
ATOM 4865 C CA . THR B 1 19 ? 56.062 8.211 -25 1 25.66 19 THR B CA 1
ATOM 4866 C C . THR B 1 19 ? 56.25 7.754 -23.562 1 25.66 19 THR B C 1
ATOM 4868 O O . THR B 1 19 ? 56.938 6.77 -23.297 1 25.66 19 THR B O 1
ATOM 4871 N N . GLY B 1 20 ? 56.812 8.656 -22.672 1 26.12 20 GLY B N 1
ATOM 4872 C CA . GLY B 1 20 ? 56.781 8.133 -21.328 1 26.12 20 GLY B CA 1
ATOM 4873 C C . GLY B 1 20 ? 55.469 7.441 -20.969 1 26.12 20 GLY B C 1
ATOM 4874 O O . GLY B 1 20 ? 54.406 7.922 -21.328 1 26.12 20 GLY B O 1
ATOM 4875 N N . SER B 1 21 ? 55.562 6.113 -20.844 1 26.83 21 SER B N 1
ATOM 4876 C CA . SER B 1 21 ? 54.531 5.215 -20.328 1 26.83 21 SER B CA 1
ATOM 4877 C C . SER B 1 21 ? 53.812 5.805 -19.109 1 26.83 21 SER B C 1
ATOM 4879 O O . SER B 1 21 ? 54.438 5.914 -18.047 1 26.83 21 SER B O 1
ATOM 4881 N N . ASN B 1 22 ? 53.219 6.926 -19.188 1 27.33 22 ASN B N 1
ATOM 4882 C CA . ASN B 1 22 ? 52.312 7.371 -18.141 1 27.33 22 ASN B CA 1
ATOM 4883 C C . ASN B 1 22 ? 51.469 6.219 -17.609 1 27.33 22 ASN B C 1
ATOM 4885 O O . ASN B 1 22 ? 50.5 5.797 -18.25 1 27.33 22 ASN B O 1
ATOM 4889 N N . ALA B 1 23 ? 52.031 5.285 -16.875 1 28.95 23 ALA B N 1
ATOM 4890 C CA . ALA B 1 23 ? 51.344 4.301 -16.047 1 28.95 23 ALA B CA 1
ATOM 4891 C C . ALA B 1 23 ? 50.125 4.93 -15.352 1 28.95 23 ALA B C 1
ATOM 4893 O O . ALA B 1 23 ? 50.281 5.461 -14.242 1 28.95 23 ALA B O 1
ATOM 4894 N N . SER B 1 24 ? 49.5 5.805 -15.93 1 30.92 24 SER B N 1
ATOM 4895 C CA . SER B 1 24 ? 48.188 6.09 -15.391 1 30.92 24 SER B CA 1
ATOM 4896 C C . SER B 1 24 ? 47.5 4.816 -14.891 1 30.92 24 SER B C 1
ATOM 4898 O O . SER B 1 24 ? 47.375 3.848 -15.641 1 30.92 24 SER B O 1
ATOM 4900 N N . SER B 1 25 ? 47.812 4.297 -13.742 1 33.22 25 SER B N 1
ATOM 4901 C CA . SER B 1 25 ? 47.094 3.184 -13.125 1 33.22 25 SER B CA 1
ATOM 4902 C C . SER B 1 25 ? 45.656 3.113 -13.609 1 33.22 25 SER B C 1
ATOM 4904 O O . SER B 1 25 ? 44.812 3.898 -13.18 1 33.22 25 SER B O 1
ATOM 4906 N N . ILE B 1 26 ? 45.406 3.086 -14.812 1 36.31 26 ILE B N 1
ATOM 4907 C CA . ILE B 1 26 ? 44.125 2.711 -15.359 1 36.31 26 ILE B CA 1
ATOM 4908 C C . ILE B 1 26 ? 43.5 1.612 -14.5 1 36.31 26 ILE B C 1
ATOM 4910 O O . ILE B 1 26 ? 44.031 0.502 -14.422 1 36.31 26 ILE B O 1
ATOM 4914 N N . ARG B 1 27 ? 43.031 1.88 -13.367 1 46.91 27 ARG B N 1
ATOM 4915 C CA . ARG B 1 27 ? 42.219 0.947 -12.602 1 46.91 27 ARG B CA 1
ATOM 4916 C C . ARG B 1 27 ? 41.344 0.102 -13.531 1 46.91 27 ARG B C 1
ATOM 4918 O O . ARG B 1 27 ? 40.438 0.621 -14.172 1 46.91 27 ARG B O 1
ATOM 4925 N N . LEU B 1 28 ? 41.906 -0.844 -14.25 1 46.38 28 LEU B N 1
ATOM 4926 C CA . LEU B 1 28 ? 41.25 -1.823 -15.117 1 46.38 28 LEU B CA 1
ATOM 4927 C C . LEU B 1 28 ? 40.094 -2.473 -14.398 1 46.38 28 LEU B C 1
ATOM 4929 O O . LEU B 1 28 ? 40.188 -2.801 -13.211 1 46.38 28 LEU B O 1
ATOM 4933 N N . ARG B 1 29 ? 38.969 -2.408 -15.07 1 63.41 29 ARG B N 1
ATOM 4934 C CA . ARG B 1 29 ? 37.781 -3.141 -14.711 1 63.41 29 ARG B CA 1
ATOM 4935 C C . ARG B 1 29 ? 38.094 -4.59 -14.359 1 63.41 29 ARG B C 1
ATOM 4937 O O . ARG B 1 29 ? 38.781 -5.281 -15.117 1 63.41 29 ARG B O 1
ATOM 4944 N N . SER B 1 30 ? 37.906 -4.941 -13.094 1 75.81 30 SER B N 1
ATOM 4945 C CA . SER B 1 30 ? 38.188 -6.305 -12.648 1 75.81 30 SER B CA 1
ATOM 4946 C C . SER B 1 30 ? 37.375 -7.312 -13.445 1 75.81 30 SER B C 1
ATOM 4948 O O . SER B 1 30 ? 36.125 -7.199 -13.523 1 75.81 30 SER B O 1
ATOM 4950 N N . PRO B 1 31 ? 38 -8.18 -14.32 1 86.88 31 PRO B N 1
ATOM 4951 C CA . PRO B 1 31 ? 37.25 -9.234 -15.016 1 86.88 31 PRO B CA 1
ATOM 4952 C C . PRO B 1 31 ? 36.281 -9.992 -14.094 1 86.88 31 PRO B C 1
ATOM 4954 O O . PRO B 1 31 ? 35.188 -10.344 -14.508 1 86.88 31 PRO B O 1
ATOM 4957 N N . THR B 1 32 ? 36.75 -10.148 -12.883 1 93.5 32 THR B N 1
ATOM 4958 C CA . THR B 1 32 ? 35.906 -10.844 -11.914 1 93.5 32 THR B CA 1
ATOM 4959 C C . THR B 1 32 ? 34.656 -10.031 -11.602 1 93.5 32 THR B C 1
ATOM 4961 O O . THR B 1 32 ? 33.562 -10.578 -11.531 1 93.5 32 THR B O 1
ATOM 4964 N N . GLY B 1 33 ? 34.812 -8.734 -11.461 1 93 33 GLY B N 1
ATOM 4965 C CA . GLY B 1 33 ? 33.656 -7.867 -11.219 1 93 33 GLY B CA 1
ATOM 4966 C C . GLY B 1 33 ? 32.625 -7.898 -12.336 1 93 33 GLY B C 1
ATOM 4967 O O . GLY B 1 33 ? 31.438 -7.891 -12.078 1 93 33 GLY B O 1
ATOM 4968 N N . ILE B 1 34 ? 33.125 -7.965 -13.531 1 92.25 34 ILE B N 1
ATOM 4969 C CA . ILE B 1 34 ? 32.25 -8 -14.703 1 92.25 34 ILE B CA 1
ATOM 4970 C C . ILE B 1 34 ? 31.438 -9.297 -14.711 1 92.25 34 ILE B C 1
ATOM 4972 O O . ILE B 1 34 ? 30.219 -9.281 -14.922 1 92.25 34 ILE B O 1
ATOM 4976 N N . LYS B 1 35 ? 32.125 -10.414 -14.469 1 94.69 35 LYS B N 1
ATOM 4977 C CA . LYS B 1 35 ? 31.469 -11.719 -14.453 1 94.69 35 LYS B CA 1
ATOM 4978 C C . LYS B 1 35 ? 30.391 -11.781 -13.367 1 94.69 35 LYS B C 1
ATOM 4980 O O . LYS B 1 35 ? 29.312 -12.32 -13.586 1 94.69 35 LYS B O 1
ATOM 4985 N N . LEU B 1 36 ? 30.688 -11.266 -12.227 1 94.38 36 LEU B N 1
ATOM 4986 C CA . LEU B 1 36 ? 29.719 -11.25 -11.133 1 94.38 36 LEU B CA 1
ATOM 4987 C C . LEU B 1 36 ? 28.484 -10.445 -11.5 1 94.38 36 LEU B C 1
ATOM 4989 O O . LEU B 1 36 ? 27.359 -10.891 -11.273 1 94.38 36 LEU B O 1
ATOM 4993 N N . ARG B 1 37 ? 28.672 -9.242 -12.094 1 91.31 37 ARG B N 1
ATOM 4994 C CA . ARG B 1 37 ? 27.578 -8.352 -12.445 1 91.31 37 ARG B CA 1
ATOM 4995 C C . ARG B 1 37 ? 26.672 -8.977 -13.508 1 91.31 37 ARG B C 1
ATOM 4997 O O . ARG B 1 37 ? 25.469 -8.766 -13.508 1 91.31 37 ARG B O 1
ATOM 5004 N N . GLU B 1 38 ? 27.203 -9.797 -14.305 1 91 38 GLU B N 1
ATOM 5005 C CA . GLU B 1 38 ? 26.453 -10.445 -15.375 1 91 38 GLU B CA 1
ATOM 5006 C C . GLU B 1 38 ? 25.469 -11.477 -14.82 1 91 38 GLU B C 1
ATOM 5008 O O . GLU B 1 38 ? 24.5 -11.836 -15.484 1 91 38 GLU B O 1
ATOM 5013 N N . LYS B 1 39 ? 25.719 -11.914 -13.586 1 93.69 39 LYS B N 1
ATOM 5014 C CA . LYS B 1 39 ? 24.922 -13 -13.031 1 93.69 39 LYS B CA 1
ATOM 5015 C C . LYS B 1 39 ? 23.875 -12.461 -12.047 1 93.69 39 LYS B C 1
ATOM 5017 O O . LYS B 1 39 ? 23.094 -13.227 -11.484 1 93.69 39 LYS B O 1
ATOM 5022 N N . VAL B 1 40 ? 23.828 -11.117 -11.891 1 92.25 40 VAL B N 1
ATOM 5023 C CA . VAL B 1 40 ? 22.906 -10.508 -10.945 1 92.25 40 VAL B CA 1
ATOM 5024 C C . VAL B 1 40 ? 21.484 -10.602 -11.477 1 92.25 40 VAL B C 1
ATOM 5026 O O . VAL B 1 40 ? 21.234 -10.375 -12.664 1 92.25 40 VAL B O 1
ATOM 5029 N N . LEU B 1 41 ? 20.562 -10.945 -10.602 1 92 41 LEU B N 1
ATOM 5030 C CA . LEU B 1 41 ? 19.141 -11.078 -10.922 1 92 41 LEU B CA 1
ATOM 5031 C C . LEU B 1 41 ? 18.297 -10.172 -10.023 1 92 41 LEU B C 1
ATOM 5033 O O . LEU B 1 41 ? 18.672 -9.914 -8.875 1 92 41 LEU B O 1
ATOM 5037 N N . PRO B 1 42 ? 17.047 -9.789 -10.461 1 89.94 42 PRO B N 1
ATOM 5038 C CA . PRO B 1 42 ? 16.531 -9.898 -11.828 1 89.94 42 PRO B CA 1
ATOM 5039 C C . PRO B 1 42 ? 17.297 -9.023 -12.82 1 89.94 42 PRO B C 1
ATOM 5041 O O . PRO B 1 42 ? 17.906 -8.031 -12.43 1 89.94 42 PRO B O 1
ATOM 5044 N N . LYS B 1 43 ? 17.203 -9.477 -14.031 1 84.25 43 LYS B N 1
ATOM 5045 C CA . LYS B 1 43 ? 17.844 -8.68 -15.078 1 84.25 43 LYS B CA 1
ATOM 5046 C C . LYS B 1 43 ? 17.031 -7.426 -15.391 1 84.25 43 LYS B C 1
ATOM 5048 O O . LYS B 1 43 ? 15.797 -7.461 -15.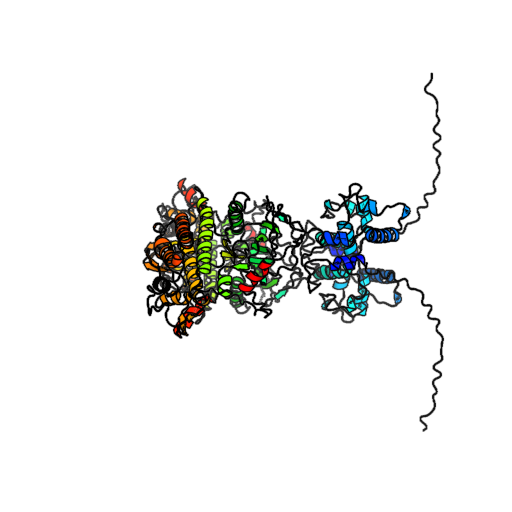375 1 84.25 43 LYS B O 1
ATOM 5053 N N . THR B 1 44 ? 17.578 -6.316 -15.211 1 71 44 THR B N 1
ATOM 5054 C CA . THR B 1 44 ? 16.859 -5.086 -15.531 1 71 44 THR B CA 1
ATOM 5055 C C . THR B 1 44 ? 17.438 -4.43 -16.781 1 71 44 THR B C 1
ATOM 5057 O O . THR B 1 44 ? 18.625 -4.566 -17.078 1 71 44 THR B O 1
ATOM 5060 N N . ALA B 1 45 ? 16.484 -4.164 -17.766 1 59.84 45 ALA B N 1
ATOM 5061 C CA . ALA B 1 45 ? 16.938 -3.469 -18.969 1 59.84 45 ALA B CA 1
ATOM 5062 C C . ALA B 1 45 ? 17.672 -2.182 -18.609 1 59.84 45 ALA B C 1
ATOM 5064 O O . ALA B 1 45 ? 18.594 -1.758 -19.328 1 59.84 45 ALA B O 1
ATOM 5065 N N . ASP B 1 46 ? 17.016 -1.553 -17.562 1 57.81 46 ASP B N 1
ATOM 5066 C CA . ASP B 1 46 ? 17.578 -0.265 -17.188 1 57.81 46 ASP B CA 1
ATOM 5067 C C . ASP B 1 46 ? 18.562 -0.419 -16.016 1 57.81 46 ASP B C 1
ATOM 5069 O O . ASP B 1 46 ? 18.156 -0.792 -14.914 1 57.81 46 ASP B O 1
ATOM 5073 N N . PRO B 1 47 ? 19.75 -0.535 -16.391 1 50.62 47 PRO B N 1
ATOM 5074 C CA . PRO B 1 47 ? 20.703 -0.627 -15.289 1 50.62 47 PRO B CA 1
ATOM 5075 C C . PRO B 1 47 ? 20.422 0.374 -14.172 1 50.62 47 PRO B C 1
ATOM 5077 O O . PRO B 1 47 ? 20.969 0.248 -13.07 1 50.62 47 PRO B O 1
ATOM 5080 N N . TYR B 1 48 ? 19.688 1.39 -14.594 1 51.31 48 TYR B N 1
ATOM 5081 C CA . TYR B 1 48 ? 19.438 2.461 -13.633 1 51.31 48 TYR B CA 1
ATOM 5082 C C . TYR B 1 48 ? 18.391 2.041 -12.609 1 51.31 48 TYR B C 1
ATOM 5084 O O . TYR B 1 48 ? 18.078 2.801 -11.695 1 51.31 48 TYR B O 1
ATOM 5092 N N . THR B 1 49 ? 17.953 0.858 -12.844 1 57.84 49 THR B N 1
ATOM 5093 C CA . THR B 1 49 ? 16.969 0.396 -11.867 1 57.84 49 THR B CA 1
ATOM 5094 C C . THR B 1 49 ? 17.656 -0.189 -10.641 1 57.84 49 THR B C 1
ATOM 5096 O O . THR B 1 49 ? 17.141 -1.109 -10.008 1 57.84 49 THR B O 1
ATOM 5099 N N . PHE B 1 50 ? 18.859 0.456 -10.516 1 57.03 50 PHE B N 1
ATOM 5100 C CA . PHE B 1 50 ? 19.766 0.01 -9.453 1 57.03 50 PHE B CA 1
ATOM 5101 C C . PHE B 1 50 ? 19.078 0.063 -8.102 1 57.03 50 PHE B C 1
ATOM 5103 O O . PHE B 1 50 ? 19.5 -0.594 -7.148 1 57.03 50 PHE B O 1
ATOM 5110 N N . HIS B 1 51 ? 17.938 0.736 -8.141 1 63.34 51 HIS B N 1
ATOM 5111 C CA . HIS B 1 51 ? 17.359 0.926 -6.816 1 63.34 51 HIS B CA 1
ATOM 5112 C C . HIS B 1 51 ? 16.516 -0.28 -6.41 1 63.34 51 HIS B C 1
ATOM 5114 O O . HIS B 1 51 ? 16.203 -0.458 -5.227 1 63.34 51 HIS B O 1
ATOM 5120 N N . LEU B 1 52 ? 16.375 -1.094 -7.398 1 73.69 52 LEU B N 1
ATOM 5121 C CA . LEU B 1 52 ? 15.586 -2.277 -7.078 1 73.69 52 LEU B CA 1
ATOM 5122 C C . LEU B 1 52 ? 16.453 -3.361 -6.457 1 73.69 52 LEU B C 1
ATOM 5124 O O . LEU B 1 52 ? 17.625 -3.521 -6.832 1 73.69 52 LEU B O 1
ATOM 5128 N N . PRO B 1 53 ? 15.93 -3.984 -5.508 1 80.31 53 PRO B N 1
ATOM 5129 C CA . PRO B 1 53 ? 16.703 -5.055 -4.883 1 80.31 53 PRO B CA 1
ATOM 5130 C C . PRO B 1 53 ? 17.062 -6.176 -5.855 1 80.31 53 PRO B C 1
ATOM 5132 O O . PRO B 1 53 ? 16.203 -6.648 -6.598 1 80.31 53 PRO B O 1
ATOM 5135 N N . ARG B 1 54 ? 18.344 -6.469 -5.914 1 89.81 54 ARG B N 1
ATOM 5136 C CA . ARG B 1 54 ? 18.859 -7.539 -6.762 1 89.81 54 ARG B CA 1
ATOM 5137 C C . ARG B 1 54 ? 19.719 -8.5 -5.961 1 89.81 54 ARG B C 1
ATOM 5139 O O . ARG B 1 54 ? 20.172 -8.18 -4.859 1 89.81 54 ARG B O 1
ATOM 5146 N N . PHE B 1 55 ? 19.906 -9.711 -6.578 1 94.12 55 PHE B N 1
ATOM 5147 C CA . PHE B 1 55 ? 20.719 -10.664 -5.836 1 94.12 55 PHE B CA 1
ATOM 5148 C C . PHE B 1 55 ? 21.625 -11.445 -6.777 1 94.12 55 PHE B C 1
ATOM 5150 O O . PHE B 1 55 ? 21.344 -11.555 -7.973 1 94.12 55 PHE B O 1
ATOM 5157 N N . LEU B 1 56 ? 22.719 -11.797 -6.242 1 95.69 56 LEU B N 1
ATOM 5158 C CA . LEU B 1 56 ? 23.688 -12.672 -6.895 1 95.69 56 LEU B CA 1
ATOM 5159 C C . LEU B 1 56 ? 23.562 -14.094 -6.355 1 95.69 56 LEU B C 1
ATOM 5161 O O . LEU B 1 56 ? 23.922 -14.359 -5.207 1 95.69 56 LEU B O 1
ATOM 5165 N N . PRO B 1 57 ? 23.078 -15.031 -7.273 1 96.38 57 PRO B N 1
ATOM 5166 C CA . PRO B 1 57 ? 22.906 -16.406 -6.793 1 96.38 57 PRO B CA 1
ATOM 5167 C C . PRO B 1 57 ? 24.203 -17.016 -6.285 1 96.38 57 PRO B C 1
ATOM 5169 O O . PRO B 1 57 ? 25.25 -16.859 -6.91 1 96.38 57 PRO B O 1
ATOM 5172 N N . GLU B 1 58 ? 24.125 -17.719 -5.223 1 94.81 58 GLU B N 1
ATOM 5173 C CA . GLU B 1 58 ? 25.312 -18.328 -4.598 1 94.81 58 GLU B CA 1
ATOM 5174 C C . GLU B 1 58 ? 25.969 -19.344 -5.527 1 94.81 58 GLU B C 1
ATOM 5176 O O . GLU B 1 58 ? 27.188 -19.484 -5.535 1 94.81 58 GLU B O 1
ATOM 5181 N N . CYS B 1 59 ? 25.172 -20.094 -6.254 1 94.62 59 CYS B N 1
ATOM 5182 C CA . CYS B 1 59 ? 25.719 -21.078 -7.188 1 94.62 59 CYS B CA 1
ATOM 5183 C C . CYS B 1 59 ? 26.594 -20.391 -8.227 1 94.62 59 CYS B C 1
ATOM 5185 O O . CYS B 1 59 ? 27.641 -20.938 -8.609 1 94.62 59 CYS B O 1
ATOM 5187 N N . ASP B 1 60 ? 26.188 -19.266 -8.672 1 94.81 60 ASP B N 1
ATOM 5188 C CA . ASP B 1 60 ? 26.984 -18.531 -9.648 1 94.81 60 ASP B CA 1
ATOM 5189 C C . ASP B 1 60 ? 28.234 -17.938 -9 1 94.81 60 ASP B C 1
ATOM 5191 O O . ASP B 1 60 ? 29.297 -17.906 -9.625 1 94.81 60 ASP B O 1
ATOM 5195 N N . LEU B 1 61 ? 28.078 -17.469 -7.801 1 94.19 61 LEU B N 1
ATOM 5196 C CA . LEU B 1 61 ? 29.234 -16.984 -7.051 1 94.19 61 LEU B CA 1
ATOM 5197 C C . LEU B 1 61 ? 30.312 -18.062 -6.977 1 94.19 61 LEU B C 1
ATOM 5199 O O . LEU B 1 61 ? 31.5 -17.781 -7.215 1 94.19 61 LEU B O 1
ATOM 5203 N N . ASN B 1 62 ? 29.969 -19.281 -6.699 1 92.31 62 ASN B N 1
ATOM 5204 C CA . ASN B 1 62 ? 30.891 -20.406 -6.574 1 92.31 62 ASN B CA 1
ATOM 5205 C C . ASN B 1 62 ? 31.531 -20.75 -7.914 1 92.31 62 ASN B C 1
ATOM 5207 O O . ASN B 1 62 ? 32.688 -21.156 -7.969 1 92.31 62 ASN B O 1
ATOM 5211 N N . THR B 1 63 ? 30.734 -20.609 -8.922 1 94.94 63 THR B N 1
ATOM 5212 C CA . THR B 1 63 ? 31.25 -20.953 -10.242 1 94.94 63 THR B CA 1
ATOM 5213 C C . THR B 1 63 ? 32.219 -19.891 -10.734 1 94.94 63 THR B C 1
ATOM 5215 O O . THR B 1 63 ? 33.188 -20.203 -11.461 1 94.94 63 THR B O 1
ATOM 5218 N N . ILE B 1 64 ? 32.031 -18.688 -10.336 1 95.75 64 ILE B N 1
ATOM 5219 C CA . ILE B 1 64 ? 32.875 -17.578 -10.797 1 95.75 64 ILE B CA 1
ATOM 5220 C C . ILE B 1 64 ? 34.125 -17.484 -9.938 1 95.75 64 ILE B C 1
ATOM 5222 O O . ILE B 1 64 ? 35.25 -17.328 -10.453 1 95.75 64 ILE B O 1
ATOM 5226 N N . LEU B 1 65 ? 33.938 -17.594 -8.625 1 95 65 LEU B N 1
ATOM 5227 C CA . LEU B 1 65 ? 35.062 -17.453 -7.695 1 95 65 LEU B CA 1
ATOM 5228 C C . LEU B 1 65 ? 35.688 -18.812 -7.402 1 95 65 LEU B C 1
ATOM 5230 O O . LEU B 1 65 ? 35.688 -19.266 -6.258 1 95 65 LEU B O 1
ATOM 5234 N N . THR B 1 66 ? 36.312 -19.328 -8.414 1 93.5 66 THR B N 1
ATOM 5235 C CA . THR B 1 66 ? 37.094 -20.547 -8.273 1 93.5 66 THR B CA 1
ATOM 5236 C C . THR B 1 66 ? 38.375 -20.297 -7.484 1 93.5 66 THR B C 1
ATOM 5238 O O . THR B 1 66 ? 38.719 -19.156 -7.191 1 93.5 66 THR B O 1
ATOM 5241 N N . ILE B 1 67 ? 39.062 -21.359 -7.164 1 92.06 67 ILE B N 1
ATOM 5242 C CA . ILE B 1 67 ? 40.312 -21.25 -6.434 1 92.06 67 ILE B CA 1
ATOM 5243 C C . ILE B 1 67 ? 41.312 -20.406 -7.227 1 92.06 67 ILE B C 1
ATOM 5245 O O . ILE B 1 67 ? 41.969 -19.531 -6.664 1 92.06 67 ILE B O 1
ATOM 5249 N N . GLU B 1 68 ? 41.312 -20.594 -8.516 1 93.12 68 GLU B N 1
ATOM 5250 C CA . GLU B 1 68 ? 42.219 -19.844 -9.383 1 93.12 68 GLU B CA 1
ATOM 5251 C C . GLU B 1 68 ? 41.875 -18.359 -9.398 1 93.12 68 GLU B C 1
ATOM 5253 O O . GLU B 1 68 ? 42.75 -17.516 -9.289 1 93.12 68 GLU B O 1
ATOM 5258 N N . THR B 1 69 ? 40.594 -18.094 -9.523 1 94.69 69 THR B N 1
ATOM 5259 C CA . THR B 1 69 ? 40.156 -16.703 -9.562 1 94.69 69 THR B CA 1
ATOM 5260 C C . THR B 1 69 ? 40.438 -16.016 -8.227 1 94.69 69 THR B C 1
ATOM 5262 O O . THR B 1 69 ? 40.875 -14.859 -8.203 1 94.69 69 THR B O 1
ATOM 5265 N N . VAL B 1 70 ? 40.188 -16.688 -7.145 1 94.31 70 VAL B N 1
ATOM 5266 C CA . VAL B 1 70 ? 40.406 -16.141 -5.812 1 94.31 70 VAL B CA 1
ATOM 5267 C C . VAL B 1 70 ? 41.875 -15.844 -5.621 1 94.31 70 VAL B C 1
ATOM 5269 O O . VAL B 1 70 ? 42.25 -14.797 -5.09 1 94.31 70 VAL B O 1
ATOM 5272 N N . LYS B 1 71 ? 42.719 -16.734 -6.043 1 92.44 71 LYS B N 1
ATOM 5273 C CA . LYS B 1 71 ? 44.156 -16.516 -5.941 1 92.44 71 LYS B CA 1
ATOM 5274 C C . LYS B 1 71 ? 44.594 -15.273 -6.719 1 92.44 71 LYS B C 1
ATOM 5276 O O . LYS B 1 71 ? 45.438 -14.5 -6.25 1 92.44 71 LYS B O 1
ATOM 5281 N N . GLU B 1 72 ? 44.031 -15.117 -7.832 1 91.62 72 GLU B N 1
ATOM 5282 C CA . GLU B 1 72 ? 44.344 -13.945 -8.648 1 91.62 72 GLU B CA 1
ATOM 5283 C C . GLU B 1 72 ? 43.938 -12.656 -7.945 1 91.62 72 GLU B C 1
ATOM 5285 O O . GLU B 1 72 ? 44.688 -11.68 -7.93 1 91.62 72 GLU B O 1
ATOM 5290 N N . VAL B 1 73 ? 42.75 -12.672 -7.395 1 93.25 73 VAL B N 1
ATOM 5291 C CA . VAL B 1 73 ? 42.25 -11.492 -6.695 1 93.25 73 VAL B CA 1
ATOM 5292 C C . VAL B 1 73 ? 43.094 -11.211 -5.469 1 93.25 73 VAL B C 1
ATOM 5294 O O . VAL B 1 73 ? 43.469 -10.062 -5.211 1 93.25 73 VAL B O 1
ATOM 5297 N N . MET B 1 74 ? 43.438 -12.258 -4.742 1 92.56 74 MET B N 1
ATOM 5298 C CA . MET B 1 74 ? 44.219 -12.094 -3.518 1 92.56 74 MET B CA 1
ATOM 5299 C C . MET B 1 74 ? 45.656 -11.625 -3.832 1 92.56 74 MET B C 1
ATOM 5301 O O . MET B 1 74 ? 46.25 -10.867 -3.061 1 92.56 74 MET B O 1
ATOM 5305 N N . GLU B 1 75 ? 46.156 -12.016 -4.906 1 90 75 GLU B N 1
ATOM 5306 C CA . GLU B 1 75 ? 47.469 -11.539 -5.328 1 90 75 GLU B CA 1
ATOM 5307 C C . GLU B 1 75 ? 47.469 -10.031 -5.574 1 90 75 GLU B C 1
ATOM 5309 O O . GLU B 1 75 ? 48.406 -9.328 -5.211 1 90 75 GLU B O 1
ATOM 5314 N N . MET B 1 76 ? 46.438 -9.656 -6.223 1 89.31 76 MET B N 1
ATOM 5315 C CA . MET B 1 76 ? 46.25 -8.219 -6.438 1 89.31 76 MET B CA 1
ATOM 5316 C C . MET B 1 76 ? 46.156 -7.48 -5.105 1 89.31 76 MET B C 1
ATOM 5318 O O . MET B 1 76 ? 46.688 -6.387 -4.953 1 89.31 76 MET B O 1
ATOM 5322 N N . VAL B 1 77 ? 45.469 -8.055 -4.16 1 91 77 VAL B N 1
ATOM 5323 C CA . VAL B 1 77 ? 45.281 -7.461 -2.84 1 91 77 VAL B CA 1
ATOM 5324 C C . VAL B 1 77 ? 46.656 -7.34 -2.135 1 91 77 VAL B C 1
ATOM 5326 O O . VAL B 1 77 ? 46.969 -6.285 -1.584 1 91 77 VAL B O 1
ATOM 5329 N N . TYR B 1 78 ? 47.469 -8.375 -2.26 1 89.06 78 TYR B N 1
ATOM 5330 C CA . TYR B 1 78 ? 48.75 -8.375 -1.605 1 89.06 78 TYR B CA 1
ATOM 5331 C C . TYR B 1 78 ? 49.688 -7.32 -2.217 1 89.06 78 TYR B C 1
ATOM 5333 O O . TYR B 1 78 ? 50.375 -6.609 -1.498 1 89.06 78 TYR B O 1
ATOM 5341 N N . THR B 1 79 ? 49.594 -7.219 -3.447 1 86.88 79 THR B N 1
ATOM 5342 C CA . THR B 1 79 ? 50.406 -6.254 -4.156 1 86.88 79 THR B CA 1
ATOM 5343 C C . THR B 1 79 ? 50.031 -4.824 -3.781 1 86.88 79 THR B C 1
ATOM 5345 O O . THR B 1 79 ? 50.875 -3.994 -3.496 1 86.88 79 THR B O 1
ATOM 5348 N N . ASN B 1 80 ? 48.781 -4.594 -3.717 1 85.25 80 ASN B N 1
ATOM 5349 C CA . ASN B 1 80 ? 48.281 -3.256 -3.414 1 85.25 80 ASN B CA 1
ATOM 5350 C C . ASN B 1 80 ? 48.562 -2.861 -1.969 1 85.25 80 ASN B C 1
ATOM 5352 O O . ASN B 1 80 ? 48.844 -1.694 -1.682 1 85.25 80 ASN B O 1
ATOM 5356 N N . ARG B 1 81 ? 48.531 -3.783 -1.102 1 84.75 81 ARG B N 1
ATOM 5357 C CA . ARG B 1 81 ? 48.781 -3.508 0.312 1 84.75 81 ARG B CA 1
ATOM 5358 C C . ARG B 1 81 ? 50.25 -3.672 0.667 1 84.75 81 ARG B C 1
ATOM 5360 O O . ARG B 1 81 ? 50.625 -3.514 1.828 1 84.75 81 ARG B O 1
ATOM 5367 N N . LYS B 1 82 ? 51.062 -3.957 -0.297 1 83.56 82 LYS B N 1
ATOM 5368 C CA . LYS B 1 82 ? 52.5 -4.156 -0.114 1 83.56 82 LYS B CA 1
ATOM 5369 C C . LYS B 1 82 ? 52.781 -5.211 0.957 1 83.56 82 LYS B C 1
ATOM 5371 O O . LYS B 1 82 ? 53.594 -4.996 1.847 1 83.56 82 LYS B O 1
ATOM 5376 N N . LEU B 1 83 ? 51.969 -6.16 0.895 1 80.69 83 LEU B N 1
ATOM 5377 C CA . LEU B 1 83 ? 52.156 -7.285 1.81 1 80.69 83 LEU B CA 1
ATOM 5378 C C . LEU B 1 83 ? 53 -8.375 1.176 1 80.69 83 LEU B C 1
ATOM 5380 O O . LEU B 1 83 ? 53 -8.555 -0.043 1 80.69 83 LEU B O 1
ATOM 5384 N N . GLU B 1 84 ? 53.781 -9.047 2.029 1 75.81 84 GLU B N 1
ATOM 5385 C CA . GLU B 1 84 ? 54.625 -10.148 1.532 1 75.81 84 GLU B CA 1
ATOM 5386 C C . GLU B 1 84 ? 53.781 -11.375 1.218 1 75.81 84 GLU B C 1
ATOM 5388 O O . GLU B 1 84 ? 53.312 -12.07 2.127 1 75.81 84 GLU B O 1
ATOM 5393 N N . LYS B 1 85 ? 53.625 -11.672 -0.009 1 71.12 85 LYS B N 1
ATOM 5394 C CA . LYS B 1 85 ? 52.719 -12.711 -0.526 1 71.12 85 LYS B CA 1
ATOM 5395 C C . LYS B 1 85 ? 53.062 -14.07 0.072 1 71.12 85 LYS B C 1
ATOM 5397 O O . LYS B 1 85 ? 52.188 -14.898 0.295 1 71.12 85 LYS B O 1
ATOM 5402 N N . GLU B 1 86 ? 54.312 -14.242 0.218 1 72.06 86 GLU B N 1
ATOM 5403 C CA . GLU B 1 86 ? 54.781 -15.562 0.64 1 72.06 86 GLU B CA 1
ATOM 5404 C C . GLU B 1 86 ? 54.281 -15.898 2.045 1 72.06 86 GLU B C 1
ATOM 5406 O O . GLU B 1 86 ? 54.25 -17.062 2.434 1 72.06 86 GLU B O 1
ATOM 5411 N N . LEU B 1 87 ? 53.75 -14.922 2.689 1 70.56 87 LEU B N 1
ATOM 5412 C CA . LEU B 1 87 ? 53.375 -15.125 4.082 1 70.56 87 LEU B CA 1
ATOM 5413 C C . LEU B 1 87 ? 51.875 -15.492 4.195 1 70.56 87 LEU B C 1
ATOM 5415 O O . LEU B 1 87 ? 51.406 -15.875 5.27 1 70.56 87 LEU B O 1
ATOM 5419 N N . PHE B 1 88 ? 51.312 -15.43 3.025 1 79.56 88 PHE B N 1
ATOM 5420 C CA . PHE B 1 88 ? 49.844 -15.602 3.137 1 79.56 88 PHE B CA 1
ATOM 5421 C C . PHE B 1 88 ? 49.375 -16.688 2.176 1 79.56 88 PHE B C 1
ATOM 5423 O O . PHE B 1 88 ? 49.938 -16.859 1.093 1 79.56 88 PHE B O 1
ATOM 5430 N N . ASP B 1 89 ? 48.469 -17.516 2.641 1 86.06 89 ASP B N 1
ATOM 5431 C CA . ASP B 1 89 ? 47.75 -18.5 1.827 1 86.06 89 ASP B CA 1
ATOM 5432 C C . ASP B 1 89 ? 46.344 -18.047 1.498 1 86.06 89 ASP B C 1
ATOM 5434 O O . ASP B 1 89 ? 45.438 -18.109 2.346 1 86.06 89 ASP B O 1
ATOM 5438 N N . PRO B 1 90 ? 46.219 -17.656 0.223 1 88.56 90 PRO B N 1
ATOM 5439 C CA . PRO B 1 90 ? 44.906 -17.141 -0.153 1 88.56 90 PRO B CA 1
ATOM 5440 C C . PRO B 1 90 ? 43.781 -18.125 0.118 1 88.56 90 PRO B C 1
ATOM 5442 O O . PRO B 1 90 ? 42.688 -17.734 0.502 1 88.56 90 PRO B O 1
ATOM 5445 N N . GLU B 1 91 ? 44 -19.359 -0.075 1 88.19 91 GLU B N 1
ATOM 5446 C CA . GLU B 1 91 ? 42.969 -20.375 0.125 1 88.19 91 GLU B CA 1
ATOM 5447 C C . GLU B 1 91 ? 42.562 -20.469 1.593 1 88.19 91 GLU B C 1
ATOM 5449 O O . GLU B 1 91 ? 41.375 -20.562 1.905 1 88.19 91 GLU B O 1
ATOM 5454 N N . GLN B 1 92 ? 43.469 -20.438 2.436 1 87.12 92 GLN B N 1
ATOM 5455 C CA . GLN B 1 92 ? 43.188 -20.531 3.863 1 87.12 92 GLN B CA 1
ATOM 5456 C C . GLN B 1 92 ? 42.469 -19.266 4.355 1 87.12 92 GLN B C 1
ATOM 5458 O O . GLN B 1 92 ? 41.688 -19.312 5.289 1 87.12 92 GLN B O 1
ATOM 5463 N N . GLN B 1 93 ? 42.781 -18.188 3.742 1 89.88 93 GLN B N 1
ATOM 5464 C CA . GLN B 1 93 ? 42.219 -16.922 4.164 1 89.88 93 GLN B CA 1
ATOM 5465 C C . GLN B 1 93 ? 40.75 -16.812 3.719 1 89.88 93 GLN B C 1
ATOM 5467 O O . GLN B 1 93 ? 39.938 -16.172 4.387 1 89.88 93 GLN B O 1
ATOM 5472 N N . ILE B 1 94 ? 40.469 -17.453 2.617 1 93.31 94 ILE B N 1
ATOM 5473 C CA . ILE B 1 94 ? 39.125 -17.312 2.047 1 93.31 94 ILE B CA 1
ATOM 5474 C C . ILE B 1 94 ? 38.281 -18.5 2.43 1 93.31 94 ILE B C 1
ATOM 5476 O O . ILE B 1 94 ? 37.062 -18.375 2.641 1 93.31 94 ILE B O 1
ATOM 5480 N N . TRP B 1 95 ? 38.938 -19.625 2.467 1 90.44 95 TRP B N 1
ATOM 5481 C CA . TRP B 1 95 ? 38.25 -20.828 2.922 1 90.44 95 TRP B CA 1
ATOM 5482 C C . TRP B 1 95 ? 38.812 -21.312 4.258 1 90.44 95 TRP B C 1
ATOM 5484 O O . TRP B 1 95 ? 40.031 -21.438 4.422 1 90.44 95 TRP B O 1
ATOM 5494 N N . GLY B 1 96 ? 37.938 -21.391 5.246 1 81.31 96 GLY B N 1
ATOM 5495 C CA . GLY B 1 96 ? 38.375 -21.906 6.535 1 81.31 96 GLY B CA 1
ATOM 5496 C C . GLY B 1 96 ? 38.812 -23.344 6.484 1 81.31 96 GLY B C 1
ATOM 5497 O O . GLY B 1 96 ? 38.75 -24 5.438 1 81.31 96 GLY B O 1
ATOM 5498 N N . ALA B 1 97 ? 39.375 -23.688 7.637 1 74.69 97 ALA B N 1
ATOM 5499 C CA . ALA B 1 97 ? 39.875 -25.047 7.77 1 74.69 97 ALA B CA 1
ATOM 5500 C C . ALA B 1 97 ? 38.781 -26.078 7.516 1 74.69 97 ALA B C 1
ATOM 5502 O O . ALA B 1 97 ? 39.031 -27.141 6.945 1 74.69 97 ALA B O 1
ATOM 5503 N N . HIS B 1 98 ? 37.531 -25.734 7.984 1 71.31 98 HIS B N 1
ATOM 5504 C CA . HIS B 1 98 ? 36.406 -26.625 7.797 1 71.31 98 HIS B CA 1
ATOM 5505 C C . HIS B 1 98 ? 35.5 -26.125 6.688 1 71.31 98 HIS B C 1
ATOM 5507 O O . HIS B 1 98 ? 34.75 -25.141 6.875 1 71.31 98 HIS B O 1
ATOM 5513 N N . ARG B 1 99 ? 35.875 -26.172 5.445 1 66.69 99 ARG B N 1
ATOM 5514 C CA . ARG B 1 99 ? 35.25 -25.719 4.203 1 66.69 99 ARG B CA 1
ATOM 5515 C C . ARG B 1 99 ? 33.844 -25.188 4.461 1 66.69 99 ARG B C 1
ATOM 5517 O O . ARG B 1 99 ? 33.188 -24.688 3.547 1 66.69 99 ARG B O 1
ATOM 5524 N N . ASP B 1 100 ? 33.438 -25.188 5.816 1 77.44 100 ASP B N 1
ATOM 5525 C CA . ASP B 1 100 ? 32.125 -24.672 6.102 1 77.44 100 ASP B CA 1
ATOM 5526 C C . ASP B 1 100 ? 32.125 -23.141 6.203 1 77.44 100 ASP B C 1
ATOM 5528 O O . ASP B 1 100 ? 31.094 -22.5 6.004 1 77.44 100 ASP B O 1
ATOM 5532 N N . LEU B 1 101 ? 33.25 -22.703 6.531 1 79.5 101 LEU B N 1
ATOM 5533 C CA . LEU B 1 101 ? 33.406 -21.25 6.625 1 79.5 101 LEU B CA 1
ATOM 5534 C C . LEU B 1 101 ? 34.062 -20.688 5.371 1 79.5 101 LEU B C 1
ATOM 5536 O O . LEU B 1 101 ? 35.062 -21.234 4.891 1 79.5 101 LEU B O 1
ATOM 5540 N N . LYS B 1 102 ? 33.406 -19.766 4.789 1 93.38 102 LYS B N 1
ATOM 5541 C CA . LYS B 1 102 ? 33.969 -19.125 3.611 1 93.38 102 LYS B CA 1
ATOM 5542 C C . LYS B 1 102 ? 33.75 -17.625 3.65 1 93.38 102 LYS B C 1
ATOM 5544 O O . LYS B 1 102 ? 32.938 -17.125 4.414 1 93.38 102 LYS B O 1
ATOM 5549 N N . ARG B 1 103 ? 34.656 -16.875 2.951 1 96.38 103 ARG B N 1
ATOM 5550 C CA . ARG B 1 103 ? 34.562 -15.422 2.791 1 96.38 103 ARG B CA 1
ATOM 5551 C C . ARG B 1 103 ? 34.25 -15.055 1.342 1 96.38 103 ARG B C 1
ATOM 5553 O O . ARG B 1 103 ? 34.719 -14.023 0.854 1 96.38 103 ARG B O 1
ATOM 5560 N N . LEU B 1 104 ? 33.562 -15.953 0.666 1 95.81 104 LEU B N 1
ATOM 5561 C CA . LEU B 1 104 ? 33.344 -15.734 -0.759 1 95.81 104 LEU B CA 1
ATOM 5562 C C . LEU B 1 104 ? 32.344 -14.586 -0.986 1 95.81 104 LEU B C 1
ATOM 5564 O O . LEU B 1 104 ? 32.562 -13.766 -1.881 1 95.81 104 LEU B O 1
ATOM 5568 N N . LYS B 1 105 ? 31.25 -14.578 -0.201 1 97.56 105 LYS B N 1
ATOM 5569 C CA . LYS B 1 105 ? 30.281 -13.492 -0.316 1 97.56 105 LYS B CA 1
ATOM 5570 C C . LYS B 1 105 ? 30.906 -12.141 -0.001 1 97.56 105 LYS B C 1
ATOM 5572 O O . LYS B 1 105 ? 30.656 -11.156 -0.695 1 97.56 105 LYS B O 1
ATOM 5577 N N . ILE B 1 106 ? 31.719 -12.148 1.026 1 98.12 106 ILE B N 1
ATOM 5578 C CA . ILE B 1 106 ? 32.438 -10.93 1.422 1 98.12 106 ILE B CA 1
ATOM 5579 C C . ILE B 1 106 ? 33.344 -10.477 0.293 1 98.12 106 ILE B C 1
ATOM 5581 O O . ILE B 1 106 ? 33.344 -9.312 -0.104 1 98.12 106 ILE B O 1
ATOM 5585 N N . LEU B 1 107 ? 34.156 -11.414 -0.218 1 97.38 107 LEU B N 1
ATOM 5586 C CA . LEU B 1 107 ? 35.094 -11.094 -1.296 1 97.38 107 LEU B CA 1
ATOM 5587 C C . LEU B 1 107 ? 34.344 -10.562 -2.518 1 97.38 107 LEU B C 1
ATOM 5589 O O . LEU B 1 107 ? 34.75 -9.562 -3.111 1 97.38 107 LEU B O 1
ATOM 5593 N N . ALA B 1 108 ? 33.25 -11.25 -2.871 1 97.44 108 ALA B N 1
ATOM 5594 C CA . ALA B 1 108 ? 32.469 -10.812 -4.012 1 97.44 108 ALA B CA 1
ATOM 5595 C C . ALA B 1 108 ? 31.969 -9.383 -3.812 1 97.44 108 ALA B C 1
ATOM 5597 O O . ALA B 1 108 ? 32.031 -8.562 -4.73 1 97.44 108 ALA B O 1
ATOM 5598 N N . THR B 1 109 ? 31.438 -9.078 -2.639 1 97.56 109 THR B N 1
ATOM 5599 C CA . THR B 1 109 ? 30.922 -7.746 -2.324 1 97.56 109 THR B CA 1
ATOM 5600 C C . THR B 1 109 ? 32.031 -6.699 -2.471 1 97.56 109 THR B C 1
ATOM 5602 O O . THR B 1 109 ? 31.812 -5.645 -3.074 1 97.56 109 THR B O 1
ATOM 5605 N N . LEU B 1 110 ? 33.188 -7.02 -1.957 1 97.56 110 LEU B N 1
ATOM 5606 C CA . LE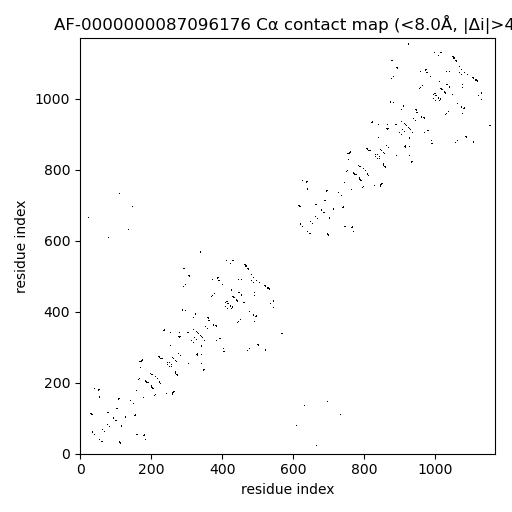U B 1 110 ? 34.312 -6.09 -2.006 1 97.56 110 LEU B CA 1
ATOM 5607 C C . LEU B 1 110 ? 34.781 -5.867 -3.441 1 97.56 110 LEU B C 1
ATOM 5609 O O . LEU B 1 110 ? 35.156 -4.754 -3.814 1 97.56 110 LEU B O 1
ATOM 5613 N N . VAL B 1 111 ? 34.781 -6.91 -4.211 1 96.25 111 VAL B N 1
ATOM 5614 C CA . VAL B 1 111 ? 35.125 -6.797 -5.625 1 96.25 111 VAL B CA 1
ATOM 5615 C C . VAL B 1 111 ? 34.094 -5.914 -6.336 1 96.25 111 VAL B C 1
ATOM 5617 O O . VAL B 1 111 ? 34.469 -5.055 -7.145 1 96.25 111 VAL B O 1
ATOM 5620 N N . LEU B 1 112 ? 32.875 -6.082 -6.023 1 94.5 112 LEU B N 1
ATOM 5621 C CA . LEU B 1 112 ? 31.812 -5.359 -6.688 1 94.5 112 LEU B CA 1
ATOM 5622 C C . LEU B 1 112 ? 31.875 -3.869 -6.367 1 94.5 112 LEU B C 1
ATOM 5624 O O . LEU B 1 112 ? 31.484 -3.035 -7.188 1 94.5 112 LEU B O 1
ATOM 5628 N N . ILE B 1 113 ? 32.375 -3.541 -5.156 1 94.56 113 ILE B N 1
ATOM 5629 C CA . ILE B 1 113 ? 32.438 -2.123 -4.824 1 94.56 113 ILE B CA 1
ATOM 5630 C C . ILE B 1 113 ? 33.844 -1.601 -5.152 1 94.56 113 ILE B C 1
ATOM 5632 O O . ILE B 1 113 ? 34.188 -0.478 -4.781 1 94.56 113 ILE B O 1
ATOM 5636 N N . GLU B 1 114 ? 34.719 -2.422 -5.758 1 93.56 114 GLU B N 1
ATOM 5637 C CA . GLU B 1 114 ? 36.031 -2.08 -6.289 1 93.56 114 GLU B CA 1
ATOM 5638 C C . GLU B 1 114 ? 37.031 -1.846 -5.168 1 93.56 114 GLU B C 1
ATOM 5640 O O . GLU B 1 114 ? 37.938 -1.013 -5.297 1 93.56 114 GLU B O 1
ATOM 5645 N N . GLU B 1 115 ? 36.75 -2.471 -4.016 1 94.69 115 GLU B N 1
ATOM 5646 C CA . GLU B 1 115 ? 37.656 -2.32 -2.885 1 94.69 115 GLU B CA 1
ATOM 5647 C C . GLU B 1 115 ? 38 -3.672 -2.264 1 94.69 115 GLU B C 1
ATOM 5649 O O . GLU B 1 115 ? 37.812 -3.879 -1.064 1 94.69 115 GLU B O 1
ATOM 5654 N N . PRO B 1 116 ? 38.625 -4.586 -3.059 1 95.06 116 PRO B N 1
ATOM 5655 C CA . PRO B 1 116 ? 38.906 -5.926 -2.547 1 95.06 116 PRO B CA 1
ATOM 5656 C C . PRO B 1 116 ? 39.969 -5.922 -1.441 1 95.06 116 PRO B C 1
ATOM 5658 O O . PRO B 1 116 ? 40.062 -6.891 -0.685 1 95.06 116 PRO B O 1
ATOM 5661 N N . THR B 1 117 ? 40.75 -4.832 -1.283 1 94.31 117 THR B N 1
ATOM 5662 C CA . THR B 1 117 ? 41.844 -4.789 -0.323 1 94.31 117 THR B CA 1
ATOM 5663 C C . THR B 1 117 ? 41.312 -4.84 1.107 1 94.31 117 THR B C 1
ATOM 5665 O O . THR B 1 117 ? 42.031 -5.242 2.027 1 94.31 117 THR B O 1
ATOM 5668 N N . TYR B 1 118 ? 40.062 -4.449 1.258 1 96.06 118 TYR B N 1
ATOM 5669 C CA . TYR B 1 118 ? 39.438 -4.449 2.588 1 96.06 118 TYR B CA 1
ATOM 5670 C C . TYR B 1 118 ? 39.25 -5.875 3.1 1 96.06 118 TYR B C 1
ATOM 5672 O O . TYR B 1 118 ? 38.938 -6.082 4.27 1 96.06 118 TYR B O 1
ATOM 5680 N N . ILE B 1 119 ? 39.562 -6.945 2.256 1 96.38 119 ILE B N 1
ATOM 5681 C CA . ILE B 1 119 ? 39.406 -8.336 2.658 1 96.38 119 ILE B CA 1
ATOM 5682 C C . ILE B 1 119 ? 40.344 -8.633 3.83 1 96.38 119 ILE B C 1
ATOM 5684 O O . ILE B 1 119 ? 40.031 -9.484 4.672 1 96.38 119 ILE B O 1
ATOM 5688 N N . ILE B 1 120 ? 41.406 -7.922 3.918 1 94.25 120 ILE B N 1
ATOM 5689 C CA . ILE B 1 120 ? 42.406 -8.133 4.969 1 94.25 120 ILE B CA 1
ATOM 5690 C C . ILE B 1 120 ? 41.781 -7.816 6.328 1 94.25 120 ILE B C 1
ATOM 5692 O O . ILE B 1 120 ? 42.062 -8.492 7.32 1 94.25 120 ILE B O 1
ATOM 5696 N N . ASN B 1 121 ? 40.938 -6.754 6.391 1 95.62 121 ASN B N 1
ATOM 5697 C CA . ASN B 1 121 ? 40.25 -6.43 7.629 1 95.62 121 ASN B CA 1
ATOM 5698 C C . ASN B 1 121 ? 39.375 -7.59 8.117 1 95.62 121 ASN B C 1
ATOM 5700 O O . ASN B 1 121 ? 39.312 -7.852 9.32 1 95.62 121 ASN B O 1
ATOM 5704 N N . PHE B 1 122 ? 38.812 -8.312 7.195 1 97 122 PHE B N 1
ATOM 5705 C CA . PHE B 1 122 ? 37.938 -9.438 7.543 1 97 122 PHE B CA 1
ATOM 5706 C C . PHE B 1 122 ? 38.781 -10.617 8.031 1 97 122 PHE B C 1
ATOM 5708 O O . PHE B 1 122 ? 38.375 -11.305 8.977 1 97 122 PHE B O 1
ATOM 5715 N N . VAL B 1 123 ? 39.875 -10.828 7.352 1 93.75 123 VAL B N 1
ATOM 5716 C CA . VAL B 1 123 ? 40.812 -11.891 7.758 1 93.75 123 VAL B CA 1
ATOM 5717 C C . VAL B 1 123 ? 41.344 -11.602 9.156 1 93.75 123 VAL B C 1
ATOM 5719 O O . VAL B 1 123 ? 41.281 -12.461 10.039 1 93.75 123 VAL B O 1
ATOM 5722 N N . ASP B 1 124 ? 41.688 -10.359 9.414 1 93.19 124 ASP B N 1
ATOM 5723 C CA . ASP B 1 124 ? 42.281 -9.953 10.688 1 93.19 124 ASP B CA 1
ATOM 5724 C C . ASP B 1 124 ? 41.281 -10.07 11.828 1 93.19 124 ASP B C 1
ATOM 5726 O O . ASP B 1 124 ? 41.656 -10.344 12.969 1 93.19 124 ASP B O 1
ATOM 5730 N N . ASN B 1 125 ? 40.062 -9.82 11.523 1 95.75 125 ASN B N 1
ATOM 5731 C CA . ASN B 1 125 ? 39.031 -9.836 12.555 1 95.75 125 ASN B CA 1
ATOM 5732 C C . ASN B 1 125 ? 38.281 -11.164 12.578 1 95.75 125 ASN B C 1
ATOM 5734 O O . ASN B 1 125 ? 37.312 -11.312 13.305 1 95.75 125 ASN B O 1
ATOM 5738 N N . ASP B 1 126 ? 38.625 -12.102 11.773 1 93.69 126 ASP B N 1
ATOM 5739 C CA . ASP B 1 126 ? 38.062 -13.445 11.695 1 93.69 126 ASP B CA 1
ATOM 5740 C C . ASP B 1 126 ? 36.562 -13.383 11.43 1 93.69 126 ASP B C 1
ATOM 5742 O O . ASP B 1 126 ? 35.75 -14.008 12.148 1 93.69 126 ASP B O 1
ATOM 5746 N N . ILE B 1 127 ? 36.188 -12.539 10.531 1 96.44 127 ILE B N 1
ATOM 5747 C CA . ILE B 1 127 ? 34.781 -12.398 10.141 1 96.44 127 ILE B CA 1
ATOM 5748 C C . ILE B 1 127 ? 34.531 -13.195 8.867 1 96.44 127 ILE B C 1
ATOM 5750 O O . ILE B 1 127 ? 35.219 -13.031 7.871 1 96.44 127 ILE B O 1
ATOM 5754 N N . TRP B 1 128 ? 33.5 -14.047 8.922 1 96.06 128 TRP B N 1
ATOM 5755 C CA . TRP B 1 128 ? 33.156 -14.922 7.812 1 96.06 128 TRP B CA 1
ATOM 5756 C C . TRP B 1 128 ? 31.781 -14.562 7.25 1 96.06 128 TRP B C 1
ATOM 5758 O O . TRP B 1 128 ? 31.094 -13.695 7.785 1 96.06 128 TRP B O 1
ATOM 5768 N N . ASP B 1 129 ? 31.359 -15.25 6.156 1 96.31 129 ASP B N 1
ATOM 5769 C CA . ASP B 1 129 ? 30.109 -14.945 5.445 1 96.31 129 ASP B CA 1
ATOM 5770 C C . ASP B 1 129 ? 28.906 -15.109 6.363 1 96.31 129 ASP B C 1
ATOM 5772 O O . ASP B 1 129 ? 27.891 -14.43 6.188 1 96.31 129 ASP B O 1
ATOM 5776 N N . ASP B 1 130 ? 28.938 -15.945 7.309 1 94.25 130 ASP B N 1
ATOM 5777 C CA . ASP B 1 130 ? 27.797 -16.25 8.156 1 94.25 130 ASP B CA 1
ATOM 5778 C C . ASP B 1 130 ? 27.469 -15.086 9.078 1 94.25 130 ASP B C 1
ATOM 5780 O O . ASP B 1 130 ? 26.391 -15.062 9.695 1 94.25 130 ASP B O 1
ATOM 5784 N N . LYS B 1 131 ? 28.297 -14.031 9.078 1 95.75 131 LYS B N 1
ATOM 5785 C CA . LYS B 1 131 ? 28.062 -12.883 9.953 1 95.75 131 LYS B CA 1
ATOM 5786 C C . LYS B 1 131 ? 27.328 -11.766 9.203 1 95.75 131 LYS B C 1
ATOM 5788 O O . LYS B 1 131 ? 26.922 -10.773 9.812 1 95.75 131 LYS B O 1
ATOM 5793 N N . LEU B 1 132 ? 27.219 -11.992 7.918 1 95.44 132 LEU B N 1
ATOM 5794 C CA . LEU B 1 132 ? 26.5 -10.984 7.152 1 95.44 132 LEU B CA 1
ATOM 5795 C C . LEU B 1 132 ? 25.016 -10.977 7.512 1 95.44 132 LEU B C 1
ATOM 5797 O O . LEU B 1 132 ? 24.453 -12.023 7.809 1 95.44 132 LEU B O 1
ATOM 5801 N N . PRO B 1 133 ? 24.406 -9.812 7.523 1 93.56 133 PRO B N 1
ATOM 5802 C CA . PRO B 1 133 ? 24.922 -8.492 7.141 1 93.56 133 PRO B CA 1
ATOM 5803 C C . PRO B 1 133 ? 25.672 -7.801 8.273 1 93.56 133 PRO B C 1
ATOM 5805 O O . PRO B 1 133 ? 25.469 -8.133 9.445 1 93.56 133 PRO B O 1
ATOM 5808 N N . LEU B 1 134 ? 26.531 -6.902 7.836 1 93.5 134 LEU B N 1
ATOM 5809 C CA . LEU B 1 134 ? 27.391 -6.207 8.789 1 93.5 134 LEU B CA 1
ATOM 5810 C C . LEU B 1 134 ? 27.172 -4.699 8.711 1 93.5 134 LEU B C 1
ATOM 5812 O O . LEU B 1 134 ? 26.797 -4.172 7.664 1 93.5 134 LEU B O 1
ATOM 5816 N N . ASP B 1 135 ? 27.359 -4.023 9.852 1 89.06 135 ASP B N 1
ATOM 5817 C CA . ASP B 1 135 ? 27.266 -2.566 9.914 1 89.06 135 ASP B CA 1
ATOM 5818 C C . ASP B 1 135 ? 28.297 -1.992 10.891 1 89.06 135 ASP B C 1
ATOM 5820 O O . ASP B 1 135 ? 28.75 -2.686 11.797 1 89.06 135 ASP B O 1
ATOM 5824 N N . PRO B 1 136 ? 28.672 -0.744 10.711 1 89.06 136 PRO B N 1
ATOM 5825 C CA . PRO B 1 136 ? 29.766 -0.155 11.492 1 89.06 136 PRO B CA 1
ATOM 5826 C C . PRO B 1 136 ? 29.406 0.018 12.969 1 89.06 136 PRO B C 1
ATOM 5828 O O . PRO B 1 136 ? 30.297 0.138 13.812 1 89.06 136 PRO B O 1
ATOM 5831 N N . VAL B 1 137 ? 28.156 0.114 13.25 1 85.62 137 VAL B N 1
ATOM 5832 C CA . VAL B 1 137 ? 27.75 0.303 14.641 1 85.62 137 VAL B CA 1
ATOM 5833 C C . VAL B 1 137 ? 27.984 -0.986 15.422 1 85.62 137 VAL B C 1
ATOM 5835 O O . VAL B 1 137 ? 28.562 -0.964 16.516 1 85.62 137 VAL B O 1
ATOM 5838 N N . SER B 1 138 ? 27.625 -2.07 14.867 1 87.38 138 SER B N 1
ATOM 5839 C CA . SER B 1 138 ? 27.75 -3.363 15.531 1 87.38 138 SER B CA 1
ATOM 5840 C C . SER B 1 138 ? 29.156 -3.918 15.414 1 87.38 138 SER B C 1
ATOM 5842 O O . SER B 1 138 ? 29.594 -4.719 16.25 1 87.38 138 SER B O 1
ATOM 5844 N N . HIS B 1 139 ? 29.922 -3.457 14.367 1 92.38 139 HIS B N 1
ATOM 5845 C CA . HIS B 1 139 ? 31.266 -3.969 14.133 1 92.38 139 HIS B CA 1
ATOM 5846 C C . HIS B 1 139 ? 32.25 -2.832 13.891 1 92.38 139 HIS B C 1
ATOM 5848 O O . HIS B 1 139 ? 32.906 -2.775 12.844 1 92.38 139 HIS B O 1
ATOM 5854 N N . PRO B 1 140 ? 32.438 -2.035 14.859 1 91.12 140 PRO B N 1
ATOM 5855 C CA . PRO B 1 140 ? 33.281 -0.857 14.68 1 91.12 140 PRO B CA 1
ATOM 5856 C C . PRO B 1 140 ? 34.719 -1.22 14.336 1 91.12 140 PRO B C 1
ATOM 5858 O O . PRO B 1 140 ? 35.375 -0.525 13.547 1 91.12 140 PRO B O 1
ATOM 5861 N N . MET B 1 141 ? 35.312 -2.281 14.883 1 94.88 141 MET B N 1
ATOM 5862 C CA . MET B 1 141 ? 36.719 -2.666 14.656 1 94.88 141 MET B CA 1
ATOM 5863 C C . MET B 1 141 ? 36.906 -3.105 13.211 1 94.88 141 MET B C 1
ATOM 5865 O O . MET B 1 141 ? 37.969 -2.818 12.609 1 94.88 141 MET B O 1
ATOM 5869 N N . LEU B 1 142 ? 35.938 -3.754 12.68 1 95.88 142 LEU B N 1
ATOM 5870 C CA . LEU B 1 142 ? 36.031 -4.23 11.297 1 95.88 142 LEU B CA 1
ATOM 5871 C C . LEU B 1 142 ? 36.188 -3.064 10.328 1 95.88 142 LEU B C 1
ATOM 5873 O O . LEU B 1 142 ? 36.969 -3.145 9.375 1 95.88 142 LEU B O 1
ATOM 5877 N N . PHE B 1 143 ? 35.469 -2.016 10.633 1 93.81 143 PHE B N 1
ATOM 5878 C CA . PHE B 1 143 ? 35.406 -0.921 9.672 1 93.81 143 PHE B CA 1
ATOM 5879 C C . PHE B 1 143 ? 36.406 0.176 10.023 1 93.81 143 PHE B C 1
ATOM 5881 O O . PHE B 1 143 ? 36.406 1.244 9.406 1 93.81 143 PHE B O 1
ATOM 5888 N N . ASP B 1 144 ? 37.156 -0.135 10.961 1 92.44 144 ASP B N 1
ATOM 5889 C CA . ASP B 1 144 ? 38.219 0.809 11.312 1 92.44 144 ASP B CA 1
ATOM 5890 C C . ASP B 1 144 ? 39.156 1.046 10.125 1 92.44 144 ASP B C 1
ATOM 5892 O O . ASP B 1 144 ? 39.594 0.095 9.477 1 92.44 144 ASP B O 1
ATOM 5896 N N . GLY B 1 145 ? 39.375 2.332 9.758 1 90.88 145 GLY B N 1
ATOM 5897 C CA . GLY B 1 145 ? 40.281 2.691 8.68 1 90.88 145 GLY B CA 1
ATOM 5898 C C . GLY B 1 145 ? 39.625 2.75 7.32 1 90.88 145 GLY B C 1
ATOM 5899 O O . GLY B 1 145 ? 40.25 3.133 6.332 1 90.88 145 GLY B O 1
ATOM 5900 N N . TRP B 1 146 ? 38.312 2.289 7.227 1 93.31 146 TRP B N 1
ATOM 5901 C CA . TRP B 1 146 ? 37.594 2.393 5.965 1 93.31 146 TRP B CA 1
ATOM 5902 C C . TRP B 1 146 ? 37.219 3.842 5.676 1 93.31 146 TRP B C 1
ATOM 5904 O O . TRP B 1 146 ? 37 4.633 6.598 1 93.31 146 TRP B O 1
ATOM 5914 N N . LEU B 1 147 ? 37.219 4.195 4.465 1 92.56 147 LEU B N 1
ATOM 5915 C CA . LEU B 1 147 ? 36.594 5.457 4.086 1 92.56 147 LEU B CA 1
ATOM 5916 C C . LEU B 1 147 ? 35.062 5.363 4.172 1 92.56 147 LEU B C 1
ATOM 5918 O O . LEU B 1 147 ? 34.5 4.309 3.889 1 92.56 147 LEU B O 1
ATOM 5922 N N . ASP B 1 148 ? 34.406 6.422 4.566 1 89.94 148 ASP B N 1
ATOM 5923 C CA . ASP B 1 148 ? 32.969 6.43 4.828 1 89.94 148 ASP B CA 1
ATOM 5924 C C . ASP B 1 148 ? 32.188 6.004 3.586 1 89.94 148 ASP B C 1
ATOM 5926 O O . ASP B 1 148 ? 31.234 5.23 3.684 1 89.94 148 ASP B O 1
ATOM 5930 N N . GLY B 1 149 ? 32.562 6.488 2.447 1 90.5 149 GLY B N 1
ATOM 5931 C CA . GLY B 1 149 ? 31.875 6.117 1.222 1 90.5 149 GLY B CA 1
ATOM 5932 C C . GLY B 1 149 ? 31.953 4.633 0.918 1 90.5 149 GLY B C 1
ATOM 5933 O O . GLY B 1 149 ? 31 4.051 0.395 1 90.5 149 GLY B O 1
ATOM 5934 N N . HIS B 1 150 ? 33.125 4.047 1.229 1 93.62 150 HIS B N 1
ATOM 5935 C CA . HIS B 1 150 ? 33.312 2.617 1.013 1 93.62 150 HIS B CA 1
ATOM 5936 C C . HIS B 1 150 ? 32.438 1.806 1.982 1 93.62 150 HIS B C 1
ATOM 5938 O O . HIS B 1 150 ? 31.891 0.769 1.609 1 93.62 150 HIS B O 1
ATOM 5944 N N . ILE B 1 151 ? 32.375 2.324 3.229 1 92.25 151 ILE B N 1
ATOM 5945 C CA . ILE B 1 151 ? 31.531 1.671 4.219 1 92.25 151 ILE B CA 1
ATOM 5946 C C . ILE B 1 151 ? 30.078 1.66 3.729 1 92.25 151 ILE B C 1
ATOM 5948 O O . ILE B 1 151 ? 29.422 0.621 3.758 1 92.25 151 ILE B O 1
ATOM 5952 N N . GLU B 1 152 ? 29.609 2.797 3.24 1 89.25 152 GLU B N 1
ATOM 5953 C CA . GLU B 1 152 ? 28.234 2.926 2.752 1 89.25 152 GLU B CA 1
ATOM 5954 C C . GLU B 1 152 ? 27.984 2.002 1.562 1 89.25 152 GLU B C 1
ATOM 5956 O O . GLU B 1 152 ? 26.953 1.343 1.491 1 89.25 152 GLU B O 1
ATOM 5961 N N . SER B 1 153 ? 28.922 1.948 0.678 1 91.06 153 SER B N 1
ATOM 5962 C CA . SER B 1 153 ? 28.797 1.086 -0.492 1 91.06 153 SER B CA 1
ATOM 5963 C C . SER B 1 153 ? 28.734 -0.385 -0.091 1 91.06 153 SER B C 1
ATOM 5965 O O . SER B 1 153 ? 27.953 -1.159 -0.645 1 91.06 153 SER B O 1
ATOM 5967 N N . PHE B 1 154 ? 29.609 -0.733 0.854 1 93.56 154 PHE B N 1
ATOM 5968 C CA . PHE B 1 154 ? 29.641 -2.117 1.315 1 93.56 154 PHE B CA 1
ATOM 5969 C C . PHE B 1 154 ? 28.328 -2.496 1.978 1 93.56 154 PHE B C 1
ATOM 5971 O O . PHE B 1 154 ? 27.75 -3.547 1.677 1 93.56 154 PHE B O 1
ATOM 5978 N N . CYS B 1 155 ? 27.875 -1.632 2.844 1 90.88 155 CYS B N 1
ATOM 5979 C CA . CYS B 1 155 ? 26.656 -1.902 3.598 1 90.88 155 CYS B CA 1
ATOM 5980 C C . CYS B 1 155 ? 25.453 -2.025 2.668 1 90.88 155 CYS B C 1
ATOM 5982 O O . CYS B 1 155 ? 24.531 -2.783 2.945 1 90.88 155 CYS B O 1
ATOM 5984 N N . HIS B 1 156 ? 25.5 -1.353 1.586 1 88.88 156 HIS B N 1
ATOM 5985 C CA . HIS B 1 156 ? 24.422 -1.44 0.605 1 88.88 156 HIS B CA 1
ATOM 5986 C C . HIS B 1 156 ? 24.578 -2.689 -0.259 1 88.88 156 HIS B C 1
ATOM 5988 O O . HIS B 1 156 ? 23.609 -3.439 -0.437 1 88.88 156 HIS B O 1
ATOM 5994 N N . ARG B 1 157 ? 25.75 -2.945 -0.712 1 91.94 157 ARG B N 1
ATOM 5995 C CA . ARG B 1 157 ? 26.016 -3.963 -1.728 1 91.94 157 ARG B CA 1
ATOM 5996 C C . ARG B 1 157 ? 25.984 -5.359 -1.121 1 91.94 157 ARG B C 1
ATOM 5998 O O . ARG B 1 157 ? 25.703 -6.34 -1.816 1 91.94 157 ARG B O 1
ATOM 6005 N N . GLN B 1 158 ? 26.203 -5.453 0.174 1 94.62 158 GLN B N 1
ATOM 6006 C CA . GLN B 1 158 ? 26.297 -6.77 0.796 1 94.62 158 GLN B CA 1
ATOM 6007 C C . GLN B 1 158 ? 24.984 -7.539 0.661 1 94.62 158 GLN B C 1
ATOM 6009 O O . GLN B 1 158 ? 24.984 -8.773 0.639 1 94.62 158 GLN B O 1
ATOM 6014 N N . TYR B 1 159 ? 23.922 -6.895 0.464 1 93.12 159 TYR B N 1
ATOM 6015 C CA . TYR B 1 159 ? 22.625 -7.555 0.415 1 93.12 159 TYR B CA 1
ATOM 6016 C C . TYR B 1 159 ? 22.438 -8.305 -0.9 1 93.12 159 TYR B C 1
ATOM 6018 O O . TYR B 1 159 ? 21.562 -9.172 -1.013 1 93.12 159 TYR B O 1
ATOM 6026 N N . TRP B 1 160 ? 23.266 -7.984 -1.933 1 93.75 160 TRP B N 1
ATOM 6027 C CA . TRP B 1 160 ? 23.203 -8.703 -3.199 1 93.75 160 TRP B CA 1
ATOM 6028 C C . TRP B 1 160 ? 23.469 -10.188 -2.996 1 93.75 160 TRP B C 1
ATOM 6030 O O . TRP B 1 160 ? 23.078 -11.023 -3.82 1 93.75 160 TRP B O 1
ATOM 6040 N N . VAL B 1 161 ? 24.203 -10.5 -1.923 1 97.06 161 VAL B N 1
ATOM 6041 C CA . VAL B 1 161 ? 24.594 -11.891 -1.741 1 97.06 161 VAL B CA 1
ATOM 6042 C C . VAL B 1 161 ? 23.828 -12.492 -0.565 1 97.06 161 VAL B C 1
ATOM 6044 O O . VAL B 1 161 ? 24.266 -13.477 0.031 1 97.06 161 VAL B O 1
ATOM 6047 N N . LEU B 1 162 ? 22.641 -11.883 -0.189 1 95.94 162 LEU B N 1
ATOM 6048 C CA . LEU B 1 162 ? 21.969 -12.32 1.027 1 95.94 162 LEU B CA 1
ATOM 6049 C C . LEU B 1 162 ? 20.531 -12.727 0.732 1 95.94 162 LEU B C 1
ATOM 6051 O O . LEU B 1 162 ? 19.688 -12.734 1.63 1 95.94 162 LEU B O 1
ATOM 6055 N N . ALA B 1 163 ? 20.172 -13.008 -0.492 1 96.62 163 ALA B N 1
ATOM 6056 C CA . ALA B 1 163 ? 18.828 -13.492 -0.788 1 96.62 163 ALA B CA 1
ATOM 6057 C C . ALA B 1 163 ? 18.5 -14.719 0.06 1 96.62 163 ALA B C 1
ATOM 6059 O O . ALA B 1 163 ? 19.312 -15.625 0.207 1 96.62 163 ALA B O 1
ATOM 6060 N N . PRO B 1 164 ? 17.375 -14.719 0.646 1 96.5 164 PRO B N 1
ATOM 6061 C CA . PRO B 1 164 ? 17.016 -15.844 1.512 1 96.5 164 PRO B CA 1
ATOM 6062 C C . PRO B 1 164 ? 16.562 -17.078 0.726 1 96.5 164 PRO B C 1
ATOM 6064 O O . PRO B 1 164 ? 15.945 -16.938 -0.337 1 96.5 164 PRO B O 1
ATOM 6067 N N . VAL B 1 165 ? 16.875 -18.188 1.254 1 96.31 165 VAL B N 1
ATOM 6068 C CA . VAL B 1 165 ? 16.281 -19.438 0.756 1 96.31 165 VAL B CA 1
ATOM 6069 C C . VAL B 1 165 ? 14.867 -19.594 1.317 1 96.31 165 VAL B C 1
ATOM 6071 O O . VAL B 1 165 ? 14.664 -19.531 2.531 1 96.31 165 VAL B O 1
ATOM 6074 N N . LEU B 1 166 ? 13.906 -19.75 0.467 1 96.62 166 LEU B N 1
ATOM 6075 C CA . LEU B 1 166 ? 12.523 -19.922 0.891 1 96.62 166 LEU B CA 1
ATOM 6076 C C . LEU B 1 166 ? 12.242 -21.375 1.249 1 96.62 166 LEU B C 1
ATOM 6078 O O . LEU B 1 166 ? 12.273 -22.25 0.379 1 96.62 166 LEU B O 1
ATOM 6082 N N . ASP B 1 167 ? 11.953 -21.594 2.508 1 95.25 167 ASP B N 1
ATOM 6083 C CA . ASP B 1 167 ? 11.719 -22.938 3.016 1 95.25 167 ASP B CA 1
ATOM 6084 C C . ASP B 1 167 ? 10.234 -23.297 2.939 1 95.25 167 ASP B C 1
ATOM 6086 O O . ASP B 1 167 ? 9.445 -22.875 3.783 1 95.25 167 ASP B O 1
ATOM 6090 N N . PHE B 1 168 ? 9.898 -24.125 1.991 1 92.44 168 PHE B N 1
ATOM 6091 C CA . PHE B 1 168 ? 8.5 -24.484 1.775 1 92.44 168 PHE B CA 1
ATOM 6092 C C . PHE B 1 168 ? 8.125 -25.703 2.607 1 92.44 168 PHE B C 1
ATOM 6094 O O . PHE B 1 168 ? 7.02 -26.234 2.479 1 92.44 168 PHE B O 1
ATOM 6101 N N . THR B 1 169 ? 9.023 -26.156 3.455 1 89.62 169 THR B N 1
ATOM 6102 C CA . THR B 1 169 ? 8.758 -27.312 4.305 1 89.62 169 THR B CA 1
ATOM 6103 C C . THR B 1 169 ? 8.109 -26.875 5.617 1 89.62 169 THR B C 1
ATOM 6105 O O . THR B 1 169 ? 7.621 -27.719 6.379 1 89.62 169 THR B O 1
ATOM 6108 N N . THR B 1 170 ? 8.125 -25.594 5.824 1 85.94 170 THR B N 1
ATOM 6109 C CA . THR B 1 170 ? 7.535 -25.062 7.043 1 85.94 170 THR B CA 1
ATOM 6110 C C . THR B 1 170 ? 6.57 -23.922 6.715 1 85.94 170 THR B C 1
ATOM 6112 O O . THR B 1 170 ? 6.57 -23.406 5.594 1 85.94 170 THR B O 1
ATOM 6115 N N . THR B 1 171 ? 5.699 -23.641 7.703 1 82.56 171 THR B N 1
ATOM 6116 C CA . THR B 1 171 ? 4.77 -22.531 7.523 1 82.56 171 THR B CA 1
ATOM 6117 C C . THR B 1 171 ? 5.152 -21.359 8.422 1 82.56 171 THR B C 1
ATOM 6119 O O . THR B 1 171 ? 4.324 -20.484 8.695 1 82.56 171 THR B O 1
ATOM 6122 N N . LYS B 1 172 ? 6.344 -21.406 8.797 1 88.25 172 LYS B N 1
ATOM 6123 C CA . LYS B 1 172 ? 6.809 -20.344 9.68 1 88.25 172 LYS B CA 1
ATOM 6124 C C . LYS B 1 172 ? 6.852 -19 8.945 1 88.25 172 LYS B C 1
ATOM 6126 O O . LYS B 1 172 ? 7.344 -18.922 7.816 1 88.25 172 LYS B O 1
ATOM 6131 N N . HIS B 1 173 ? 6.312 -18.016 9.617 1 93.88 173 HIS B N 1
ATOM 6132 C CA . HIS B 1 173 ? 6.324 -16.672 9.062 1 93.88 173 HIS B CA 1
ATOM 6133 C C . HIS B 1 173 ? 7.688 -16.016 9.25 1 93.88 173 HIS B C 1
ATOM 6135 O O . HIS B 1 173 ? 8.297 -16.125 10.312 1 93.88 173 HIS B O 1
ATOM 6141 N N . ARG B 1 174 ? 8.195 -15.336 8.242 1 95.88 174 ARG B N 1
ATOM 6142 C CA . ARG B 1 174 ? 9.5 -14.688 8.328 1 95.88 174 ARG B CA 1
ATOM 6143 C C . ARG B 1 174 ? 9.367 -13.172 8.211 1 95.88 174 ARG B C 1
ATOM 6145 O O . ARG B 1 174 ? 8.422 -12.672 7.594 1 95.88 174 ARG B O 1
ATOM 6152 N N . VAL B 1 175 ? 10.242 -12.469 8.875 1 93.94 175 VAL B N 1
ATOM 6153 C CA . VAL B 1 175 ? 10.32 -11.016 8.781 1 93.94 175 VAL B CA 1
ATOM 6154 C C . VAL B 1 175 ? 11.688 -10.602 8.25 1 93.94 175 VAL B C 1
ATOM 6156 O O . VAL B 1 175 ? 12.719 -10.961 8.828 1 93.94 175 VAL B O 1
ATOM 6159 N N . PHE B 1 176 ? 11.672 -9.859 7.164 1 91.31 176 PHE B N 1
ATOM 6160 C CA . PHE B 1 176 ? 12.914 -9.43 6.547 1 91.31 176 PHE B CA 1
ATOM 6161 C C . PHE B 1 176 ? 13.047 -7.914 6.59 1 91.31 176 PHE B C 1
ATOM 6163 O O . PHE B 1 176 ? 12.047 -7.195 6.5 1 91.31 176 PHE B O 1
ATOM 6170 N N . ASP B 1 177 ? 14.281 -7.508 6.645 1 84.88 177 ASP B N 1
ATOM 6171 C CA . ASP B 1 177 ? 14.586 -6.102 6.398 1 84.88 177 ASP B CA 1
ATOM 6172 C C . ASP B 1 177 ? 14.297 -5.727 4.949 1 84.88 177 ASP B C 1
ATOM 6174 O O . ASP B 1 177 ? 14.453 -6.547 4.043 1 84.88 177 ASP B O 1
ATOM 6178 N N . ALA B 1 178 ? 13.938 -4.449 4.75 1 81.62 178 ALA B N 1
ATOM 6179 C CA . ALA B 1 178 ? 13.523 -3.977 3.434 1 81.62 178 ALA B CA 1
ATOM 6180 C C . ALA B 1 178 ? 14.656 -4.121 2.42 1 81.62 178 ALA B C 1
ATOM 6182 O O . ALA B 1 178 ? 14.414 -4.188 1.212 1 81.62 178 ALA B O 1
ATOM 6183 N N . ARG B 1 179 ? 15.906 -4.352 2.863 1 86.62 179 ARG B N 1
ATOM 6184 C CA . ARG B 1 179 ? 17.062 -4.383 1.979 1 86.62 179 ARG B CA 1
ATOM 6185 C C . ARG B 1 179 ? 17.312 -5.789 1.438 1 86.62 179 ARG B C 1
ATOM 6187 O O . ARG B 1 179 ? 18.078 -5.973 0.49 1 86.62 179 ARG B O 1
ATOM 6194 N N . PHE B 1 180 ? 16.656 -6.688 1.976 1 90.94 180 PHE B N 1
ATOM 6195 C CA . PHE B 1 180 ? 16.828 -8.055 1.507 1 90.94 180 PHE B CA 1
ATOM 6196 C C . PHE B 1 180 ? 16.172 -8.25 0.145 1 90.94 180 PHE B C 1
ATOM 6198 O O . PHE B 1 180 ? 14.992 -7.961 -0.027 1 90.94 180 PHE B O 1
ATOM 6205 N N . PRO B 1 181 ? 16.984 -8.703 -0.791 1 93.06 181 PRO B N 1
ATOM 6206 C CA . PRO B 1 181 ? 16.391 -9.047 -2.082 1 93.06 181 PRO B CA 1
ATOM 6207 C C . PRO B 1 181 ? 15.727 -10.422 -2.08 1 93.06 181 PRO B C 1
ATOM 6209 O O . PRO B 1 181 ? 16.328 -11.398 -1.606 1 93.06 181 PRO B O 1
ATOM 6212 N N . MET B 1 182 ? 14.508 -10.461 -2.535 1 94.56 182 MET B N 1
ATOM 6213 C CA . MET B 1 182 ? 13.859 -11.758 -2.68 1 94.56 182 MET B CA 1
ATOM 6214 C C . MET B 1 182 ? 14.375 -12.484 -3.922 1 94.56 182 MET B C 1
ATOM 6216 O O . MET B 1 182 ? 14.719 -11.852 -4.918 1 94.56 182 MET B O 1
ATOM 6220 N N . PRO B 1 183 ? 14.453 -13.742 -3.85 1 96.56 183 PRO B N 1
ATOM 6221 C CA . PRO B 1 183 ? 15.086 -14.508 -4.926 1 96.56 183 PRO B CA 1
ATOM 6222 C C . PRO B 1 183 ? 14.164 -14.711 -6.129 1 96.56 183 PRO B C 1
ATOM 6224 O O . PRO B 1 183 ? 14.047 -15.828 -6.641 1 96.56 183 PRO B O 1
ATOM 6227 N N . PHE B 1 184 ? 13.602 -13.719 -6.625 1 95.38 184 PHE B N 1
ATOM 6228 C CA . PHE B 1 184 ? 12.773 -13.75 -7.824 1 95.38 184 PHE B CA 1
ATOM 6229 C C . PHE B 1 184 ? 13.617 -13.477 -9.07 1 95.38 184 PHE B C 1
ATOM 6231 O O . PHE B 1 184 ? 14.508 -12.625 -9.047 1 95.38 184 PHE B O 1
ATOM 6238 N N . GLU B 1 185 ? 13.328 -14.07 -10.07 1 92.94 185 GLU B N 1
ATOM 6239 C CA . GLU B 1 185 ? 14.141 -13.992 -11.281 1 92.94 185 GLU B CA 1
ATOM 6240 C C . GLU B 1 185 ? 13.781 -12.758 -12.102 1 92.94 185 GLU B C 1
ATOM 6242 O O . GLU B 1 185 ? 14.57 -12.32 -12.938 1 92.94 185 GLU B O 1
ATOM 6247 N N . GLU B 1 186 ? 12.586 -12.234 -11.844 1 89.12 186 GLU B N 1
ATOM 6248 C CA . GLU B 1 186 ? 12.125 -11.062 -12.578 1 89.12 186 GLU B CA 1
ATOM 6249 C C . GLU B 1 186 ? 11.68 -9.961 -11.617 1 89.12 186 GLU B C 1
ATOM 6251 O O . GLU B 1 186 ? 11.344 -10.227 -10.469 1 89.12 186 GLU B O 1
ATOM 6256 N N . VAL B 1 187 ? 11.742 -8.781 -12.148 1 85.75 187 VAL B N 1
ATOM 6257 C CA . VAL B 1 187 ? 11.273 -7.637 -11.375 1 85.75 187 VAL B CA 1
ATOM 6258 C C . VAL B 1 187 ? 9.766 -7.734 -11.164 1 85.75 187 VAL B C 1
ATOM 6260 O O . VAL B 1 187 ? 9.023 -8.062 -12.086 1 85.75 187 VAL B O 1
ATOM 6263 N N . LEU B 1 188 ? 9.383 -7.5 -9.953 1 84.5 188 LEU B N 1
ATOM 6264 C CA . LEU B 1 188 ? 7.957 -7.512 -9.656 1 84.5 188 LEU B CA 1
ATOM 6265 C C . LEU B 1 188 ? 7.285 -6.242 -10.172 1 84.5 188 LEU B C 1
ATOM 6267 O O . LEU B 1 188 ? 7.566 -5.145 -9.688 1 84.5 188 LEU B O 1
ATOM 6271 N N . ASP B 1 189 ? 6.5 -6.355 -11.109 1 80.94 189 ASP B N 1
ATOM 6272 C CA . ASP B 1 189 ? 5.73 -5.234 -11.641 1 80.94 189 ASP B CA 1
ATOM 6273 C C . ASP B 1 189 ? 4.293 -5.262 -11.133 1 80.94 189 ASP B C 1
ATOM 6275 O O . ASP B 1 189 ? 3.426 -5.891 -11.742 1 80.94 189 ASP B O 1
ATOM 6279 N N . TRP B 1 190 ? 3.994 -4.539 -10.156 1 80 190 TRP B N 1
ATOM 6280 C CA . TRP B 1 190 ? 2.701 -4.59 -9.477 1 80 190 TRP B CA 1
ATOM 6281 C C . TRP B 1 190 ? 1.629 -3.885 -10.297 1 80 190 TRP B C 1
ATOM 6283 O O . TRP B 1 190 ? 0.438 -3.99 -10 1 80 190 TRP B O 1
ATOM 6293 N N . SER B 1 191 ? 2.09 -3.109 -11.297 1 71.75 191 SER B N 1
ATOM 6294 C CA . SER B 1 191 ? 1.094 -2.531 -12.195 1 71.75 191 SER B CA 1
ATOM 6295 C C . SER B 1 191 ? 0.327 -3.617 -12.945 1 71.75 191 SER B C 1
ATOM 6297 O O . SER B 1 191 ? -0.796 -3.391 -13.398 1 71.75 191 SER B O 1
ATOM 6299 N N . GLN B 1 192 ? 0.885 -4.805 -12.906 1 74.5 192 GLN B N 1
ATOM 6300 C CA . GLN B 1 192 ? 0.277 -5.934 -13.602 1 74.5 192 GLN B CA 1
ATOM 6301 C C . GLN B 1 192 ? -0.459 -6.852 -12.625 1 74.5 192 GLN B C 1
ATOM 6303 O O . GLN B 1 192 ? -0.992 -7.887 -13.016 1 74.5 192 GLN B O 1
ATOM 6308 N N . ALA B 1 193 ? -0.451 -6.414 -11.461 1 82.12 193 ALA B N 1
ATOM 6309 C CA . ALA B 1 193 ? -1.028 -7.27 -10.422 1 82.12 193 ALA B CA 1
ATOM 6310 C C . ALA B 1 193 ? -2.549 -7.312 -10.531 1 82.12 193 ALA B C 1
ATOM 6312 O O . ALA B 1 193 ? -3.166 -6.383 -11.062 1 82.12 193 ALA B O 1
ATOM 6313 N N . LYS B 1 194 ? -3.061 -8.43 -10.125 1 76.38 194 LYS B N 1
ATOM 6314 C CA . LYS B 1 194 ? -4.504 -8.594 -9.984 1 76.38 194 LYS B CA 1
ATOM 6315 C C . LYS B 1 194 ? -4.934 -8.438 -8.523 1 76.38 194 LYS B C 1
ATOM 6317 O O . LYS B 1 194 ? -4.129 -8.617 -7.613 1 76.38 194 LYS B O 1
ATOM 6322 N N . GLY B 1 195 ? -6.023 -8.047 -8.383 1 67.31 195 GLY B N 1
ATOM 6323 C CA . GLY B 1 195 ? -6.551 -7.934 -7.031 1 67.31 195 GLY B CA 1
ATOM 6324 C C . GLY B 1 195 ? -6.805 -6.496 -6.613 1 67.31 195 GLY B C 1
ATOM 6325 O O . GLY B 1 195 ? -6.645 -5.574 -7.414 1 67.31 195 GLY B O 1
ATOM 6326 N N . GLY B 1 196 ? -7.387 -6.23 -5.484 1 63.16 196 GLY B N 1
ATOM 6327 C CA . GLY B 1 196 ? -7.773 -4.93 -4.961 1 63.16 196 GLY B CA 1
ATOM 6328 C C . GLY B 1 196 ? -7.797 -4.875 -3.445 1 63.16 196 GLY B C 1
ATOM 6329 O O . GLY B 1 196 ? -6.773 -5.09 -2.795 1 63.16 196 GLY B O 1
ATOM 6330 N N . ALA B 1 197 ? -9.023 -4.926 -2.957 1 59.44 197 ALA B N 1
ATOM 6331 C CA . ALA B 1 197 ? -9.273 -4.688 -1.538 1 59.44 197 ALA B CA 1
ATOM 6332 C C . ALA B 1 197 ? -8.688 -5.809 -0.682 1 59.44 197 ALA B C 1
ATOM 6334 O O . ALA B 1 197 ? -8.297 -5.582 0.464 1 59.44 197 ALA B O 1
ATOM 6335 N N . ASN B 1 198 ? -8.539 -6.984 -1.271 1 70.94 198 ASN B N 1
ATOM 6336 C CA . ASN B 1 198 ? -8.055 -8.117 -0.486 1 70.94 198 ASN B CA 1
ATOM 6337 C C . ASN B 1 198 ? -6.57 -8.375 -0.735 1 70.94 198 ASN B C 1
ATOM 6339 O O . ASN B 1 198 ? -6.031 -9.391 -0.29 1 70.94 198 ASN B O 1
ATOM 6343 N N . GLY B 1 199 ? -5.953 -7.555 -1.458 1 79.5 199 GLY B N 1
ATOM 6344 C CA . GLY B 1 199 ? -4.539 -7.719 -1.765 1 79.5 199 GLY B CA 1
ATOM 6345 C C . GLY B 1 199 ? -4.262 -7.824 -3.252 1 79.5 199 GLY B C 1
ATOM 6346 O O . GLY B 1 199 ? -5.168 -8.094 -4.039 1 79.5 199 GLY B O 1
ATOM 6347 N N . LEU B 1 200 ? -3.039 -7.641 -3.584 1 85.19 200 LEU B N 1
ATOM 6348 C CA . LEU B 1 200 ? -2.6 -7.738 -4.973 1 85.19 200 LEU B CA 1
ATOM 6349 C C . LEU B 1 200 ? -1.855 -9.047 -5.215 1 85.19 200 LEU B C 1
ATOM 6351 O O . LEU B 1 200 ? -1.087 -9.492 -4.363 1 85.19 200 LEU B O 1
ATOM 6355 N N . VAL B 1 201 ? -2.141 -9.656 -6.309 1 91.38 201 VAL B N 1
ATOM 6356 C CA . VAL B 1 201 ? -1.51 -10.938 -6.613 1 91.38 201 VAL B CA 1
ATOM 6357 C C . VAL B 1 201 ? -0.71 -10.828 -7.906 1 91.38 201 VAL B C 1
ATOM 6359 O O . VAL B 1 201 ? -1.18 -10.242 -8.883 1 91.38 201 VAL B O 1
ATOM 6362 N N . LEU B 1 202 ? 0.499 -11.367 -7.949 1 91.69 202 LEU B N 1
ATOM 6363 C CA . LEU B 1 202 ? 1.386 -11.344 -9.109 1 91.69 202 LEU B CA 1
ATOM 6364 C C . LEU B 1 202 ? 1.994 -12.719 -9.352 1 91.69 202 LEU B C 1
ATOM 6366 O O . LEU B 1 202 ? 2.293 -13.445 -8.406 1 91.69 202 LEU B O 1
ATOM 6370 N N . LYS B 1 203 ? 2.131 -13.047 -10.602 1 92.94 203 LYS B N 1
ATOM 6371 C CA . LYS B 1 203 ? 2.855 -14.258 -10.984 1 92.94 203 LYS B CA 1
ATOM 6372 C C . LYS B 1 203 ? 4.363 -14.031 -10.945 1 92.94 203 LYS B C 1
ATOM 6374 O O . LYS B 1 203 ? 4.852 -13 -11.414 1 92.94 203 LYS B O 1
ATOM 6379 N N . VAL B 1 204 ? 5.141 -14.992 -10.344 1 94.88 204 VAL B N 1
ATOM 6380 C CA . VAL B 1 204 ? 6.582 -14.781 -10.219 1 94.88 204 VAL B CA 1
ATOM 6381 C C . VAL B 1 204 ? 7.312 -16.109 -10.438 1 94.88 204 VAL B C 1
ATOM 6383 O O . VAL B 1 204 ? 6.711 -17.172 -10.359 1 94.88 204 VAL B O 1
ATOM 6386 N N . LYS B 1 205 ? 8.547 -16 -10.727 1 95.81 205 LYS B N 1
ATOM 6387 C CA . LYS B 1 205 ? 9.469 -17.141 -10.789 1 95.81 205 LYS B CA 1
ATOM 6388 C C . LYS B 1 205 ? 10.531 -17.047 -9.695 1 95.81 205 LYS B C 1
ATOM 6390 O O . LYS B 1 205 ? 11.211 -16.031 -9.57 1 95.81 205 LYS B O 1
ATOM 6395 N N . ILE B 1 206 ? 10.609 -18.078 -8.922 1 96.38 206 ILE B N 1
ATOM 6396 C CA . ILE B 1 206 ? 11.594 -18.141 -7.844 1 96.38 206 ILE B CA 1
ATOM 6397 C C . ILE B 1 206 ? 12.812 -18.938 -8.305 1 96.38 206 ILE B C 1
ATOM 6399 O O . ILE B 1 206 ? 12.664 -20.016 -8.883 1 96.38 206 ILE B O 1
ATOM 6403 N N . HIS B 1 207 ? 13.977 -18.422 -8.07 1 96.44 207 HIS B N 1
ATOM 6404 C CA . HIS B 1 207 ? 15.195 -19.125 -8.438 1 96.44 207 HIS B CA 1
ATOM 6405 C C . HIS B 1 207 ? 15.227 -20.531 -7.832 1 96.44 207 HIS B C 1
ATOM 6407 O O . HIS B 1 207 ? 14.969 -20.688 -6.637 1 96.44 207 HIS B O 1
ATOM 6413 N N . GLU B 1 208 ? 15.562 -21.5 -8.547 1 94.44 208 GLU B N 1
ATOM 6414 C CA . GLU B 1 208 ? 15.445 -22.906 -8.172 1 94.44 208 GLU B CA 1
ATOM 6415 C C . GLU B 1 208 ? 16.297 -23.219 -6.949 1 94.44 208 GLU B C 1
ATOM 6417 O O . GLU B 1 208 ? 15.883 -23.984 -6.074 1 94.44 208 GLU B O 1
ATOM 6422 N N . LYS B 1 209 ? 17.484 -22.578 -6.926 1 95 209 LYS B N 1
ATOM 6423 C CA . LYS B 1 209 ? 18.438 -22.906 -5.859 1 95 209 LYS B CA 1
ATOM 6424 C C . LYS B 1 209 ? 18.062 -22.219 -4.555 1 95 209 LYS B C 1
ATOM 6426 O O . LYS B 1 209 ? 18.688 -22.453 -3.518 1 95 209 LYS B O 1
ATOM 6431 N N . TYR B 1 210 ? 17.078 -21.422 -4.613 1 96.88 210 TYR B N 1
ATOM 6432 C CA . TYR B 1 210 ? 16.672 -20.688 -3.422 1 96.88 210 TYR B CA 1
ATOM 6433 C C . TYR B 1 210 ? 15.32 -21.188 -2.914 1 96.88 210 TYR B C 1
ATOM 6435 O O . TYR B 1 210 ? 14.562 -20.422 -2.307 1 96.88 210 TYR B O 1
ATOM 6443 N N . GLN B 1 211 ? 15 -22.391 -3.236 1 95.69 211 GLN B N 1
ATOM 6444 C CA . GLN B 1 211 ? 13.812 -23.094 -2.744 1 95.69 211 GLN B CA 1
ATOM 6445 C C . GLN B 1 211 ? 14.195 -24.359 -1.999 1 95.69 211 GLN B C 1
ATOM 6447 O O . GLN B 1 211 ? 15.039 -25.141 -2.463 1 95.69 211 GLN B O 1
ATOM 6452 N N . ARG B 1 212 ? 13.609 -24.5 -0.815 1 94.56 212 ARG B N 1
ATOM 6453 C CA . ARG B 1 212 ? 13.766 -25.75 -0.089 1 94.56 212 ARG B CA 1
ATOM 6454 C C . ARG B 1 212 ? 12.461 -26.531 -0.033 1 94.56 212 ARG B C 1
ATOM 6456 O O . ARG B 1 212 ? 11.453 -26.016 0.462 1 94.56 212 ARG B O 1
ATOM 6463 N N . TRP B 1 213 ? 12.469 -27.656 -0.546 1 92.62 213 TRP B N 1
ATOM 6464 C CA . TRP B 1 213 ? 11.297 -28.516 -0.61 1 92.62 213 TRP B CA 1
ATOM 6465 C C . TRP B 1 213 ? 11.523 -29.812 0.174 1 92.62 213 TRP B C 1
ATOM 6467 O O . TRP B 1 213 ? 12.664 -30.219 0.397 1 92.62 213 TRP B O 1
ATOM 6477 N N . ALA B 1 214 ? 10.375 -30.359 0.553 1 86.94 214 ALA B N 1
ATOM 6478 C CA . ALA B 1 214 ? 10.461 -31.719 1.093 1 86.94 214 ALA B CA 1
ATOM 6479 C C . ALA B 1 214 ? 10.914 -32.688 0.025 1 86.94 214 ALA B C 1
ATOM 6481 O O . ALA B 1 214 ? 10.734 -32.469 -1.171 1 86.94 214 ALA B O 1
ATOM 6482 N N . PRO B 1 215 ? 11.492 -33.75 0.526 1 85.06 215 PRO B N 1
ATOM 6483 C CA . PRO B 1 215 ? 11.93 -34.75 -0.446 1 85.06 215 PRO B CA 1
ATOM 6484 C C . PRO B 1 215 ? 10.797 -35.25 -1.345 1 85.06 215 PRO B C 1
ATOM 6486 O O . PRO B 1 215 ? 9.656 -35.375 -0.885 1 85.06 215 PRO B O 1
ATOM 6489 N N . LEU B 1 216 ? 10.961 -35.438 -2.633 1 79.75 216 LEU B N 1
ATOM 6490 C CA . LEU B 1 216 ? 10.055 -36 -3.625 1 79.75 216 LEU B CA 1
ATOM 6491 C C . LEU B 1 216 ? 9.016 -34.969 -4.059 1 79.75 216 LEU B C 1
ATOM 6493 O O . LEU B 1 216 ? 8.133 -35.281 -4.867 1 79.75 216 LEU B O 1
ATOM 6497 N N . SER B 1 217 ? 9.102 -33.75 -3.432 1 84.19 217 SER B N 1
ATOM 6498 C CA . SER B 1 217 ? 8.195 -32.688 -3.883 1 84.19 217 SER B CA 1
ATOM 6499 C C . SER B 1 217 ? 8.664 -32.094 -5.203 1 84.19 217 SER B C 1
ATOM 6501 O O . SER B 1 217 ? 9.867 -32 -5.465 1 84.19 217 SER B O 1
ATOM 6503 N N . LYS B 1 218 ? 7.703 -31.828 -5.961 1 83.12 218 LYS B N 1
ATOM 6504 C CA . LYS B 1 218 ? 8.031 -31.188 -7.23 1 83.12 218 LYS B CA 1
ATOM 6505 C C . LYS B 1 218 ? 7.75 -29.688 -7.176 1 83.12 218 LYS B C 1
ATOM 6507 O O . LYS B 1 218 ? 6.645 -29.266 -6.832 1 83.12 218 LYS B O 1
ATOM 6512 N N . PRO B 1 219 ? 8.812 -28.953 -7.543 1 89.81 219 PRO B N 1
ATOM 6513 C CA . PRO B 1 219 ? 8.602 -27.5 -7.566 1 89.81 219 PRO B CA 1
ATOM 6514 C C . PRO B 1 219 ? 7.648 -27.062 -8.68 1 89.81 219 PRO B C 1
ATOM 6516 O O . PRO B 1 219 ? 7.395 -27.828 -9.617 1 89.81 219 PRO B O 1
ATOM 6519 N N . TYR B 1 220 ? 7.129 -25.953 -8.539 1 90.12 220 TYR B N 1
ATOM 6520 C CA . TYR B 1 220 ? 6.254 -25.359 -9.547 1 90.12 220 TYR B CA 1
ATOM 6521 C C . TYR B 1 220 ? 7.051 -24.516 -10.531 1 90.12 220 TYR B C 1
ATOM 6523 O O . TYR B 1 220 ? 8.164 -24.078 -10.219 1 90.12 220 TYR B O 1
ATOM 6531 N N . SER B 1 221 ? 6.473 -24.359 -11.711 1 88.56 221 SER B N 1
ATOM 6532 C CA . SER B 1 221 ? 7.133 -23.531 -12.719 1 88.56 221 SER B CA 1
ATOM 6533 C C . SER B 1 221 ? 7.016 -22.062 -12.375 1 88.56 221 SER B C 1
ATOM 6535 O O . SER B 1 221 ? 7.879 -21.25 -12.75 1 88.56 221 SER B O 1
ATOM 6537 N N . PHE B 1 222 ? 5.984 -21.75 -11.789 1 94.44 222 PHE B N 1
ATOM 6538 C CA . PHE B 1 222 ? 5.781 -20.375 -11.336 1 94.44 222 PHE B CA 1
ATOM 6539 C C . PHE B 1 222 ? 4.992 -20.344 -10.031 1 94.44 222 PHE B C 1
ATOM 6541 O O . PHE B 1 222 ? 4.461 -21.375 -9.602 1 94.44 222 PHE B O 1
ATOM 6548 N N . TYR B 1 223 ? 4.996 -19.234 -9.43 1 96.69 223 TYR B N 1
ATOM 6549 C CA . TYR B 1 223 ? 4.355 -19.016 -8.133 1 96.69 223 TYR B CA 1
ATOM 6550 C C . TYR B 1 223 ? 3.496 -17.766 -8.156 1 96.69 223 TYR B C 1
ATOM 6552 O O . TYR B 1 223 ? 3.572 -16.969 -9.094 1 96.69 223 TYR B O 1
ATOM 6560 N N . ALA B 1 224 ? 2.586 -17.719 -7.223 1 95.75 224 ALA B N 1
ATOM 6561 C CA . ALA B 1 224 ? 1.791 -16.516 -7.016 1 95.75 224 ALA B CA 1
ATOM 6562 C C . ALA B 1 224 ? 2.166 -15.828 -5.707 1 95.75 224 ALA B C 1
ATOM 6564 O O . ALA B 1 224 ? 2.275 -16.484 -4.664 1 95.75 224 ALA B O 1
ATOM 6565 N N . ILE B 1 225 ? 2.428 -14.555 -5.836 1 95.69 225 ILE B N 1
ATOM 6566 C CA . ILE B 1 225 ? 2.717 -13.766 -4.645 1 95.69 225 ILE B CA 1
ATOM 6567 C C . ILE B 1 225 ? 1.572 -12.789 -4.379 1 95.69 225 ILE B C 1
ATOM 6569 O O . ILE B 1 225 ? 1.166 -12.047 -5.273 1 95.69 225 ILE B O 1
ATOM 6573 N N . LYS B 1 226 ? 1.06 -12.891 -3.195 1 93.56 226 LYS B N 1
ATOM 6574 C CA . LYS B 1 226 ? 0.01 -11.977 -2.748 1 93.56 226 LYS B CA 1
ATOM 6575 C C . LYS B 1 226 ? 0.563 -10.93 -1.785 1 93.56 226 LYS B C 1
ATOM 6577 O O . LYS B 1 226 ? 1.269 -11.266 -0.833 1 93.56 226 LYS B O 1
ATOM 6582 N N . ARG B 1 227 ? 0.251 -9.68 -2.088 1 92.12 227 ARG B N 1
ATOM 6583 C CA . ARG B 1 227 ? 0.764 -8.578 -1.282 1 92.12 227 ARG B CA 1
ATOM 6584 C C . ARG B 1 227 ? -0.361 -7.891 -0.514 1 92.12 227 ARG B C 1
ATOM 6586 O O . ARG B 1 227 ? -1.435 -7.637 -1.066 1 92.12 227 ARG B O 1
ATOM 6593 N N . PHE B 1 228 ? -0.093 -7.641 0.786 1 86.75 228 PHE B N 1
ATOM 6594 C CA . PHE B 1 228 ? -0.997 -6.891 1.651 1 86.75 228 PHE B CA 1
ATOM 6595 C C . PHE B 1 228 ? -0.336 -5.605 2.143 1 86.75 228 PHE B C 1
ATOM 6597 O O . PHE B 1 228 ? 0.837 -5.613 2.52 1 86.75 228 PHE B O 1
ATOM 6604 N N . ASP B 1 229 ? -1.071 -4.566 2.09 1 78.69 229 ASP B N 1
ATOM 6605 C CA . ASP B 1 229 ? -0.582 -3.332 2.695 1 78.69 229 ASP B CA 1
ATOM 6606 C C . ASP B 1 229 ? -0.786 -3.344 4.207 1 78.69 229 ASP B C 1
ATOM 6608 O O . ASP B 1 229 ? -1.53 -4.172 4.734 1 78.69 229 ASP B O 1
ATOM 6612 N N . LYS B 1 230 ? -0.172 -2.467 4.84 1 72.5 230 LYS B N 1
ATOM 6613 C CA . LYS B 1 230 ? -0.274 -2.402 6.293 1 72.5 230 LYS B CA 1
ATOM 6614 C C . LYS B 1 230 ? -1.723 -2.221 6.738 1 72.5 230 LYS B C 1
ATOM 6616 O O . LYS B 1 230 ? -2.141 -2.773 7.758 1 72.5 230 LYS B O 1
ATOM 6621 N N . SER B 1 231 ? -2.471 -1.486 5.969 1 69 231 SER B N 1
ATOM 6622 C CA . SER B 1 231 ? -3.873 -1.249 6.289 1 69 231 SER B CA 1
ATOM 6623 C C . SER B 1 231 ? -4.691 -2.531 6.172 1 69 231 SER B C 1
ATOM 6625 O O . SER B 1 231 ? -5.809 -2.609 6.684 1 69 231 SER B O 1
ATOM 6627 N N . GLN B 1 232 ? -4.098 -3.551 5.602 1 76.38 232 GLN B N 1
ATOM 6628 C CA . GLN B 1 232 ? -4.793 -4.812 5.375 1 76.38 232 GLN B CA 1
ATOM 6629 C C . GLN B 1 232 ? -4.27 -5.906 6.301 1 76.38 232 GLN B C 1
ATOM 6631 O O . GLN B 1 232 ? -4.34 -7.094 5.977 1 76.38 232 GLN B O 1
ATOM 6636 N N . ARG B 1 233 ? -3.705 -5.551 7.398 1 81.69 233 ARG B N 1
ATOM 6637 C CA . ARG B 1 233 ? -3.082 -6.504 8.312 1 81.69 233 ARG B CA 1
ATOM 6638 C C . ARG B 1 233 ? -4.094 -7.535 8.797 1 81.69 233 ARG B C 1
ATOM 6640 O O . ARG B 1 233 ? -3.775 -8.719 8.906 1 81.69 233 ARG B O 1
ATOM 6647 N N . ASP B 1 234 ? -5.27 -7.086 9.047 1 78.31 234 ASP B N 1
ATOM 6648 C CA . ASP B 1 234 ? -6.297 -8.016 9.508 1 78.31 234 ASP B CA 1
ATOM 6649 C C . ASP B 1 234 ? -6.621 -9.055 8.438 1 78.31 234 ASP B C 1
ATOM 6651 O O . ASP B 1 234 ? -6.805 -10.234 8.75 1 78.31 234 ASP B O 1
ATOM 6655 N N . HIS B 1 235 ? -6.742 -8.586 7.285 1 82.38 235 HIS B N 1
ATOM 6656 C CA . HIS B 1 235 ? -6.98 -9.508 6.18 1 82.38 235 HIS B CA 1
ATOM 6657 C C . HIS B 1 235 ? -5.855 -10.523 6.059 1 82.38 235 HIS B C 1
ATOM 6659 O O . HIS B 1 235 ? -6.109 -11.719 5.871 1 82.38 235 HIS B O 1
ATOM 6665 N N . PHE B 1 236 ? -4.711 -10.031 6.227 1 89 236 PHE B N 1
ATOM 6666 C CA . PHE B 1 236 ? -3.539 -10.898 6.141 1 89 236 PHE B CA 1
ATOM 6667 C C . PHE B 1 236 ? -3.566 -11.953 7.238 1 89 236 PHE B C 1
ATOM 6669 O O . PHE B 1 236 ? -3.408 -13.148 6.969 1 89 236 PHE B O 1
ATOM 6676 N N . LEU B 1 237 ? -3.785 -11.555 8.445 1 86.31 237 LEU B N 1
ATOM 6677 C CA . LEU B 1 237 ? -3.77 -12.461 9.594 1 86.31 237 LEU B CA 1
ATOM 6678 C C . LEU B 1 237 ? -4.895 -13.484 9.492 1 86.31 237 LEU B C 1
ATOM 6680 O O . LEU B 1 237 ? -4.691 -14.664 9.789 1 86.31 237 LEU B O 1
ATOM 6684 N N . ASN B 1 238 ? -6.012 -13.047 9.023 1 83.12 238 ASN B N 1
ATOM 6685 C CA . ASN B 1 238 ? -7.145 -13.953 8.859 1 83.12 238 ASN B CA 1
ATOM 6686 C C . ASN B 1 238 ? -6.855 -15.031 7.828 1 83.12 238 ASN B C 1
ATOM 6688 O O . ASN B 1 238 ? -7.105 -16.219 8.07 1 83.12 238 ASN B O 1
ATOM 6692 N N . GLU B 1 239 ? -6.398 -14.57 6.777 1 88.25 239 GLU B N 1
ATOM 6693 C CA . GLU B 1 239 ? -6.109 -15.523 5.715 1 88.25 239 GLU B CA 1
ATOM 6694 C C . GLU B 1 239 ? -5.012 -16.5 6.129 1 88.25 239 GLU B C 1
ATOM 6696 O O . GLU B 1 239 ? -5.105 -17.703 5.863 1 88.25 239 GLU B O 1
ATOM 6701 N N . LYS B 1 240 ? -3.996 -16 6.758 1 89.69 240 LYS B N 1
ATOM 6702 C CA . LYS B 1 240 ? -2.906 -16.859 7.215 1 89.69 240 LYS B CA 1
ATOM 6703 C C . LYS B 1 240 ? -3.406 -17.906 8.195 1 89.69 240 LYS B C 1
ATOM 6705 O O . LYS B 1 240 ? -3.055 -19.094 8.086 1 89.69 240 LYS B O 1
ATOM 6710 N N . GLU B 1 241 ? -4.199 -17.5 9.078 1 85.12 241 GLU B N 1
ATOM 6711 C CA . GLU B 1 241 ? -4.742 -18.438 10.07 1 85.12 241 GLU B CA 1
ATOM 6712 C C . GLU B 1 241 ? -5.574 -19.531 9.406 1 85.12 241 GLU B C 1
ATOM 6714 O O . GLU B 1 241 ? -5.465 -20.703 9.758 1 85.12 241 GLU B O 1
ATOM 6719 N N . ALA B 1 242 ? -6.371 -19.109 8.508 1 84.06 242 ALA B N 1
ATOM 6720 C CA . ALA B 1 242 ? -7.191 -20.062 7.766 1 84.06 242 ALA B CA 1
ATOM 6721 C C . ALA B 1 242 ? -6.324 -21.062 7.008 1 84.06 242 ALA B C 1
ATOM 6723 O O . ALA B 1 242 ? -6.543 -22.281 7.094 1 84.06 242 ALA B O 1
ATOM 6724 N N . LEU B 1 243 ? -5.375 -20.578 6.34 1 88.56 243 LEU B N 1
ATOM 6725 C CA . LEU B 1 243 ? -4.539 -21.406 5.48 1 88.56 243 LEU B CA 1
ATOM 6726 C C . LEU B 1 243 ? -3.68 -22.344 6.309 1 88.56 243 LEU B C 1
ATOM 6728 O O . LEU B 1 243 ? -3.373 -23.453 5.867 1 88.56 243 LEU B O 1
ATOM 6732 N N . LEU B 1 244 ? -3.246 -21.906 7.461 1 86.19 244 LEU B N 1
ATOM 6733 C CA . LEU B 1 244 ? -2.42 -22.766 8.312 1 86.19 244 LEU B CA 1
ATOM 6734 C C . LEU B 1 244 ? -3.203 -23.984 8.789 1 86.19 244 LEU B C 1
ATOM 6736 O O . LEU B 1 244 ? -2.621 -25.031 9.039 1 86.19 244 LEU B O 1
ATOM 6740 N N . ARG B 1 245 ? -4.441 -23.828 8.82 1 78.62 245 ARG B N 1
ATOM 6741 C CA . ARG B 1 245 ? -5.285 -24.938 9.25 1 78.62 245 ARG B CA 1
ATOM 6742 C C . ARG B 1 245 ? -5.359 -26.016 8.172 1 78.62 245 ARG B C 1
ATOM 6744 O O . ARG B 1 245 ? -5.496 -27.203 8.484 1 78.62 245 ARG B O 1
ATOM 6751 N N . PHE B 1 246 ? -5.25 -25.547 6.973 1 78.94 246 PHE B N 1
ATOM 6752 C CA . PHE B 1 246 ? -5.449 -26.484 5.871 1 78.94 246 PHE B CA 1
ATOM 6753 C C . PHE B 1 246 ? -4.129 -26.797 5.184 1 78.94 246 PHE B C 1
ATOM 6755 O O . PHE B 1 246 ? -4.09 -27.594 4.234 1 78.94 246 PHE B O 1
ATOM 6762 N N . SER B 1 247 ? -3.09 -26.172 5.531 1 69.62 247 SER B N 1
ATOM 6763 C CA . SER B 1 247 ? -1.849 -26.297 4.773 1 69.62 247 SER B CA 1
ATOM 6764 C C . SER B 1 247 ? -0.853 -27.188 5.496 1 69.62 247 SER B C 1
ATOM 6766 O O . SER B 1 247 ? 0.197 -27.531 4.945 1 69.62 247 SER B O 1
ATOM 6768 N N . LEU B 1 248 ? -1.202 -27.609 6.625 1 68.25 248 LEU B N 1
ATOM 6769 C CA . LEU B 1 248 ? -0.326 -28.562 7.301 1 68.25 248 LEU B CA 1
ATOM 6770 C C . LEU B 1 248 ? -0.352 -29.906 6.602 1 68.25 248 LEU B C 1
ATOM 6772 O O . LEU B 1 248 ? -1.378 -30.312 6.047 1 68.25 248 LEU B O 1
ATOM 6776 N N . PRO B 1 249 ? 0.85 -30.5 6.535 1 65 249 PRO B N 1
ATOM 6777 C CA . PRO B 1 249 ? 0.982 -31.75 5.773 1 65 249 PRO B CA 1
ATOM 6778 C C . PRO B 1 249 ? -0.137 -32.75 6.066 1 65 249 PRO B C 1
ATOM 6780 O O . PRO B 1 249 ? -0.635 -33.406 5.152 1 65 249 PRO B O 1
ATOM 6783 N N . GLU B 1 250 ? -0.497 -32.781 7.262 1 64.06 250 GLU B N 1
ATOM 6784 C CA . GLU B 1 250 ? -1.52 -33.75 7.629 1 64.06 250 GLU B CA 1
ATOM 6785 C C . GLU B 1 250 ? -2.914 -33.281 7.25 1 64.06 250 GLU B C 1
ATOM 6787 O O . GLU B 1 250 ? -3.854 -34.062 7.16 1 64.06 250 GLU B O 1
ATOM 6792 N N . ASP B 1 251 ? -2.992 -32.031 6.918 1 67.5 251 ASP B N 1
ATOM 6793 C CA . ASP B 1 251 ? -4.316 -31.438 6.75 1 67.5 251 ASP B CA 1
ATOM 6794 C C . ASP B 1 251 ? -4.504 -30.906 5.332 1 67.5 251 ASP B C 1
ATOM 6796 O O . ASP B 1 251 ? -5.523 -30.281 5.023 1 67.5 251 ASP B O 1
ATOM 6800 N N . ARG B 1 252 ? -3.627 -31.312 4.559 1 79.06 252 ARG B N 1
ATOM 6801 C CA . ARG B 1 252 ? -3.691 -30.812 3.189 1 79.06 252 ARG B CA 1
ATOM 6802 C C . ARG B 1 252 ? -4.871 -31.422 2.438 1 79.06 252 ARG B C 1
ATOM 6804 O O . ARG B 1 252 ? -5.238 -32.562 2.674 1 79.06 252 ARG B O 1
ATOM 6811 N N . HIS B 1 253 ? -5.449 -30.625 1.729 1 88.31 253 HIS B N 1
ATOM 6812 C CA . HIS B 1 253 ? -6.52 -31.062 0.836 1 88.31 253 HIS B CA 1
ATOM 6813 C C . HIS B 1 253 ? -6.207 -30.703 -0.613 1 88.31 253 HIS B C 1
ATOM 6815 O O . HIS B 1 253 ? -5.789 -29.578 -0.903 1 88.31 253 HIS B O 1
ATOM 6821 N N . LYS B 1 254 ? -6.418 -31.562 -1.466 1 89.75 254 LYS B N 1
ATOM 6822 C CA . LYS B 1 254 ? -6.027 -31.406 -2.863 1 89.75 254 LYS B CA 1
ATOM 6823 C C . LYS B 1 254 ? -6.781 -30.25 -3.516 1 89.75 254 LYS B C 1
ATOM 6825 O O . LYS B 1 254 ? -6.316 -29.672 -4.504 1 89.75 254 LYS B O 1
ATOM 6830 N N . ASN B 1 255 ? -7.973 -29.891 -2.992 1 94.38 255 ASN B N 1
ATOM 6831 C CA . ASN B 1 255 ? -8.797 -28.875 -3.621 1 94.38 255 ASN B CA 1
ATOM 6832 C C . ASN B 1 255 ? -8.789 -27.578 -2.814 1 94.38 255 ASN B C 1
ATOM 6834 O O . ASN B 1 255 ? -9.641 -26.703 -3.014 1 94.38 255 ASN B O 1
ATOM 6838 N N . LEU B 1 256 ? -7.91 -27.438 -1.896 1 94 256 LEU B N 1
ATOM 6839 C CA . LEU B 1 256 ? -7.664 -26.188 -1.179 1 94 256 LEU B CA 1
ATOM 6840 C C . LEU B 1 256 ? -6.242 -25.703 -1.419 1 94 256 LEU B C 1
ATOM 6842 O O . LEU B 1 256 ? -5.293 -26.484 -1.372 1 94 256 LEU B O 1
ATOM 6846 N N . ILE B 1 257 ? -6.113 -24.438 -1.665 1 93.88 257 ILE B N 1
ATOM 6847 C CA . ILE B 1 257 ? -4.805 -23.859 -1.974 1 93.88 257 ILE B CA 1
ATOM 6848 C C . ILE B 1 257 ? -3.889 -23.984 -0.758 1 93.88 257 ILE B C 1
ATOM 6850 O O . ILE B 1 257 ? -4.34 -23.859 0.383 1 93.88 257 ILE B O 1
ATOM 6854 N N . ARG B 1 258 ? -2.697 -24.188 -1.043 1 90.94 258 ARG B N 1
ATOM 6855 C CA . ARG B 1 258 ? -1.701 -24.344 0.012 1 90.94 258 ARG B CA 1
ATOM 6856 C C . ARG B 1 258 ? -0.831 -23.109 0.133 1 90.94 258 ARG B C 1
ATOM 6858 O O . ARG B 1 258 ? -0.296 -22.609 -0.864 1 90.94 258 ARG B O 1
ATOM 6865 N N . LEU B 1 259 ? -0.688 -22.641 1.38 1 93.56 259 LEU B N 1
ATOM 6866 C CA . LEU B 1 259 ? 0.267 -21.562 1.636 1 93.56 259 LEU B CA 1
ATOM 6867 C C . LEU B 1 259 ? 1.692 -22.109 1.683 1 93.56 259 LEU B C 1
ATOM 6869 O O . LEU B 1 259 ? 1.995 -23 2.477 1 93.56 259 LEU B O 1
ATOM 6873 N N . LEU B 1 260 ? 2.549 -21.625 0.852 1 93.25 260 LEU B N 1
ATOM 6874 C CA . LEU B 1 260 ? 3.922 -22.109 0.808 1 93.25 260 LEU B CA 1
ATOM 6875 C C . LEU B 1 260 ? 4.812 -21.312 1.755 1 93.25 260 LEU B C 1
ATOM 6877 O O . LEU B 1 260 ? 5.676 -21.891 2.43 1 93.25 260 LEU B O 1
ATOM 6881 N N . PHE B 1 261 ? 4.637 -20.016 1.743 1 94.88 261 PHE B N 1
ATOM 6882 C CA . PHE B 1 261 ? 5.531 -19.125 2.473 1 94.88 261 PHE B CA 1
ATOM 6883 C C . PHE B 1 261 ? 4.855 -17.797 2.758 1 94.88 261 PHE B C 1
ATOM 6885 O O . PHE B 1 261 ? 4.043 -17.312 1.962 1 94.88 261 PHE B O 1
ATOM 6892 N N . SER B 1 262 ? 5.059 -17.203 3.926 1 96.31 262 SER B N 1
ATOM 6893 C CA . SER B 1 262 ? 4.586 -15.867 4.254 1 96.31 262 SER B CA 1
ATOM 6894 C C . SER B 1 262 ? 5.688 -15.039 4.902 1 96.31 262 SER B C 1
ATOM 6896 O O . SER B 1 262 ? 6.531 -15.578 5.629 1 96.31 262 SER B O 1
ATOM 6898 N N . TYR B 1 263 ? 5.754 -13.773 4.574 1 96.19 263 TYR B N 1
ATOM 6899 C CA . TYR B 1 263 ? 6.816 -12.938 5.121 1 96.19 263 TYR B CA 1
ATOM 6900 C C . TYR B 1 263 ? 6.41 -11.469 5.121 1 96.19 263 TYR B C 1
ATOM 6902 O O . TYR B 1 263 ? 5.477 -11.078 4.422 1 96.19 263 TYR B O 1
ATOM 6910 N N . ASP B 1 264 ? 7.094 -10.734 6.012 1 93.56 264 ASP B N 1
ATOM 6911 C CA . ASP B 1 264 ? 7.039 -9.281 6.027 1 93.56 264 ASP B CA 1
ATOM 6912 C C . ASP B 1 264 ? 8.305 -8.68 5.422 1 93.56 264 ASP B C 1
ATOM 6914 O O . ASP B 1 264 ? 9.414 -9.156 5.676 1 93.56 264 ASP B O 1
ATOM 6918 N N . ILE B 1 265 ? 8.094 -7.684 4.652 1 88.5 265 ILE B N 1
ATOM 6919 C CA . ILE B 1 265 ? 9.234 -6.883 4.203 1 88.5 265 ILE B CA 1
ATOM 6920 C C . ILE B 1 265 ? 8.797 -5.43 4.02 1 88.5 265 ILE B C 1
ATOM 6922 O O . ILE B 1 265 ? 7.836 -5.148 3.301 1 88.5 265 ILE B O 1
ATOM 6926 N N . GLY B 1 266 ? 9.484 -4.598 4.727 1 77.69 266 GLY B N 1
ATOM 6927 C CA . GLY B 1 266 ? 9.055 -3.205 4.711 1 77.69 266 GLY B CA 1
ATOM 6928 C C . GLY B 1 266 ? 7.688 -2.994 5.332 1 77.69 266 GLY B C 1
ATOM 6929 O O . GLY B 1 266 ? 7.438 -3.422 6.461 1 77.69 266 GLY B O 1
ATOM 6930 N N . SER B 1 267 ? 6.809 -2.309 4.535 1 74.69 267 SER B N 1
ATOM 6931 C CA . SER B 1 267 ? 5.48 -1.985 5.039 1 74.69 267 SER B CA 1
ATOM 6932 C C . SER B 1 267 ? 4.43 -2.938 4.48 1 74.69 267 SER B C 1
ATOM 6934 O O . SER B 1 267 ? 3.229 -2.721 4.66 1 74.69 267 SER B O 1
ATOM 6936 N N . HIS B 1 268 ? 4.926 -4.008 3.873 1 86.12 268 HIS B N 1
ATOM 6937 C CA . HIS B 1 268 ? 3.992 -4.918 3.223 1 86.12 268 HIS B CA 1
ATOM 6938 C C . HIS B 1 268 ? 4.141 -6.336 3.764 1 86.12 268 HIS B C 1
ATOM 6940 O O . HIS B 1 268 ? 5.195 -6.699 4.289 1 86.12 268 HIS B O 1
ATOM 6946 N N . MET B 1 269 ? 3.115 -7.031 3.658 1 92.75 269 MET B N 1
ATOM 6947 C CA . MET B 1 269 ? 3.08 -8.461 3.969 1 92.75 269 MET B CA 1
ATOM 6948 C C . MET B 1 269 ? 2.809 -9.281 2.715 1 92.75 269 MET B C 1
ATOM 6950 O O . MET B 1 269 ? 2.096 -8.836 1.815 1 92.75 269 MET B O 1
ATOM 6954 N N . PHE B 1 270 ? 3.424 -10.477 2.725 1 95.44 270 PHE B N 1
ATOM 6955 C CA . PHE B 1 270 ? 3.35 -11.258 1.5 1 95.44 270 PHE B CA 1
ATOM 6956 C C . PHE B 1 270 ? 3.02 -12.719 1.812 1 95.44 270 PHE B C 1
ATOM 6958 O O . PHE B 1 270 ? 3.383 -13.227 2.873 1 95.44 270 PHE B O 1
ATOM 6965 N N . MET B 1 271 ? 2.34 -13.32 0.881 1 95.75 271 MET B N 1
ATOM 6966 C CA . MET B 1 271 ? 2.119 -14.766 0.851 1 95.75 271 MET B CA 1
ATOM 6967 C C . MET B 1 271 ? 2.512 -15.352 -0.504 1 95.75 271 MET B C 1
ATOM 6969 O O . MET B 1 271 ? 2.254 -14.742 -1.543 1 95.75 271 MET B O 1
ATOM 6973 N N . ILE B 1 272 ? 3.123 -16.469 -0.448 1 96.44 272 ILE B N 1
ATOM 6974 C CA . ILE B 1 272 ? 3.482 -17.156 -1.68 1 96.44 272 ILE B CA 1
ATOM 6975 C C . ILE B 1 272 ? 2.645 -18.422 -1.821 1 96.44 272 ILE B C 1
ATOM 6977 O O . ILE B 1 272 ? 2.514 -19.203 -0.871 1 96.44 272 ILE B O 1
ATOM 6981 N N . PHE B 1 273 ? 2.076 -18.609 -3.008 1 95.5 273 PHE B N 1
ATOM 6982 C CA . PHE B 1 273 ? 1.254 -19.766 -3.354 1 95.5 273 PHE B CA 1
ATOM 6983 C C . PHE B 1 273 ? 1.763 -20.438 -4.625 1 95.5 273 PHE B C 1
ATOM 6985 O O . PHE B 1 273 ? 2.502 -19.812 -5.398 1 95.5 273 PHE B O 1
ATOM 6992 N N . PRO B 1 274 ? 1.343 -21.703 -4.785 1 94.56 274 PRO B N 1
ATOM 6993 C CA . PRO B 1 274 ? 1.564 -22.266 -6.121 1 94.56 274 PRO B CA 1
ATOM 6994 C C . PRO B 1 274 ? 0.889 -21.453 -7.219 1 94.56 274 PRO B C 1
ATOM 6996 O O . PRO B 1 274 ? -0.216 -20.938 -7.023 1 94.56 274 PRO B O 1
ATOM 6999 N N . GLY B 1 275 ? 1.604 -21.297 -8.297 1 94.62 275 GLY B N 1
ATOM 7000 C CA . GLY B 1 275 ? 1.023 -20.562 -9.414 1 94.62 275 GLY B CA 1
ATOM 7001 C C . GLY B 1 275 ? 0.028 -21.391 -10.203 1 94.62 275 GLY B C 1
ATOM 7002 O O . GLY B 1 275 ? 0.36 -22.469 -10.703 1 94.62 275 GLY B O 1
ATOM 7003 N N . ALA B 1 276 ? -1.15 -20.906 -10.391 1 95.19 276 ALA B N 1
ATOM 7004 C CA . ALA B 1 276 ? -2.186 -21.594 -11.156 1 95.19 276 ALA B CA 1
ATOM 7005 C C . ALA B 1 276 ? -2.119 -21.219 -12.633 1 95.19 276 ALA B C 1
ATOM 7007 O O . ALA B 1 276 ? -1.616 -20.156 -12.984 1 95.19 276 ALA B O 1
ATOM 7008 N N . ASN B 1 277 ? -2.654 -22.094 -13.43 1 94 277 ASN B N 1
ATOM 7009 C CA . ASN B 1 277 ? -2.734 -21.812 -14.859 1 94 277 ASN B CA 1
ATOM 7010 C C . ASN B 1 277 ? -3.82 -20.781 -15.164 1 94 277 ASN B C 1
ATOM 7012 O O . ASN B 1 277 ? -3.629 -19.906 -16.016 1 94 277 ASN B O 1
ATOM 7016 N N . TRP B 1 278 ? -4.957 -20.938 -14.484 1 94.12 278 TRP B N 1
ATOM 7017 C CA . TRP B 1 278 ? -6.105 -20.062 -14.641 1 94.12 278 TRP B CA 1
ATOM 7018 C C . TRP B 1 278 ? -6.879 -19.938 -13.328 1 94.12 278 TRP B C 1
ATOM 7020 O O . TRP B 1 278 ? -6.762 -20.781 -12.445 1 94.12 278 TRP B O 1
ATOM 7030 N N . ASP B 1 279 ? -7.465 -18.812 -13.234 1 93.56 279 ASP B N 1
ATOM 7031 C CA . ASP B 1 279 ? -8.68 -18.906 -12.43 1 93.56 279 ASP B CA 1
ATOM 7032 C C . ASP B 1 279 ? -9.852 -19.422 -13.266 1 93.56 279 ASP B C 1
ATOM 7034 O O . ASP B 1 279 ? -9.75 -19.531 -14.484 1 93.56 279 ASP B O 1
ATOM 7038 N N . LEU B 1 280 ? -10.883 -19.844 -12.656 1 95.81 280 LEU B N 1
ATOM 7039 C CA . LEU B 1 280 ? -11.953 -20.531 -13.367 1 95.81 280 LEU B CA 1
ATOM 7040 C C . LEU B 1 280 ? -12.57 -19.625 -14.43 1 95.81 280 LEU B C 1
ATOM 7042 O O . LEU B 1 280 ? -12.953 -20.094 -15.508 1 95.81 280 LEU B O 1
ATOM 7046 N N . GLU B 1 281 ? -12.688 -18.344 -14.141 1 93.31 281 GLU B N 1
ATOM 7047 C CA . GLU B 1 281 ? -13.195 -17.406 -15.141 1 93.31 281 GLU B CA 1
ATOM 7048 C C . GLU B 1 281 ? -12.289 -17.359 -16.375 1 93.31 281 GLU B C 1
ATOM 7050 O O . GLU B 1 281 ? -12.766 -17.406 -17.5 1 93.31 281 GLU B O 1
ATOM 7055 N N . GLY B 1 282 ? -11.055 -17.25 -16.109 1 93.56 282 GLY B N 1
ATOM 7056 C CA . GLY B 1 282 ? -10.094 -17.281 -17.203 1 93.56 282 GLY B CA 1
ATOM 7057 C C . GLY B 1 282 ? -10.094 -18.594 -17.969 1 93.56 282 GLY B C 1
ATOM 7058 O O . GLY B 1 282 ? -9.961 -18.609 -19.188 1 93.56 282 GLY B O 1
ATOM 7059 N N . PHE B 1 283 ? -10.234 -19.625 -17.281 1 94.88 283 PHE B N 1
ATOM 7060 C CA . PHE B 1 283 ? -10.32 -20.938 -17.906 1 94.88 283 PHE B CA 1
ATOM 7061 C C . PHE B 1 283 ? -11.5 -21 -18.875 1 94.88 283 PHE B C 1
ATOM 7063 O O . PHE B 1 283 ? -11.367 -21.469 -20 1 94.88 283 PHE B O 1
ATOM 7070 N N . TRP B 1 284 ? -12.633 -20.484 -18.406 1 95 284 TRP B N 1
ATOM 7071 C CA . TRP B 1 284 ? -13.836 -20.469 -19.234 1 95 284 TRP B CA 1
ATOM 7072 C C . TRP B 1 284 ? -13.617 -19.656 -20.5 1 95 284 TRP B C 1
ATOM 7074 O O . TRP B 1 284 ? -14.141 -19.984 -21.562 1 95 284 TRP B O 1
ATOM 7084 N N . LYS B 1 285 ? -12.922 -18.625 -20.344 1 92.5 285 LYS B N 1
ATOM 7085 C CA . LYS B 1 285 ? -12.695 -17.719 -21.453 1 92.5 285 LYS B CA 1
ATOM 7086 C C . LYS B 1 285 ? -11.766 -18.344 -22.5 1 92.5 285 LYS B C 1
ATOM 7088 O O . LYS B 1 285 ? -12 -18.219 -23.703 1 92.5 285 LYS B O 1
ATOM 7093 N N . ASP B 1 286 ? -10.805 -19.062 -22.047 1 93.19 286 ASP B N 1
ATOM 7094 C CA . ASP B 1 286 ? -9.727 -19.484 -22.938 1 93.19 286 ASP B CA 1
ATOM 7095 C C . ASP B 1 286 ? -9.984 -20.891 -23.469 1 93.19 286 ASP B C 1
ATOM 7097 O O . ASP B 1 286 ? -9.336 -21.328 -24.422 1 93.19 286 ASP B O 1
ATOM 7101 N N . ASN B 1 287 ? -10.953 -21.578 -22.812 1 92.5 287 ASN B N 1
ATOM 7102 C CA . ASN B 1 287 ? -11.18 -22.969 -23.203 1 92.5 287 ASN B CA 1
ATOM 7103 C C . ASN B 1 287 ? -12.648 -23.234 -23.531 1 92.5 287 ASN B C 1
ATOM 7105 O O . ASN B 1 287 ? -13.539 -22.547 -23.031 1 92.5 287 ASN B O 1
ATOM 7109 N N . ARG B 1 288 ? -12.875 -24.203 -24.422 1 91.06 288 ARG B N 1
ATOM 7110 C CA . ARG B 1 288 ? -14.219 -24.641 -24.781 1 91.06 288 ARG B CA 1
ATOM 7111 C C . ARG B 1 288 ? -14.367 -26.141 -24.609 1 91.06 288 ARG B C 1
ATOM 7113 O O . ARG B 1 288 ? -13.445 -26.906 -24.906 1 91.06 288 ARG B O 1
ATOM 7120 N N . ASN B 1 289 ? -15.484 -26.484 -24.109 1 88.88 289 ASN B N 1
ATOM 7121 C CA . ASN B 1 289 ? -15.797 -27.906 -23.984 1 88.88 289 ASN B CA 1
ATOM 7122 C C . ASN B 1 289 ? -16.688 -28.391 -25.125 1 88.88 289 ASN B C 1
ATOM 7124 O O . ASN B 1 289 ? -17.328 -27.578 -25.797 1 88.88 289 ASN B O 1
ATOM 7128 N N . ASN B 1 290 ? -16.609 -29.719 -25.344 1 90.69 290 ASN B N 1
ATOM 7129 C CA . ASN B 1 290 ? -17.594 -30.391 -26.172 1 90.69 290 ASN B CA 1
ATOM 7130 C C . ASN B 1 290 ? -18.812 -30.844 -25.359 1 90.69 290 ASN B C 1
ATOM 7132 O O . ASN B 1 290 ? -18.719 -31.812 -24.594 1 90.69 290 ASN B O 1
ATOM 7136 N N . PRO B 1 291 ? -19.891 -30.172 -25.562 1 91.5 291 PRO B N 1
ATOM 7137 C CA . PRO B 1 291 ? -21.062 -30.469 -24.719 1 91.5 291 PRO B CA 1
ATOM 7138 C C . PRO B 1 291 ? -21.547 -31.906 -24.859 1 91.5 291 PRO B C 1
ATOM 7140 O O . PRO B 1 291 ? -22.234 -32.438 -23.969 1 91.5 291 PRO B O 1
ATOM 7143 N N . ALA B 1 292 ? -21.188 -32.5 -25.938 1 91.62 292 ALA B N 1
ATOM 7144 C CA . ALA B 1 292 ? -21.641 -33.844 -26.188 1 91.62 292 ALA B CA 1
ATOM 7145 C C . ALA B 1 292 ? -20.672 -34.875 -25.594 1 91.62 292 ALA B C 1
ATOM 7147 O O . ALA B 1 292 ? -20.953 -36.062 -25.562 1 91.62 292 ALA B O 1
ATOM 7148 N N . SER B 1 293 ? -19.625 -34.438 -25.094 1 93.38 293 SER B N 1
ATOM 7149 C CA . SER B 1 293 ? -18.594 -35.312 -24.578 1 93.38 293 SER B CA 1
ATOM 7150 C C . SER B 1 293 ? -18.906 -35.781 -23.156 1 93.38 293 SER B C 1
ATOM 7152 O O . SER B 1 293 ? -18.891 -34.969 -22.234 1 93.38 293 SER B O 1
ATOM 7154 N N . SER B 1 294 ? -19.047 -37.094 -22.984 1 93.75 294 SER B N 1
ATOM 7155 C CA . SER B 1 294 ? -19.281 -37.656 -21.656 1 93.75 294 SER B CA 1
ATOM 7156 C C . SER B 1 294 ? -18.047 -37.469 -20.766 1 93.75 294 SER B C 1
ATOM 7158 O O . SER B 1 294 ? -18.172 -37.219 -19.562 1 93.75 294 SER B O 1
ATOM 7160 N N . GLU B 1 295 ? -16.891 -37.625 -21.359 1 93 295 GLU B N 1
ATOM 7161 C CA . GLU B 1 295 ? -15.648 -37.5 -20.594 1 93 295 GLU B CA 1
ATOM 7162 C C . GLU B 1 295 ? -15.5 -36.094 -19.984 1 93 295 GLU B C 1
ATOM 7164 O O . GLU B 1 295 ? -15.125 -35.969 -18.828 1 93 295 GLU B O 1
ATOM 7169 N N . GLU B 1 296 ? -15.812 -35.125 -20.781 1 94.88 296 GLU B N 1
ATOM 7170 C CA . GLU B 1 296 ? -15.688 -33.75 -20.312 1 94.88 296 GLU B CA 1
ATOM 7171 C C . GLU B 1 296 ? -16.719 -33.406 -19.234 1 94.88 296 GLU B C 1
ATOM 7173 O O . GLU B 1 296 ? -16.438 -32.656 -18.297 1 94.88 296 GLU B O 1
ATOM 7178 N N . LEU B 1 297 ? -17.859 -34 -19.422 1 95.88 297 LEU B N 1
ATOM 7179 C CA . LEU B 1 297 ? -18.875 -33.812 -18.391 1 95.88 297 LEU B CA 1
ATOM 7180 C C . LEU B 1 297 ? -18.469 -34.5 -17.078 1 95.88 297 LEU B C 1
ATOM 7182 O O . LEU B 1 297 ? -18.641 -33.906 -16.016 1 95.88 297 LEU B O 1
ATOM 7186 N N . ILE B 1 298 ? -17.953 -35.688 -17.203 1 95.88 298 ILE B N 1
ATOM 7187 C CA . ILE B 1 298 ? -17.531 -36.438 -16.016 1 95.88 298 ILE B CA 1
ATOM 7188 C C . ILE B 1 298 ? -16.453 -35.656 -15.281 1 95.88 298 ILE B C 1
ATOM 7190 O O . ILE B 1 298 ? -16.453 -35.594 -14.047 1 95.88 298 ILE B O 1
ATOM 7194 N N . TRP B 1 299 ? -15.531 -35.094 -15.984 1 95.75 299 TRP B N 1
ATOM 7195 C CA . TRP B 1 299 ? -14.508 -34.25 -15.383 1 95.75 299 TRP B CA 1
ATOM 7196 C C . TRP B 1 299 ? -15.141 -33.094 -14.617 1 95.75 299 TRP B C 1
ATOM 7198 O O . TRP B 1 299 ? -14.75 -32.781 -13.484 1 95.75 299 TRP B O 1
ATOM 7208 N N . LEU B 1 300 ? -16.078 -32.406 -15.273 1 97.25 300 LEU B N 1
ATOM 7209 C CA . LEU B 1 300 ? -16.75 -31.266 -14.648 1 97.25 300 LEU B CA 1
ATOM 7210 C C . LEU B 1 300 ? -17.391 -31.672 -13.328 1 97.25 300 LEU B C 1
ATOM 7212 O O . LEU B 1 300 ? -17.219 -31 -12.312 1 97.25 300 LEU B O 1
ATOM 7216 N N . ILE B 1 301 ? -18.109 -32.75 -13.359 1 97.38 301 ILE B N 1
ATOM 7217 C CA . ILE B 1 301 ? -18.797 -33.25 -12.172 1 97.38 301 ILE B CA 1
ATOM 7218 C C . ILE B 1 301 ? -17.766 -33.594 -11.086 1 97.38 301 ILE B C 1
ATOM 7220 O O . ILE B 1 301 ? -17.969 -33.281 -9.914 1 97.38 301 ILE B O 1
ATOM 7224 N N . HIS B 1 302 ? -16.719 -34.188 -11.508 1 96.38 302 HIS B N 1
ATOM 7225 C CA . HIS B 1 302 ? -15.664 -34.531 -10.57 1 96.38 302 HIS B CA 1
ATOM 7226 C C . HIS B 1 302 ? -15.055 -33.281 -9.938 1 96.38 302 HIS B C 1
ATOM 7228 O O . HIS B 1 302 ? -14.766 -33.281 -8.734 1 96.38 302 HIS B O 1
ATOM 7234 N N . GLN B 1 303 ? -14.82 -32.281 -10.695 1 97.06 303 GLN B N 1
ATOM 7235 C CA . GLN B 1 303 ? -14.289 -31.016 -10.172 1 97.06 303 GLN B CA 1
ATOM 7236 C C . GLN B 1 303 ? -15.266 -30.375 -9.188 1 97.06 303 GLN B C 1
ATOM 7238 O O . GLN B 1 303 ? -14.852 -29.859 -8.141 1 97.06 303 GLN B O 1
ATOM 7243 N N . CYS B 1 304 ? -16.516 -30.391 -9.555 1 98.38 304 CYS B N 1
ATOM 7244 C CA . CYS B 1 304 ? -17.531 -29.875 -8.633 1 98.38 304 CYS B CA 1
ATOM 7245 C C . CYS B 1 304 ? -17.516 -30.641 -7.312 1 98.38 304 CYS B C 1
ATOM 7247 O O . CYS B 1 304 ? -17.578 -30.031 -6.242 1 98.38 304 CYS B O 1
ATOM 7249 N N . GLN B 1 305 ? -17.422 -31.938 -7.461 1 97.75 305 GLN B N 1
ATOM 7250 C CA . GLN B 1 305 ? -17.344 -32.781 -6.273 1 97.75 305 GLN B CA 1
ATOM 7251 C C . GLN B 1 305 ? -16.109 -32.438 -5.441 1 97.75 305 GLN B C 1
ATOM 7253 O O . GLN B 1 305 ? -16.172 -32.375 -4.215 1 97.75 305 GLN B O 1
ATOM 7258 N N . GLY B 1 306 ? -15.008 -32.344 -6.062 1 96.69 306 GLY B N 1
ATOM 7259 C CA . GLY B 1 306 ? -13.773 -32 -5.383 1 96.69 306 GLY B CA 1
ATOM 7260 C C . GLY B 1 306 ? -13.844 -30.688 -4.641 1 96.69 306 GLY B C 1
ATOM 7261 O O . GLY B 1 306 ? -13.359 -30.562 -3.514 1 96.69 306 GLY B O 1
ATOM 7262 N N . LEU B 1 307 ? -14.391 -29.625 -5.254 1 97.94 307 LEU B N 1
ATOM 7263 C CA . LEU B 1 307 ? -14.57 -28.312 -4.617 1 97.94 307 LEU B CA 1
ATOM 7264 C C . LEU B 1 307 ? -15.43 -28.438 -3.361 1 97.94 307 LEU B C 1
ATOM 7266 O O . LEU B 1 307 ? -15.094 -27.891 -2.314 1 97.94 307 LEU B O 1
ATOM 7270 N N . ALA B 1 308 ? -16.5 -29.172 -3.516 1 98.19 308 ALA B N 1
ATOM 7271 C CA . ALA B 1 308 ? -17.375 -29.406 -2.363 1 98.19 308 ALA B CA 1
ATOM 7272 C C . ALA B 1 308 ? -16.625 -30.141 -1.254 1 98.19 308 ALA B C 1
ATOM 7274 O O . ALA B 1 308 ? -16.781 -29.812 -0.073 1 98.19 308 ALA B O 1
ATOM 7275 N N . ASP B 1 309 ? -15.867 -31.094 -1.651 1 96.44 309 ASP B N 1
ATOM 7276 C CA . ASP B 1 309 ? -15.086 -31.859 -0.682 1 96.44 309 ASP B CA 1
ATOM 7277 C C . ASP B 1 309 ? -14.125 -30.953 0.09 1 96.44 309 ASP B C 1
ATOM 7279 O O . ASP B 1 309 ? -14.039 -31.031 1.316 1 96.44 309 ASP B O 1
ATOM 7283 N N . GLY B 1 310 ? -13.422 -30.141 -0.603 1 94.88 310 GLY B N 1
ATOM 7284 C CA . GLY B 1 310 ? -12.555 -29.172 0.052 1 94.88 310 GLY B CA 1
ATOM 7285 C C . GLY B 1 310 ? -13.305 -28.25 1.001 1 94.88 310 GLY B C 1
ATOM 7286 O O . GLY B 1 310 ? -12.844 -28.016 2.119 1 94.88 310 GLY B O 1
ATOM 7287 N N . LEU B 1 311 ? -14.43 -27.766 0.594 1 95.69 311 LEU B N 1
ATOM 7288 C CA . LEU B 1 311 ? -15.211 -26.828 1.396 1 95.69 311 LEU B CA 1
ATOM 7289 C C . LEU B 1 311 ? -15.82 -27.516 2.607 1 95.69 311 LEU B C 1
ATOM 7291 O O . LEU B 1 311 ? -16.094 -26.875 3.623 1 95.69 311 LEU B O 1
ATOM 7295 N N . CYS B 1 312 ? -16.062 -28.844 2.48 1 94.56 312 CYS B N 1
ATOM 7296 C CA . CYS B 1 312 ? -16.469 -29.609 3.658 1 94.56 312 CYS B CA 1
ATOM 7297 C C . CYS B 1 312 ? -15.438 -29.484 4.773 1 94.56 312 CYS B C 1
ATOM 7299 O O . CYS B 1 312 ? -15.797 -29.297 5.938 1 94.56 312 CYS B O 1
ATOM 7301 N N . LYS B 1 313 ? -14.266 -29.562 4.398 1 89.62 313 LYS B N 1
ATOM 7302 C CA . LYS B 1 313 ? -13.195 -29.422 5.383 1 89.62 313 LYS B CA 1
ATOM 7303 C C . LYS B 1 313 ? -13.234 -28.047 6.051 1 89.62 313 LYS B C 1
ATOM 7305 O O . LYS B 1 313 ? -13.078 -27.938 7.27 1 89.62 313 LYS B O 1
ATOM 7310 N N . VAL B 1 314 ? -13.438 -27.016 5.309 1 88.62 314 VAL B N 1
ATOM 7311 C CA . VAL B 1 314 ? -13.539 -25.656 5.816 1 88.62 314 VAL B CA 1
ATOM 7312 C C . VAL B 1 314 ? -14.695 -25.562 6.809 1 88.62 314 VAL B C 1
ATOM 7314 O O . VAL B 1 314 ? -14.539 -25.016 7.906 1 88.62 314 VAL B O 1
ATOM 7317 N N . HIS B 1 315 ? -15.789 -26.109 6.434 1 88.75 315 HIS B N 1
ATOM 7318 C CA . HIS B 1 315 ? -16.984 -26.031 7.25 1 88.75 315 HIS B CA 1
ATOM 7319 C C . HIS B 1 315 ? -16.859 -26.891 8.508 1 88.75 315 HIS B C 1
ATOM 7321 O O . HIS B 1 315 ? -17.391 -26.516 9.562 1 88.75 315 HIS B O 1
ATOM 7327 N N . ASP B 1 316 ? -16.188 -27.969 8.359 1 86.19 316 ASP B N 1
ATOM 7328 C CA . ASP B 1 316 ? -15.984 -28.859 9.5 1 86.19 316 ASP B CA 1
ATOM 7329 C C . ASP B 1 316 ? -15.141 -28.172 10.578 1 86.19 316 ASP B C 1
ATOM 7331 O O . ASP B 1 316 ? -15.281 -28.484 11.766 1 86.19 316 ASP B O 1
ATOM 7335 N N . TYR B 1 317 ? -14.375 -27.281 10.156 1 77.69 317 TYR B N 1
ATOM 7336 C CA . TYR B 1 317 ? -13.562 -26.531 11.109 1 77.69 317 TYR B CA 1
ATOM 7337 C C . TYR B 1 317 ? -14.336 -25.344 11.672 1 77.69 317 TYR B C 1
ATOM 7339 O O . TYR B 1 317 ? -13.773 -24.516 12.383 1 77.69 317 TYR B O 1
ATOM 7347 N N . GLY B 1 318 ? -15.602 -25.25 11.297 1 76.88 318 GLY B N 1
ATOM 7348 C CA . GLY B 1 318 ? -16.453 -24.203 11.82 1 76.88 318 GLY B CA 1
ATOM 7349 C C . GLY B 1 318 ? -16.297 -22.875 11.086 1 76.88 318 GLY B C 1
ATOM 7350 O O . GLY B 1 318 ? -16.562 -21.812 11.641 1 76.88 318 GLY B O 1
ATOM 7351 N N . GLY B 1 319 ? -15.828 -23.047 9.922 1 79.06 319 GLY B N 1
ATOM 7352 C CA . GLY B 1 319 ? -15.594 -21.812 9.188 1 79.06 319 GLY B CA 1
ATOM 7353 C C . GLY B 1 319 ? -16.453 -21.688 7.949 1 79.06 319 GLY B C 1
ATOM 7354 O O . GLY B 1 319 ? -17.188 -22.609 7.594 1 79.06 319 GLY B O 1
ATOM 7355 N N . ARG B 1 320 ? -16.531 -20.516 7.406 1 87.12 320 ARG B N 1
ATOM 7356 C CA . ARG B 1 320 ? -17.078 -20.203 6.086 1 87.12 320 ARG B CA 1
ATOM 7357 C C . ARG B 1 320 ? -16.047 -19.484 5.219 1 87.12 320 ARG B C 1
ATOM 7359 O O . ARG B 1 320 ? -15.289 -18.656 5.711 1 87.12 320 ARG B O 1
ATOM 7366 N N . HIS B 1 321 ? -15.938 -19.938 3.986 1 89.25 321 HIS B N 1
ATOM 7367 C CA . HIS B 1 321 ? -15.008 -19.281 3.076 1 89.25 321 HIS B CA 1
ATOM 7368 C C . HIS B 1 321 ? -15.359 -17.797 2.92 1 89.25 321 HIS B C 1
ATOM 7370 O O . HIS B 1 321 ? -14.5 -16.938 3.105 1 89.25 321 HIS B O 1
ATOM 7376 N N . GLY B 1 322 ? -16.672 -17.578 2.545 1 86.56 322 GLY B N 1
ATOM 7377 C CA . GLY B 1 322 ? -17.234 -16.234 2.58 1 86.56 322 GLY B CA 1
ATOM 7378 C C . GLY B 1 322 ? -17.016 -15.469 1.287 1 86.56 322 GLY B C 1
ATOM 7379 O O . GLY B 1 322 ? -17.547 -14.367 1.114 1 86.56 322 GLY B O 1
ATOM 7380 N N . ASP B 1 323 ? -16.297 -16.031 0.256 1 87.56 323 ASP B N 1
ATOM 7381 C CA . ASP B 1 323 ? -16.078 -15.305 -0.996 1 87.56 323 ASP B CA 1
ATOM 7382 C C . ASP B 1 323 ? -15.844 -16.281 -2.152 1 87.56 323 ASP B C 1
ATOM 7384 O O . ASP B 1 323 ? -14.906 -16.109 -2.936 1 87.56 323 ASP B O 1
ATOM 7388 N N . ILE B 1 324 ? -16.641 -17.266 -2.238 1 93.19 324 ILE B N 1
ATOM 7389 C CA . ILE B 1 324 ? -16.562 -18.219 -3.342 1 93.19 324 ILE B CA 1
ATOM 7390 C C . ILE B 1 324 ? -17.031 -17.562 -4.633 1 93.19 324 ILE B C 1
ATOM 7392 O O . ILE B 1 324 ? -18.156 -17.047 -4.695 1 93.19 324 ILE B O 1
ATOM 7396 N N . LYS B 1 325 ? -16.172 -17.453 -5.586 1 92.19 325 LYS B N 1
ATOM 7397 C CA . LYS B 1 325 ? -16.469 -16.953 -6.93 1 92.19 325 LYS B CA 1
ATOM 7398 C C . LYS B 1 325 ? -15.523 -17.578 -7.961 1 92.19 325 LYS B C 1
ATOM 7400 O O . LYS B 1 325 ? -14.531 -18.219 -7.602 1 92.19 325 LYS B O 1
ATOM 7405 N N . SER B 1 326 ? -15.898 -17.5 -9.203 1 94.25 326 SER B N 1
ATOM 7406 C CA . SER B 1 326 ? -15.141 -18.141 -10.273 1 94.25 326 SER B CA 1
ATOM 7407 C C . SER B 1 326 ? -13.68 -17.703 -10.25 1 94.25 326 SER B C 1
ATOM 7409 O O . SER B 1 326 ? -12.781 -18.516 -10.5 1 94.25 326 SER B O 1
ATOM 7411 N N . ARG B 1 327 ? -13.406 -16.484 -9.812 1 91.06 327 ARG B N 1
ATOM 7412 C CA . ARG B 1 327 ? -12.055 -15.938 -9.812 1 91.06 327 ARG B CA 1
ATOM 7413 C C . ARG B 1 327 ? -11.242 -16.484 -8.641 1 91.06 327 ARG B C 1
ATOM 7415 O O . ARG B 1 327 ? -10.023 -16.359 -8.609 1 91.06 327 ARG B O 1
ATOM 7422 N N . ASN B 1 328 ? -11.922 -17.078 -7.66 1 92.69 328 ASN B N 1
ATOM 7423 C CA . ASN B 1 328 ? -11.234 -17.625 -6.492 1 92.69 328 ASN B CA 1
ATOM 7424 C C . ASN B 1 328 ? -11.125 -19.141 -6.555 1 92.69 328 ASN B C 1
ATOM 7426 O O . ASN B 1 328 ? -10.758 -19.781 -5.574 1 92.69 328 ASN B O 1
ATOM 7430 N N . LEU B 1 329 ? -11.508 -19.719 -7.668 1 97.06 329 LEU B N 1
ATOM 7431 C CA . LEU B 1 329 ? -11.289 -21.125 -7.988 1 97.06 329 LEU B CA 1
ATOM 7432 C C . LEU B 1 329 ? -10.227 -21.281 -9.07 1 97.06 329 LEU B C 1
ATOM 7434 O O . LEU B 1 329 ? -10.438 -20.859 -10.211 1 97.06 329 LEU B O 1
ATOM 7438 N N . LEU B 1 330 ? -9.172 -21.875 -8.664 1 96.88 330 LEU B N 1
ATOM 7439 C CA . LEU B 1 330 ? -7.988 -21.891 -9.516 1 96.88 330 LEU B CA 1
ATOM 7440 C C . LEU B 1 330 ? -7.84 -23.234 -10.219 1 96.88 330 LEU B C 1
ATOM 7442 O O . LEU B 1 330 ? -8.117 -24.281 -9.625 1 96.88 330 LEU B O 1
ATOM 7446 N N . PHE B 1 331 ? -7.418 -23.203 -11.438 1 96.94 331 PHE B N 1
ATOM 7447 C CA . PHE B 1 331 ? -7.176 -24.391 -12.234 1 96.94 331 PHE B CA 1
ATOM 7448 C C . PHE B 1 331 ? -5.688 -24.719 -12.289 1 96.94 331 PHE B C 1
ATOM 7450 O O . PHE B 1 331 ? -4.883 -23.891 -12.711 1 96.94 331 PHE B O 1
ATOM 7457 N N . PHE B 1 332 ? -5.363 -25.922 -11.859 1 94.81 332 PHE B N 1
ATOM 7458 C CA . PHE B 1 332 ? -4.012 -26.453 -11.953 1 94.81 332 PHE B CA 1
ATOM 7459 C C . PHE B 1 332 ? -3.967 -27.641 -12.922 1 94.81 332 PHE B C 1
ATOM 7461 O O . PHE B 1 332 ? -4.695 -28.609 -12.742 1 94.81 332 PHE B O 1
ATOM 7468 N N . ALA B 1 333 ? -3.135 -27.5 -13.836 1 92 333 ALA B N 1
ATOM 7469 C CA . ALA B 1 333 ? -2.939 -28.656 -14.711 1 92 333 ALA B CA 1
ATOM 7470 C C . ALA B 1 333 ? -2.439 -29.859 -13.914 1 92 333 ALA B C 1
ATOM 7472 O O . ALA B 1 333 ? -1.608 -29.719 -13.016 1 92 333 ALA B O 1
ATOM 7473 N N . ASP B 1 334 ? -3.01 -30.969 -14.164 1 88.69 334 ASP B N 1
ATOM 7474 C CA . ASP B 1 334 ? -2.676 -32.219 -13.461 1 88.69 334 ASP B CA 1
ATOM 7475 C C . ASP B 1 334 ? -2.615 -33.375 -14.422 1 88.69 334 ASP B C 1
ATOM 7477 O O . ASP B 1 334 ? -3.65 -33.906 -14.82 1 88.69 334 ASP B O 1
ATOM 7481 N N . PRO B 1 335 ? -1.473 -33.875 -14.68 1 83.81 335 PRO B N 1
ATOM 7482 C CA . PRO B 1 335 ? -1.34 -35 -15.617 1 83.81 335 PRO B CA 1
ATOM 7483 C C . PRO B 1 335 ? -1.987 -36.281 -15.102 1 83.81 335 PRO B C 1
ATOM 7485 O O . PRO B 1 335 ? -2.385 -37.125 -15.891 1 83.81 335 PRO B O 1
ATOM 7488 N N . GLN B 1 336 ? -2.1 -36.406 -13.836 1 82.62 336 GLN B N 1
ATOM 7489 C CA . GLN B 1 336 ? -2.711 -37.594 -13.273 1 82.62 336 GLN B CA 1
ATOM 7490 C C . GLN B 1 336 ? -4.23 -37.562 -13.414 1 82.62 336 GLN B C 1
ATOM 7492 O O . GLN B 1 336 ? -4.879 -38.625 -13.484 1 82.62 336 GLN B O 1
ATOM 7497 N N . ASN B 1 337 ? -4.754 -36.375 -13.438 1 83.5 337 ASN B N 1
ATOM 7498 C CA . ASN B 1 337 ? -6.18 -36.125 -13.641 1 83.5 337 ASN B CA 1
ATOM 7499 C C . ASN B 1 337 ? -6.434 -35.062 -14.688 1 83.5 337 ASN B C 1
ATOM 7501 O O . ASN B 1 337 ? -6.859 -33.938 -14.359 1 83.5 337 ASN B O 1
ATOM 7505 N N . PRO B 1 338 ? -6.238 -35.469 -15.867 1 88.88 338 PRO B N 1
ATOM 7506 C CA . PRO B 1 338 ? -6.375 -34.438 -16.906 1 88.88 338 PRO B CA 1
ATOM 7507 C C . PRO B 1 338 ? -7.805 -33.938 -17.047 1 88.88 338 PRO B C 1
ATOM 7509 O O . PRO B 1 338 ? -8.758 -34.688 -16.812 1 88.88 338 PRO B O 1
ATOM 7512 N N . PRO B 1 339 ? -7.973 -32.719 -17.484 1 92.25 339 PRO B N 1
ATOM 7513 C CA . PRO B 1 339 ? -6.949 -31.734 -17.828 1 92.25 339 PRO B CA 1
ATOM 7514 C C . PRO B 1 339 ? -6.355 -31.047 -16.609 1 92.25 339 PRO B C 1
ATOM 7516 O O . PRO B 1 339 ? -5.285 -30.438 -16.688 1 92.25 339 PRO B O 1
ATOM 7519 N N . GLY B 1 340 ? -7.059 -31.156 -15.547 1 94.75 340 GLY B N 1
ATOM 7520 C CA . GLY B 1 340 ? -6.531 -30.516 -14.352 1 94.75 340 GLY B CA 1
ATOM 7521 C C . GLY B 1 340 ? -7.496 -30.547 -13.18 1 94.75 340 GLY B C 1
ATOM 7522 O O . GLY B 1 340 ? -8.484 -31.266 -13.203 1 94.75 340 GLY B O 1
ATOM 7523 N N . ARG B 1 341 ? -7.102 -29.859 -12.164 1 95.5 341 ARG B N 1
ATOM 7524 C CA . ARG B 1 341 ? -7.891 -29.828 -10.938 1 95.5 341 ARG B CA 1
ATOM 7525 C C . ARG B 1 341 ? -8.195 -28.406 -10.508 1 95.5 341 ARG B C 1
ATOM 7527 O O . ARG B 1 341 ? -7.367 -27.5 -10.688 1 95.5 341 ARG B O 1
ATOM 7534 N N . LEU B 1 342 ? -9.391 -28.234 -9.945 1 97.25 342 LEU B N 1
ATOM 7535 C CA . LEU B 1 342 ? -9.789 -26.953 -9.398 1 97.25 342 LEU B CA 1
ATOM 7536 C C . LEU B 1 342 ? -9.461 -26.875 -7.91 1 97.25 342 LEU B C 1
ATOM 7538 O O . LEU B 1 342 ? -9.633 -27.844 -7.18 1 97.25 342 LEU B O 1
ATOM 7542 N N . VAL B 1 343 ? -8.984 -25.766 -7.523 1 96.38 343 VAL B N 1
ATOM 7543 C CA . VAL B 1 343 ? -8.539 -25.562 -6.148 1 96.38 343 VAL B CA 1
ATOM 7544 C C . VAL B 1 343 ? -9.141 -24.266 -5.602 1 96.38 343 VAL B C 1
ATOM 7546 O O . VAL B 1 343 ? -9.133 -23.234 -6.277 1 96.38 343 VAL B O 1
ATOM 7549 N N . VAL B 1 344 ? -9.703 -24.297 -4.398 1 96.5 344 VAL B N 1
ATOM 7550 C CA . VAL B 1 344 ? -10.297 -23.125 -3.754 1 96.5 344 VAL B CA 1
ATOM 7551 C C . VAL B 1 344 ? -9.195 -22.234 -3.186 1 96.5 344 VAL B C 1
ATOM 7553 O O . VAL B 1 344 ? -8.273 -22.719 -2.516 1 96.5 344 VAL B O 1
ATOM 7556 N N . ALA B 1 345 ? -9.266 -20.969 -3.514 1 93.38 345 ALA B N 1
ATOM 7557 C CA . ALA B 1 345 ? -8.258 -20.016 -3.043 1 93.38 345 ALA B CA 1
ATOM 7558 C C . ALA B 1 345 ? -8.898 -18.797 -2.41 1 93.38 345 ALA B C 1
ATOM 7560 O O . ALA B 1 345 ? -10.125 -18.719 -2.271 1 93.38 345 ALA B O 1
ATOM 7561 N N . ASP B 1 346 ? -8.086 -17.828 -1.908 1 88.38 346 ASP B N 1
ATOM 7562 C CA . ASP B 1 346 ? -8.43 -16.516 -1.339 1 88.38 346 ASP B CA 1
ATOM 7563 C C . ASP B 1 346 ? -9.297 -16.688 -0.095 1 88.38 346 ASP B C 1
ATOM 7565 O O . ASP B 1 346 ? -10.508 -16.438 -0.141 1 88.38 346 ASP B O 1
ATOM 7569 N N . PHE B 1 347 ? -8.766 -16.938 0.993 1 85.75 347 PHE B N 1
ATOM 7570 C CA . PHE B 1 347 ? -9.453 -17.172 2.262 1 85.75 347 PHE B CA 1
ATOM 7571 C C . PHE B 1 347 ? -9.453 -15.906 3.109 1 85.75 347 PHE B C 1
ATOM 7573 O O . PHE B 1 347 ? -9.523 -15.977 4.34 1 85.75 347 PHE B O 1
ATOM 7580 N N . THR B 1 348 ? -9.328 -14.781 2.445 1 77 348 THR B N 1
ATOM 7581 C CA . THR B 1 348 ? -9.203 -13.508 3.139 1 77 348 THR B CA 1
ATOM 7582 C C . THR B 1 348 ? -10.438 -13.234 4 1 77 348 THR B C 1
ATOM 7584 O O . THR B 1 348 ? -10.328 -12.68 5.094 1 77 348 THR B O 1
ATOM 7587 N N . LEU B 1 349 ? -11.602 -13.656 3.543 1 64.75 349 LEU B N 1
ATOM 7588 C CA . LEU B 1 349 ? -12.844 -13.305 4.219 1 64.75 349 LEU B CA 1
ATOM 7589 C C . LEU B 1 349 ? -13.352 -14.477 5.059 1 64.75 349 LEU B C 1
ATOM 7591 O O . LEU B 1 349 ? -14.469 -14.43 5.578 1 64.75 349 LEU B O 1
ATOM 7595 N N . MET B 1 350 ? -12.539 -15.492 5.094 1 70.81 350 MET B N 1
ATOM 7596 C CA . MET B 1 350 ? -12.93 -16.656 5.871 1 70.81 350 MET B CA 1
ATOM 7597 C C . MET B 1 350 ? -13.148 -16.297 7.336 1 70.81 350 MET B C 1
ATOM 7599 O O . MET B 1 350 ? -12.414 -15.477 7.887 1 70.81 350 MET B O 1
ATOM 7603 N N . ARG B 1 351 ? -14.141 -16.656 7.918 1 66.38 351 ARG B N 1
ATOM 7604 C CA . ARG B 1 351 ? -14.438 -16.422 9.328 1 66.38 351 ARG B CA 1
ATOM 7605 C C . ARG B 1 351 ? -14.758 -17.734 10.039 1 66.38 351 ARG B C 1
ATOM 7607 O O . ARG B 1 351 ? -15.375 -18.625 9.461 1 66.38 351 ARG B O 1
ATOM 7614 N N . PHE B 1 352 ? -14.109 -17.859 11.281 1 53.31 352 PHE B N 1
ATOM 7615 C CA . PHE B 1 352 ? -14.414 -19.016 12.117 1 53.31 352 PHE B CA 1
ATOM 7616 C C . PHE B 1 352 ? -15.477 -18.672 13.148 1 53.31 352 PHE B C 1
ATOM 7618 O O . PHE B 1 352 ? -15.531 -17.547 13.641 1 53.31 352 PHE B O 1
ATOM 7625 N N . HIS B 1 353 ? -16.422 -19.391 13.375 1 49.19 353 HIS B N 1
ATOM 7626 C CA . HIS B 1 353 ? -17.391 -19.234 14.445 1 49.19 353 HIS B CA 1
ATOM 7627 C C . HIS B 1 353 ? -16.75 -19.438 15.812 1 49.19 353 HIS B C 1
ATOM 7629 O O . HIS B 1 353 ? -16.125 -20.469 16.062 1 49.19 353 HIS B O 1
ATOM 7635 N N . SER B 1 354 ? -15.961 -18.578 16.312 1 43.38 354 SER B N 1
ATOM 7636 C CA . SER B 1 354 ? -15.625 -18.828 17.703 1 43.38 354 SER B CA 1
ATOM 7637 C C . SER B 1 354 ? -16.828 -18.609 18.609 1 43.38 354 SER B C 1
ATOM 7639 O O . SER B 1 354 ? -17.688 -17.766 18.328 1 43.38 354 SER B O 1
ATOM 7641 N N . PRO B 1 355 ? -17.031 -19.594 19.641 1 39.41 355 PRO B N 1
ATOM 7642 C CA . PRO B 1 355 ? -18.094 -19.375 20.625 1 39.41 355 PRO B CA 1
ATOM 7643 C C . PRO B 1 355 ? -18.172 -17.922 21.078 1 39.41 355 PRO B C 1
ATOM 7645 O O . PRO B 1 355 ? -19.266 -17.422 21.359 1 39.41 355 PRO B O 1
ATOM 7648 N N . ASP B 1 356 ? -17.094 -17.469 21.578 1 35.66 356 ASP B N 1
ATOM 7649 C CA . ASP B 1 356 ? -17.062 -16.141 22.172 1 35.66 356 ASP B CA 1
ATOM 7650 C C . ASP B 1 356 ? -17.141 -15.047 21.109 1 35.66 356 ASP B C 1
ATOM 7652 O O . ASP B 1 356 ? -17.156 -13.859 21.422 1 35.66 356 ASP B O 1
ATOM 7656 N N . SER B 1 357 ? -16.719 -15.422 20.031 1 36.53 357 SER B N 1
ATOM 7657 C CA . SER B 1 357 ? -16.547 -14.43 18.969 1 36.53 357 SER B CA 1
ATOM 7658 C C . SER B 1 357 ? -17.875 -13.969 18.406 1 36.53 357 SER B C 1
ATOM 7660 O O . SER B 1 357 ? -18.703 -14.797 17.984 1 36.53 357 SER B O 1
ATOM 7662 N N . ASP B 1 358 ? -18.391 -12.953 18.844 1 33.66 358 ASP B N 1
ATOM 7663 C CA . ASP B 1 358 ? -19.578 -12.234 18.391 1 33.66 358 ASP B CA 1
ATOM 7664 C C . ASP B 1 358 ? -19.766 -12.383 16.891 1 33.66 358 ASP B C 1
ATOM 7666 O O . ASP B 1 358 ? -18.797 -12.5 16.141 1 33.66 358 ASP B O 1
ATOM 7670 N N . VAL B 1 359 ? -21.031 -12.664 16.5 1 36 359 VAL B N 1
ATOM 7671 C CA . VAL B 1 359 ? -21.75 -12.781 15.242 1 36 359 VAL B CA 1
ATOM 7672 C C . VAL B 1 359 ? -21.172 -11.789 14.227 1 36 359 VAL B C 1
ATOM 7674 O O . VAL B 1 359 ? -21.312 -10.578 14.391 1 36 359 VAL B O 1
ATOM 7677 N N . THR B 1 360 ? -20.078 -12.023 13.867 1 39.12 360 THR B N 1
ATOM 7678 C CA . THR B 1 360 ? -19.672 -11.195 12.734 1 39.12 360 THR B CA 1
ATOM 7679 C C . THR B 1 360 ? -20.781 -11.156 11.68 1 39.12 360 THR B C 1
ATOM 7681 O O . THR B 1 360 ? -21.156 -12.188 11.125 1 39.12 360 THR B O 1
ATOM 7684 N N . LYS B 1 361 ? -21.609 -10.227 11.648 1 40.31 361 LYS B N 1
ATOM 7685 C CA . LYS B 1 361 ? -22.797 -9.977 10.836 1 40.31 361 LYS B CA 1
ATOM 7686 C C . LYS B 1 361 ? -22.484 -10.102 9.352 1 40.31 361 LYS B C 1
ATOM 7688 O O . LYS B 1 361 ? -21.453 -9.594 8.883 1 40.31 361 LYS B O 1
ATOM 7693 N N . ALA B 1 362 ? -23.109 -11.062 8.727 1 40.72 362 ALA B N 1
ATOM 7694 C CA . ALA B 1 362 ? -23.109 -11.242 7.277 1 40.72 362 ALA B CA 1
ATOM 7695 C C . ALA B 1 362 ? -23.031 -9.898 6.559 1 40.72 362 ALA B C 1
ATOM 7697 O O . ALA B 1 362 ? -22.562 -9.828 5.418 1 40.72 362 ALA B O 1
ATOM 7698 N N . SER B 1 363 ? -23.297 -8.891 7.27 1 38.72 363 SER B N 1
ATOM 7699 C CA . SER B 1 363 ? -23.406 -7.566 6.668 1 38.72 363 SER B CA 1
ATOM 7700 C C . SER B 1 363 ? -22.031 -6.965 6.418 1 38.72 363 SER B C 1
ATOM 7702 O O . SER B 1 363 ? -21.891 -6.016 5.645 1 38.72 363 SER B O 1
ATOM 7704 N N . LYS B 1 364 ? -21.031 -7.512 7.027 1 41.78 364 LYS B N 1
ATOM 7705 C CA . LYS B 1 364 ? -19.703 -6.953 6.824 1 41.78 364 LYS B CA 1
ATOM 7706 C C . LYS B 1 364 ? -19.078 -7.465 5.527 1 41.78 364 LYS B C 1
ATOM 7708 O O . LYS B 1 364 ? -17.891 -7.285 5.289 1 41.78 364 LYS B O 1
ATOM 7713 N N . VAL B 1 365 ? -19.953 -8.211 4.832 1 43.44 365 VAL B N 1
ATOM 7714 C CA . VAL B 1 365 ? -19.453 -8.812 3.6 1 43.44 365 VAL B CA 1
ATOM 7715 C C . VAL B 1 365 ? -19.594 -7.816 2.449 1 43.44 365 VAL B C 1
ATOM 7717 O O . VAL B 1 365 ? -20.469 -6.953 2.471 1 43.44 365 VAL B O 1
ATOM 7720 N N . ASP B 1 366 ? -18.609 -7.738 1.614 1 47.19 366 ASP B N 1
ATOM 7721 C CA . ASP B 1 366 ? -18.641 -6.902 0.417 1 47.19 366 ASP B CA 1
ATOM 7722 C C . ASP B 1 366 ? -19.953 -7.086 -0.344 1 47.19 366 ASP B C 1
ATOM 7724 O O . ASP B 1 366 ? -20.219 -8.164 -0.879 1 47.19 366 ASP B O 1
ATOM 7728 N N . LYS B 1 367 ? -20.922 -6.305 -0.238 1 47.16 367 LYS B N 1
ATOM 7729 C CA . LYS B 1 367 ? -22.281 -6.309 -0.778 1 47.16 367 LYS B CA 1
ATOM 7730 C C . LYS B 1 367 ? -22.266 -6.094 -2.289 1 47.16 367 LYS B C 1
ATOM 7732 O O . LYS B 1 367 ? -23.312 -6.141 -2.934 1 47.16 367 LYS B O 1
ATOM 7737 N N . THR B 1 368 ? -20.984 -6 -2.836 1 47.09 368 THR B N 1
ATOM 7738 C CA . THR B 1 368 ? -21.016 -5.629 -4.246 1 47.09 368 THR B CA 1
ATOM 7739 C C . THR B 1 368 ? -20.75 -6.844 -5.133 1 47.09 368 THR B C 1
ATOM 7741 O O . THR B 1 368 ? -20.625 -6.715 -6.352 1 47.09 368 THR B O 1
ATOM 7744 N N . THR B 1 369 ? -21 -8.07 -4.543 1 69.25 369 THR B N 1
ATOM 7745 C CA . THR B 1 369 ? -20.578 -9.188 -5.383 1 69.25 369 THR B CA 1
ATOM 7746 C C . THR B 1 369 ? -21.797 -9.852 -6.047 1 69.25 369 THR B C 1
ATOM 7748 O O . THR B 1 369 ? -22.859 -9.938 -5.445 1 69.25 369 THR B O 1
ATOM 7751 N N . THR B 1 370 ? -21.688 -10.234 -7.273 1 82.69 370 THR B N 1
ATOM 7752 C CA . THR B 1 370 ? -22.656 -10.945 -8.094 1 82.69 370 THR B CA 1
ATOM 7753 C C . THR B 1 370 ? -23.172 -12.188 -7.371 1 82.69 370 THR B C 1
ATOM 7755 O O . THR B 1 370 ? -24.375 -12.484 -7.418 1 82.69 370 THR B O 1
ATOM 7758 N N . TYR B 1 371 ? -22.406 -12.828 -6.605 1 90.88 371 TYR B N 1
ATOM 7759 C CA . TYR B 1 371 ? -22.719 -14.148 -6.062 1 90.88 371 TYR B CA 1
ATOM 7760 C C . TYR B 1 371 ? -23.281 -14.031 -4.652 1 90.88 371 TYR B C 1
ATOM 7762 O O . TYR B 1 371 ? -23.656 -15.039 -4.047 1 90.88 371 TYR B O 1
ATOM 7770 N N . ARG B 1 372 ? -23.406 -12.812 -4.109 1 87.69 372 ARG B N 1
ATOM 7771 C CA . ARG B 1 372 ? -23.812 -12.68 -2.715 1 87.69 372 ARG B CA 1
ATOM 7772 C C . ARG B 1 372 ? -25.203 -13.266 -2.492 1 87.69 372 ARG B C 1
ATOM 7774 O O . ARG B 1 372 ? -26.094 -13.125 -3.342 1 87.69 372 ARG B O 1
ATOM 7781 N N . PRO B 1 373 ? -25.375 -13.922 -1.345 1 88.44 373 PRO B N 1
ATOM 7782 C CA . PRO B 1 373 ? -26.703 -14.43 -0.996 1 88.44 373 PRO B CA 1
ATOM 7783 C C . PRO B 1 373 ? -27.625 -13.344 -0.436 1 88.44 373 PRO B C 1
ATOM 7785 O O . PRO B 1 373 ? -27.156 -12.258 -0.077 1 88.44 373 PRO B O 1
ATOM 7788 N N . PRO B 1 374 ? -28.859 -13.617 -0.391 1 83.19 374 PRO B N 1
ATOM 7789 C CA . PRO B 1 374 ? -29.812 -12.617 0.101 1 83.19 374 PRO B CA 1
ATOM 7790 C C . PRO B 1 374 ? -29.484 -12.133 1.51 1 83.19 374 PRO B C 1
ATOM 7792 O O . PRO B 1 374 ? -29.719 -10.969 1.838 1 83.19 374 PRO B O 1
ATOM 7795 N N . GLU B 1 375 ? -28.922 -12.969 2.389 1 79.75 375 GLU B N 1
ATOM 7796 C CA . GLU B 1 375 ? -28.641 -12.578 3.768 1 79.75 375 GLU B CA 1
ATOM 7797 C C . GLU B 1 375 ? -27.5 -11.562 3.834 1 79.75 375 GLU B C 1
ATOM 7799 O O . GLU B 1 375 ? -27.344 -10.867 4.84 1 79.75 375 GLU B O 1
ATOM 7804 N N . ALA B 1 376 ? -26.688 -11.492 2.803 1 75.38 376 ALA B N 1
ATOM 7805 C CA . ALA B 1 376 ? -25.641 -10.477 2.756 1 75.38 376 ALA B CA 1
ATOM 7806 C C . ALA B 1 376 ? -26.234 -9.07 2.711 1 75.38 376 ALA B C 1
ATOM 7808 O O . ALA B 1 376 ? -25.578 -8.109 3.107 1 75.38 376 ALA B O 1
ATOM 7809 N N . ASP B 1 377 ? -27.422 -9.016 2.16 1 68.88 377 ASP B N 1
ATOM 7810 C CA . ASP B 1 377 ? -28.109 -7.73 2.076 1 68.88 377 ASP B CA 1
ATOM 7811 C C . ASP B 1 377 ? -28.922 -7.461 3.338 1 68.88 377 ASP B C 1
ATOM 7813 O O . ASP B 1 377 ? -29.812 -6.594 3.344 1 68.88 377 ASP B O 1
ATOM 7817 N N . GLY B 1 378 ? -28.609 -8.203 4.332 1 63.31 378 GLY B N 1
ATOM 7818 C CA . GLY B 1 378 ? -29.234 -7.953 5.617 1 63.31 378 GLY B CA 1
ATOM 7819 C C . GLY B 1 378 ? -30.562 -8.688 5.781 1 63.31 378 GLY B C 1
ATOM 7820 O O . GLY B 1 378 ? -31.297 -8.453 6.738 1 63.31 378 GLY B O 1
ATOM 7821 N N . LEU B 1 379 ? -30.75 -9.484 4.844 1 57.81 379 LEU B N 1
ATOM 7822 C CA . LEU B 1 379 ? -31.984 -10.25 4.938 1 57.81 379 LEU B CA 1
ATOM 7823 C C . LEU B 1 379 ? -31.797 -11.5 5.789 1 57.81 379 LEU B C 1
ATOM 7825 O O . LEU B 1 379 ? -30.734 -12.125 5.75 1 57.81 379 LEU B O 1
ATOM 7829 N N . TYR B 1 380 ? -32.625 -11.828 6.586 1 54.91 380 TYR B N 1
ATOM 7830 C CA . TYR B 1 380 ? -32.688 -13.047 7.387 1 54.91 380 TYR B CA 1
ATOM 7831 C C . TYR B 1 380 ? -31.688 -13 8.531 1 54.91 380 TYR B C 1
ATOM 7833 O O . TYR B 1 380 ? -30.609 -12.398 8.391 1 54.91 380 TYR B O 1
ATOM 7841 N N . SER B 1 381 ? -31.875 -12.555 9.711 1 49.03 381 SER B N 1
ATOM 7842 C CA . SER B 1 381 ? -31.094 -12.367 10.922 1 49.03 381 SER B CA 1
ATOM 7843 C C . SER B 1 381 ? -30 -13.43 11.047 1 49.03 381 SER B C 1
ATOM 7845 O O . SER B 1 381 ? -29.516 -13.695 12.141 1 49.03 381 SER B O 1
ATOM 7847 N N . THR B 1 382 ? -29.531 -13.93 9.961 1 47.81 382 THR B N 1
ATOM 7848 C CA . THR B 1 382 ? -28.703 -15.102 10.242 1 47.81 382 THR B CA 1
ATOM 7849 C C . THR B 1 382 ? -27.234 -14.703 10.383 1 47.81 382 THR B C 1
ATOM 7851 O O . THR B 1 382 ? -26.766 -13.82 9.664 1 47.81 382 THR B O 1
ATOM 7854 N N . VAL B 1 383 ? -26.688 -15.078 11.539 1 46.88 383 VAL B N 1
ATOM 7855 C CA . VAL B 1 383 ? -25.234 -15.164 11.758 1 46.88 383 VAL B CA 1
ATOM 7856 C C . VAL B 1 383 ? -24.547 -15.672 10.492 1 46.88 383 VAL B C 1
ATOM 7858 O O . VAL B 1 383 ? -25.109 -16.5 9.773 1 46.88 383 VAL B O 1
ATOM 7861 N N . ALA B 1 384 ? -23.656 -14.992 10 1 57 384 ALA B N 1
ATOM 7862 C CA . ALA B 1 384 ? -22.859 -15.461 8.867 1 57 384 ALA B CA 1
ATOM 7863 C C . ALA B 1 384 ? -22.609 -16.969 8.953 1 57 384 ALA B C 1
ATOM 7865 O O . ALA B 1 384 ? -21.75 -17.422 9.719 1 57 384 ALA B O 1
ATOM 7866 N N . SER B 1 385 ? -23.531 -17.875 8.414 1 74.06 385 SER B N 1
ATOM 7867 C CA . SER B 1 385 ? -23.562 -19.328 8.453 1 74.06 385 SER B CA 1
ATOM 7868 C C . SER B 1 385 ? -22.875 -19.938 7.234 1 74.06 385 SER B C 1
ATOM 7870 O O . SER B 1 385 ? -22.688 -19.266 6.223 1 74.06 385 SER B O 1
ATOM 7872 N N . PRO B 1 386 ? -22.266 -21.172 7.359 1 86.62 386 PRO B N 1
ATOM 7873 C CA . PRO B 1 386 ? -21.703 -21.906 6.223 1 86.62 386 PRO B CA 1
ATOM 7874 C C . PRO B 1 386 ? -22.656 -21.984 5.039 1 86.62 386 PRO B C 1
ATOM 7876 O O . PRO B 1 386 ? -22.234 -22.312 3.92 1 86.62 386 PRO B O 1
ATOM 7879 N N . LYS B 1 387 ? -23.953 -21.672 5.289 1 90.06 387 LYS B N 1
ATOM 7880 C CA . LYS B 1 387 ? -24.953 -21.703 4.23 1 90.06 387 LYS B CA 1
ATOM 7881 C C . LYS B 1 387 ? -24.672 -20.625 3.178 1 90.06 387 LYS B C 1
ATOM 7883 O O . LYS B 1 387 ? -25.125 -20.734 2.035 1 90.06 387 LYS B O 1
ATOM 7888 N N . PHE B 1 388 ? -23.953 -19.625 3.572 1 89.69 388 PHE B N 1
ATOM 7889 C CA . PHE B 1 388 ? -23.484 -18.578 2.664 1 89.69 388 PHE B CA 1
ATOM 7890 C C . PHE B 1 388 ? -22.703 -19.172 1.504 1 89.69 388 PHE B C 1
ATOM 7892 O O . PHE B 1 388 ? -22.969 -18.859 0.342 1 89.69 388 PHE B O 1
ATOM 7899 N N . ASP B 1 389 ? -21.844 -20.125 1.825 1 94.31 389 ASP B N 1
ATOM 7900 C CA . ASP B 1 389 ? -20.984 -20.781 0.84 1 94.31 389 ASP B CA 1
ATOM 7901 C C . ASP B 1 389 ? -21.781 -21.672 -0.1 1 94.31 389 ASP B C 1
ATOM 7903 O O . ASP B 1 389 ? -21.438 -21.828 -1.272 1 94.31 389 ASP B O 1
ATOM 7907 N N . ILE B 1 390 ? -22.859 -22.219 0.414 1 96.19 390 ILE B N 1
ATOM 7908 C CA . ILE B 1 390 ? -23.672 -23.109 -0.395 1 96.19 390 ILE B CA 1
ATOM 7909 C C . ILE B 1 390 ? -24.297 -22.328 -1.551 1 96.19 390 ILE B C 1
ATOM 7911 O O . ILE B 1 390 ? -24.266 -22.781 -2.699 1 96.19 390 ILE B O 1
ATOM 7915 N N . TRP B 1 391 ? -24.781 -21.156 -1.191 1 95.06 391 TRP B N 1
ATOM 7916 C CA . TRP B 1 391 ? -25.391 -20.312 -2.217 1 95.06 391 TRP B CA 1
ATOM 7917 C C . TRP B 1 391 ? -24.344 -19.891 -3.248 1 95.06 391 TRP B C 1
ATOM 7919 O O . TRP B 1 391 ? -24.547 -20.062 -4.453 1 95.06 391 TRP B O 1
ATOM 7929 N N . THR B 1 392 ? -23.25 -19.391 -2.809 1 95.31 392 THR B N 1
ATOM 7930 C CA . THR B 1 392 ? -22.25 -18.859 -3.721 1 95.31 392 THR B CA 1
ATOM 7931 C C . THR B 1 392 ? -21.703 -19.969 -4.617 1 95.31 392 THR B C 1
ATOM 7933 O O . THR B 1 392 ? -21.484 -19.75 -5.809 1 95.31 392 THR B O 1
ATOM 7936 N N . LEU B 1 393 ? -21.484 -21.125 -4.035 1 97.69 393 LEU B N 1
ATOM 7937 C CA . LEU B 1 393 ? -21.016 -22.266 -4.824 1 97.69 393 LEU B CA 1
ATOM 7938 C C . LEU B 1 393 ? -22.047 -22.672 -5.867 1 97.69 393 LEU B C 1
ATOM 7940 O O . LEU B 1 393 ? -21.688 -23.047 -6.984 1 97.69 393 LEU B O 1
ATOM 7944 N N . GLY B 1 394 ? -23.297 -22.625 -5.484 1 98.31 394 GLY B N 1
ATOM 7945 C CA . GLY B 1 394 ? -24.359 -22.906 -6.434 1 98.31 394 GLY B CA 1
ATOM 7946 C C . GLY B 1 394 ? -24.344 -21.984 -7.637 1 98.31 394 GLY B C 1
ATOM 7947 O O . GLY B 1 394 ? -24.578 -22.422 -8.766 1 98.31 394 GLY B O 1
ATOM 7948 N N . CYS B 1 395 ? -24.094 -20.703 -7.355 1 97.31 395 CYS B N 1
ATOM 7949 C CA . CYS B 1 395 ? -23.969 -19.734 -8.445 1 97.31 395 CYS B CA 1
ATOM 7950 C C . CYS B 1 395 ? -22.859 -20.156 -9.398 1 97.31 395 CYS B C 1
ATOM 7952 O O . CYS B 1 395 ? -23.047 -20.156 -10.617 1 97.31 395 CYS B O 1
ATOM 7954 N N . VAL B 1 396 ? -21.75 -20.547 -8.898 1 97.62 396 VAL B N 1
ATOM 7955 C CA . VAL B 1 396 ? -20.594 -20.922 -9.703 1 97.62 396 VAL B CA 1
ATOM 7956 C C . VAL B 1 396 ? -20.906 -22.188 -10.492 1 97.62 396 VAL B C 1
ATOM 7958 O O . VAL B 1 396 ? -20.562 -22.297 -11.672 1 97.62 396 VAL B O 1
ATOM 7961 N N . TYR B 1 397 ? -21.531 -23.203 -9.812 1 98.44 397 TYR B N 1
ATOM 7962 C CA . TYR B 1 397 ? -21.875 -24.453 -10.484 1 98.44 397 TYR B CA 1
ATOM 7963 C C . TYR B 1 397 ? -22.781 -24.188 -11.68 1 98.44 397 TYR B C 1
ATOM 7965 O O . TYR B 1 397 ? -22.625 -24.797 -12.734 1 98.44 397 TYR B O 1
ATOM 7973 N N . LEU B 1 398 ? -23.719 -23.312 -11.477 1 97.81 398 LEU B N 1
ATOM 7974 C CA . LEU B 1 398 ? -24.625 -22.984 -12.578 1 97.81 398 LEU B CA 1
ATOM 7975 C C . LEU B 1 398 ? -23.859 -22.391 -13.75 1 97.81 398 LEU B C 1
ATOM 7977 O O . LEU B 1 398 ? -24.109 -22.75 -14.906 1 97.81 398 LEU B O 1
ATOM 7981 N N . GLU B 1 399 ? -22.984 -21.531 -13.453 1 97.19 399 GLU B N 1
ATOM 7982 C CA . GLU B 1 399 ? -22.172 -20.938 -14.508 1 97.19 399 GLU B CA 1
ATOM 7983 C C . GLU B 1 399 ? -21.25 -21.969 -15.148 1 97.19 399 GLU B C 1
ATOM 7985 O O . GLU B 1 399 ? -20.984 -21.906 -16.344 1 97.19 399 GLU B O 1
ATOM 7990 N N . PHE B 1 400 ? -20.75 -22.891 -14.352 1 97.75 400 PHE B N 1
ATOM 7991 C CA . PHE B 1 400 ? -19.891 -23.953 -14.859 1 97.75 400 PHE B CA 1
ATOM 7992 C C . PHE B 1 400 ? -20.656 -24.828 -15.859 1 97.75 400 PHE B C 1
ATOM 7994 O O . PHE B 1 400 ? -20.125 -25.141 -16.922 1 97.75 400 PHE B O 1
ATOM 8001 N N . VAL B 1 401 ? -21.859 -25.125 -15.539 1 97.31 401 VAL B N 1
ATOM 8002 C CA . VAL B 1 401 ? -22.703 -25.891 -16.438 1 97.31 401 VAL B CA 1
ATOM 8003 C C . VAL B 1 401 ? -22.984 -25.078 -17.703 1 97.31 401 VAL B C 1
ATOM 8005 O O . VAL B 1 401 ? -22.984 -25.625 -18.812 1 97.31 401 VAL B O 1
ATOM 8008 N N . THR B 1 402 ? -23.203 -23.781 -17.5 1 96.19 402 THR B N 1
ATOM 8009 C CA . THR B 1 402 ? -23.422 -22.891 -18.625 1 96.19 402 THR B CA 1
ATOM 8010 C C . THR B 1 402 ? -22.219 -22.922 -19.578 1 96.19 402 THR B C 1
ATOM 8012 O O . THR B 1 402 ? -22.375 -23.016 -20.797 1 96.19 402 THR B O 1
ATOM 8015 N N . TRP B 1 403 ? -21.062 -22.844 -19 1 96.62 403 TRP B N 1
ATOM 8016 C CA . TRP B 1 403 ? -19.828 -22.922 -19.781 1 96.62 403 TRP B CA 1
ATOM 8017 C C . TRP B 1 403 ? -19.766 -24.219 -20.578 1 96.62 403 TRP B C 1
ATOM 8019 O O . TRP B 1 403 ? -19.422 -24.234 -21.75 1 96.62 403 TRP B O 1
ATOM 8029 N N . HIS B 1 404 ? -20.141 -25.328 -19.938 1 96.12 404 HIS B N 1
ATOM 8030 C CA . HIS B 1 404 ? -20.078 -26.656 -20.562 1 96.12 404 HIS B CA 1
ATOM 8031 C C . HIS B 1 404 ? -21.016 -26.75 -21.766 1 96.12 404 HIS B C 1
ATOM 8033 O O . HIS B 1 404 ? -20.625 -27.266 -22.812 1 96.12 404 HIS B O 1
ATOM 8039 N N . LEU B 1 405 ? -22.188 -26.188 -21.641 1 93.62 405 LEU B N 1
ATOM 8040 C CA . LEU B 1 405 ? -23.219 -26.391 -22.656 1 93.62 405 LEU B CA 1
ATOM 8041 C C . LEU B 1 405 ? -23.172 -25.297 -23.719 1 93.62 405 LEU B C 1
ATOM 8043 O O . LEU B 1 405 ? -23.422 -25.547 -24.891 1 93.62 405 LEU B O 1
ATOM 8047 N N . LEU B 1 406 ? -22.828 -24.062 -23.203 1 92.88 406 LEU B N 1
ATOM 8048 C CA . LEU B 1 406 ? -23.031 -22.938 -24.109 1 92.88 406 LEU B CA 1
ATOM 8049 C C . LEU B 1 406 ? -21.719 -22.188 -24.359 1 92.88 406 LEU B C 1
ATOM 8051 O O . LEU B 1 406 ? -21.609 -21.422 -25.312 1 92.88 406 LEU B O 1
ATOM 8055 N N . GLY B 1 407 ? -20.781 -22.344 -23.531 1 92.62 407 GLY B N 1
ATOM 8056 C CA . GLY B 1 407 ? -19.516 -21.641 -23.688 1 92.62 407 GLY B CA 1
ATOM 8057 C C . GLY B 1 407 ? -19.375 -20.484 -22.719 1 92.62 407 GLY B C 1
ATOM 8058 O O . GLY B 1 407 ? -20.344 -20.047 -22.109 1 92.62 407 GLY B O 1
ATOM 8059 N N . GLY B 1 408 ? -18.141 -19.969 -22.594 1 93.19 408 GLY B N 1
ATOM 8060 C CA . GLY B 1 408 ? -17.812 -18.906 -21.656 1 93.19 408 GLY B CA 1
ATOM 8061 C C . GLY B 1 408 ? -18.469 -17.578 -22.016 1 93.19 408 GLY B C 1
ATOM 8062 O O . GLY B 1 408 ? -18.781 -16.781 -21.125 1 93.19 408 GLY B O 1
ATOM 8063 N N . ASP B 1 409 ? -18.625 -17.281 -23.234 1 91.06 409 ASP B N 1
ATOM 8064 C CA . ASP B 1 409 ? -19.25 -16.047 -23.688 1 91.06 409 ASP B CA 1
ATOM 8065 C C . ASP B 1 409 ? -20.688 -15.93 -23.188 1 91.06 409 ASP B C 1
ATOM 8067 O O . ASP B 1 409 ? -21.203 -14.828 -23.031 1 91.06 409 ASP B O 1
ATOM 8071 N N . ALA B 1 410 ? -21.297 -17.016 -22.906 1 93.25 410 ALA B N 1
ATOM 8072 C CA . ALA B 1 410 ? -22.688 -17.031 -22.438 1 93.25 410 ALA B CA 1
ATOM 8073 C C . ALA B 1 410 ? -22.781 -16.594 -20.984 1 93.25 410 ALA B C 1
ATOM 8075 O O . ALA B 1 410 ? -23.875 -16.312 -20.484 1 93.25 410 ALA B O 1
ATOM 8076 N N . ILE B 1 411 ? -21.688 -16.531 -20.328 1 92.31 411 ILE B N 1
ATOM 8077 C CA . ILE B 1 411 ? -21.703 -16.219 -18.906 1 92.31 411 ILE B CA 1
ATOM 8078 C C . ILE B 1 411 ? -21.5 -14.711 -18.703 1 92.31 411 ILE B C 1
ATOM 8080 O O . ILE B 1 411 ? -22.375 -14.031 -18.172 1 92.31 411 ILE B O 1
ATOM 8084 N N . THR B 1 412 ? -20.266 -14.164 -19.062 1 81.06 412 THR B N 1
ATOM 8085 C CA . THR B 1 412 ? -19.891 -12.844 -18.578 1 81.06 412 THR B CA 1
ATOM 8086 C C . THR B 1 412 ? -19.859 -11.836 -19.719 1 81.06 412 THR B C 1
ATOM 8088 O O . THR B 1 412 ? -19.781 -10.625 -19.484 1 81.06 412 THR B O 1
ATOM 8091 N N . GLU B 1 413 ? -19.969 -12.336 -20.844 1 81 413 GLU B N 1
ATOM 8092 C CA . GLU B 1 413 ? -19.953 -11.367 -21.938 1 81 413 GLU B CA 1
ATOM 8093 C C . GLU B 1 413 ? -21.312 -10.703 -22.109 1 81 413 GLU B C 1
ATOM 8095 O O . GLU B 1 413 ? -22.281 -11.062 -21.438 1 81 413 GLU B O 1
ATOM 8100 N N . GLY B 1 414 ? -21.422 -9.711 -22.797 1 83.88 414 GLY B N 1
ATOM 8101 C CA . GLY B 1 414 ? -22.688 -9.047 -23.047 1 83.88 414 GLY B CA 1
ATOM 8102 C C . GLY B 1 414 ? -23.703 -9.938 -23.75 1 83.88 414 GLY B C 1
ATOM 8103 O O . GLY B 1 414 ? -24.875 -9.969 -23.375 1 83.88 414 GLY B O 1
ATOM 8104 N N . SER B 1 415 ? -23.219 -10.648 -24.656 1 88.94 415 SER B N 1
ATOM 8105 C CA . SER B 1 415 ? -24.047 -11.531 -25.484 1 88.94 415 SER B CA 1
ATOM 8106 C C . SER B 1 415 ? -23.266 -12.758 -25.938 1 88.94 415 SER B C 1
ATOM 8108 O O . SER B 1 415 ? -22.062 -12.836 -25.719 1 88.94 415 SER B O 1
ATOM 8110 N N . PHE B 1 416 ? -24.016 -13.797 -26.391 1 90.31 416 PHE B N 1
ATOM 8111 C CA . PHE B 1 416 ? -23.391 -14.977 -26.984 1 90.31 416 PHE B CA 1
ATOM 8112 C C . PHE B 1 416 ? -24.219 -15.492 -28.156 1 90.31 416 PHE B C 1
ATOM 8114 O O . PHE B 1 416 ? -25.406 -15.195 -28.266 1 90.31 416 PHE B O 1
ATOM 8121 N N . GLN B 1 417 ? -23.547 -16.141 -29.062 1 87.88 417 GLN B N 1
ATOM 8122 C CA . GLN B 1 417 ? -24.219 -16.75 -30.203 1 87.88 417 GLN B CA 1
ATOM 8123 C C . GLN B 1 417 ? -24.547 -18.219 -29.953 1 87.88 417 GLN B C 1
ATOM 8125 O O . GLN B 1 417 ? -23.641 -19.016 -29.641 1 87.88 417 GLN B O 1
ATOM 8130 N N . ALA B 1 418 ? -25.797 -18.562 -30.078 1 83.12 418 ALA B N 1
ATOM 8131 C CA . ALA B 1 418 ? -26.219 -19.953 -29.859 1 83.12 418 ALA B CA 1
ATOM 8132 C C . ALA B 1 418 ? -26.078 -20.781 -31.141 1 83.12 418 ALA B C 1
ATOM 8134 O O . ALA B 1 418 ? -25.641 -20.266 -32.156 1 83.12 418 ALA B O 1
ATOM 8135 N N . GLU B 1 419 ? -26.328 -22.047 -31 1 76.12 419 GLU B N 1
ATOM 8136 C CA . GLU B 1 419 ? -26.188 -22.984 -32.125 1 76.12 419 GLU B CA 1
ATOM 8137 C C . GLU B 1 419 ? -27.156 -22.656 -33.25 1 76.12 419 GLU B C 1
ATOM 8139 O O . GLU B 1 419 ? -26.891 -22.969 -34.406 1 76.12 419 GLU B O 1
ATOM 8144 N N . ASP B 1 420 ? -28.234 -22.016 -32.906 1 76.44 420 ASP B N 1
ATOM 8145 C CA . ASP B 1 420 ? -29.234 -21.688 -33.906 1 76.44 420 ASP B CA 1
ATOM 8146 C C . ASP B 1 420 ? -28.828 -20.438 -34.688 1 76.44 420 ASP B C 1
ATOM 8148 O O . ASP B 1 420 ? -29.547 -20 -35.594 1 76.44 420 ASP B O 1
ATOM 8152 N N . GLY B 1 421 ? -27.719 -19.859 -34.344 1 81.19 421 GLY B N 1
ATOM 8153 C CA . GLY B 1 421 ? -27.188 -18.734 -35.094 1 81.19 421 GLY B CA 1
ATOM 8154 C C . GLY B 1 421 ? -27.641 -17.391 -34.562 1 81.19 421 GLY B C 1
ATOM 8155 O O . GLY B 1 421 ? -27.156 -16.344 -35 1 81.19 421 GLY B O 1
ATOM 8156 N N . GLU B 1 422 ? -28.469 -17.438 -33.625 1 85.25 422 GLU B N 1
ATOM 8157 C CA . GLU B 1 422 ? -28.984 -16.203 -33.031 1 85.25 422 GLU B CA 1
ATOM 8158 C C . GLU B 1 422 ? -28.109 -15.711 -31.891 1 85.25 422 GLU B C 1
ATOM 8160 O O . GLU B 1 422 ? -27.359 -16.5 -31.297 1 85.25 422 GLU B O 1
ATOM 8165 N N . THR B 1 423 ? -28.281 -14.398 -31.656 1 89.69 423 THR B N 1
ATOM 8166 C CA . THR B 1 423 ? -27.531 -13.789 -30.562 1 89.69 423 THR B CA 1
ATOM 8167 C C . THR B 1 423 ? -28.438 -13.531 -29.359 1 89.69 423 THR B C 1
ATOM 8169 O O . THR B 1 423 ? -29.5 -12.93 -29.484 1 89.69 423 THR B O 1
ATOM 8172 N N . TYR B 1 424 ? -28.016 -14.055 -28.281 1 90.31 424 TYR B N 1
ATOM 8173 C CA . TYR B 1 424 ? -28.812 -13.945 -27.047 1 90.31 424 TYR B CA 1
ATOM 8174 C C . TYR B 1 424 ? -28.062 -13.156 -25.984 1 90.31 424 TYR B C 1
ATOM 8176 O O . TYR B 1 424 ? -26.844 -12.977 -26.078 1 90.31 424 TYR B O 1
ATOM 8184 N N . GLU B 1 425 ? -28.797 -12.688 -24.984 1 91.25 425 GLU B N 1
ATOM 8185 C CA . GLU B 1 425 ? -28.172 -12.094 -23.812 1 91.25 425 GLU B CA 1
ATOM 8186 C C . GLU B 1 425 ? -27.406 -13.133 -23 1 91.25 425 GLU B C 1
ATOM 8188 O O . GLU B 1 425 ? -27.859 -14.266 -22.859 1 91.25 425 GLU B O 1
ATOM 8193 N N . SER B 1 426 ? -26.266 -12.695 -22.641 1 92.12 426 SER B N 1
ATOM 8194 C CA . SER B 1 426 ? -25.547 -13.578 -21.719 1 92.12 426 SER B CA 1
ATOM 8195 C C . SER B 1 426 ? -26.281 -13.727 -20.406 1 92.12 426 SER B C 1
ATOM 8197 O O . SER B 1 426 ? -27.25 -13.008 -20.141 1 92.12 426 SER B O 1
ATOM 8199 N N . PHE B 1 427 ? -25.844 -14.688 -19.625 1 93.56 427 PHE B N 1
ATOM 8200 C CA . PHE B 1 427 ? -26.469 -14.93 -18.328 1 93.56 427 PHE B CA 1
ATOM 8201 C C . PHE B 1 427 ? -26.391 -13.688 -17.453 1 93.56 427 PHE B C 1
ATOM 8203 O O . PHE B 1 427 ? -27.375 -13.344 -16.781 1 93.56 427 PHE B O 1
ATOM 8210 N N . SER B 1 428 ? -25.234 -13.016 -17.375 1 91.06 428 SER B N 1
ATOM 8211 C CA . SER B 1 428 ? -25.062 -11.781 -16.625 1 91.06 428 SER B CA 1
ATOM 8212 C C . SER B 1 428 ? -26.016 -10.695 -17.109 1 91.06 428 SER B C 1
ATOM 8214 O O . SER B 1 428 ? -26.688 -10.047 -16.297 1 91.06 428 SER B O 1
ATOM 8216 N N . THR B 1 429 ? -26.125 -10.531 -18.391 1 88.94 429 THR B N 1
ATOM 8217 C CA . THR B 1 429 ? -27.016 -9.523 -18.969 1 88.94 429 THR B CA 1
ATOM 8218 C C . THR B 1 429 ? -28.469 -9.859 -18.672 1 88.94 429 THR B C 1
ATOM 8220 O O . THR B 1 429 ? -29.266 -8.961 -18.375 1 88.94 429 THR B O 1
ATOM 8223 N N . ALA B 1 430 ? -28.797 -11.07 -18.797 1 90.62 430 ALA B N 1
ATOM 8224 C CA . ALA B 1 430 ? -30.172 -11.508 -18.531 1 90.62 430 ALA B CA 1
ATOM 8225 C C . ALA B 1 430 ? -30.578 -11.203 -17.109 1 90.62 430 ALA B C 1
ATOM 8227 O O . ALA B 1 430 ? -31.719 -10.812 -16.844 1 90.62 430 ALA B O 1
ATOM 8228 N N . ARG B 1 431 ? -29.703 -11.398 -16.156 1 90.56 431 ARG B N 1
ATOM 8229 C CA . ARG B 1 431 ? -30 -11.109 -14.758 1 90.56 431 ARG B CA 1
ATOM 8230 C C . ARG B 1 431 ? -30.219 -9.625 -14.531 1 90.56 431 ARG B C 1
ATOM 8232 O O . ARG B 1 431 ? -31.047 -9.234 -13.703 1 90.56 431 ARG B O 1
ATOM 8239 N N . GLN B 1 432 ? -29.516 -8.867 -15.242 1 85.75 432 GLN B N 1
ATOM 8240 C CA . GLN B 1 432 ? -29.703 -7.422 -15.141 1 85.75 432 GLN B CA 1
ATOM 8241 C C . GLN B 1 432 ? -30.984 -6.973 -15.828 1 85.75 432 GLN B C 1
ATOM 8243 O O . GLN B 1 432 ? -31.688 -6.094 -15.328 1 85.75 432 GLN B O 1
ATOM 8248 N N . SER B 1 433 ? -31.219 -7.59 -16.953 1 85.75 433 SER B N 1
ATOM 8249 C CA . SER B 1 433 ? -32.438 -7.293 -17.688 1 85.75 433 SER B CA 1
ATOM 8250 C C . SER B 1 433 ? -33.688 -7.613 -16.875 1 85.75 433 SER B C 1
ATOM 8252 O O . SER B 1 433 ? -34.719 -6.961 -17.016 1 85.75 433 SER B O 1
ATOM 8254 N N . ASP B 1 434 ? -33.562 -8.547 -16.062 1 86.19 434 ASP B N 1
ATOM 8255 C CA . ASP B 1 434 ? -34.625 -8.961 -15.172 1 86.19 434 ASP B CA 1
ATOM 8256 C C . ASP B 1 434 ? -35.031 -7.82 -14.242 1 86.19 434 ASP B C 1
ATOM 8258 O O . ASP B 1 434 ? -36.156 -7.816 -13.711 1 86.19 434 ASP B O 1
ATOM 8262 N N . ASP B 1 435 ? -34.156 -6.922 -14 1 79.69 435 ASP B N 1
ATOM 8263 C CA . ASP B 1 435 ? -34.406 -5.805 -13.094 1 79.69 435 ASP B CA 1
ATOM 8264 C C . ASP B 1 435 ? -35.031 -4.617 -13.836 1 79.69 435 ASP B C 1
ATOM 8266 O O . ASP B 1 435 ? -35.125 -3.52 -13.281 1 79.69 435 ASP B O 1
ATOM 8270 N N . ASP B 1 436 ? -35.281 -4.891 -15.055 1 74.88 436 ASP B N 1
ATOM 8271 C CA . ASP B 1 436 ? -35.875 -3.803 -15.828 1 74.88 436 ASP B CA 1
ATOM 8272 C C . ASP B 1 436 ? -37.125 -3.262 -15.156 1 74.88 436 ASP B C 1
ATOM 8274 O O . ASP B 1 436 ? -38 -4.031 -14.766 1 74.88 436 ASP B O 1
ATOM 8278 N N . GLY B 1 437 ? -37.188 -2.008 -14.961 1 63.34 437 GLY B N 1
ATOM 8279 C CA . GLY B 1 437 ? -38.312 -1.367 -14.289 1 63.34 437 GLY B CA 1
ATOM 8280 C C . GLY B 1 437 ? -38.031 -1.066 -12.828 1 63.34 437 GLY B C 1
ATOM 8281 O O . GLY B 1 437 ? -38.812 -0.335 -12.195 1 63.34 437 GLY B O 1
ATOM 8282 N N . LEU B 1 438 ? -37.062 -1.838 -12.414 1 64.5 438 LEU B N 1
ATOM 8283 C CA . LEU B 1 438 ? -36.688 -1.558 -11.039 1 64.5 438 LEU B CA 1
ATOM 8284 C C . LEU B 1 438 ? -35.75 -0.347 -10.969 1 64.5 438 LEU B C 1
ATOM 8286 O O . LEU B 1 438 ? -35.219 0.097 -11.992 1 64.5 438 LEU B O 1
ATOM 8290 N N . ALA B 1 439 ? -35.719 0.218 -9.844 1 53.31 439 ALA B N 1
ATOM 8291 C CA . ALA B 1 439 ? -34.938 1.431 -9.633 1 53.31 439 ALA B CA 1
ATOM 8292 C C . ALA B 1 439 ? -33.438 1.178 -9.898 1 53.31 439 ALA B C 1
ATOM 8294 O O . ALA B 1 439 ? -32.719 2.064 -10.375 1 53.31 439 ALA B O 1
ATOM 8295 N N . HIS B 1 440 ? -32.969 -0.036 -9.617 1 59.69 440 HIS B N 1
ATOM 8296 C CA . HIS B 1 440 ? -31.562 -0.383 -9.812 1 59.69 440 HIS B CA 1
ATOM 8297 C C . HIS B 1 440 ? -31.422 -1.78 -10.406 1 59.69 440 HIS B C 1
ATOM 8299 O O . HIS B 1 440 ? -32.156 -2.697 -10.031 1 59.69 440 HIS B O 1
ATOM 8305 N N . ARG B 1 441 ? -30.578 -1.736 -11.43 1 71.69 441 ARG B N 1
ATOM 8306 C CA . ARG B 1 441 ? -30.219 -3.039 -11.984 1 71.69 441 ARG B CA 1
ATOM 8307 C C . ARG B 1 441 ? -28.984 -3.607 -11.312 1 71.69 441 ARG B C 1
ATOM 8309 O O . ARG B 1 441 ? -28.031 -2.873 -11.031 1 71.69 441 ARG B O 1
ATOM 8316 N N . GLU B 1 442 ? -29.031 -4.785 -10.93 1 78.19 442 GLU B N 1
ATOM 8317 C CA . GLU B 1 442 ? -27.891 -5.438 -10.297 1 78.19 442 GLU B CA 1
ATOM 8318 C C . GLU B 1 442 ? -27.656 -6.832 -10.875 1 78.19 442 GLU B C 1
ATOM 8320 O O . GLU B 1 442 ? -28.609 -7.582 -11.094 1 78.19 442 GLU B O 1
ATOM 8325 N N . ASP B 1 443 ? -26.453 -7.117 -11.125 1 86.38 443 ASP B N 1
ATOM 8326 C CA . ASP B 1 443 ? -26.062 -8.469 -11.523 1 86.38 443 ASP B CA 1
ATOM 8327 C C . ASP B 1 443 ? -25.969 -9.391 -10.305 1 86.38 443 ASP B C 1
ATOM 8329 O O . ASP B 1 443 ? -24.875 -9.617 -9.781 1 86.38 443 ASP B O 1
ATOM 8333 N N . LYS B 1 444 ? -27.078 -9.766 -9.852 1 89.12 444 LYS B N 1
ATOM 8334 C CA . LYS B 1 444 ? -27.172 -10.711 -8.75 1 89.12 444 LYS B CA 1
ATOM 8335 C C . LYS B 1 444 ? -28.203 -11.805 -9.039 1 89.12 444 LYS B C 1
ATOM 8337 O O . LYS B 1 444 ? -28.906 -11.742 -10.047 1 89.12 444 LYS B O 1
ATOM 8342 N N . PHE B 1 445 ? -28.312 -12.805 -8.195 1 93.94 445 PHE B N 1
ATOM 8343 C CA . PHE B 1 445 ? -29.078 -14 -8.508 1 93.94 445 PHE B CA 1
ATOM 8344 C C . PHE B 1 445 ? -30.453 -13.945 -7.84 1 93.94 445 PHE B C 1
ATOM 8346 O O . PHE B 1 445 ? -31.266 -14.852 -8.008 1 93.94 445 PHE B O 1
ATOM 8353 N N . PHE B 1 446 ? -30.703 -12.852 -7.066 1 90.5 446 PHE B N 1
ATOM 8354 C CA . PHE B 1 446 ? -31.984 -12.75 -6.375 1 90.5 446 PHE B CA 1
ATOM 8355 C C . PHE B 1 446 ? -32.5 -11.312 -6.406 1 90.5 446 PHE B C 1
ATOM 8357 O O . PHE B 1 446 ? -31.75 -10.391 -6.727 1 90.5 446 PHE B O 1
ATOM 8364 N N . ASN B 1 447 ? -33.781 -11.211 -6.234 1 86.25 447 ASN B N 1
ATOM 8365 C CA . ASN B 1 447 ? -34.375 -9.898 -6.012 1 86.25 447 ASN B CA 1
ATOM 8366 C C . ASN B 1 447 ? -35.125 -9.852 -4.684 1 86.25 447 ASN B C 1
ATOM 8368 O O . ASN B 1 447 ? -35.688 -10.859 -4.242 1 86.25 447 ASN B O 1
ATOM 8372 N N . GLN B 1 448 ? -34.969 -8.68 -4.07 1 76.38 448 GLN B N 1
ATOM 8373 C CA . GLN B 1 448 ? -35.719 -8.445 -2.84 1 76.38 448 GLN B CA 1
ATOM 8374 C C . GLN B 1 448 ? -37.062 -7.766 -3.129 1 76.38 448 GLN B C 1
ATOM 8376 O O . GLN B 1 448 ? -37.156 -6.859 -3.961 1 76.38 448 GLN B O 1
ATOM 8381 N N . PHE B 1 449 ? -38.219 -8.344 -2.805 1 63.53 449 PHE B N 1
ATOM 8382 C CA . PHE B 1 449 ? -39.5 -7.746 -3.143 1 63.53 449 PHE B CA 1
ATOM 8383 C C . PHE B 1 449 ? -40.188 -7.172 -1.903 1 63.53 449 PHE B C 1
ATOM 8385 O O . PHE B 1 449 ? -41.094 -6.344 -2.012 1 63.53 449 PHE B O 1
ATOM 8392 N N . ALA B 1 450 ? -39.938 -7.668 -0.734 1 55.75 450 ALA B N 1
ATOM 8393 C CA . ALA B 1 450 ? -40.469 -7.117 0.51 1 55.75 450 ALA B CA 1
ATOM 8394 C C . ALA B 1 450 ? -39.375 -7.051 1.586 1 55.75 450 ALA B C 1
ATOM 8396 O O . ALA B 1 450 ? -38.219 -7.426 1.344 1 55.75 450 ALA B O 1
ATOM 8397 N N . THR B 1 451 ? -39.688 -6.293 2.725 1 53.81 451 THR B N 1
ATOM 8398 C CA . THR B 1 451 ? -38.75 -6.055 3.842 1 53.81 451 THR B CA 1
ATOM 8399 C C . THR B 1 451 ? -38.031 -7.34 4.227 1 53.81 451 THR B C 1
ATOM 8401 O O . THR B 1 451 ? -36.875 -7.305 4.605 1 53.81 451 THR B O 1
ATOM 8404 N N . ASN B 1 452 ? -38.656 -8.438 4.012 1 59.16 452 ASN B N 1
ATOM 8405 C CA . ASN B 1 452 ? -38 -9.625 4.559 1 59.16 452 ASN B CA 1
ATOM 8406 C C . ASN B 1 452 ? -38.094 -10.805 3.604 1 59.16 452 ASN B C 1
ATOM 8408 O O . ASN B 1 452 ? -38.094 -11.961 4.035 1 59.16 452 ASN B O 1
ATOM 8412 N N . ALA B 1 453 ? -38.281 -10.367 2.346 1 74.06 453 ALA B N 1
ATOM 8413 C CA . ALA B 1 453 ? -38.438 -11.516 1.459 1 74.06 453 ALA B CA 1
ATOM 8414 C C . ALA B 1 453 ? -37.656 -11.328 0.162 1 74.06 453 ALA B C 1
ATOM 8416 O O . ALA B 1 453 ? -37.594 -10.227 -0.381 1 74.06 453 ALA B O 1
ATOM 8417 N N . ALA B 1 454 ? -37 -12.438 -0.223 1 85.31 454 ALA B N 1
ATOM 8418 C CA . ALA B 1 454 ? -36.25 -12.469 -1.474 1 85.31 454 ALA B CA 1
ATOM 8419 C C . ALA B 1 454 ? -36.688 -13.656 -2.338 1 85.31 454 ALA B C 1
ATOM 8421 O O . ALA B 1 454 ? -37.281 -14.602 -1.843 1 85.31 454 ALA B O 1
ATOM 8422 N N . LYS B 1 455 ? -36.594 -13.492 -3.613 1 87.88 455 LYS B N 1
ATOM 8423 C CA . LYS B 1 455 ? -36.812 -14.57 -4.57 1 87.88 455 LYS B CA 1
ATOM 8424 C C . LYS B 1 455 ? -35.688 -14.664 -5.582 1 87.88 455 LYS B C 1
ATOM 8426 O O . LYS B 1 455 ? -35.094 -13.656 -5.965 1 87.88 455 LYS B O 1
ATOM 8431 N N . VAL B 1 456 ? -35.438 -15.93 -5.914 1 94.19 456 VAL B N 1
ATOM 8432 C CA . VAL B 1 456 ? -34.5 -16.094 -7.023 1 94.19 456 VAL B CA 1
ATOM 8433 C C . VAL B 1 456 ? -35.031 -15.367 -8.258 1 94.19 456 VAL B C 1
ATOM 8435 O O . VAL B 1 456 ? -36.219 -15.438 -8.562 1 94.19 456 VAL B O 1
ATOM 8438 N N . LYS B 1 457 ? -34.156 -14.672 -8.922 1 92.94 457 LYS B N 1
ATOM 8439 C CA . LYS B 1 457 ? -34.562 -13.922 -10.102 1 92.94 457 LYS B CA 1
ATOM 8440 C C . LYS B 1 457 ? -35.219 -14.836 -11.133 1 92.94 457 LYS B C 1
ATOM 8442 O O . LYS B 1 457 ? -34.781 -15.969 -11.328 1 92.94 457 LYS B O 1
ATOM 8447 N N . ALA B 1 458 ? -36.188 -14.344 -11.867 1 91.44 458 ALA B N 1
ATOM 8448 C CA . ALA B 1 458 ? -36.875 -15.094 -12.914 1 91.44 458 ALA B CA 1
ATOM 8449 C C . ALA B 1 458 ? -35.906 -15.508 -14.016 1 91.44 458 ALA B C 1
ATOM 8451 O O . ALA B 1 458 ? -36.031 -16.594 -14.578 1 91.44 458 ALA B O 1
ATOM 8452 N N . SER B 1 459 ? -35.031 -14.648 -14.336 1 92.25 459 SER B N 1
ATOM 8453 C CA . SER B 1 459 ? -34.031 -14.945 -15.359 1 92.25 459 SER B CA 1
ATOM 8454 C C . SER B 1 459 ? -33.188 -16.156 -14.977 1 92.25 459 SER B C 1
ATOM 8456 O O . SER B 1 459 ? -32.812 -16.953 -15.836 1 92.25 459 SER B O 1
ATOM 8458 N N . VAL B 1 460 ? -32.906 -16.297 -13.695 1 95.38 460 VAL B N 1
ATOM 8459 C CA . VAL B 1 460 ? -32.094 -17.422 -13.211 1 95.38 460 VAL B CA 1
ATOM 8460 C C . VAL B 1 460 ? -32.906 -18.703 -13.328 1 95.38 460 VAL B C 1
ATOM 8462 O O . VAL B 1 460 ? -32.375 -19.734 -13.797 1 95.38 460 VAL B O 1
ATOM 8465 N N . GLU B 1 461 ? -34.156 -18.656 -12.945 1 93.19 461 GLU B N 1
ATOM 8466 C CA . GLU B 1 461 ? -35 -19.828 -13.047 1 93.19 461 GLU B CA 1
ATOM 8467 C C . GLU B 1 461 ? -35.188 -20.266 -14.492 1 93.19 461 GLU B C 1
ATOM 8469 O O . GLU B 1 461 ? -35.125 -21.453 -14.805 1 93.19 461 GLU B O 1
ATOM 8474 N N . THR B 1 462 ? -35.375 -19.266 -15.297 1 92.38 462 THR B N 1
ATOM 8475 C CA . THR B 1 462 ? -35.531 -19.562 -16.719 1 92.38 462 THR B CA 1
ATOM 8476 C C . THR B 1 462 ? -34.25 -20.156 -17.281 1 92.38 462 THR B C 1
ATOM 8478 O O . THR B 1 462 ? -34.312 -21.094 -18.094 1 92.38 462 THR B O 1
ATOM 8481 N N . TRP B 1 463 ? -33.156 -19.609 -16.906 1 94.06 463 TRP B N 1
ATOM 8482 C CA . TRP B 1 463 ? -31.875 -20.094 -17.375 1 94.06 463 TRP B CA 1
ATOM 8483 C C . TRP B 1 463 ? -31.688 -21.562 -17 1 94.06 463 TRP B C 1
ATOM 8485 O O . TRP B 1 463 ? -31.281 -22.375 -17.828 1 94.06 463 TRP B O 1
ATOM 8495 N N . ILE B 1 464 ? -31.984 -21.922 -15.766 1 95.19 464 ILE B N 1
ATOM 8496 C CA . ILE B 1 464 ? -31.875 -23.297 -15.297 1 95.19 464 ILE B CA 1
ATOM 8497 C C . ILE B 1 464 ? -32.781 -24.203 -16.125 1 95.19 464 ILE B C 1
ATOM 8499 O O . ILE B 1 464 ? -32.375 -25.297 -16.531 1 95.19 464 ILE B O 1
ATOM 8503 N N . HIS B 1 465 ? -33.938 -23.703 -16.344 1 91.31 465 HIS B N 1
ATOM 8504 C CA . HIS B 1 465 ? -34.938 -24.453 -17.125 1 91.31 465 HIS B CA 1
ATOM 8505 C C . HIS B 1 465 ? -34.406 -24.734 -18.531 1 91.31 465 HIS B C 1
ATOM 8507 O O . HIS B 1 465 ? -34.531 -25.859 -19.031 1 91.31 465 HIS B O 1
ATOM 8513 N N . CYS B 1 466 ? -33.844 -23.766 -19.094 1 89.88 466 CYS B N 1
ATOM 8514 C CA . CYS B 1 466 ? -33.312 -23.906 -20.438 1 89.88 466 CYS B CA 1
ATOM 8515 C C . CYS B 1 466 ? -32.156 -24.859 -20.484 1 89.88 466 CYS B C 1
ATOM 8517 O O . CYS B 1 466 ? -32.031 -25.688 -21.406 1 89.88 466 CYS B O 1
ATOM 8519 N N . LEU B 1 467 ? -31.281 -24.781 -19.562 1 93.5 467 LEU B N 1
ATOM 8520 C CA . LEU B 1 467 ? -30.141 -25.703 -19.5 1 93.5 467 LEU B CA 1
ATOM 8521 C C . LEU B 1 467 ? -30.609 -27.141 -19.312 1 93.5 467 LEU B C 1
ATOM 8523 O O . LEU B 1 467 ? -30.062 -28.062 -19.922 1 93.5 467 LEU B O 1
ATOM 8527 N N . ARG B 1 468 ? -31.594 -27.297 -18.5 1 91.94 468 ARG B N 1
ATOM 8528 C CA . ARG B 1 468 ? -32.156 -28.609 -18.234 1 91.94 468 ARG B CA 1
ATOM 8529 C C . ARG B 1 468 ? -32.75 -29.219 -19.5 1 91.94 468 ARG B C 1
ATOM 8531 O O . ARG B 1 468 ? -32.688 -30.438 -19.688 1 91.94 468 ARG B O 1
ATOM 8538 N N . GLY B 1 469 ? -33.219 -28.375 -20.344 1 89.19 469 GLY B N 1
ATOM 8539 C CA . GLY B 1 469 ? -33.875 -28.828 -21.562 1 89.19 469 GLY B CA 1
ATOM 8540 C C . GLY B 1 469 ? -32.938 -28.828 -22.766 1 89.19 469 GLY B C 1
ATOM 8541 O O . GLY B 1 469 ? -33.344 -29.125 -23.891 1 89.19 469 GLY B O 1
ATOM 8542 N N . HIS B 1 470 ? -31.781 -28.5 -22.625 1 89.81 470 HIS B N 1
ATOM 8543 C CA . HIS B 1 470 ? -30.812 -28.469 -23.719 1 89.81 470 HIS B CA 1
ATOM 8544 C C . HIS B 1 470 ? -30.594 -29.859 -24.297 1 89.81 470 HIS B C 1
ATOM 8546 O O . HIS B 1 470 ? -30.547 -30.844 -23.578 1 89.81 470 HIS B O 1
ATOM 8552 N N . PRO B 1 471 ? -30.328 -29.953 -25.547 1 88.19 471 PRO B N 1
ATOM 8553 C CA . PRO B 1 471 ? -30.219 -31.25 -26.219 1 88.19 471 PRO B CA 1
ATOM 8554 C C . PRO B 1 471 ? -29.016 -32.062 -25.719 1 88.19 471 PRO B C 1
ATOM 8556 O O . PRO B 1 471 ? -29.047 -33.281 -25.766 1 88.19 471 PRO B O 1
ATOM 8559 N N . ASN B 1 472 ? -28.047 -31.422 -25.281 1 91.38 472 ASN B N 1
ATOM 8560 C CA . ASN B 1 472 ? -26.844 -32.125 -24.844 1 91.38 472 ASN B CA 1
ATOM 8561 C C . ASN B 1 472 ? -26.875 -32.375 -23.344 1 91.38 472 ASN B C 1
ATOM 8563 O O . ASN B 1 472 ? -25.859 -32.812 -22.766 1 91.38 472 ASN B O 1
ATOM 8567 N N . THR B 1 473 ? -27.938 -32.094 -22.672 1 93.81 473 THR B N 1
ATOM 8568 C CA . THR B 1 473 ? -28.031 -32.312 -21.234 1 93.81 473 THR B CA 1
ATOM 8569 C C . THR B 1 473 ? -28.266 -33.812 -20.953 1 93.81 473 THR B C 1
ATOM 8571 O O . THR B 1 473 ? -29.203 -34.406 -21.469 1 93.81 473 THR B O 1
ATOM 8574 N N . SER B 1 474 ? -27.438 -34.438 -20.203 1 94.81 474 SER B N 1
ATOM 8575 C CA . SER B 1 474 ? -27.516 -35.812 -19.766 1 94.81 474 SER B CA 1
ATOM 8576 C C . SER B 1 474 ? -28.25 -35.938 -18.453 1 94.81 474 SER B C 1
ATOM 8578 O O . SER B 1 474 ? -28.516 -34.938 -17.781 1 94.81 474 SER B O 1
ATOM 8580 N N . PRO B 1 475 ? -28.625 -37.125 -18.047 1 94.81 475 PRO B N 1
ATOM 8581 C CA . PRO B 1 475 ? -29.219 -37.312 -16.719 1 94.81 475 PRO B CA 1
ATOM 8582 C C . PRO B 1 475 ? -28.312 -36.844 -15.602 1 94.81 475 PRO B C 1
ATOM 8584 O O . PRO B 1 475 ? -28.797 -36.281 -14.609 1 94.81 475 PRO B O 1
ATOM 8587 N N . ALA B 1 476 ? -27.031 -37.062 -15.766 1 96.75 476 ALA B N 1
ATOM 8588 C CA . ALA B 1 476 ? -26.078 -36.594 -14.758 1 96.75 476 ALA B CA 1
ATOM 8589 C C . ALA B 1 476 ? -26.141 -35.094 -14.609 1 96.75 476 ALA B C 1
ATOM 8591 O O . ALA B 1 476 ? -26.172 -34.562 -13.484 1 96.75 476 ALA B O 1
ATOM 8592 N N . LEU B 1 477 ? -26.141 -34.438 -15.719 1 96.56 477 LEU B N 1
ATOM 8593 C CA . LEU B 1 477 ? -26.172 -32.969 -15.703 1 96.56 477 LEU B CA 1
ATOM 8594 C C . LEU B 1 477 ? -27.484 -32.469 -15.125 1 96.56 477 LEU B C 1
ATOM 8596 O O . LEU B 1 477 ? -27.516 -31.469 -14.414 1 96.56 477 LEU B O 1
ATOM 8600 N N . ARG B 1 478 ? -28.578 -33.125 -15.453 1 95.69 478 ARG B N 1
ATOM 8601 C CA . ARG B 1 478 ? -29.875 -32.781 -14.867 1 95.69 478 ARG B CA 1
ATOM 8602 C C . ARG B 1 478 ? -29.844 -32.906 -13.352 1 95.69 478 ARG B C 1
ATOM 8604 O O . ARG B 1 478 ? -30.422 -32.094 -12.633 1 95.69 478 ARG B O 1
ATOM 8611 N N . GLY B 1 479 ? -29.203 -34 -12.922 1 96.25 479 GLY B N 1
ATOM 8612 C CA . GLY B 1 479 ? -29.062 -34.188 -11.484 1 96.25 479 GLY B CA 1
ATOM 8613 C C . GLY B 1 479 ? -28.328 -33.031 -10.812 1 96.25 479 GLY B C 1
ATOM 8614 O O . GLY B 1 479 ? -28.734 -32.594 -9.742 1 96.25 479 GLY B O 1
ATOM 8615 N N . LEU B 1 480 ? -27.234 -32.594 -11.43 1 97.88 480 LEU B N 1
ATOM 8616 C CA . LEU B 1 480 ? -26.484 -31.469 -10.898 1 97.88 480 LEU B CA 1
ATOM 8617 C C . LEU B 1 480 ? -27.328 -30.203 -10.891 1 97.88 480 LEU B C 1
ATOM 8619 O O . LEU B 1 480 ? -27.312 -29.453 -9.906 1 97.88 480 LEU B O 1
ATOM 8623 N N . LEU B 1 481 ? -28.047 -29.906 -11.969 1 97.62 481 LEU B N 1
ATOM 8624 C CA . LEU B 1 481 ? -28.906 -28.734 -12.055 1 97.62 481 LEU B CA 1
ATOM 8625 C C . LEU B 1 481 ? -30 -28.781 -10.992 1 97.62 481 LEU B C 1
ATOM 8627 O O . LEU B 1 481 ? -30.359 -27.766 -10.414 1 97.62 481 LEU B O 1
ATOM 8631 N N . ASP B 1 482 ? -30.531 -29.969 -10.742 1 96.88 482 ASP B N 1
ATOM 8632 C CA . ASP B 1 482 ? -31.547 -30.141 -9.695 1 96.88 482 ASP B CA 1
ATOM 8633 C C . ASP B 1 482 ? -30.969 -29.812 -8.32 1 96.88 482 ASP B C 1
ATOM 8635 O O . ASP B 1 482 ? -31.625 -29.172 -7.504 1 96.88 482 ASP B O 1
ATOM 8639 N N . LEU B 1 483 ? -29.797 -30.344 -8.094 1 97.81 483 LEU B N 1
ATOM 8640 C CA . LEU B 1 483 ? -29.109 -30.031 -6.844 1 97.81 483 LEU B CA 1
ATOM 8641 C C . LEU B 1 483 ? -28.984 -28.516 -6.656 1 97.81 483 LEU B C 1
ATOM 8643 O O . LEU B 1 483 ? -29.312 -27.984 -5.598 1 97.81 483 LEU B O 1
ATOM 8647 N N . VAL B 1 484 ? -28.531 -27.797 -7.668 1 98.31 484 VAL B N 1
ATOM 8648 C CA . VAL B 1 484 ? -28.297 -26.359 -7.629 1 98.31 484 VAL B CA 1
ATOM 8649 C C . VAL B 1 484 ? -29.625 -25.625 -7.391 1 98.31 484 VAL B C 1
ATOM 8651 O O . VAL B 1 484 ? -29.719 -24.797 -6.484 1 98.31 484 VAL B O 1
ATOM 8654 N N . LYS B 1 485 ? -30.625 -25.938 -8.117 1 97.12 485 LYS B N 1
ATOM 8655 C CA . LYS B 1 485 ? -31.906 -25.25 -8.094 1 97.12 485 LYS B CA 1
ATOM 8656 C C . LYS B 1 485 ? -32.625 -25.5 -6.777 1 97.12 485 LYS B C 1
ATOM 8658 O O . LYS B 1 485 ? -33.125 -24.562 -6.145 1 97.12 485 LYS B O 1
ATOM 8663 N N . ASP B 1 486 ? -32.625 -26.703 -6.336 1 96.06 486 ASP B N 1
ATOM 8664 C CA . ASP B 1 486 ? -33.562 -27.094 -5.277 1 96.06 486 ASP B CA 1
ATOM 8665 C C . ASP B 1 486 ? -32.875 -27.031 -3.91 1 96.06 486 ASP B C 1
ATOM 8667 O O . ASP B 1 486 ? -33.562 -26.938 -2.883 1 96.06 486 ASP B O 1
ATOM 8671 N N . HIS B 1 487 ? -31.578 -27.062 -3.898 1 96.75 487 HIS B N 1
ATOM 8672 C CA . HIS B 1 487 ? -30.953 -27.234 -2.59 1 96.75 487 HIS B CA 1
ATOM 8673 C C . HIS B 1 487 ? -29.891 -26.172 -2.334 1 96.75 487 HIS B C 1
ATOM 8675 O O . HIS B 1 487 ? -29.484 -25.953 -1.189 1 96.75 487 HIS B O 1
ATOM 8681 N N . MET B 1 488 ? -29.391 -25.516 -3.365 1 97.94 488 MET B N 1
ATOM 8682 C CA . MET B 1 488 ? -28.297 -24.594 -3.154 1 97.94 488 MET B CA 1
ATOM 8683 C C . MET B 1 488 ? -28.75 -23.156 -3.365 1 97.94 488 MET B C 1
ATOM 8685 O O . MET B 1 488 ? -28.578 -22.297 -2.49 1 97.94 488 MET B O 1
ATOM 8689 N N . LEU B 1 489 ? -29.375 -22.859 -4.496 1 97.19 489 LEU B N 1
ATOM 8690 C CA . LEU B 1 489 ? -29.891 -21.516 -4.766 1 97.19 489 LEU B CA 1
ATOM 8691 C C . LEU B 1 489 ? -31.281 -21.328 -4.152 1 97.19 489 LEU B C 1
ATOM 8693 O O . LEU B 1 489 ? -32.25 -21.094 -4.867 1 97.19 489 LEU B O 1
ATOM 8697 N N . VAL B 1 490 ? -31.297 -21.453 -2.854 1 94.12 490 VAL B N 1
ATOM 8698 C CA . VAL B 1 490 ? -32.469 -21.297 -2.029 1 94.12 490 VAL B CA 1
ATOM 8699 C C . VAL B 1 490 ? -32.344 -20.031 -1.177 1 94.12 490 VAL B C 1
ATOM 8701 O O . VAL B 1 490 ? -31.375 -19.859 -0.456 1 94.12 490 VAL B O 1
ATOM 8704 N N . VAL B 1 491 ? -33.312 -19.141 -1.214 1 91.19 491 VAL B N 1
ATOM 8705 C CA . VAL B 1 491 ? -33.188 -17.781 -0.692 1 91.19 491 VAL B CA 1
ATOM 8706 C C . VAL B 1 491 ? -33.094 -17.812 0.831 1 91.19 491 VAL B C 1
ATOM 8708 O O . VAL B 1 491 ? -32.375 -17.016 1.436 1 91.19 491 VAL B O 1
ATOM 8711 N N . VAL B 1 492 ? -33.844 -18.719 1.471 1 85.81 492 VAL B N 1
ATOM 8712 C CA . VAL B 1 492 ? -33.812 -18.828 2.924 1 85.81 492 VAL B CA 1
ATOM 8713 C C . VAL B 1 492 ? -32.594 -19.672 3.33 1 85.81 492 VAL B C 1
ATOM 8715 O O . VAL B 1 492 ? -32.5 -20.859 2.979 1 85.81 492 VAL B O 1
ATOM 8718 N N . PRO B 1 493 ? -31.719 -19.203 4.078 1 87.38 493 PRO B N 1
ATOM 8719 C CA . PRO B 1 493 ? -30.469 -19.906 4.391 1 87.38 493 PRO B CA 1
ATOM 8720 C C . PRO B 1 493 ? -30.719 -21.266 5.062 1 87.38 493 PRO B C 1
ATOM 8722 O O . PRO B 1 493 ? -30.062 -22.25 4.711 1 87.38 493 PRO B O 1
ATOM 8725 N N . ASP B 1 494 ? -31.594 -21.391 5.938 1 85.44 494 ASP B N 1
ATOM 8726 C CA . ASP B 1 494 ? -31.812 -22.609 6.711 1 85.44 494 ASP B CA 1
ATOM 8727 C C . ASP B 1 494 ? -32.438 -23.719 5.844 1 85.44 494 ASP B C 1
ATOM 8729 O O . ASP B 1 494 ? -32.406 -24.891 6.219 1 85.44 494 ASP B O 1
ATOM 8733 N N . ASP B 1 495 ? -32.938 -23.328 4.746 1 90.19 495 ASP B N 1
ATOM 8734 C CA . ASP B 1 495 ? -33.531 -24.312 3.844 1 90.19 495 ASP B CA 1
ATOM 8735 C C . ASP B 1 495 ? -32.5 -24.859 2.857 1 90.19 495 ASP B C 1
ATOM 8737 O O . ASP B 1 495 ? -32.781 -25.797 2.113 1 90.19 495 ASP B O 1
ATOM 8741 N N . ARG B 1 496 ? -31.328 -24.344 2.848 1 93.88 496 ARG B N 1
ATOM 8742 C CA . ARG B 1 496 ? -30.25 -24.859 2.002 1 93.88 496 ARG B CA 1
ATOM 8743 C C . ARG B 1 496 ? -29.641 -26.109 2.602 1 93.88 496 ARG B C 1
ATOM 8745 O O . ARG B 1 496 ? -29.656 -26.297 3.82 1 93.88 496 ARG B O 1
ATOM 8752 N N . CYS B 1 497 ? -29.172 -26.906 1.762 1 94 497 CYS B N 1
ATOM 8753 C CA . CYS B 1 497 ? -28.516 -28.109 2.256 1 94 497 CYS B CA 1
ATOM 8754 C C . CYS B 1 497 ? -27.125 -27.781 2.805 1 94 497 CYS B C 1
ATOM 8756 O O . CYS B 1 497 ? -26.688 -26.641 2.729 1 94 497 CYS B O 1
ATOM 8758 N N . GLY B 1 498 ? -26.5 -28.766 3.447 1 94 498 GLY B N 1
ATOM 8759 C CA . GLY B 1 498 ? -25.125 -28.625 3.904 1 94 498 GLY B CA 1
ATOM 8760 C C . GLY B 1 498 ? -24.109 -29.031 2.859 1 94 498 GLY B C 1
ATOM 8761 O O . GLY B 1 498 ? -24.453 -29.672 1.866 1 94 498 GLY B O 1
ATOM 8762 N N . MET B 1 499 ? -22.922 -28.656 3.104 1 96.75 499 MET B N 1
ATOM 8763 C CA . MET B 1 499 ? -21.875 -28.938 2.133 1 96.75 499 MET B CA 1
ATOM 8764 C C . MET B 1 499 ? -21.656 -30.438 1.976 1 96.75 499 MET B C 1
ATOM 8766 O O . MET B 1 499 ? -21.328 -30.906 0.885 1 96.75 499 MET B O 1
ATOM 8770 N N . HIS B 1 500 ? -21.828 -31.203 3.033 1 96.06 500 HIS B N 1
ATOM 8771 C CA . HIS B 1 500 ? -21.703 -32.656 2.969 1 96.06 500 HIS B CA 1
ATOM 8772 C C . HIS B 1 500 ? -22.734 -33.25 2.029 1 96.06 500 HIS B C 1
ATOM 8774 O O . HIS B 1 500 ? -22.438 -34.219 1.304 1 96.06 500 HIS B O 1
ATOM 8780 N N . MET B 1 501 ? -23.891 -32.688 2.105 1 96.31 501 MET B N 1
ATOM 8781 C CA . MET B 1 501 ? -24.922 -33.188 1.207 1 96.31 501 MET B CA 1
ATOM 8782 C C . MET B 1 501 ? -24.578 -32.875 -0.245 1 96.31 501 MET B C 1
ATOM 8784 O O . MET B 1 501 ? -24.828 -33.688 -1.137 1 96.31 501 MET B O 1
ATOM 8788 N N . VAL B 1 502 ? -24.078 -31.672 -0.47 1 98.19 502 VAL B N 1
ATOM 8789 C CA . VAL B 1 502 ? -23.641 -31.312 -1.816 1 98.19 502 VAL B CA 1
ATOM 8790 C C . VAL B 1 502 ? -22.594 -32.312 -2.309 1 98.19 502 VAL B C 1
ATOM 8792 O O . VAL B 1 502 ? -22.734 -32.875 -3.396 1 98.19 502 VAL B O 1
ATOM 8795 N N . LYS B 1 503 ? -21.578 -32.562 -1.486 1 98 503 LYS B N 1
ATOM 8796 C CA . LYS B 1 503 ? -20.5 -33.5 -1.806 1 98 503 LYS B CA 1
ATOM 8797 C C . LYS B 1 503 ? -21.031 -34.906 -2.1 1 98 503 LYS B C 1
ATOM 8799 O O . LYS B 1 503 ? -20.688 -35.5 -3.111 1 98 503 LYS B O 1
ATOM 8804 N N . GLU B 1 504 ? -21.891 -35.312 -1.262 1 97.56 504 GLU B N 1
ATOM 8805 C CA . GLU B 1 504 ? -22.422 -36.656 -1.388 1 97.56 504 GLU B CA 1
ATOM 8806 C C . GLU B 1 504 ? -23.281 -36.812 -2.641 1 97.56 504 GLU B C 1
ATOM 8808 O O . GLU B 1 504 ? -23.219 -37.844 -3.334 1 97.56 504 GLU B O 1
ATOM 8813 N N . THR B 1 505 ? -24.125 -35.875 -2.852 1 97.56 505 THR B N 1
ATOM 8814 C CA . THR B 1 505 ? -24.969 -35.906 -4.047 1 97.56 505 THR B CA 1
ATOM 8815 C C . THR B 1 505 ? -24.109 -35.969 -5.309 1 97.56 505 THR B C 1
ATOM 8817 O O . THR B 1 505 ? -24.375 -36.75 -6.223 1 97.56 505 THR B O 1
ATOM 8820 N N . LEU B 1 506 ? -23.094 -35.188 -5.355 1 98.25 506 LEU B N 1
ATOM 8821 C CA . LEU B 1 506 ? -22.203 -35.188 -6.508 1 98.25 506 LEU B CA 1
ATOM 8822 C C . LEU B 1 506 ? -21.422 -36.469 -6.617 1 98.25 506 LEU B C 1
ATOM 8824 O O . LEU B 1 506 ? -21.141 -36.938 -7.719 1 98.25 506 LEU B O 1
ATOM 8828 N N . ASN B 1 507 ? -21.078 -37.062 -5.461 1 97.25 507 ASN B N 1
ATOM 8829 C CA . ASN B 1 507 ? -20.438 -38.344 -5.449 1 97.25 507 ASN B CA 1
ATOM 8830 C C . ASN B 1 507 ? -21.328 -39.438 -6.07 1 97.25 507 ASN B C 1
ATOM 8832 O O . ASN B 1 507 ? -20.844 -40.281 -6.82 1 97.25 507 ASN B O 1
ATOM 8836 N N . ILE B 1 508 ? -22.547 -39.344 -5.719 1 96.75 508 ILE B N 1
ATOM 8837 C CA . ILE B 1 508 ? -23.5 -40.312 -6.262 1 96.75 508 ILE B CA 1
ATOM 8838 C C . ILE B 1 508 ? -23.594 -40.125 -7.773 1 96.75 508 ILE B C 1
ATOM 8840 O O . ILE B 1 508 ? -23.547 -41.125 -8.523 1 96.75 508 ILE B O 1
ATOM 8844 N N . ILE B 1 509 ? -23.719 -38.938 -8.211 1 96.94 509 ILE B N 1
ATOM 8845 C CA . ILE B 1 509 ? -23.812 -38.656 -9.641 1 96.94 509 ILE B CA 1
ATOM 8846 C C . ILE B 1 509 ? -22.547 -39.156 -10.344 1 96.94 509 ILE B C 1
ATOM 8848 O O . ILE B 1 509 ? -22.625 -39.812 -11.375 1 96.94 509 ILE B O 1
ATOM 8852 N N . PHE B 1 510 ? -21.438 -38.875 -9.797 1 96.38 510 PHE B N 1
ATOM 8853 C CA . PHE B 1 510 ? -20.156 -39.25 -10.375 1 96.38 510 PHE B CA 1
ATOM 8854 C C . PHE B 1 510 ? -20.031 -40.781 -10.484 1 96.38 510 PHE B C 1
ATOM 8856 O O . PHE B 1 510 ? -19.609 -41.281 -11.516 1 96.38 510 PHE B O 1
ATOM 8863 N N . ASN B 1 511 ? -20.422 -41.438 -9.391 1 95.94 511 ASN B N 1
ATOM 8864 C CA . ASN B 1 511 ? -20.344 -42.906 -9.375 1 95.94 511 ASN B CA 1
ATOM 8865 C C . ASN B 1 511 ? -21.297 -43.531 -10.398 1 95.94 511 ASN B C 1
ATOM 8867 O O . ASN B 1 511 ? -20.953 -44.531 -11.023 1 95.94 511 ASN B O 1
ATOM 8871 N N . GLN B 1 512 ? -22.469 -42.906 -10.555 1 95.81 512 GLN B N 1
ATOM 8872 C CA . GLN B 1 512 ? -23.422 -43.406 -11.539 1 95.81 512 GLN B CA 1
ATOM 8873 C C . GLN B 1 512 ? -22.875 -43.25 -12.953 1 95.81 512 GLN B C 1
ATOM 8875 O O . GLN B 1 512 ? -23.141 -44.094 -13.82 1 95.81 512 GLN B O 1
ATOM 8880 N N . CYS B 1 513 ? -22.141 -42.219 -13.227 1 94.81 513 CYS B N 1
ATOM 8881 C CA . CYS B 1 513 ? -21.516 -42.031 -14.531 1 94.81 513 CYS B CA 1
ATOM 8882 C C . CYS B 1 513 ? -20.5 -43.156 -14.812 1 94.81 513 CYS B C 1
ATOM 8884 O O . CYS B 1 513 ? -20.344 -43.562 -15.953 1 94.81 513 CYS B O 1
ATOM 8886 N N . GLY B 1 514 ? -19.844 -43.625 -13.773 1 91.88 514 GLY B N 1
ATOM 8887 C CA . GLY B 1 514 ? -18.891 -44.719 -13.914 1 91.88 514 GLY B CA 1
ATOM 8888 C C . GLY B 1 514 ? -19.547 -46.062 -14.125 1 91.88 514 GLY B C 1
ATOM 8889 O O . GLY B 1 514 ? -19.047 -46.906 -14.898 1 91.88 514 GLY B O 1
ATOM 8890 N N . LYS B 1 515 ? -20.688 -46.281 -13.508 1 93.38 515 LYS B N 1
ATOM 8891 C CA . LYS B 1 515 ? -21.375 -47.562 -13.547 1 93.38 515 LYS B CA 1
ATOM 8892 C C . LYS B 1 515 ? -22.219 -47.688 -14.812 1 93.38 515 LYS B C 1
ATOM 8894 O O . LYS B 1 515 ? -22.344 -48.781 -15.375 1 93.38 515 LYS B O 1
ATOM 8899 N N . HIS B 1 516 ? -22.828 -46.531 -15.164 1 92.25 516 HIS B N 1
ATOM 8900 C CA . HIS B 1 516 ? -23.719 -46.5 -16.312 1 92.25 516 HIS B CA 1
ATOM 8901 C C . HIS B 1 516 ? -23.281 -45.469 -17.328 1 92.25 516 HIS B C 1
ATOM 8903 O O . HIS B 1 516 ? -23.562 -44.281 -17.156 1 92.25 516 HIS B O 1
ATOM 8909 N N . ALA B 1 517 ? -22.812 -45.812 -18.422 1 87.75 517 ALA B N 1
ATOM 8910 C CA . ALA B 1 517 ? -22.281 -44.906 -19.422 1 87.75 517 ALA B CA 1
ATOM 8911 C C . ALA B 1 517 ? -23.359 -43.969 -19.953 1 87.75 517 ALA B C 1
ATOM 8913 O O . ALA B 1 517 ? -23.094 -42.812 -20.281 1 87.75 517 ALA B O 1
ATOM 8914 N N . GLU B 1 518 ? -24.562 -44.469 -19.969 1 91.31 518 GLU B N 1
ATOM 8915 C CA . GLU B 1 518 ? -25.672 -43.688 -20.516 1 91.31 518 GLU B CA 1
ATOM 8916 C C . GLU B 1 518 ? -26.031 -42.531 -19.609 1 91.31 518 GLU B C 1
ATOM 8918 O O . GLU B 1 518 ? -26.672 -41.562 -20.031 1 91.31 518 GLU B O 1
ATOM 8923 N N . TYR B 1 519 ? -25.578 -42.625 -18.406 1 94.44 519 TYR B N 1
ATOM 8924 C CA . TYR B 1 519 ? -25.938 -41.625 -17.406 1 94.44 519 TYR B CA 1
ATOM 8925 C C . TYR B 1 519 ? -25.266 -40.281 -17.734 1 94.44 519 TYR B C 1
ATOM 8927 O O . TYR B 1 519 ? -25.766 -39.219 -17.375 1 94.44 519 TYR B O 1
ATOM 8935 N N . ALA B 1 520 ? -24.156 -40.344 -18.469 1 94.75 520 ALA B N 1
ATOM 8936 C CA . ALA B 1 520 ? -23.406 -39.125 -18.797 1 94.75 520 ALA B CA 1
ATOM 8937 C C . ALA B 1 520 ? -23.578 -38.781 -20.266 1 94.75 520 ALA B C 1
ATOM 8939 O O . ALA B 1 520 ? -22.984 -37.812 -20.75 1 94.75 520 ALA B O 1
ATOM 8940 N N . LYS B 1 521 ? -24.375 -39.469 -20.953 1 94.06 521 LYS B N 1
ATOM 8941 C CA . LYS B 1 521 ? -24.625 -39.188 -22.359 1 94.06 521 LYS B CA 1
ATOM 8942 C C . LYS B 1 521 ? -25.844 -38.281 -22.531 1 94.06 521 LYS B C 1
ATOM 8944 O O . LYS B 1 521 ? -26.844 -38.438 -21.812 1 94.06 521 LYS B O 1
ATOM 8949 N N . PRO B 1 522 ? -25.719 -37.406 -23.484 1 91.19 522 PRO B N 1
ATOM 8950 C CA . PRO B 1 522 ? -26.875 -36.562 -23.766 1 91.19 522 PRO B CA 1
ATOM 8951 C C . PRO B 1 522 ? -28.156 -37.344 -24.016 1 91.19 522 PRO B C 1
ATOM 8953 O O . PRO B 1 522 ? -28.109 -38.406 -24.641 1 91.19 522 PRO B O 1
ATOM 8956 N N . ASP B 1 523 ? -29.203 -36.875 -23.422 1 83.31 523 ASP B N 1
ATOM 8957 C CA . ASP B 1 523 ? -30.516 -37.469 -23.625 1 83.31 523 ASP B CA 1
ATOM 8958 C C . ASP B 1 523 ? -31.391 -36.562 -24.5 1 83.31 523 ASP B C 1
ATOM 8960 O O . ASP B 1 523 ? -32.188 -35.75 -23.984 1 83.31 523 ASP B O 1
ATOM 8964 N N . SER B 1 524 ? -31.297 -36.688 -25.797 1 71.69 524 SER B N 1
ATOM 8965 C CA . SER B 1 524 ? -31.953 -35.781 -26.75 1 71.69 524 SER B CA 1
ATOM 8966 C C . SER B 1 524 ? -33.469 -35.906 -26.688 1 71.69 524 SER B C 1
ATOM 8968 O O . SER B 1 524 ? -34.219 -35 -27.062 1 71.69 524 SER B O 1
ATOM 8970 N N . LYS B 1 525 ? -34 -37 -26.203 1 73.88 525 LYS B N 1
ATOM 8971 C CA . LYS B 1 525 ? -35.438 -37.219 -26.156 1 73.88 525 LYS B CA 1
ATOM 8972 C C . LYS B 1 525 ? -36.094 -36.281 -25.172 1 73.88 525 LYS B C 1
ATOM 8974 O O . LYS B 1 525 ? -37.312 -36 -25.297 1 73.88 525 LYS B O 1
ATOM 8979 N N . ARG B 1 526 ? -35.375 -35.781 -24.188 1 70.12 526 ARG B N 1
ATOM 8980 C CA . ARG B 1 526 ? -35.938 -34.906 -23.156 1 70.12 526 ARG B CA 1
ATOM 8981 C C . ARG B 1 526 ? -35.625 -33.469 -23.438 1 70.12 526 ARG B C 1
ATOM 8983 O O . ARG B 1 526 ? -35.719 -32.625 -22.547 1 70.12 526 ARG B O 1
ATOM 8990 N N . SER B 1 527 ? -35.125 -33.281 -24.594 1 71.56 527 SER B N 1
ATOM 8991 C CA . SER B 1 527 ? -34.781 -31.891 -24.938 1 71.56 527 SER B CA 1
ATOM 8992 C C . SER B 1 527 ? -36.031 -31.047 -25.141 1 71.56 527 SER B C 1
ATOM 8994 O O . SER B 1 527 ? -37.062 -31.547 -25.609 1 71.56 527 SER B O 1
ATOM 8996 N N . THR B 1 528 ? -36.188 -29.969 -24.391 1 63.78 528 THR B N 1
ATOM 8997 C CA . THR B 1 528 ? -37.312 -29.062 -24.594 1 63.78 528 THR B CA 1
ATOM 8998 C C . THR B 1 528 ? -37.125 -28.266 -25.875 1 63.78 528 THR B C 1
ATOM 9000 O O . THR B 1 528 ? -36.156 -27.516 -26.016 1 63.78 528 THR B O 1
ATOM 9003 N N . LYS B 1 529 ? -37.719 -28.75 -27 1 56.81 529 LYS B N 1
ATOM 9004 C CA . LYS B 1 529 ? -37.688 -28 -28.266 1 56.81 529 LYS B CA 1
ATOM 9005 C C . LYS B 1 529 ? -38.25 -26.594 -28.062 1 56.81 529 LYS B C 1
ATOM 9007 O O . LYS B 1 529 ? -39.25 -26.391 -27.391 1 56.81 529 LYS B O 1
ATOM 9012 N N . GLY B 1 530 ? -37.406 -25.438 -28.438 1 55.06 530 GLY B N 1
ATOM 9013 C CA . GLY B 1 530 ? -37.875 -24.062 -28.531 1 55.06 530 GLY B CA 1
ATOM 9014 C C . GLY B 1 530 ? -37.625 -23.25 -27.281 1 55.06 530 GLY B C 1
ATOM 9015 O O . GLY B 1 530 ? -38.156 -22.156 -27.109 1 55.06 530 GLY B O 1
ATOM 9016 N N . ALA B 1 531 ? -37.031 -23.891 -26.281 1 56.97 531 ALA B N 1
ATOM 9017 C CA . ALA B 1 531 ? -36.906 -23.078 -25.078 1 56.97 531 ALA B CA 1
ATOM 9018 C C . ALA B 1 531 ? -35.844 -21.984 -25.266 1 56.97 531 ALA B C 1
ATOM 9020 O O . ALA B 1 531 ? -34.75 -22.25 -25.75 1 56.97 531 ALA B O 1
ATOM 9021 N N . VAL B 1 532 ? -36.375 -20.734 -25.281 1 57.97 532 VAL B N 1
ATOM 9022 C CA . VAL B 1 532 ? -35.531 -19.547 -25.375 1 57.97 532 VAL B CA 1
ATOM 9023 C C . VAL B 1 532 ? -34.75 -19.344 -24.078 1 57.97 532 VAL B C 1
ATOM 9025 O O . VAL B 1 532 ? -35.344 -19.141 -23.016 1 57.97 532 VAL B O 1
ATOM 9028 N N . ILE B 1 533 ? -33.5 -19.656 -24.094 1 66.62 533 ILE B N 1
ATOM 9029 C CA . ILE B 1 533 ? -32.656 -19.625 -22.906 1 66.62 533 ILE B CA 1
ATOM 9030 C C . ILE B 1 533 ? -32.594 -18.203 -22.344 1 66.62 533 ILE B C 1
ATOM 9032 O O . ILE B 1 533 ? -32.531 -18 -21.125 1 66.62 533 ILE B O 1
ATOM 9036 N N . ALA B 1 534 ? -32.5 -17.344 -23.219 1 73.38 534 ALA B N 1
ATOM 9037 C CA . ALA B 1 534 ? -32.312 -15.945 -22.844 1 73.38 534 ALA B CA 1
ATOM 9038 C C . ALA B 1 534 ? -32.969 -15.008 -23.844 1 73.38 534 ALA B C 1
ATOM 9040 O O . ALA B 1 534 ? -33.281 -15.414 -24.969 1 73.38 534 ALA B O 1
ATOM 9041 N N . PRO B 1 535 ? -33.312 -13.852 -23.266 1 78.25 535 PRO B N 1
ATOM 9042 C CA . PRO B 1 535 ? -33.781 -12.867 -24.234 1 78.25 535 PRO B CA 1
ATOM 9043 C C . PRO B 1 535 ? -32.781 -12.609 -25.375 1 78.25 535 PRO B C 1
ATOM 9045 O O . PRO B 1 535 ? -31.578 -12.711 -25.172 1 78.25 535 PRO B O 1
ATOM 9048 N N . ARG B 1 536 ? -33.438 -12.477 -26.531 1 84.56 536 ARG B N 1
ATOM 9049 C CA . ARG B 1 536 ? -32.594 -12.102 -27.672 1 84.56 536 ARG B CA 1
ATOM 9050 C C . ARG B 1 536 ? -31.844 -10.797 -27.406 1 84.56 536 ARG B C 1
ATOM 9052 O O . ARG B 1 536 ? -32.375 -9.922 -26.703 1 84.56 536 ARG B O 1
ATOM 9059 N N . TRP B 1 537 ? -30.688 -10.781 -27.922 1 87.19 537 TRP B N 1
ATOM 9060 C CA . TRP B 1 537 ? -29.875 -9.578 -27.781 1 87.19 537 TRP B CA 1
ATOM 9061 C C . TRP B 1 537 ? -30.453 -8.43 -28.594 1 87.19 537 TRP B C 1
ATOM 9063 O O . TRP B 1 537 ? -30.688 -8.57 -29.797 1 87.19 537 TRP B O 1
ATOM 9073 N N . THR B 1 538 ? -30.781 -7.414 -27.969 1 82.69 538 THR B N 1
ATOM 9074 C CA . THR B 1 538 ? -31.375 -6.246 -28.594 1 82.69 538 THR B CA 1
ATOM 9075 C C . THR B 1 538 ? -30.578 -4.984 -28.281 1 82.69 538 THR B C 1
ATOM 9077 O O . THR B 1 538 ? -29.578 -5.047 -27.547 1 82.69 538 THR B O 1
ATOM 9080 N N . GLU B 1 539 ? -31 -3.811 -28.844 1 79.31 539 GLU B N 1
ATOM 9081 C CA . GLU B 1 539 ? -30.391 -2.525 -28.547 1 79.31 539 GLU B CA 1
ATOM 9082 C C . GLU B 1 539 ? -30.516 -2.178 -27.062 1 79.31 539 GLU B C 1
ATOM 9084 O O . GLU B 1 539 ? -29.625 -1.574 -26.484 1 79.31 539 GLU B O 1
ATOM 9089 N N . LYS B 1 540 ? -31.547 -2.59 -26.562 1 77.06 540 LYS B N 1
ATOM 9090 C CA . LYS B 1 540 ? -31.797 -2.336 -25.141 1 77.06 540 LYS B CA 1
ATOM 9091 C C . LYS B 1 540 ? -30.844 -3.141 -24.266 1 77.06 540 LYS B C 1
ATOM 9093 O O . LYS B 1 540 ? -30.406 -2.67 -23.219 1 77.06 540 LYS B O 1
ATOM 9098 N N . SER B 1 541 ? -30.531 -4.32 -24.75 1 82.69 541 SER B N 1
ATOM 9099 C CA . SER B 1 541 ? -29.625 -5.203 -24.016 1 82.69 541 SER B CA 1
ATOM 9100 C C . SER B 1 541 ? -28.266 -4.551 -23.812 1 82.69 541 SER B C 1
ATOM 9102 O O . SER B 1 541 ? -27.594 -4.797 -22.797 1 82.69 541 SER B O 1
ATOM 9104 N N . LYS B 1 542 ? -27.844 -3.744 -24.75 1 74.31 542 LYS B N 1
ATOM 9105 C CA . LYS B 1 542 ? -26.547 -3.068 -24.688 1 74.31 542 LYS B CA 1
ATOM 9106 C C . LYS B 1 542 ? -26.453 -2.16 -23.469 1 74.31 542 LYS B C 1
ATOM 9108 O O . LYS B 1 542 ? -25.359 -1.938 -22.938 1 74.31 542 LYS B O 1
ATOM 9113 N N . THR B 1 543 ? -27.547 -1.682 -23.047 1 71.31 543 THR B N 1
ATOM 9114 C CA . THR B 1 543 ? -27.562 -0.747 -21.922 1 71.31 543 THR B CA 1
ATOM 9115 C C . THR B 1 543 ? -27.359 -1.483 -20.609 1 71.31 543 THR B C 1
ATOM 9117 O O . THR B 1 543 ? -26.984 -0.877 -19.594 1 71.31 543 THR B O 1
ATOM 9120 N N . TYR B 1 544 ? -27.703 -2.746 -20.656 1 67.19 544 TYR B N 1
ATOM 9121 C CA . TYR B 1 544 ? -27.578 -3.533 -19.438 1 67.19 544 TYR B CA 1
ATOM 9122 C C . TYR B 1 544 ? -26.141 -3.941 -19.188 1 67.19 544 TYR B C 1
ATOM 9124 O O . TYR B 1 544 ? -25.688 -4.004 -18.031 1 67.19 544 TYR B O 1
ATOM 9132 N N . SER B 1 545 ? -25.406 -4.328 -20.203 1 57.78 545 SER B N 1
ATOM 9133 C CA . SER B 1 545 ? -24.047 -4.883 -20.141 1 57.78 545 SER B CA 1
ATOM 9134 C C . SER B 1 545 ? -23.031 -3.814 -19.75 1 57.78 545 SER B C 1
ATOM 9136 O O . SER B 1 545 ? -22.031 -4.113 -19.109 1 57.78 545 SER B O 1
ATOM 9138 N N . ARG B 1 546 ? -23.141 -2.543 -20.078 1 45.66 546 ARG B N 1
ATOM 9139 C CA . ARG B 1 546 ? -22.188 -1.47 -19.812 1 45.66 546 ARG B CA 1
ATOM 9140 C C . ARG B 1 546 ? -22.125 -1.118 -18.344 1 45.66 546 ARG B C 1
ATOM 9142 O O . ARG B 1 546 ? -21.203 -0.452 -17.891 1 45.66 546 ARG B O 1
ATOM 9149 N N . VAL B 1 547 ? -23.078 -1.477 -17.719 1 38.47 547 VAL B N 1
ATOM 9150 C CA . VAL B 1 547 ? -23.062 -0.98 -16.359 1 38.47 547 VAL B CA 1
ATOM 9151 C C . VAL B 1 547 ? -21.969 -1.676 -15.562 1 38.47 547 VAL B C 1
ATOM 9153 O O . VAL B 1 547 ? -21.609 -1.242 -14.461 1 38.47 547 VAL B O 1
ATOM 9156 N N . ALA B 1 548 ? -21.5 -2.789 -15.977 1 37.16 548 ALA B N 1
ATOM 9157 C CA . ALA B 1 548 ? -20.5 -3.533 -15.203 1 37.16 548 ALA B CA 1
ATOM 9158 C C . ALA B 1 548 ? -19.125 -2.867 -15.289 1 37.16 548 ALA B C 1
ATOM 9160 O O . ALA B 1 548 ? -18.188 -3.297 -14.633 1 37.16 548 ALA B O 1
ATOM 9161 N N . VAL B 1 549 ? -18.844 -2.039 -16.406 1 31.84 549 VAL B N 1
ATOM 9162 C CA . VAL B 1 549 ? -17.453 -1.769 -16.703 1 31.84 549 VAL B CA 1
ATOM 9163 C C . VAL B 1 549 ? -16.875 -0.778 -15.688 1 31.84 549 VAL B C 1
ATOM 9165 O O . VAL B 1 549 ? -15.758 -0.288 -15.852 1 31.84 549 VAL B O 1
ATOM 9168 N N . GLY B 1 550 ? -17.578 -0.236 -14.875 1 28.83 550 GLY B N 1
ATOM 9169 C CA . GLY B 1 550 ? -16.828 0.788 -14.156 1 28.83 550 GLY B CA 1
ATOM 9170 C C . GLY B 1 550 ? -15.547 0.271 -13.547 1 28.83 550 GLY B C 1
ATOM 9171 O O . GLY B 1 550 ? -14.727 1.054 -13.055 1 28.83 550 GLY B O 1
ATOM 9172 N N . ALA B 1 551 ? -15.586 -0.878 -12.984 1 28 551 ALA B N 1
ATOM 9173 C CA . ALA B 1 551 ? -14.281 -1.344 -12.523 1 28 551 ALA B CA 1
ATOM 9174 C C . ALA B 1 551 ? -13.438 -1.845 -13.695 1 28 551 ALA B C 1
ATOM 9176 O O . ALA B 1 551 ? -13.117 -3.033 -13.766 1 28 551 ALA B O 1
ATOM 9177 N N . MET B 1 552 ? -13.617 -1.471 -14.977 1 24.59 552 MET B N 1
ATOM 9178 C CA . MET B 1 552 ? -12.797 -2.066 -16.031 1 24.59 552 MET B CA 1
ATOM 9179 C C . MET B 1 552 ? -11.32 -1.774 -15.805 1 24.59 552 MET B C 1
ATOM 9181 O O . MET B 1 552 ? -10.922 -0.612 -15.711 1 24.59 552 MET B O 1
ATOM 9185 N N . SER B 1 553 ? -10.555 -2.676 -15.336 1 24.53 553 SER B N 1
ATOM 9186 C CA . SER B 1 553 ? -9.109 -2.812 -15.5 1 24.53 553 SER B CA 1
ATOM 9187 C C . SER B 1 553 ? -8.711 -2.643 -16.969 1 24.53 553 SER B C 1
ATOM 9189 O O . SER B 1 553 ? -9.281 -3.281 -17.844 1 24.53 553 SER B O 1
ATOM 9191 N N . THR B 1 554 ? -8.484 -1.455 -17.453 1 25.5 554 THR B N 1
ATOM 9192 C CA . THR B 1 554 ? -7.828 -1.303 -18.75 1 25.5 554 THR B CA 1
ATOM 9193 C C . THR B 1 554 ? -6.727 -2.344 -18.922 1 25.5 554 THR B C 1
ATOM 9195 O O . THR B 1 554 ? -5.703 -2.293 -18.25 1 25.5 554 THR B O 1
ATOM 9198 N N . SER B 1 555 ? -7.008 -3.559 -19.219 1 23.28 555 SER B N 1
ATOM 9199 C CA . SER B 1 555 ? -6.062 -4.578 -19.656 1 23.28 555 SER B CA 1
ATOM 9200 C C . SER B 1 555 ? -5.23 -4.082 -20.844 1 23.28 555 SER B C 1
ATOM 9202 O O . SER B 1 555 ? -5.773 -3.539 -21.797 1 23.28 555 SER B O 1
ATOM 9204 N N . PRO B 1 556 ? -3.967 -3.674 -20.656 1 25.36 556 PRO B N 1
ATOM 9205 C CA . PRO B 1 556 ? -3.203 -3.416 -21.875 1 25.36 556 PRO B CA 1
ATOM 9206 C C . PRO B 1 556 ? -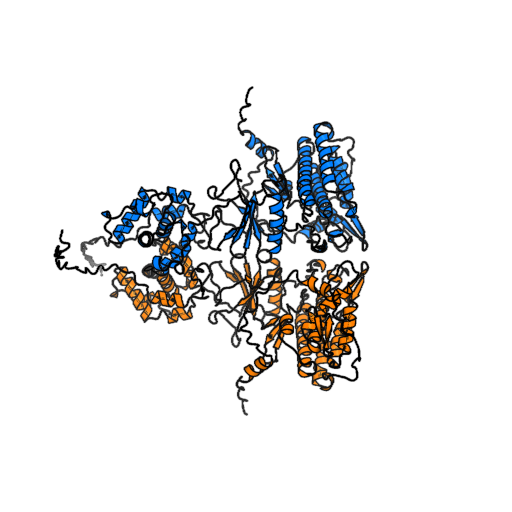3.422 -4.484 -22.938 1 25.36 556 PRO B C 1
ATOM 9208 O O . PRO B 1 556 ? -3.822 -5.609 -22.625 1 25.36 556 PRO B O 1
ATOM 9211 N N . GLU B 1 557 ? -3.502 -4.086 -24.234 1 23.8 557 GLU B N 1
ATOM 9212 C CA . GLU B 1 557 ? -3.555 -4.93 -25.422 1 23.8 557 GLU B CA 1
ATOM 9213 C C . GLU B 1 557 ? -2.562 -6.086 -25.328 1 23.8 557 GLU B C 1
ATOM 9215 O O . GLU B 1 557 ? -1.422 -5.895 -24.891 1 23.8 557 GLU B O 1
ATOM 9220 N N . PRO B 1 558 ? -3.062 -7.352 -25.328 1 22.73 558 PRO B N 1
ATOM 9221 C CA . PRO B 1 558 ? -2.182 -8.523 -25.359 1 22.73 558 PRO B CA 1
ATOM 9222 C C . PRO B 1 558 ? -1.072 -8.398 -26.406 1 22.73 558 PRO B C 1
ATOM 9224 O O . PRO B 1 558 ? -1.315 -7.934 -27.516 1 22.73 558 PRO B O 1
ATOM 9227 N N . ARG B 1 559 ? 0.107 -8.016 -26.078 1 23.62 559 ARG B N 1
ATOM 9228 C CA . ARG B 1 559 ? 1.069 -8.383 -27.109 1 23.62 559 ARG B CA 1
ATOM 9229 C C . ARG B 1 559 ? 0.78 -9.781 -27.641 1 23.62 559 ARG B C 1
ATOM 9231 O O . ARG B 1 559 ? 0.396 -10.68 -26.891 1 23.62 559 ARG B O 1
ATOM 9238 N N . ASP B 1 560 ? 0.547 -10.094 -28.938 1 22.33 560 ASP B N 1
ATOM 9239 C CA . ASP B 1 560 ? 0.18 -11.188 -29.828 1 22.33 560 ASP B CA 1
ATOM 9240 C C . ASP B 1 560 ? 0.98 -12.445 -29.516 1 22.33 560 ASP B C 1
ATOM 9242 O O . ASP B 1 560 ? 0.99 -13.398 -30.297 1 22.33 560 ASP B O 1
ATOM 9246 N N . SER B 1 561 ? 1.978 -12.406 -28.641 1 26.38 561 SER B N 1
ATOM 9247 C CA . SER B 1 561 ? 2.604 -13.703 -28.906 1 26.38 561 SER B CA 1
ATOM 9248 C C . SER B 1 561 ? 1.709 -14.852 -28.453 1 26.38 561 SER B C 1
ATOM 9250 O O . SER B 1 561 ? 1.673 -15.188 -27.266 1 26.38 561 SER B O 1
ATOM 9252 N N . GLY B 1 562 ? 0.481 -14.922 -28.859 1 27.08 562 GLY B N 1
ATOM 9253 C CA . GLY B 1 562 ? -0.599 -15.859 -28.609 1 27.08 562 GLY B CA 1
ATOM 9254 C C . GLY B 1 562 ? -0.193 -17.312 -28.844 1 27.08 562 GLY B C 1
ATOM 9255 O O . GLY B 1 562 ? -0.38 -17.844 -29.938 1 27.08 562 GLY B O 1
ATOM 9256 N N . SER B 1 563 ? 0.981 -17.797 -28.406 1 25.75 563 SER B N 1
ATOM 9257 C CA . SER B 1 563 ? 0.919 -19.219 -28.688 1 25.75 563 SER B CA 1
ATOM 9258 C C . SER B 1 563 ? -0.262 -19.875 -27.984 1 25.75 563 SER B C 1
ATOM 9260 O O . SER B 1 563 ? -0.37 -19.812 -26.75 1 25.75 563 SER B O 1
ATOM 9262 N N . LYS B 1 564 ? -1.377 -19.938 -28.594 1 29.14 564 LYS B N 1
ATOM 9263 C CA . LYS B 1 564 ? -2.605 -20.688 -28.312 1 29.14 564 LYS B CA 1
ATOM 9264 C C . LYS B 1 564 ? -2.299 -22.094 -27.828 1 29.14 564 LYS B C 1
ATOM 9266 O O . LYS B 1 564 ? -1.854 -22.938 -28.594 1 29.14 564 LYS B O 1
ATOM 9271 N N . LEU B 1 565 ? -1.9 -22.312 -26.516 1 28.95 565 LEU B N 1
ATOM 9272 C CA . LEU B 1 565 ? -1.781 -23.672 -26 1 28.95 565 LEU B CA 1
ATOM 9273 C C . LEU B 1 565 ? -3.139 -24.359 -25.984 1 28.95 565 LEU B C 1
ATOM 9275 O O . LEU B 1 565 ? -4.051 -23.938 -25.281 1 28.95 565 LEU B O 1
ATOM 9279 N N . ASP B 1 566 ? -3.598 -24.906 -27.016 1 32.03 566 ASP B N 1
ATOM 9280 C CA . ASP B 1 566 ? -4.797 -25.719 -27.188 1 32.03 566 ASP B CA 1
ATOM 9281 C C . ASP B 1 566 ? -4.848 -26.859 -26.172 1 32.03 566 ASP B C 1
ATOM 9283 O O . ASP B 1 566 ? -3.812 -27.297 -25.672 1 32.03 566 ASP B O 1
ATOM 9287 N N . LEU B 1 567 ? -6.039 -27.109 -25.625 1 35.56 567 LEU B N 1
ATOM 9288 C CA . LEU B 1 567 ? -6.273 -28.219 -24.703 1 35.56 567 LEU B CA 1
ATOM 9289 C C . LEU B 1 567 ? -5.59 -29.484 -25.219 1 35.56 567 LEU B C 1
ATOM 9291 O O . LEU B 1 567 ? -5.062 -30.266 -24.422 1 35.56 567 LEU B O 1
ATOM 9295 N N . GLU B 1 568 ? -5.617 -29.625 -26.547 1 34.88 568 GLU B N 1
ATOM 9296 C CA . GLU B 1 568 ? -4.938 -30.766 -27.172 1 34.88 568 GLU B CA 1
ATOM 9297 C C . GLU B 1 568 ? -3.43 -30.688 -26.938 1 34.88 568 GLU B C 1
ATOM 9299 O O . GLU B 1 568 ? -2.777 -31.703 -26.719 1 34.88 568 GLU B O 1
ATOM 9304 N N . THR B 1 569 ? -2.932 -29.547 -26.906 1 37.06 569 THR B N 1
ATOM 9305 C CA . THR B 1 569 ? -1.498 -29.359 -26.719 1 37.06 569 THR B CA 1
ATOM 9306 C C . THR B 1 569 ? -1.097 -29.656 -25.281 1 37.06 569 THR B C 1
ATOM 9308 O O . THR B 1 569 ? -0.043 -30.25 -25.031 1 37.06 569 THR B O 1
ATOM 9311 N N . ILE B 1 570 ? -1.914 -29.328 -24.375 1 36.16 570 ILE B N 1
ATOM 9312 C CA . ILE B 1 570 ? -1.61 -29.734 -23.016 1 36.16 570 ILE B CA 1
ATOM 9313 C C . ILE B 1 570 ? -1.621 -31.25 -22.906 1 36.16 570 ILE B C 1
ATOM 9315 O O . ILE B 1 570 ? -0.729 -31.844 -22.297 1 36.16 570 ILE B O 1
ATOM 9319 N N . ASN B 1 571 ? -2.459 -31.938 -23.609 1 35.66 571 ASN B N 1
ATOM 9320 C CA . ASN B 1 571 ? -2.498 -33.406 -23.609 1 35.66 571 ASN B CA 1
ATOM 9321 C C . ASN B 1 571 ? -1.254 -34 -24.266 1 35.66 571 ASN B C 1
ATOM 9323 O O . ASN B 1 571 ? -0.741 -35.031 -23.812 1 35.66 571 ASN B O 1
ATOM 9327 N N . GLN B 1 572 ? -0.802 -33.469 -25.469 1 33.88 572 GLN B N 1
ATOM 9328 C CA . GLN B 1 572 ? 0.328 -34.031 -26.203 1 33.88 572 GLN B CA 1
ATOM 9329 C C . GLN B 1 572 ? 1.632 -33.844 -25.422 1 33.88 572 GLN B C 1
ATOM 9331 O O . GLN B 1 572 ? 2.537 -34.688 -25.516 1 33.88 572 GLN B O 1
ATOM 9336 N N . ALA B 1 573 ? 1.722 -32.812 -24.766 1 34.62 573 ALA B N 1
ATOM 9337 C CA . ALA B 1 573 ? 2.986 -32.594 -24.062 1 34.62 573 ALA B CA 1
ATOM 9338 C C . ALA B 1 573 ? 3.195 -33.625 -22.969 1 34.62 573 ALA B C 1
ATOM 9340 O O . ALA B 1 573 ? 4.332 -33.969 -22.625 1 34.62 573 ALA B O 1
ATOM 9341 N N . PHE B 1 574 ? 2.229 -34.125 -22.453 1 32.78 574 PHE B N 1
ATOM 9342 C CA . PHE B 1 574 ? 2.383 -35.094 -21.375 1 32.78 574 PHE B CA 1
ATOM 9343 C C . PHE B 1 574 ? 2.506 -36.5 -21.938 1 32.78 574 PHE B C 1
ATOM 9345 O O . PHE B 1 574 ? 2.58 -37.469 -21.172 1 32.78 574 PHE B O 1
ATOM 9352 N N . SER B 1 575 ? 2.418 -36.719 -23.25 1 29.64 575 SER B N 1
ATOM 9353 C CA . SER B 1 575 ? 2.592 -38.062 -23.75 1 29.64 575 SER B CA 1
ATOM 9354 C C . SER B 1 575 ? 3.977 -38.625 -23.406 1 29.64 575 SER B C 1
ATOM 9356 O O . SER B 1 575 ? 4.188 -39.844 -23.375 1 29.64 575 SER B O 1
ATOM 9358 N N . ASP B 1 576 ? 5 -37.75 -23.5 1 28.48 576 ASP B N 1
ATOM 9359 C CA . ASP B 1 576 ? 6.324 -38.344 -23.453 1 28.48 576 ASP B CA 1
ATOM 9360 C C . ASP B 1 576 ? 6.68 -38.781 -22.031 1 28.48 576 ASP B C 1
ATOM 9362 O O . ASP B 1 576 ? 7.852 -39 -21.719 1 28.48 576 ASP B O 1
ATOM 9366 N N . ALA B 1 577 ? 5.715 -38.656 -21.125 1 27.16 577 ALA B N 1
ATOM 9367 C CA . ALA B 1 577 ? 6.176 -39.156 -19.812 1 27.16 577 ALA B CA 1
ATOM 9368 C C . ALA B 1 577 ? 6.43 -40.656 -19.844 1 27.16 577 ALA B C 1
ATOM 9370 O O . ALA B 1 577 ? 5.594 -41.406 -20.328 1 27.16 577 ALA B O 1
ATOM 9371 N N . ILE B 1 578 ? 7.715 -41.156 -19.797 1 29.16 578 ILE B N 1
ATOM 9372 C CA . ILE B 1 578 ? 8.352 -42.469 -19.797 1 29.16 578 ILE B CA 1
ATOM 9373 C C . ILE B 1 578 ? 7.633 -43.375 -18.812 1 29.16 578 ILE B C 1
ATOM 9375 O O . ILE B 1 578 ? 7.414 -43 -17.656 1 29.16 578 ILE B O 1
ATOM 9379 N N . PRO B 1 579 ? 6.969 -44.406 -19.328 1 27.48 579 PRO B N 1
ATOM 9380 C CA . PRO B 1 579 ? 6.324 -45.469 -18.562 1 27.48 579 PRO B CA 1
ATOM 9381 C C . PRO B 1 579 ? 7.254 -46.094 -17.531 1 27.48 579 PRO B C 1
ATOM 9383 O O . PRO B 1 579 ? 8.445 -46.312 -17.812 1 27.48 579 PRO B O 1
ATOM 9386 N N . PHE B 1 580 ? 7.184 -45.781 -16.25 1 25.48 580 PHE B N 1
ATOM 9387 C CA . PHE B 1 580 ? 7.93 -46.531 -15.242 1 25.48 580 PHE B CA 1
ATOM 9388 C C . PHE B 1 580 ? 7.801 -48.031 -15.484 1 25.48 580 PHE B C 1
ATOM 9390 O O . PHE B 1 580 ? 6.738 -48.531 -15.891 1 25.48 580 PHE B O 1
ATOM 9397 N N . PRO B 1 581 ? 8.906 -48.781 -15.719 1 26.38 581 PRO B N 1
ATOM 9398 C CA . PRO B 1 581 ? 9.008 -50.219 -15.938 1 26.38 581 PRO B CA 1
ATOM 9399 C C . PRO B 1 581 ? 8.242 -51.031 -14.891 1 26.38 581 PRO B C 1
ATOM 9401 O O . PRO B 1 581 ? 8.141 -50.625 -13.734 1 26.38 581 PRO B O 1
ATOM 9404 N N . GLN B 1 582 ? 7.176 -51.688 -15.336 1 22.92 582 GLN B N 1
ATOM 9405 C CA . GLN B 1 582 ? 6.402 -52.719 -14.641 1 22.92 582 GLN B CA 1
ATOM 9406 C C . GLN B 1 582 ? 7.32 -53.75 -13.992 1 22.92 582 GLN B C 1
ATOM 9408 O O . GLN B 1 582 ? 8.188 -54.312 -14.648 1 22.92 582 GLN B O 1
ATOM 9413 N N . ASN B 1 583 ? 7.785 -53.625 -12.727 1 22.5 583 ASN B N 1
ATOM 9414 C CA . ASN B 1 583 ? 8.414 -54.719 -11.992 1 22.5 583 ASN B CA 1
ATOM 9415 C C . ASN B 1 583 ? 7.742 -56.031 -12.297 1 22.5 583 ASN B C 1
ATOM 9417 O O . ASN B 1 583 ? 6.52 -56.156 -12.211 1 22.5 583 ASN B O 1
ATOM 9421 N N . GLN B 1 584 ? 8.289 -56.875 -13.242 1 23.94 584 GLN B N 1
ATOM 9422 C CA . GLN B 1 584 ? 8.102 -58.281 -13.438 1 23.94 584 GLN B CA 1
ATOM 9423 C C . GLN B 1 584 ? 8.062 -59.031 -12.094 1 23.94 584 GLN B C 1
ATOM 9425 O O . GLN B 1 584 ? 8.711 -58.594 -11.133 1 23.94 584 GLN B O 1
ATOM 9430 N N . PRO B 1 585 ? 7.387 -60.281 -12.023 1 23.89 585 PRO B N 1
ATOM 9431 C CA . PRO B 1 585 ? 7.715 -61.25 -10.984 1 23.89 585 PRO B CA 1
ATOM 9432 C C . PRO B 1 585 ? 9.203 -61.594 -10.938 1 23.89 585 PRO B C 1
ATOM 9434 O O . PRO B 1 585 ? 9.898 -61.5 -11.953 1 23.89 585 PRO B O 1
#